Protein AF-0000000079731384 (afdb_homodimer)

Solvent-accessible surface area (backbone atoms only — not comparable to full-atom values): 39052 Å² total; per-residue (Å²): 134,82,79,70,82,72,61,81,73,64,66,50,58,35,31,82,60,64,75,71,65,68,47,84,64,67,43,47,31,36,29,36,62,34,50,20,33,36,19,78,55,26,49,72,49,71,67,49,49,51,52,52,50,49,52,43,37,75,30,40,46,52,28,38,30,50,25,46,24,63,78,35,71,67,42,24,50,48,31,24,50,49,34,75,71,42,88,40,46,23,28,20,35,22,48,55,40,71,68,25,44,48,34,22,56,71,30,55,37,56,27,39,38,32,36,47,59,58,13,64,69,43,21,58,59,14,56,74,43,50,72,68,54,46,45,51,32,45,31,53,42,41,36,54,40,46,75,70,72,35,48,31,30,41,29,43,36,35,39,48,34,9,49,51,70,60,49,51,52,47,46,39,49,34,41,75,46,57,34,50,28,38,35,49,26,25,64,41,19,70,58,46,44,70,58,38,19,54,52,42,33,53,52,53,74,55,40,89,40,48,34,29,33,34,30,23,11,41,44,48,33,8,37,41,32,38,52,27,24,34,58,34,63,26,42,30,32,40,21,8,63,83,13,36,8,52,22,14,7,26,10,27,33,62,29,44,54,46,39,37,40,49,68,50,66,29,84,67,72,48,51,43,48,45,45,38,58,52,41,52,54,46,29,68,59,40,72,41,62,79,28,40,40,33,40,69,64,16,79,22,38,74,24,63,41,39,33,83,38,16,81,56,30,60,76,43,69,66,63,63,38,49,68,55,63,55,47,64,56,32,44,45,76,83,56,68,45,45,24,54,38,40,19,45,56,57,43,41,53,52,39,43,74,73,45,30,54,66,50,74,66,52,26,47,54,38,27,51,49,41,22,54,44,11,59,68,49,36,74,33,36,67,67,52,50,51,50,43,33,56,73,74,62,49,46,50,67,77,73,70,79,79,80,122,132,85,74,75,78,69,63,82,73,65,66,50,58,36,29,83,61,65,77,72,66,69,47,84,64,66,43,47,33,35,28,36,61,33,50,21,34,36,18,77,56,25,47,71,49,72,68,50,49,50,53,52,50,49,51,43,37,75,29,41,46,52,28,37,30,50,26,45,23,63,78,36,70,68,42,24,51,47,30,24,50,48,34,73,71,42,89,39,48,24,27,22,36,22,48,54,40,70,70,27,44,50,36,21,57,70,29,55,39,56,28,40,37,32,38,47,60,59,13,64,68,42,21,59,59,13,55,73,44,51,72,66,53,47,46,52,32,46,30,53,42,41,36,53,39,47,74,70,72,37,48,29,31,41,29,45,36,35,39,48,35,10,48,52,69,58,48,52,52,47,49,38,48,33,40,75,46,58,34,51,28,39,35,49,26,26,65,43,19,72,60,46,46,70,60,38,19,55,52,42,33,53,53,54,73,55,41,88,39,46,34,28,33,35,29,22,10,42,46,49,32,8,38,41,33,40,53,27,23,34,58,34,65,25,41,30,32,41,21,7,63,83,13,35,9,52,22,14,6,26,10,28,35,61,29,44,55,47,38,37,40,50,68,49,67,28,85,66,72,50,51,43,48,47,43,37,57,52,42,51,52,48,28,68,59,41,71,41,62,78,28,41,40,34,39,70,62,16,78,23,38,76,25,64,41,40,32,84,37,16,82,57,28,60,74,43,68,66,64,64,38,49,68,54,63,55,47,65,56,32,43,44,75,82,57,67,47,43,25,54,39,41,18,46,57,57,44,40,53,50,38,43,72,74,44,31,54,64,49,72,67,51,26,46,53,39,28,53,48,41,22,54,44,11,58,69,49,36,76,33,36,68,68,51,48,51,50,43,33,54,73,73,62,50,44,50,66,78,73,70,79,79,82,124

Structure (mmCIF, N/CA/C/O backbone):
data_AF-0000000079731384-model_v1
#
loop_
_entity.id
_entity.type
_entity.pdbx_description
1 polymer 'Probable 2-isopropylmalate synthase'
#
loop_
_atom_site.group_PDB
_atom_site.id
_atom_site.type_symbol
_atom_site.label_atom_id
_atom_site.label_alt_id
_atom_site.label_comp_id
_atom_site.label_asym_id
_atom_site.label_entity_id
_atom_site.label_seq_id
_atom_site.pdbx_PDB_ins_code
_atom_site.Cartn_x
_atom_site.Cartn_y
_atom_site.Cartn_z
_atom_site.occupancy
_atom_site.B_iso_or_equiv
_atom_site.auth_seq_id
_atom_site.auth_comp_id
_atom_site.auth_asym_id
_atom_site.auth_atom_id
_atom_site.pdbx_PDB_model_num
ATOM 1 N N . MET A 1 1 ? 40.625 7.352 0.998 1 19.84 1 MET A N 1
ATOM 2 C CA . MET A 1 1 ? 40.562 6.391 -0.099 1 19.84 1 MET A CA 1
ATOM 3 C C . MET A 1 1 ? 39.219 5.688 -0.15 1 19.84 1 MET A C 1
ATOM 5 O O . MET A 1 1 ? 38.969 4.766 0.625 1 19.84 1 MET A O 1
ATOM 9 N N . ARG A 1 2 ? 38.125 6.438 -0.331 1 21.62 2 ARG A N 1
ATOM 10 C CA . ARG A 1 2 ? 36.688 6.188 -0.237 1 21.62 2 ARG A CA 1
ATOM 11 C C . ARG A 1 2 ? 36.25 5.133 -1.248 1 21.62 2 ARG A C 1
ATOM 13 O O . ARG A 1 2 ? 36.281 5.371 -2.457 1 21.62 2 ARG A O 1
ATOM 20 N N . VAL A 1 3 ? 36.844 3.877 -1.096 1 22.31 3 VAL A N 1
ATOM 21 C CA . VAL A 1 3 ? 36.469 2.709 -1.9 1 22.31 3 VAL A CA 1
ATOM 22 C C . VAL A 1 3 ? 35 2.727 -2.221 1 22.31 3 VAL A C 1
ATOM 24 O O . VAL A 1 3 ?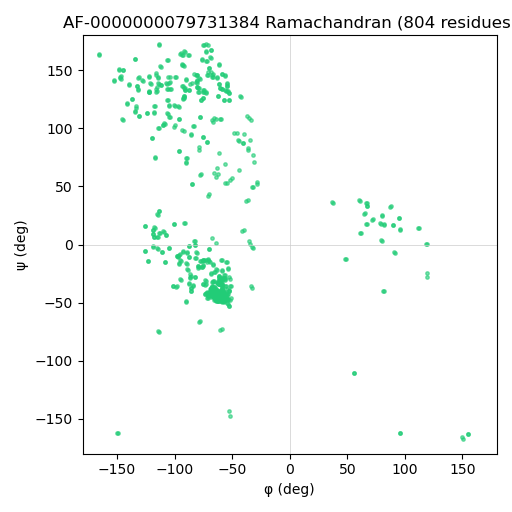 34.156 2.701 -1.314 1 22.31 3 VAL A O 1
ATOM 27 N N . ARG A 1 4 ? 34.625 3.297 -3.27 1 23.48 4 ARG A N 1
ATOM 28 C CA . ARG A 1 4 ? 33.438 3.482 -4.129 1 23.48 4 ARG A CA 1
ATOM 29 C C . ARG A 1 4 ? 32.656 2.186 -4.262 1 23.48 4 ARG A C 1
ATOM 31 O O . ARG A 1 4 ? 33.188 1.158 -4.668 1 23.48 4 ARG A O 1
ATOM 38 N N . ARG A 1 5 ? 31.656 2.084 -3.404 1 28.67 5 ARG A N 1
ATOM 39 C CA . ARG A 1 5 ? 30.562 1.125 -3.348 1 28.67 5 ARG A CA 1
ATOM 40 C C . ARG A 1 5 ? 30.062 0.776 -4.746 1 28.67 5 ARG A C 1
ATOM 42 O O . ARG A 1 5 ? 29.219 1.483 -5.309 1 28.67 5 ARG A O 1
ATOM 49 N N . SER A 1 6 ? 30.938 0.67 -5.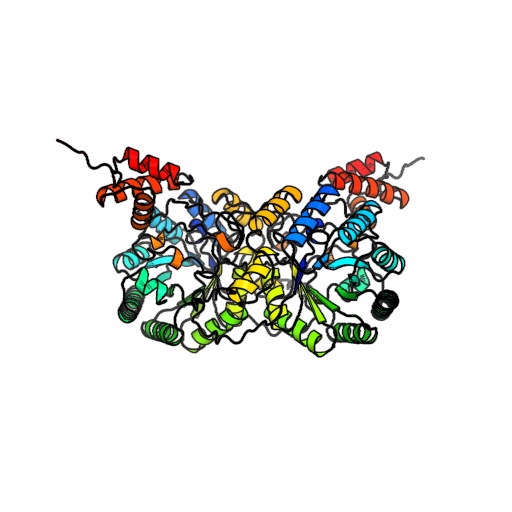707 1 29.02 6 SER A N 1
ATOM 50 C CA . SER A 1 6 ? 30.609 0.16 -7.035 1 29.02 6 SER A CA 1
ATOM 51 C C . SER A 1 6 ? 29.656 -1.021 -6.945 1 29.02 6 SER A C 1
ATOM 53 O O . SER A 1 6 ? 30.078 -2.176 -6.922 1 29.02 6 SER A O 1
ATOM 55 N N . LEU A 1 7 ? 29.109 -1.229 -5.844 1 30.55 7 LEU A N 1
ATOM 56 C CA . LEU A 1 7 ? 28.297 -2.428 -5.676 1 30.55 7 LEU A CA 1
ATOM 57 C C . LEU A 1 7 ? 27.406 -2.656 -6.898 1 30.55 7 LEU A C 1
ATOM 59 O O . LEU A 1 7 ? 27 -1.701 -7.559 1 30.55 7 LEU A O 1
ATOM 63 N N . ARG A 1 8 ? 27.484 -3.896 -7.465 1 31.41 8 ARG A N 1
ATOM 64 C CA . ARG A 1 8 ? 26.766 -4.551 -8.547 1 31.41 8 ARG A CA 1
ATOM 65 C C . ARG A 1 8 ? 25.328 -4.043 -8.625 1 31.41 8 ARG A C 1
ATOM 67 O O . ARG A 1 8 ? 24.516 -4.301 -7.727 1 31.41 8 ARG A O 1
ATOM 74 N N . ARG A 1 9 ? 25.094 -2.846 -9.047 1 34.5 9 ARG A N 1
ATOM 75 C CA . ARG A 1 9 ? 23.797 -2.408 -9.555 1 34.5 9 ARG A CA 1
ATOM 76 C C . ARG A 1 9 ? 23.062 -3.553 -10.25 1 34.5 9 ARG A C 1
ATOM 78 O O . ARG A 1 9 ? 23.422 -3.938 -11.367 1 34.5 9 ARG A O 1
ATOM 85 N N . ILE A 1 10 ? 22.969 -4.625 -9.68 1 34.75 10 ILE A N 1
ATOM 86 C CA . ILE A 1 10 ? 22.188 -5.699 -10.281 1 34.75 10 ILE A CA 1
ATOM 87 C C . ILE A 1 10 ? 20.969 -5.109 -10.984 1 34.75 10 ILE A C 1
ATOM 89 O O . ILE A 1 10 ? 20.156 -4.41 -10.367 1 34.75 10 ILE A O 1
ATOM 93 N N . GLU A 1 11 ? 21.125 -4.656 -12.172 1 42.84 11 GLU A N 1
ATOM 94 C CA . GLU A 1 11 ? 20.047 -4.273 -13.078 1 42.84 11 GLU A CA 1
ATOM 95 C C . GLU A 1 11 ? 18.781 -5.074 -12.797 1 42.84 11 GLU A C 1
ATOM 97 O O . GLU A 1 11 ? 18.625 -6.199 -13.289 1 42.84 11 GLU A O 1
ATOM 102 N N . PHE A 1 12 ? 18.422 -5.016 -11.609 1 43.84 12 PHE A N 1
ATOM 103 C CA . PHE A 1 12 ? 17.359 -5.887 -11.102 1 43.84 12 PHE A CA 1
ATOM 104 C C . PHE A 1 12 ? 16.125 -5.805 -11.977 1 43.84 12 PHE A C 1
ATOM 106 O O . PHE A 1 12 ? 15.422 -6.797 -12.164 1 43.84 12 PHE A O 1
ATOM 113 N N . PHE A 1 13 ? 15.734 -4.43 -12.297 1 42.19 13 PHE A N 1
ATOM 114 C CA . PHE A 1 13 ? 14.633 -4.395 -13.258 1 42.19 13 PHE A CA 1
ATOM 115 C C . PHE A 1 13 ? 15.156 -4.363 -14.688 1 42.19 13 PHE A C 1
ATOM 117 O O . PHE A 1 13 ? 15.75 -3.369 -15.117 1 42.19 13 PHE A O 1
ATOM 124 N N . GLN A 1 14 ? 15.695 -5.371 -15.195 1 43.88 14 GLN A N 1
ATOM 125 C CA . GLN A 1 14 ? 16.203 -5.43 -16.562 1 43.88 14 GLN A CA 1
ATOM 126 C C . GLN A 1 14 ? 15.117 -5.043 -17.562 1 43.88 14 GLN A C 1
ATOM 128 O O . GLN A 1 14 ? 15.391 -4.891 -18.766 1 43.88 14 GLN A O 1
ATOM 133 N N . GLY A 1 15 ? 13.875 -5.02 -17.156 1 38.91 15 GLY A N 1
ATOM 134 C CA . GLY A 1 15 ? 13.094 -4.477 -18.266 1 38.91 15 GLY A CA 1
ATOM 135 C C . GLY A 1 15 ? 13.641 -3.156 -18.781 1 38.91 15 GLY A C 1
ATOM 136 O O . GLY A 1 15 ? 14.836 -2.875 -18.656 1 38.91 15 GLY A O 1
ATOM 137 N N . THR A 1 16 ? 12.609 -2.168 -19.203 1 37.25 16 THR A N 1
ATOM 138 C CA . THR A 1 16 ? 12.852 -0.93 -19.938 1 37.25 16 THR A CA 1
ATOM 139 C C . THR A 1 16 ? 13.625 0.063 -19.062 1 37.25 16 THR A C 1
ATOM 141 O O . THR A 1 16 ? 13.617 1.267 -19.328 1 37.25 16 THR A O 1
ATOM 144 N N . LEU A 1 17 ? 13.992 -0.353 -17.984 1 38.78 17 LEU A N 1
ATOM 145 C CA . LEU A 1 17 ? 14.414 0.866 -17.297 1 38.78 17 LEU A CA 1
ATOM 146 C C . LEU A 1 17 ? 15.602 1.506 -18 1 38.78 17 LEU A C 1
ATOM 148 O O . LEU A 1 17 ? 16.703 0.966 -17.969 1 38.78 17 LEU A O 1
ATOM 152 N N . ASP A 1 18 ? 15.5 1.799 -19.094 1 38.88 18 ASP A N 1
ATOM 153 C CA . ASP A 1 18 ? 16.469 2.859 -19.375 1 38.88 18 ASP A CA 1
ATOM 154 C C . ASP A 1 18 ? 16.625 3.787 -18.172 1 38.88 18 ASP A C 1
ATOM 156 O O . ASP A 1 18 ? 15.641 4.148 -17.531 1 38.88 18 ASP A O 1
ATOM 160 N N . SER A 1 19 ? 17.75 3.736 -17.484 1 41.09 19 SER A N 1
ATOM 161 C CA . SER A 1 19 ? 18.266 4.449 -16.312 1 41.09 19 SER A CA 1
ATOM 162 C C . SER A 1 19 ? 17.734 5.879 -16.266 1 41.09 19 SER A C 1
ATOM 164 O O . SER A 1 19 ? 18.406 6.777 -15.75 1 41.09 19 SER A O 1
ATOM 166 N N . THR A 1 20 ? 17.016 6.383 -17.141 1 42.31 20 THR A N 1
ATOM 167 C CA . THR A 1 20 ? 16.844 7.812 -16.891 1 42.31 20 THR A CA 1
ATOM 168 C C . THR A 1 20 ? 16.172 8.047 -15.539 1 42.31 20 THR A C 1
ATOM 170 O O . THR A 1 20 ? 15.164 7.41 -15.227 1 42.31 20 THR A O 1
ATOM 173 N N . SER A 1 21 ? 17 8.531 -14.609 1 53 21 SER A N 1
ATOM 174 C CA . SER A 1 21 ? 16.688 8.93 -13.234 1 53 21 SER A CA 1
ATOM 175 C C . SER A 1 21 ? 15.367 9.672 -13.164 1 53 21 SER A C 1
ATOM 177 O O . SER A 1 21 ? 15.266 10.82 -13.617 1 53 21 SER A O 1
ATOM 179 N N . GLU A 1 22 ? 14.203 9.039 -13.016 1 64.75 22 GLU A N 1
ATOM 180 C CA . GLU A 1 22 ? 12.883 9.656 -12.945 1 64.75 22 GLU A CA 1
ATOM 181 C C . GLU A 1 22 ? 12.805 10.68 -11.812 1 64.75 22 GLU A C 1
ATOM 183 O O . GLU A 1 22 ? 12.109 11.688 -11.93 1 64.75 22 GLU A O 1
ATOM 188 N N . ILE A 1 23 ? 13.758 10.398 -10.719 1 80.88 23 ILE A N 1
ATOM 189 C CA . ILE A 1 23 ? 13.75 11.25 -9.531 1 80.88 23 ILE A CA 1
ATOM 190 C C . ILE A 1 23 ? 15.18 11.617 -9.148 1 80.88 23 ILE A C 1
ATOM 192 O O . ILE A 1 23 ? 15.992 10.734 -8.867 1 80.88 23 ILE A O 1
ATOM 196 N N . ASP A 1 24 ? 15.625 12.844 -9.203 1 77.38 24 ASP A N 1
ATOM 197 C CA . ASP A 1 24 ? 17 13.258 -8.945 1 77.38 24 ASP A CA 1
ATOM 198 C C . ASP A 1 24 ? 17.203 13.594 -7.465 1 77.38 24 ASP A C 1
ATOM 200 O O . ASP A 1 24 ? 18.219 13.211 -6.871 1 77.38 24 ASP A O 1
ATOM 204 N N . GLU A 1 25 ? 16.344 14.375 -6.938 1 84.81 25 GLU A N 1
ATOM 205 C CA . GLU A 1 25 ? 16.406 14.742 -5.527 1 84.81 25 GLU A CA 1
ATOM 206 C C . GLU A 1 25 ? 15.039 14.578 -4.859 1 84.81 25 GLU A C 1
ATOM 208 O O . GLU A 1 25 ? 14.008 14.859 -5.469 1 84.81 25 GLU A O 1
ATOM 213 N N . ALA A 1 26 ? 15.125 13.914 -3.654 1 95.94 26 ALA A N 1
ATOM 214 C CA . ALA A 1 26 ? 13.883 13.688 -2.914 1 95.94 26 ALA A CA 1
ATOM 215 C C . ALA A 1 26 ? 14.055 14.047 -1.44 1 95.94 26 ALA A C 1
ATOM 217 O O . ALA A 1 26 ? 14.938 13.516 -0.761 1 95.94 26 ALA A O 1
ATOM 218 N N . ARG A 1 27 ? 13.32 14.992 -1.007 1 98.38 27 ARG A N 1
ATOM 219 C CA . ARG A 1 27 ? 13.266 15.344 0.408 1 98.38 27 ARG A CA 1
ATOM 220 C C . ARG A 1 27 ? 12.141 14.609 1.116 1 98.38 27 ARG A C 1
ATOM 222 O O . ARG A 1 27 ? 11.047 14.461 0.567 1 98.38 27 ARG A O 1
ATOM 229 N N . ILE A 1 28 ? 12.461 14.086 2.34 1 98.88 28 ILE A N 1
ATOM 230 C CA . ILE A 1 28 ? 11.5 13.32 3.127 1 98.88 28 ILE A CA 1
ATOM 231 C C . ILE A 1 28 ? 10.984 14.172 4.289 1 98.88 28 ILE A C 1
ATOM 233 O O . ILE A 1 28 ? 11.773 14.602 5.141 1 98.88 28 ILE A O 1
ATOM 237 N N . PHE A 1 29 ? 9.672 14.414 4.32 1 98.94 29 PHE A N 1
ATOM 238 C CA . PHE A 1 29 ? 8.945 15.125 5.367 1 98.94 29 PHE A CA 1
ATOM 239 C C . PHE A 1 29 ? 8.172 14.156 6.25 1 98.94 29 PHE A C 1
ATOM 241 O O . PHE A 1 29 ? 7.176 13.578 5.82 1 98.94 29 PHE A O 1
ATOM 248 N N . ASP A 1 30 ? 8.594 13.969 7.512 1 98.94 30 ASP A N 1
ATOM 249 C CA . ASP A 1 30 ? 7.93 13.023 8.406 1 98.94 30 ASP A CA 1
ATOM 250 C C . ASP A 1 30 ? 6.844 13.711 9.227 1 98.94 30 ASP A C 1
ATOM 252 O O . ASP A 1 30 ? 7.102 14.719 9.883 1 98.94 30 ASP A O 1
ATOM 256 N N . THR A 1 31 ? 5.652 13.18 9.164 1 98.88 31 THR A N 1
ATOM 257 C CA . THR A 1 31 ? 4.543 13.758 9.914 1 98.88 31 THR A CA 1
ATOM 258 C C . THR A 1 31 ? 4.043 12.781 10.977 1 98.88 31 THR A C 1
ATOM 260 O O . THR A 1 31 ? 2.889 12.852 11.398 1 98.88 31 THR A O 1
ATOM 263 N N . THR A 1 32 ? 4.863 11.852 11.492 1 98.81 32 THR A N 1
ATOM 264 C CA . THR A 1 32 ? 4.5 10.844 12.484 1 98.81 32 THR A CA 1
ATOM 265 C C . THR A 1 32 ? 3.979 11.508 13.758 1 98.81 32 THR A C 1
ATOM 267 O O . THR A 1 32 ? 2.957 11.086 14.305 1 98.81 32 THR A O 1
ATOM 270 N N . LEU A 1 33 ? 4.586 12.578 14.18 1 98.5 33 LEU A N 1
ATOM 271 C CA . LEU A 1 33 ? 4.281 13.203 15.469 1 98.5 33 LEU A CA 1
ATOM 272 C C . LEU A 1 33 ? 3.045 14.086 15.359 1 98.5 33 LEU A C 1
ATOM 274 O O . LEU A 1 33 ? 2.498 14.523 16.375 1 98.5 33 LEU A O 1
ATOM 278 N N . ARG A 1 34 ? 2.6 14.344 14.141 1 97.06 34 ARG A N 1
ATOM 279 C CA . ARG A 1 34 ? 1.428 15.195 13.953 1 97.06 34 ARG A CA 1
ATOM 280 C C . ARG A 1 34 ? 0.263 14.406 13.367 1 97.06 34 ARG A C 1
ATOM 282 O O . ARG A 1 34 ? -0.584 13.898 14.109 1 97.06 34 ARG A O 1
ATOM 289 N N . ASP A 1 35 ? 0.311 14.07 12.055 1 96.44 35 ASP A N 1
ATOM 290 C CA . ASP A 1 35 ? -0.755 13.266 11.461 1 96.44 35 ASP A CA 1
ATOM 291 C C . ASP A 1 35 ? -0.729 11.836 11.992 1 96.44 35 ASP A C 1
ATOM 293 O O . ASP A 1 35 ? -1.779 11.25 12.25 1 96.44 35 ASP A O 1
ATOM 297 N N . GLY A 1 36 ? 0.501 11.258 12.117 1 97.31 36 GLY A N 1
ATOM 298 C CA . GLY A 1 36 ? 0.622 9.93 12.68 1 97.31 36 GLY A CA 1
ATOM 299 C C . GLY A 1 36 ? -0.068 9.781 14.023 1 97.31 36 GLY A C 1
ATOM 300 O O . GLY A 1 36 ? -0.749 8.789 14.273 1 97.31 36 GLY A O 1
ATOM 301 N N . GLU A 1 37 ? 0.052 10.781 14.844 1 95.38 37 GLU A N 1
ATOM 302 C CA . GLU A 1 37 ? -0.543 10.766 16.172 1 95.38 37 GLU A CA 1
ATOM 303 C C . GLU A 1 37 ? -2.066 10.844 16.109 1 95.38 37 GLU A C 1
ATOM 305 O O . GLU A 1 37 ? -2.758 10.508 17.062 1 95.38 37 GLU A O 1
ATOM 310 N N . GLN A 1 38 ? -2.594 11.203 14.984 1 90.31 38 GLN A N 1
ATOM 311 C CA . GLN A 1 38 ? -4.043 11.312 14.836 1 90.31 38 GLN A CA 1
ATOM 312 C C . GLN A 1 38 ? -4.664 9.945 14.555 1 90.31 38 GLN A C 1
ATOM 314 O O . GLN A 1 38 ? -5.871 9.844 14.32 1 90.31 38 GLN A O 1
ATOM 319 N N . SER A 1 39 ? -3.832 8.875 14.547 1 91.56 39 SER A N 1
ATOM 320 C CA . SER A 1 39 ? -4.398 7.531 14.523 1 91.56 39 SER A CA 1
ATOM 321 C C . SER A 1 39 ? -5.305 7.293 15.727 1 91.56 39 SER A C 1
ATOM 323 O O . SER A 1 39 ? -4.945 7.621 16.859 1 91.56 39 SER A O 1
ATOM 325 N N . PRO A 1 40 ? -6.469 6.734 15.477 1 83 40 PRO A N 1
ATOM 326 C CA . PRO A 1 40 ? -7.352 6.457 16.609 1 83 40 PRO A CA 1
ATOM 327 C C . PRO A 1 40 ? -6.66 5.648 17.703 1 83 40 PRO A C 1
ATOM 329 O O . PRO A 1 40 ? -6.059 4.609 17.438 1 83 40 PRO A O 1
ATOM 332 N N . GLY A 1 41 ? -6.668 6.18 18.875 1 79.12 41 GLY A N 1
ATOM 333 C CA . GLY A 1 41 ? -6.102 5.488 20.031 1 79.12 41 GLY A CA 1
ATOM 334 C C . GLY A 1 41 ? -4.641 5.82 20.266 1 79.12 41 GLY A C 1
ATOM 335 O O . GLY A 1 41 ? -4.062 5.422 21.281 1 79.12 41 GLY A O 1
ATOM 336 N N . THR A 1 42 ? -4.07 6.527 19.359 1 89.25 42 THR A N 1
ATOM 337 C CA . THR A 1 42 ? -2.668 6.898 19.484 1 89.25 42 THR A CA 1
ATOM 338 C C . THR A 1 42 ? -2.529 8.258 20.172 1 89.25 42 THR A C 1
ATOM 340 O O . THR A 1 42 ? -3.234 9.203 19.828 1 89.25 42 THR A O 1
ATOM 343 N N . SER A 1 43 ? -1.738 8.32 21.234 1 90.06 43 SER A N 1
ATOM 344 C CA . SER A 1 43 ? -1.346 9.539 21.938 1 90.06 43 SER A CA 1
ATOM 345 C C . SER A 1 43 ? 0.084 9.445 22.453 1 90.06 43 SER A C 1
ATOM 347 O O . SER A 1 43 ? 0.359 8.688 23.391 1 90.06 43 SER A O 1
ATOM 349 N N . PHE A 1 44 ? 0.938 10.164 21.812 1 94.25 44 PHE A N 1
ATOM 350 C CA . PHE A 1 44 ? 2.33 10.156 22.25 1 94.25 44 PHE A CA 1
ATOM 351 C C . PHE A 1 44 ? 2.521 11.055 23.469 1 94.25 44 PHE A C 1
ATOM 353 O O . PHE A 1 44 ? 2.023 12.188 23.484 1 94.25 44 PHE A O 1
ATOM 360 N N . SER A 1 45 ? 3.182 10.578 24.516 1 93.62 45 SER A N 1
ATOM 361 C CA . SER A 1 45 ? 3.6 11.43 25.625 1 93.62 45 SER A CA 1
ATOM 362 C C . SER A 1 45 ? 4.699 12.398 25.188 1 93.62 45 SER A C 1
ATOM 364 O O . SER A 1 45 ? 5.246 12.273 24.094 1 93.62 45 SER A O 1
ATOM 366 N N . TYR A 1 46 ? 4.934 13.352 26.047 1 94.38 46 TYR A N 1
ATOM 367 C CA . TYR A 1 46 ? 6.027 14.281 25.797 1 94.38 46 TYR A CA 1
ATOM 368 C C . TYR A 1 46 ? 7.34 13.539 25.594 1 94.38 46 TYR A C 1
ATOM 370 O O . TYR A 1 46 ? 8.094 13.852 24.656 1 94.38 46 TYR A O 1
ATOM 378 N N . GLU A 1 47 ? 7.562 12.539 26.406 1 95.88 47 GLU A N 1
ATOM 379 C CA . GLU A 1 47 ? 8.781 11.742 26.328 1 95.88 47 GLU A CA 1
ATOM 380 C C . GLU A 1 47 ? 8.82 10.93 25.031 1 95.88 47 GLU A C 1
ATOM 382 O O . GLU A 1 47 ? 9.875 10.797 24.406 1 95.88 47 GLU A O 1
ATOM 387 N N . ASP A 1 48 ? 7.695 10.406 24.656 1 96.94 48 ASP A N 1
ATOM 388 C CA . ASP A 1 48 ? 7.598 9.672 23.406 1 96.94 48 ASP A CA 1
ATOM 389 C C . ASP A 1 48 ? 7.965 10.562 22.219 1 96.94 48 ASP A C 1
ATOM 391 O O . ASP A 1 48 ? 8.75 10.164 21.359 1 96.94 48 ASP A O 1
ATOM 395 N N . LYS A 1 49 ? 7.371 11.742 22.203 1 97.88 49 LYS A N 1
ATOM 396 C CA . LYS A 1 49 ? 7.609 12.672 21.109 1 97.88 49 LYS A CA 1
ATOM 397 C C . LYS A 1 49 ? 9.094 13.031 21 1 97.88 49 LYS A C 1
ATOM 399 O O . LYS A 1 49 ? 9.648 13.062 19.906 1 97.88 49 LYS A O 1
ATOM 404 N N . ARG A 1 50 ? 9.711 13.281 22.109 1 97.38 50 ARG A N 1
ATOM 405 C CA . ARG A 1 50 ? 11.125 13.625 22.125 1 97.38 50 ARG A CA 1
ATOM 406 C C . ARG A 1 50 ? 11.977 12.469 21.609 1 97.38 50 ARG A C 1
ATOM 408 O O . ARG A 1 50 ? 12.922 12.68 20.859 1 97.38 50 ARG A O 1
ATOM 415 N N . GLU A 1 51 ? 11.656 11.281 22.078 1 97.62 51 GLU A N 1
ATOM 416 C CA . GLU A 1 51 ? 12.406 10.094 21.672 1 97.62 51 GLU A CA 1
ATOM 417 C C . GLU A 1 51 ? 12.281 9.852 20.172 1 97.62 51 GLU A C 1
ATOM 419 O O . GLU A 1 51 ? 13.273 9.594 19.484 1 97.62 51 GLU A O 1
ATOM 424 N N . ILE A 1 52 ? 11.094 9.938 19.641 1 98.69 52 ILE A N 1
ATOM 425 C CA . ILE A 1 52 ? 10.828 9.711 18.234 1 98.69 52 ILE A CA 1
ATOM 426 C C . ILE A 1 52 ? 11.531 10.781 17.391 1 98.69 52 ILE A C 1
ATOM 428 O O . ILE A 1 52 ? 12.203 10.469 16.406 1 98.69 52 ILE A O 1
ATOM 432 N N . ALA A 1 53 ? 11.445 12.039 17.859 1 98.81 53 ALA A N 1
ATOM 433 C CA . ALA A 1 53 ? 12.094 13.141 17.156 1 98.81 53 ALA A CA 1
ATOM 434 C C . ALA A 1 53 ? 13.609 12.953 17.125 1 98.81 53 ALA A C 1
ATOM 436 O O . ALA A 1 53 ? 14.25 13.203 16.094 1 98.81 53 ALA A O 1
ATOM 437 N N . ALA A 1 54 ? 14.125 12.539 18.25 1 98.44 54 ALA A N 1
ATOM 438 C CA . ALA A 1 54 ? 15.57 12.336 18.328 1 98.44 54 ALA A CA 1
ATOM 439 C C . ALA A 1 54 ? 16.031 11.242 17.375 1 98.44 54 ALA A C 1
ATOM 441 O O . ALA A 1 54 ? 17.062 11.375 16.719 1 98.44 54 ALA A O 1
ATOM 442 N N . LEU A 1 55 ? 15.289 10.18 17.281 1 98.5 55 LEU A N 1
ATOM 443 C CA . LEU A 1 55 ? 15.625 9.07 16.406 1 98.5 55 LEU A CA 1
ATOM 444 C C . LEU A 1 55 ? 15.547 9.5 14.938 1 98.5 55 LEU A C 1
ATOM 446 O O . LEU A 1 55 ? 16.438 9.18 14.148 1 98.5 55 LEU A O 1
ATOM 450 N N . LEU A 1 56 ? 14.469 10.172 14.555 1 98.88 56 LEU A N 1
ATOM 451 C CA . LEU A 1 56 ? 14.32 10.695 13.203 1 98.88 56 LEU A CA 1
ATOM 452 C C . LEU A 1 56 ? 15.469 11.641 12.852 1 98.88 56 LEU A C 1
ATOM 454 O O . LEU A 1 56 ? 15.992 11.594 11.742 1 98.88 56 LEU A O 1
ATOM 458 N N . ASP A 1 57 ? 15.828 12.484 13.812 1 98.69 57 ASP A N 1
ATOM 459 C CA . ASP A 1 57 ? 16.922 13.438 13.648 1 98.69 57 ASP A CA 1
ATOM 460 C C . ASP A 1 57 ? 18.25 12.719 13.422 1 98.69 57 ASP A C 1
ATOM 462 O O . ASP A 1 57 ? 18.984 13.023 12.477 1 98.69 57 ASP A O 1
ATOM 466 N N . GLU A 1 58 ? 18.547 11.75 14.234 1 98.25 58 GLU A N 1
ATOM 467 C CA . GLU A 1 58 ? 19.781 10.984 14.156 1 98.25 58 GLU A CA 1
ATOM 468 C C . GLU A 1 58 ? 19.891 10.234 12.828 1 98.25 58 GLU A C 1
ATOM 470 O O . GLU A 1 58 ? 20.984 10.07 12.289 1 98.25 58 GLU A O 1
ATOM 475 N N . MET A 1 59 ? 18.766 9.82 12.32 1 98.56 59 MET A N 1
ATOM 476 C CA . MET A 1 59 ? 18.734 9.062 11.078 1 98.56 59 MET A CA 1
ATOM 477 C C . MET A 1 59 ? 18.953 9.977 9.875 1 98.56 59 MET A C 1
ATOM 479 O O . MET A 1 59 ? 19.219 9.508 8.773 1 98.56 59 MET A O 1
ATOM 483 N N . GLY A 1 60 ? 18.75 11.25 10.031 1 98.62 60 GLY A N 1
ATOM 484 C CA . GLY A 1 60 ? 18.969 12.195 8.938 1 98.62 60 GLY A CA 1
ATOM 485 C C . GLY A 1 60 ? 17.703 12.508 8.164 1 98.62 60 GLY A C 1
ATOM 486 O O . GLY A 1 60 ? 17.75 12.867 6.988 1 98.62 60 GLY A O 1
ATOM 487 N N . THR A 1 61 ? 16.531 12.305 8.82 1 98.81 61 THR A N 1
ATOM 488 C CA . THR A 1 61 ? 15.297 12.734 8.195 1 98.81 61 THR A CA 1
ATOM 489 C C . THR A 1 61 ? 15.328 14.234 7.906 1 98.81 61 THR A C 1
ATOM 491 O O . THR A 1 61 ? 15.891 15.008 8.68 1 98.81 61 THR A O 1
ATOM 494 N N . HIS A 1 62 ? 14.703 14.664 6.832 1 98.81 62 HIS A N 1
ATOM 495 C CA . HIS A 1 62 ? 14.945 16.016 6.336 1 98.81 62 HIS A CA 1
ATOM 496 C C . HIS A 1 62 ? 14.055 17.031 7.043 1 98.81 62 HIS A C 1
ATOM 498 O O . HIS A 1 62 ? 14.477 18.156 7.297 1 98.81 62 HIS A O 1
ATOM 504 N N . VAL A 1 63 ? 12.836 16.703 7.297 1 98.94 63 VAL A N 1
ATOM 505 C CA . VAL A 1 63 ? 11.883 17.562 7.988 1 98.94 63 VAL A CA 1
ATOM 506 C C . VAL A 1 63 ? 11.047 16.734 8.969 1 98.94 63 VAL A C 1
ATOM 508 O O . VAL A 1 63 ? 10.664 15.602 8.656 1 98.94 63 VAL A O 1
ATOM 511 N N . ILE A 1 64 ? 10.797 17.219 10.148 1 98.94 64 ILE A N 1
ATOM 512 C CA . ILE A 1 64 ? 9.922 16.625 11.141 1 98.94 64 ILE A CA 1
ATOM 513 C C . ILE A 1 64 ? 8.766 17.562 11.453 1 98.94 64 ILE A C 1
ATOM 515 O O . ILE A 1 64 ? 8.984 18.688 11.93 1 98.94 64 ILE A O 1
ATOM 519 N N . GLU A 1 65 ? 7.582 17.203 11.109 1 98.94 65 GLU A N 1
ATOM 520 C CA . GLU A 1 65 ? 6.426 17.938 11.602 1 98.94 65 GLU A CA 1
ATOM 521 C C . GLU A 1 65 ? 6.094 17.562 13.047 1 98.94 65 GLU A C 1
ATOM 523 O O . GLU A 1 65 ? 5.508 16.5 13.289 1 98.94 65 GLU A O 1
ATOM 528 N N . ALA A 1 66 ? 6.332 18.469 13.922 1 98.56 66 ALA A N 1
ATOM 529 C CA . ALA A 1 66 ? 6.402 18.125 15.344 1 98.56 66 ALA A CA 1
ATOM 530 C C . ALA A 1 66 ? 5.027 18.219 16 1 98.56 66 ALA A C 1
ATOM 532 O O . ALA A 1 66 ? 4.816 17.688 17.094 1 98.56 66 ALA A O 1
ATOM 533 N N . GLY A 1 67 ? 4.121 18.891 15.32 1 97.25 67 GLY A N 1
ATOM 534 C CA . GLY A 1 67 ? 2.801 18.969 15.93 1 97.25 67 GLY A CA 1
ATOM 535 C C . GLY A 1 67 ? 2.014 20.188 15.484 1 97.25 67 GLY A C 1
ATOM 536 O O . GLY A 1 67 ? 2.252 20.719 14.398 1 97.25 67 GLY A O 1
ATOM 537 N N . PHE A 1 68 ? 0.959 20.469 16.297 1 95.69 68 PHE A N 1
ATOM 538 C CA . PHE A 1 68 ? 0.029 21.578 16.141 1 95.69 68 PHE A CA 1
ATOM 539 C C . PHE A 1 68 ? 0.071 22.484 17.359 1 95.69 68 PHE A C 1
ATOM 541 O O . PHE A 1 68 ? -0.746 22.344 18.281 1 95.69 68 PHE A O 1
ATOM 548 N N . PRO A 1 69 ? 0.91 23.5 17.328 1 97.06 69 PRO A N 1
ATOM 549 C CA . PRO A 1 69 ? 1.271 24.25 18.547 1 97.06 69 PRO A CA 1
ATOM 550 C C . PRO A 1 69 ? 0.062 24.875 19.234 1 97.06 69 PRO A C 1
ATOM 552 O O . PRO A 1 69 ? 0.034 24.969 20.469 1 97.06 69 PRO A O 1
ATOM 555 N N . VAL A 1 70 ? -0.97 25.266 18.469 1 94.62 70 VAL A N 1
ATOM 556 C CA . VAL A 1 70 ? -2.086 26 19.047 1 94.62 70 VAL A CA 1
ATOM 557 C C . VAL A 1 70 ? -3.006 25.047 19.812 1 94.62 70 VAL A C 1
ATOM 559 O O . VAL A 1 70 ? -3.826 25.484 20.625 1 94.62 70 VAL A O 1
ATOM 562 N N . ASN A 1 71 ? -2.857 23.766 19.625 1 88.81 71 ASN A N 1
ATOM 563 C CA . ASN A 1 71 ? -3.809 22.781 20.125 1 88.81 71 ASN A CA 1
ATOM 564 C C . ASN A 1 71 ? -3.875 22.797 21.656 1 88.81 71 ASN A C 1
ATOM 566 O O . ASN A 1 71 ? -4.949 22.641 22.234 1 88.81 71 ASN A O 1
ATOM 570 N N . SER A 1 72 ? -2.779 22.953 22.344 1 87.12 72 SER A N 1
ATOM 571 C CA . SER A 1 72 ? -2.674 23 23.797 1 87.12 72 SER A CA 1
ATOM 572 C C . SER A 1 72 ? -1.31 23.531 24.234 1 87.12 72 SER A C 1
ATOM 574 O O . SER A 1 72 ? -0.361 23.531 23.438 1 87.12 72 SER A O 1
ATOM 576 N N . ASP A 1 73 ? -1.264 23.922 25.453 1 92.5 73 ASP A N 1
ATOM 577 C CA . ASP A 1 73 ? 0.017 24.359 26 1 92.5 73 ASP A CA 1
ATOM 578 C C . ASP A 1 73 ? 1.046 23.234 25.953 1 92.5 73 ASP A C 1
ATOM 580 O O . ASP A 1 73 ? 2.217 23.469 25.641 1 92.5 73 ASP A O 1
ATOM 584 N N . ALA A 1 74 ? 0.622 22.078 26.25 1 90.44 74 ALA A N 1
ATOM 585 C CA . ALA A 1 74 ? 1.503 20.906 26.219 1 90.44 74 ALA A CA 1
ATOM 586 C C . ALA A 1 74 ? 2.043 20.656 24.812 1 90.44 74 ALA A C 1
ATOM 588 O O . ALA A 1 74 ? 3.221 20.344 24.641 1 90.44 74 ALA A O 1
ATOM 589 N N . GLU A 1 75 ? 1.175 20.797 23.891 1 93.38 75 GLU A N 1
ATOM 590 C CA . GLU A 1 75 ? 1.581 20.625 22.5 1 93.38 75 GLU A CA 1
ATOM 591 C C . GLU A 1 75 ? 2.555 21.719 22.078 1 93.38 75 GLU A C 1
ATOM 593 O O . GLU A 1 75 ? 3.535 21.438 21.375 1 93.38 75 GLU A O 1
ATOM 598 N N . PHE A 1 76 ? 2.227 22.938 22.484 1 97 76 PHE A N 1
ATOM 599 C CA . PHE A 1 76 ? 3.113 24.047 22.203 1 97 76 PHE A CA 1
ATOM 600 C C . PHE A 1 76 ? 4.512 23.797 22.734 1 97 76 PHE A C 1
ATOM 602 O O . PHE A 1 76 ? 5.5 23.938 22.016 1 97 76 PHE A O 1
ATOM 609 N N . GLU A 1 77 ? 4.598 23.375 23.922 1 97.5 77 GLU A N 1
ATOM 610 C CA . GLU A 1 77 ? 5.879 23.125 24.578 1 97.5 77 GLU A CA 1
ATOM 611 C C . GLU A 1 77 ? 6.617 21.953 23.922 1 97.5 77 GLU A C 1
ATOM 613 O O . GLU A 1 77 ? 7.844 21.984 23.812 1 97.5 77 GLU A O 1
ATOM 618 N N . ALA A 1 78 ? 5.906 20.938 23.547 1 97.31 78 ALA A N 1
ATOM 619 C CA . ALA A 1 78 ? 6.516 19.797 22.875 1 97.31 78 ALA A CA 1
ATOM 620 C C . ALA A 1 78 ? 7.156 20.234 21.562 1 97.31 78 ALA A C 1
ATOM 622 O O . ALA A 1 78 ? 8.297 19.859 21.266 1 97.31 78 ALA A O 1
ATOM 623 N N . VAL A 1 79 ? 6.441 20.984 20.797 1 98.5 79 VAL A N 1
ATOM 624 C CA . VAL A 1 79 ? 6.941 21.438 19.5 1 98.5 79 VAL A CA 1
ATOM 625 C C . VAL A 1 79 ? 8.164 22.344 19.703 1 98.5 79 VAL A C 1
ATOM 627 O O . VAL A 1 79 ? 9.172 22.203 19.016 1 98.5 79 VAL A O 1
ATOM 630 N N . ARG A 1 80 ? 8.062 23.266 20.656 1 98.56 80 ARG A N 1
ATOM 631 C CA . ARG A 1 80 ? 9.164 24.172 20.953 1 98.56 80 ARG A CA 1
ATOM 632 C C . ARG A 1 80 ? 10.406 23.406 21.375 1 98.56 80 ARG A C 1
ATOM 634 O O . ARG A 1 80 ? 11.516 23.703 20.922 1 98.56 80 ARG A O 1
ATOM 641 N N . ASP A 1 81 ? 10.234 22.453 22.219 1 98.38 81 ASP A N 1
ATOM 642 C CA . ASP A 1 81 ? 11.344 21.641 22.703 1 98.38 81 ASP A CA 1
ATOM 643 C C . ASP A 1 81 ? 12.008 20.891 21.562 1 98.38 81 ASP A C 1
ATOM 645 O O . ASP A 1 81 ? 13.242 20.844 21.469 1 98.38 81 ASP A O 1
ATOM 649 N N . ILE A 1 82 ? 11.219 20.281 20.672 1 98.62 82 ILE A N 1
ATOM 650 C CA . ILE A 1 82 ? 11.742 19.516 19.547 1 98.62 82 ILE A CA 1
ATOM 651 C C . ILE A 1 82 ? 12.484 20.453 18.594 1 98.62 82 ILE A C 1
ATOM 653 O O . ILE A 1 82 ? 13.555 20.125 18.094 1 98.62 82 ILE A O 1
ATOM 657 N N . ALA A 1 83 ? 11.945 21.625 18.375 1 98.5 83 ALA A N 1
ATOM 658 C CA . ALA A 1 83 ? 12.586 22.609 17.516 1 98.5 83 ALA A CA 1
ATOM 659 C C . ALA A 1 83 ? 13.953 23.016 18.062 1 98.5 83 ALA A C 1
ATOM 661 O O . ALA A 1 83 ? 14.883 23.266 17.297 1 98.5 83 ALA A O 1
ATOM 662 N N . ASN A 1 84 ? 14.078 23.047 19.344 1 97.81 84 ASN A N 1
ATOM 663 C CA . ASN A 1 84 ? 15.305 23.516 19.984 1 97.81 84 ASN A CA 1
ATOM 664 C C . ASN A 1 84 ? 16.312 22.375 20.156 1 97.81 84 ASN A C 1
ATOM 666 O O . ASN A 1 84 ? 17.484 22.625 20.406 1 97.81 84 ASN A O 1
ATOM 670 N N . SER A 1 85 ? 15.883 21.156 19.938 1 97.12 85 SER A N 1
ATOM 671 C CA . SER A 1 85 ? 16.75 20.047 20.297 1 97.12 85 SER A CA 1
ATOM 672 C C . SER A 1 85 ? 17.125 19.203 19.078 1 97.12 85 SER A C 1
ATOM 674 O O . SER A 1 85 ? 17.781 18.172 19.219 1 97.12 85 SER A O 1
ATOM 676 N N . THR A 1 86 ? 16.625 19.531 17.953 1 96.31 86 THR A N 1
ATOM 677 C CA . THR A 1 86 ? 16.844 18.766 16.734 1 96.31 86 THR A CA 1
ATOM 678 C C . THR A 1 86 ? 17.609 19.594 15.711 1 96.31 86 THR A C 1
ATOM 680 O O . THR A 1 86 ? 17.453 20.812 15.641 1 96.31 86 THR A O 1
ATOM 683 N N . SER A 1 87 ? 18.453 18.984 14.922 1 96.69 87 SER A N 1
ATOM 684 C CA . SER A 1 87 ? 19.203 19.641 13.852 1 96.69 87 SER A CA 1
ATOM 685 C C . SER A 1 87 ? 18.375 19.703 12.57 1 96.69 87 SER A C 1
ATOM 687 O O . SER A 1 87 ? 18.562 20.594 11.742 1 96.69 87 SER A O 1
ATOM 689 N N . THR A 1 88 ? 17.5 18.781 12.445 1 96.56 88 THR A N 1
ATOM 690 C CA . THR A 1 88 ? 16.594 18.672 11.305 1 96.56 88 THR A CA 1
ATOM 691 C C . THR A 1 88 ? 15.594 19.828 11.312 1 96.56 88 THR A C 1
ATOM 693 O O . THR A 1 88 ? 15.234 20.328 12.375 1 96.56 88 THR A O 1
ATOM 696 N N . THR A 1 89 ? 15.188 20.234 10.094 1 98.56 89 THR A N 1
ATOM 697 C CA . THR A 1 89 ? 14.133 21.25 9.992 1 98.56 89 THR A CA 1
ATOM 698 C C . THR A 1 89 ? 12.875 20.781 10.719 1 98.56 89 THR A C 1
ATOM 700 O O . THR A 1 89 ? 12.367 19.688 10.453 1 98.56 89 THR A O 1
ATOM 703 N N . VAL A 1 90 ? 12.398 21.562 11.656 1 98.88 90 VAL A N 1
ATOM 704 C CA . VAL A 1 90 ? 11.18 21.25 12.383 1 98.88 90 VAL A CA 1
ATOM 705 C C . VAL A 1 90 ? 10.023 22.109 11.867 1 98.88 90 VAL A C 1
ATOM 707 O O . VAL A 1 90 ? 10.188 23.312 11.664 1 98.88 90 VAL A O 1
ATOM 710 N N . CYS A 1 91 ? 8.883 21.5 11.625 1 98.88 91 CYS A N 1
ATOM 711 C CA . CYS A 1 91 ? 7.695 22.141 11.086 1 98.88 91 CYS A CA 1
ATOM 712 C C . CYS A 1 91 ? 6.566 22.156 12.109 1 98.88 91 CYS A C 1
ATOM 714 O O . CYS A 1 91 ? 6.395 21.203 12.859 1 98.88 91 CYS A O 1
ATOM 716 N N . GLY A 1 92 ? 5.855 23.25 12.211 1 98.81 92 GLY A N 1
ATOM 717 C CA . GLY A 1 92 ? 4.625 23.375 12.977 1 98.81 92 GLY A CA 1
ATOM 718 C C . GLY A 1 92 ? 3.412 23.672 12.117 1 98.81 92 GLY A C 1
ATOM 719 O O . GLY A 1 92 ? 3.482 24.484 11.195 1 98.81 92 GLY A O 1
ATOM 720 N N . LEU A 1 93 ? 2.342 22.953 12.367 1 98.5 93 LEU A N 1
ATOM 721 C CA . LEU A 1 93 ? 1.099 23.125 11.625 1 98.5 93 LEU A CA 1
ATOM 722 C C . LEU A 1 93 ? 0.292 24.297 12.164 1 98.5 93 LEU A C 1
ATOM 724 O O . LEU A 1 93 ? 0.329 24.578 13.359 1 98.5 93 LEU A O 1
ATOM 728 N N . ALA A 1 94 ? -0.434 25.016 11.273 1 98.12 94 ALA A N 1
ATOM 729 C CA . ALA A 1 94 ? -1.307 26.109 11.656 1 98.12 94 ALA A CA 1
ATOM 730 C C . ALA A 1 94 ? -2.453 26.281 10.664 1 98.12 94 ALA A C 1
ATOM 732 O O . ALA A 1 94 ? -2.256 26.156 9.453 1 98.12 94 ALA A O 1
ATOM 733 N N . ARG A 1 95 ? -3.607 26.562 11.117 1 95 95 ARG A N 1
ATOM 734 C CA . ARG A 1 95 ? -4.672 27.047 10.234 1 95 95 ARG A CA 1
ATOM 735 C C . ARG A 1 95 ? -4.391 28.469 9.758 1 95 95 ARG A C 1
ATOM 737 O O . ARG A 1 95 ? -3.484 29.125 10.266 1 95 95 ARG A O 1
ATOM 744 N N . VAL A 1 96 ? -5.238 28.828 8.859 1 96 96 VAL A N 1
ATOM 745 C CA . VAL A 1 96 ? -5.082 30.188 8.336 1 96 96 VAL A CA 1
ATOM 746 C C . VAL A 1 96 ? -5.809 31.172 9.242 1 96 96 VAL A C 1
ATOM 748 O O . VAL A 1 96 ? -6.633 31.969 8.773 1 96 96 VAL A O 1
ATOM 751 N N . VAL A 1 97 ? -5.504 31.078 10.492 1 95.25 97 VAL A N 1
ATOM 752 C CA . VAL A 1 97 ? -5.961 31.953 11.57 1 95.25 97 VAL A CA 1
ATOM 753 C C . VAL A 1 97 ? -4.758 32.594 12.25 1 95.25 97 VAL A C 1
ATOM 755 O O . VAL A 1 97 ? -3.734 31.953 12.477 1 95.25 97 VAL A O 1
ATOM 758 N N . GLU A 1 98 ? -4.914 33.844 12.539 1 96.88 98 GLU A N 1
ATOM 759 C CA . GLU A 1 98 ? -3.801 34.625 13.078 1 96.88 98 GLU A CA 1
ATOM 760 C C . GLU A 1 98 ? -3.219 33.938 14.32 1 96.88 98 GLU A C 1
ATOM 762 O O . GLU A 1 98 ? -2.002 33.781 14.43 1 96.88 98 GLU A O 1
ATOM 767 N N . GLU A 1 99 ? -4.023 33.594 15.242 1 97.31 99 GLU A N 1
ATOM 768 C CA . GLU A 1 99 ? -3.584 33 16.5 1 97.31 99 GLU A CA 1
ATOM 769 C C . GLU A 1 99 ? -2.812 31.703 16.25 1 97.31 99 GLU A C 1
ATOM 771 O O . GLU A 1 99 ? -1.851 31.406 16.969 1 97.31 99 GLU A O 1
ATOM 776 N N . ASP A 1 100 ? -3.242 30.891 15.258 1 97.62 100 ASP A N 1
ATOM 777 C CA . ASP A 1 100 ? -2.58 29.625 14.93 1 97.62 100 ASP A CA 1
ATOM 778 C C . ASP A 1 100 ? -1.19 29.875 14.344 1 97.62 100 ASP A C 1
ATOM 780 O O . ASP A 1 100 ? -0.226 29.203 14.719 1 97.62 100 ASP A O 1
ATOM 784 N N . VAL A 1 101 ? -1.143 30.828 13.469 1 98.69 101 VAL A N 1
ATOM 785 C CA . VAL A 1 101 ? 0.123 31.156 12.82 1 98.69 101 VAL A CA 1
ATOM 786 C C . VAL A 1 101 ? 1.104 31.703 13.859 1 98.69 101 VAL A C 1
ATOM 788 O O . VAL A 1 101 ? 2.275 31.328 13.875 1 98.69 101 VAL A O 1
ATOM 791 N N . GLU A 1 102 ? 0.61 32.562 14.75 1 98.5 102 GLU A N 1
ATOM 792 C CA . GLU A 1 102 ? 1.463 33.156 15.789 1 98.5 102 GLU A CA 1
ATOM 793 C C . GLU A 1 102 ? 1.996 32.062 16.719 1 98.5 102 GLU A C 1
ATOM 795 O O . GLU A 1 102 ? 3.168 32.094 17.109 1 98.5 102 GLU A O 1
ATOM 800 N N . ALA A 1 103 ? 1.17 31.141 17.094 1 98.5 103 ALA A N 1
ATOM 801 C CA . ALA A 1 103 ? 1.599 30.047 17.969 1 98.5 103 ALA A CA 1
ATOM 802 C C . ALA A 1 103 ? 2.703 29.219 17.297 1 98.5 103 ALA A C 1
ATOM 804 O O . ALA A 1 103 ? 3.664 28.828 17.969 1 98.5 103 ALA A O 1
ATOM 805 N N . ALA A 1 104 ? 2.516 28.922 16.031 1 98.75 104 ALA A N 1
ATOM 806 C CA . ALA A 1 104 ? 3.539 28.188 15.289 1 98.75 104 ALA A CA 1
ATOM 807 C C . ALA A 1 104 ? 4.852 28.969 15.242 1 98.75 104 ALA A C 1
ATOM 809 O O . ALA A 1 104 ? 5.918 28.406 15.516 1 98.75 104 ALA A O 1
ATOM 810 N N . LEU A 1 105 ? 4.781 30.266 14.953 1 98.75 105 LEU A N 1
ATOM 811 C CA . LEU A 1 105 ? 5.965 31.109 14.906 1 98.75 105 LEU A CA 1
ATOM 812 C C . LEU A 1 105 ? 6.637 31.188 16.266 1 98.75 105 LEU A C 1
ATOM 814 O O . LEU A 1 105 ? 7.859 31.047 16.375 1 98.75 105 LEU A O 1
ATOM 818 N N . ASP A 1 106 ? 5.844 31.328 17.328 1 98.62 106 ASP A N 1
ATOM 819 C CA . ASP A 1 106 ? 6.352 31.484 18.688 1 98.62 106 ASP A CA 1
ATOM 820 C C . ASP A 1 106 ? 7.02 30.203 19.172 1 98.62 106 ASP A C 1
ATOM 822 O O . ASP A 1 106 ? 7.84 30.234 20.078 1 98.62 106 ASP A O 1
ATOM 826 N N . SER A 1 107 ? 6.637 29.062 18.609 1 98.5 107 SER A N 1
ATOM 827 C CA . SER A 1 107 ? 7.195 27.781 19.031 1 98.5 107 SER A CA 1
ATOM 828 C C . SER A 1 107 ? 8.641 27.625 18.562 1 98.5 107 SER A C 1
ATOM 830 O O . SER A 1 107 ? 9.359 26.734 19.031 1 98.5 107 SER A O 1
ATOM 832 N N . GLY A 1 108 ? 9.078 28.469 17.625 1 98.38 108 GLY A N 1
ATOM 833 C CA . GLY A 1 108 ? 10.477 28.469 17.219 1 98.38 108 GLY A CA 1
ATOM 834 C C . GLY A 1 108 ? 10.766 27.516 16.078 1 98.38 108 GLY A C 1
ATOM 835 O O . GLY A 1 108 ? 11.93 27.188 15.805 1 98.38 108 GLY A O 1
ATOM 836 N N . VAL A 1 109 ? 9.781 27.047 15.352 1 98.69 109 VAL A N 1
ATOM 837 C CA . VAL A 1 109 ? 9.977 26.125 14.227 1 98.69 109 VAL A CA 1
ATOM 838 C C . VAL A 1 109 ? 10.594 26.891 13.047 1 98.69 109 VAL A C 1
ATOM 840 O O . VAL A 1 109 ? 10.461 28.109 12.953 1 98.69 109 VAL A O 1
ATOM 843 N N . GLU A 1 110 ? 11.227 26.156 12.172 1 98.56 110 GLU A N 1
ATOM 844 C CA . GLU A 1 110 ? 11.898 26.734 11.016 1 98.56 110 GLU A CA 1
ATOM 845 C C . GLU A 1 110 ? 10.992 26.719 9.781 1 98.56 110 GLU A C 1
ATOM 847 O O . GLU A 1 110 ? 11.289 27.359 8.781 1 98.56 110 GLU A O 1
ATOM 852 N N . LEU A 1 111 ? 9.938 25.969 9.852 1 98.88 111 LEU A N 1
ATOM 853 C CA . LEU A 1 111 ? 8.945 25.844 8.789 1 98.88 111 LEU A CA 1
ATOM 854 C C . LEU A 1 111 ? 7.531 25.875 9.367 1 98.88 111 LEU A C 1
ATOM 856 O O . LEU A 1 111 ? 7.23 25.141 10.32 1 98.88 111 LEU A O 1
ATOM 860 N N . VAL A 1 112 ? 6.719 26.766 8.875 1 98.94 112 VAL A N 1
ATOM 861 C CA . VAL A 1 112 ? 5.312 26.812 9.266 1 98.94 112 VAL A CA 1
ATOM 862 C C . VAL A 1 112 ? 4.445 26.281 8.117 1 98.94 112 VAL A C 1
ATOM 864 O O . VAL A 1 112 ? 4.562 26.75 6.984 1 98.94 112 VAL A O 1
ATOM 867 N N . HIS A 1 113 ? 3.633 25.281 8.398 1 98.94 113 HIS A N 1
ATOM 868 C CA . HIS A 1 113 ? 2.697 24.656 7.473 1 98.94 113 HIS A CA 1
ATOM 869 C C . HIS A 1 113 ? 1.28 25.172 7.688 1 98.94 113 HIS A C 1
AT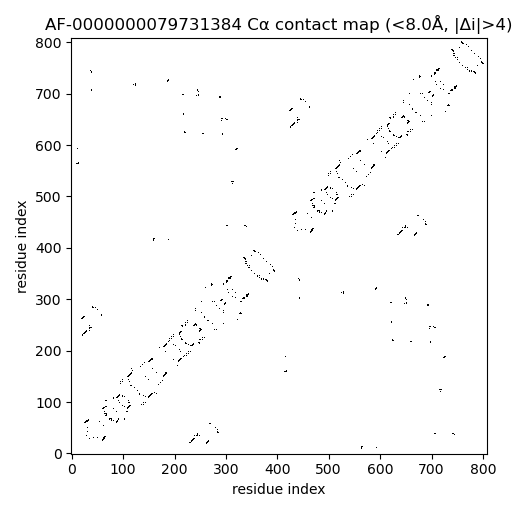OM 871 O O . HIS A 1 113 ? 0.598 24.766 8.625 1 98.94 113 HIS A O 1
ATOM 877 N N . VAL A 1 114 ? 0.839 26.094 6.832 1 98.75 114 VAL A N 1
ATOM 878 C CA . VAL A 1 114 ? -0.505 26.641 6.957 1 98.75 114 VAL A CA 1
ATOM 879 C C . VAL A 1 114 ? -1.45 25.938 5.988 1 98.75 114 VAL A C 1
ATOM 881 O O . VAL A 1 114 ? -1.046 25.547 4.891 1 98.75 114 VAL A O 1
ATOM 884 N N . PHE A 1 115 ? -2.695 25.734 6.418 1 97.69 115 PHE A N 1
ATOM 885 C CA . PHE A 1 115 ? -3.609 25 5.555 1 97.69 115 PHE A CA 1
ATOM 886 C C . PHE A 1 115 ? -5.027 25.547 5.676 1 97.69 115 PHE A C 1
ATOM 888 O O . PHE A 1 115 ? -5.391 26.125 6.707 1 97.69 115 PHE A O 1
ATOM 895 N N . VAL A 1 116 ? -5.773 25.453 4.637 1 95 116 VAL A N 1
ATOM 896 C CA . VAL A 1 116 ? -7.203 25.734 4.582 1 95 116 VAL A CA 1
ATOM 897 C C . VAL A 1 116 ? -7.879 24.812 3.568 1 95 116 VAL A C 1
ATOM 899 O O . VAL A 1 116 ? -7.262 24.422 2.576 1 95 116 VAL A O 1
ATOM 902 N N . SER A 1 117 ? -9.109 24.406 3.875 1 91.94 117 SER A N 1
ATOM 903 C CA . SER A 1 117 ? -9.836 23.578 2.914 1 91.94 117 SER A CA 1
ATOM 904 C C . SER A 1 117 ? -10.164 24.375 1.65 1 91.94 117 SER A C 1
ATOM 906 O O . SER A 1 117 ? -10.523 25.547 1.723 1 91.94 117 SER A O 1
ATOM 908 N N . THR A 1 118 ? -10.117 23.719 0.488 1 92.81 118 THR A N 1
ATOM 909 C CA . THR A 1 118 ? -10.422 24.406 -0.759 1 92.81 118 THR A CA 1
ATOM 910 C C . THR A 1 118 ? -11.508 23.672 -1.539 1 92.81 118 THR A C 1
ATOM 912 O O . THR A 1 118 ? -11.961 24.156 -2.578 1 92.81 118 THR A O 1
ATOM 915 N N . SER A 1 119 ? -11.906 22.516 -1.035 1 88.31 119 SER A N 1
ATOM 916 C CA . SER A 1 119 ? -12.992 21.828 -1.729 1 88.31 119 SER A CA 1
ATOM 917 C C . SER A 1 119 ? -14.344 22.422 -1.352 1 88.31 119 SER A C 1
ATOM 919 O O . SER A 1 119 ? -14.562 22.797 -0.201 1 88.31 119 SER A O 1
ATOM 921 N N . ASP A 1 120 ? -15.297 22.453 -2.303 1 83.38 120 ASP A N 1
ATOM 922 C CA . ASP A 1 120 ? -16.625 23.016 -2.055 1 83.38 120 ASP A CA 1
ATOM 923 C C . ASP A 1 120 ? -17.359 22.25 -0.956 1 83.38 120 ASP A C 1
ATOM 925 O O . ASP A 1 120 ? -18.078 22.844 -0.153 1 83.38 120 ASP A O 1
ATOM 929 N N . ILE A 1 121 ? -17.078 21 -0.953 1 75.56 121 ILE A N 1
ATOM 930 C CA . ILE A 1 121 ? -17.734 20.141 0.041 1 75.56 121 ILE A CA 1
ATOM 931 C C . ILE A 1 121 ? -17.297 20.562 1.442 1 75.56 121 ILE A C 1
ATOM 933 O O . ILE A 1 121 ? -18.125 20.672 2.35 1 75.56 121 ILE A O 1
ATOM 937 N N . GLN A 1 122 ? -16.047 20.891 1.625 1 77.19 122 GLN A N 1
ATOM 938 C CA . GLN A 1 122 ? -15.523 21.25 2.936 1 77.19 122 GLN A CA 1
ATOM 939 C C . GLN A 1 122 ? -15.773 22.719 3.25 1 77.19 122 GLN A C 1
ATOM 941 O O . GLN A 1 122 ? -16 23.078 4.406 1 77.19 122 GLN A O 1
ATOM 946 N N . LEU A 1 123 ? -15.719 23.578 2.246 1 79.81 123 LEU A N 1
ATOM 947 C CA . LEU A 1 123 ? -15.961 25 2.453 1 79.81 123 LEU A CA 1
ATOM 948 C C . LEU A 1 123 ? -17.391 25.234 2.914 1 79.81 123 LEU A C 1
ATOM 950 O O . LEU A 1 123 ? -17.641 26.062 3.799 1 79.81 123 LEU A O 1
ATOM 954 N N . GLN A 1 124 ? -18.312 24.547 2.32 1 71.25 124 GLN A N 1
ATOM 955 C CA . GLN A 1 124 ? -19.719 24.719 2.654 1 71.25 124 GLN A CA 1
ATOM 956 C C . GLN A 1 124 ? -20.047 24.094 4.004 1 71.25 124 GLN A C 1
ATOM 958 O O . GLN A 1 124 ? -20.734 24.703 4.832 1 71.25 124 GLN A O 1
ATOM 963 N N . ASP A 1 125 ? -19.531 23 4.172 1 61.97 125 ASP A N 1
ATOM 964 C CA . ASP A 1 125 ? -19.953 22.203 5.32 1 61.97 125 ASP A CA 1
ATOM 965 C C . ASP A 1 125 ? -19.156 22.578 6.57 1 61.97 125 ASP A C 1
ATOM 967 O O . ASP A 1 125 ? -19.719 22.672 7.664 1 61.97 125 ASP A O 1
ATOM 971 N N . SER A 1 126 ? -17.922 22.844 6.348 1 55.25 126 SER A N 1
ATOM 972 C CA . SER A 1 126 ? -17.062 22.922 7.527 1 55.25 126 SER A CA 1
ATOM 973 C C . SER A 1 126 ? -16.797 24.375 7.918 1 55.25 126 SER A C 1
ATOM 975 O O . SER A 1 126 ? -16.797 24.703 9.102 1 55.25 126 SER A O 1
ATOM 977 N N . MET A 1 127 ? -16.688 25.203 6.918 1 61.59 127 MET A N 1
ATOM 978 C CA . MET A 1 127 ? -16.109 26.5 7.258 1 61.59 127 MET A CA 1
ATOM 979 C C . MET A 1 127 ? -17.125 27.609 7.047 1 61.59 127 MET A C 1
ATOM 981 O O . MET A 1 127 ? -16.938 28.734 7.535 1 61.59 127 MET A O 1
ATOM 985 N N . HIS A 1 128 ? -18.266 27.219 6.562 1 69.38 128 HIS A N 1
ATOM 986 C CA . HIS A 1 128 ? -19.188 28.281 6.172 1 69.38 128 HIS A CA 1
ATOM 987 C C . HIS A 1 128 ? -18.438 29.469 5.574 1 69.38 128 HIS A C 1
ATOM 989 O O . HIS A 1 128 ? -18.656 30.609 5.973 1 69.38 128 HIS A O 1
ATOM 995 N N . ALA A 1 129 ? -17.422 29.109 4.867 1 78 129 ALA A N 1
ATOM 996 C CA . ALA A 1 129 ? -16.594 30.109 4.219 1 78 129 ALA A CA 1
ATOM 997 C C . ALA A 1 129 ? -16.734 30.047 2.701 1 78 129 ALA A C 1
ATOM 999 O O . ALA A 1 129 ? -17.109 29.016 2.148 1 78 129 ALA A O 1
ATOM 1000 N N . THR A 1 130 ? -16.516 31.188 2.014 1 87.69 130 THR A N 1
ATOM 1001 C CA . THR A 1 130 ? -16.5 31.25 0.557 1 87.69 130 THR A CA 1
ATOM 1002 C C . THR A 1 130 ? -15.094 30.953 0.023 1 87.69 130 THR A C 1
ATOM 1004 O O . THR A 1 130 ? -14.125 30.984 0.776 1 87.69 130 THR A O 1
ATOM 1007 N N . ARG A 1 131 ? -15.055 30.641 -1.229 1 93.12 131 ARG A N 1
ATOM 1008 C CA . ARG A 1 131 ? -13.773 30.484 -1.909 1 93.12 131 ARG A CA 1
ATOM 1009 C C . ARG A 1 131 ? -12.906 31.734 -1.729 1 93.12 131 ARG A C 1
ATOM 1011 O O . ARG A 1 131 ? -11.703 31.625 -1.481 1 93.12 131 ARG A O 1
ATOM 1018 N N . GLU A 1 132 ? -13.555 32.844 -1.863 1 93.94 132 GLU A N 1
ATOM 1019 C CA . GLU A 1 132 ? -12.836 34.125 -1.738 1 93.94 132 GLU A CA 1
ATOM 1020 C C . GLU A 1 132 ? -12.266 34.281 -0.334 1 93.94 132 GLU A C 1
ATOM 1022 O O . GLU A 1 132 ? -11.133 34.75 -0.172 1 93.94 132 GLU A O 1
ATOM 1027 N N . ASP A 1 133 ? -13.023 33.938 0.611 1 93.69 133 ASP A N 1
ATOM 1028 C CA . ASP A 1 133 ? -12.57 34.031 1.995 1 93.69 133 ASP A CA 1
ATOM 1029 C C . ASP A 1 133 ? -11.367 33.125 2.232 1 93.69 133 ASP A C 1
ATOM 1031 O O . ASP A 1 133 ? -10.398 33.531 2.871 1 93.69 133 ASP A O 1
ATOM 1035 N N . ALA A 1 134 ? -11.5 31.891 1.783 1 94.31 134 ALA A N 1
ATOM 1036 C CA . ALA A 1 134 ? -10.422 30.922 1.936 1 94.31 134 ALA A CA 1
ATOM 1037 C C . ALA A 1 134 ? -9.141 31.422 1.271 1 94.31 134 ALA A C 1
ATOM 1039 O O . ALA A 1 134 ? -8.055 31.312 1.845 1 94.31 134 ALA A O 1
ATOM 1040 N N . LEU A 1 135 ? -9.312 31.953 0.127 1 97 135 LEU A N 1
ATOM 1041 C CA . LEU A 1 135 ? -8.172 32.469 -0.631 1 97 135 LEU A CA 1
ATOM 1042 C C . LEU A 1 135 ? -7.516 33.625 0.099 1 97 135 LEU A C 1
ATOM 1044 O O . LEU A 1 135 ? -6.289 33.688 0.207 1 97 135 LEU A O 1
ATOM 1048 N N . GLN A 1 136 ? -8.305 34.562 0.558 1 97.12 136 GLN A N 1
ATOM 1049 C CA . GLN A 1 136 ? -7.773 35.719 1.252 1 97.12 136 GLN A CA 1
ATOM 1050 C C . GLN A 1 136 ? -7.043 35.312 2.531 1 97.12 136 GLN A C 1
ATOM 1052 O O . GLN A 1 136 ? -5.969 35.844 2.83 1 97.12 136 GLN A O 1
ATOM 1057 N N . ARG A 1 137 ? -7.586 34.469 3.213 1 96.75 137 ARG A N 1
ATOM 1058 C CA . ARG A 1 137 ? -6.965 33.969 4.449 1 96.75 137 ARG A CA 1
ATOM 1059 C C . ARG A 1 137 ? -5.652 33.25 4.16 1 96.75 137 ARG A C 1
ATOM 1061 O O . ARG A 1 137 ? -4.688 33.406 4.918 1 96.75 137 ARG A O 1
ATOM 1068 N N . ALA A 1 138 ? -5.672 32.469 3.109 1 98.25 138 ALA A N 1
ATOM 1069 C CA . ALA A 1 138 ? -4.457 31.766 2.701 1 98.25 138 ALA A CA 1
ATOM 1070 C C . ALA A 1 138 ? -3.326 32.75 2.414 1 98.25 138 ALA A C 1
ATOM 1072 O O . ALA A 1 138 ? -2.227 32.625 2.957 1 98.25 138 ALA A O 1
ATOM 1073 N N . VAL A 1 139 ? -3.627 33.75 1.628 1 98.75 139 VAL A N 1
ATOM 1074 C CA . VAL A 1 139 ? -2.637 34.75 1.222 1 98.75 139 VAL A CA 1
ATOM 1075 C C . VAL A 1 139 ? -2.133 35.5 2.447 1 98.75 139 VAL A C 1
ATOM 1077 O O . VAL A 1 139 ? -0.924 35.656 2.639 1 98.75 139 VAL A O 1
ATOM 1080 N N . THR A 1 140 ? -3.047 35.938 3.277 1 98.69 140 THR A N 1
ATOM 1081 C CA . THR A 1 140 ? -2.695 36.688 4.469 1 98.69 140 THR A CA 1
ATOM 1082 C C . THR A 1 140 ? -1.799 35.875 5.391 1 98.69 140 THR A C 1
ATOM 1084 O O . THR A 1 140 ? -0.837 36.406 5.957 1 98.69 140 THR A O 1
ATOM 1087 N N . SER A 1 141 ? -2.146 34.625 5.547 1 98.75 141 SER A N 1
ATOM 1088 C CA . SER A 1 141 ? -1.372 33.75 6.426 1 98.75 141 SER A CA 1
ATOM 1089 C C . SER A 1 141 ? 0.025 33.5 5.867 1 98.75 141 SER A C 1
ATOM 1091 O O . SER A 1 141 ? 1.006 33.5 6.613 1 98.75 141 SER A O 1
ATOM 1093 N N . VAL A 1 142 ? 0.13 33.25 4.582 1 98.88 142 VAL A N 1
ATOM 1094 C CA . VAL A 1 142 ? 1.43 33.094 3.941 1 98.88 142 VAL A CA 1
ATOM 1095 C C . VAL A 1 142 ? 2.283 34.344 4.148 1 98.88 142 VAL A C 1
ATOM 1097 O O . VAL A 1 142 ? 3.451 34.25 4.531 1 98.88 142 VAL A O 1
ATOM 1100 N N . GLU A 1 143 ? 1.704 35.531 3.939 1 98.81 143 GLU A N 1
ATOM 1101 C CA . GLU A 1 143 ? 2.422 36.781 4.113 1 98.81 143 GLU A CA 1
ATOM 1102 C C . GLU A 1 143 ? 2.893 36.938 5.555 1 98.81 143 GLU A C 1
ATOM 1104 O O . GLU A 1 143 ? 4.016 37.406 5.797 1 98.81 143 GLU A O 1
ATOM 1109 N N . ARG A 1 144 ? 2.035 36.594 6.453 1 98.75 144 ARG A N 1
ATOM 1110 C CA . ARG A 1 144 ? 2.379 36.719 7.863 1 98.75 144 ARG A CA 1
ATOM 1111 C C . ARG A 1 144 ? 3.598 35.875 8.211 1 98.75 144 ARG A C 1
ATOM 1113 O O . ARG A 1 144 ? 4.504 36.344 8.906 1 98.75 144 ARG A O 1
ATOM 1120 N N . VAL A 1 145 ? 3.629 34.625 7.734 1 98.88 145 VAL A N 1
ATOM 1121 C CA . VAL A 1 145 ? 4.754 33.719 7.996 1 98.88 145 VAL A CA 1
ATOM 1122 C C . VAL A 1 145 ? 6.02 34.281 7.348 1 98.88 145 VAL A C 1
ATOM 1124 O O . VAL A 1 145 ? 7.074 34.344 7.98 1 98.88 145 VAL A O 1
ATOM 1127 N N . LYS A 1 146 ? 5.891 34.719 6.102 1 98.81 146 LYS A N 1
ATOM 1128 C CA . LYS A 1 146 ? 7.035 35.219 5.348 1 98.81 146 LYS A CA 1
ATOM 1129 C C . LYS A 1 146 ? 7.562 36.531 5.945 1 98.81 146 LYS A C 1
ATOM 1131 O O . LYS A 1 146 ? 8.773 36.75 5.973 1 98.81 146 LYS A O 1
ATOM 1136 N N . ASP A 1 147 ? 6.691 37.406 6.41 1 98.44 147 ASP A N 1
ATOM 1137 C CA . ASP A 1 147 ? 7.082 38.656 7.062 1 98.44 147 ASP A CA 1
ATOM 1138 C C . ASP A 1 147 ? 7.895 38.375 8.328 1 98.44 147 ASP A C 1
ATOM 1140 O O . ASP A 1 147 ? 8.727 39.188 8.719 1 98.44 147 ASP A O 1
ATOM 1144 N N . ALA A 1 148 ? 7.625 37.25 8.922 1 98.44 148 ALA A N 1
ATOM 1145 C CA . ALA A 1 148 ? 8.352 36.875 10.133 1 98.44 148 ALA A CA 1
ATOM 1146 C C . ALA A 1 148 ? 9.711 36.281 9.789 1 98.44 148 ALA A C 1
ATOM 1148 O O . ALA A 1 148 ? 10.508 35.969 10.68 1 98.44 148 ALA A O 1
ATOM 1149 N N . GLY A 1 149 ? 10.039 36.031 8.5 1 98.31 149 GLY A N 1
ATOM 1150 C CA . GLY A 1 149 ? 11.32 35.5 8.055 1 98.31 149 GLY A CA 1
ATOM 1151 C C . GLY A 1 149 ? 11.43 34 8.172 1 98.31 149 GLY A C 1
ATOM 1152 O O . GLY A 1 149 ? 12.531 33.438 8.227 1 98.31 149 GLY A O 1
ATOM 1153 N N . VAL A 1 150 ? 10.328 33.344 8.297 1 98.69 150 VAL A N 1
ATOM 1154 C CA . VAL A 1 150 ? 10.289 31.891 8.461 1 98.69 150 VAL A CA 1
ATOM 1155 C C . VAL A 1 150 ? 9.828 31.234 7.16 1 98.69 150 VAL A C 1
ATOM 1157 O O . VAL A 1 150 ? 9.055 31.828 6.402 1 98.69 150 VAL A O 1
ATOM 1160 N N . GLU A 1 151 ? 10.367 30.047 6.816 1 98.81 151 GLU A N 1
ATOM 1161 C CA . GLU A 1 151 ? 9.93 29.281 5.645 1 98.81 151 GLU A CA 1
ATOM 1162 C C . GLU A 1 151 ? 8.461 28.891 5.762 1 98.81 151 GLU A C 1
ATOM 1164 O O . GLU A 1 151 ? 8.008 28.484 6.832 1 98.81 151 GLU A O 1
ATOM 1169 N N . CYS A 1 152 ? 7.715 29.016 4.621 1 98.94 152 CYS A N 1
ATOM 1170 C CA . CYS A 1 152 ? 6.273 28.797 4.641 1 98.94 152 CYS A CA 1
ATOM 1171 C C . CYS A 1 152 ? 5.883 27.688 3.656 1 98.94 152 CYS A C 1
ATOM 1173 O O . CYS A 1 152 ? 6.367 27.672 2.525 1 98.94 152 CYS A O 1
ATOM 1175 N N . MET A 1 153 ? 5.078 26.75 4.125 1 98.94 153 MET A N 1
ATOM 1176 C CA . MET A 1 153 ? 4.391 25.781 3.275 1 98.94 153 MET A CA 1
ATOM 1177 C C . MET A 1 153 ? 2.879 25.953 3.355 1 98.94 153 MET A C 1
ATOM 1179 O O . MET A 1 153 ? 2.316 26.047 4.449 1 98.94 153 MET A O 1
ATOM 1183 N N . PHE A 1 154 ? 2.225 26 2.207 1 98.88 154 PHE A N 1
ATOM 1184 C CA . PHE A 1 154 ? 0.772 26.125 2.156 1 98.88 154 PHE A CA 1
ATOM 1185 C C . PHE A 1 154 ? 0.146 24.844 1.617 1 98.88 154 PHE A C 1
ATOM 1187 O O . PHE A 1 154 ? 0.662 24.234 0.67 1 98.88 154 PHE A O 1
ATOM 1194 N N . SER A 1 155 ? -0.947 24.453 2.275 1 98.62 155 SER A N 1
ATOM 1195 C CA . SER A 1 155 ? -1.678 23.266 1.824 1 98.62 155 SER A CA 1
ATOM 1196 C C . SER A 1 155 ? -3.139 23.594 1.541 1 98.62 155 SER A C 1
ATOM 1198 O O . SER A 1 155 ? -3.879 24 2.445 1 98.62 155 SER A O 1
ATOM 1200 N N . PRO A 1 156 ? -3.559 23.516 0.235 1 97.81 156 PRO A N 1
ATOM 1201 C CA . PRO A 1 156 ? -4.996 23.453 -0.04 1 97.81 156 PRO A CA 1
ATOM 1202 C C . PRO A 1 156 ? -5.609 22.109 0.356 1 97.81 156 PRO A C 1
ATOM 1204 O O . PRO A 1 156 ? -5.699 21.203 -0.472 1 97.81 156 PRO A O 1
ATOM 1207 N N . MET A 1 157 ? -6.035 21.984 1.593 1 94.5 157 MET A N 1
ATOM 1208 C CA . MET A 1 157 ? -6.594 20.734 2.096 1 94.5 157 MET A CA 1
ATOM 1209 C C . MET A 1 157 ? -7.738 20.25 1.211 1 94.5 157 MET A C 1
ATOM 1211 O O . MET A 1 157 ? -8.555 21.062 0.756 1 94.5 157 MET A O 1
ATOM 1215 N N . ASP A 1 158 ? -7.793 18.953 0.945 1 92.75 158 ASP A N 1
ATOM 1216 C CA . ASP A 1 158 ? -8.75 18.281 0.071 1 92.75 158 ASP A CA 1
ATOM 1217 C C . ASP A 1 158 ? -8.539 18.688 -1.387 1 92.75 158 ASP A C 1
ATOM 1219 O O . ASP A 1 158 ? -9.5 18.797 -2.152 1 92.75 158 ASP A O 1
ATOM 1223 N N . ALA A 1 159 ? -7.336 18.938 -1.747 1 95.5 159 ALA A N 1
ATOM 1224 C CA . ALA A 1 159 ? -6.957 19.375 -3.084 1 95.5 159 ALA A CA 1
ATOM 1225 C C . ALA A 1 159 ? -7.496 18.438 -4.156 1 95.5 159 ALA A C 1
ATOM 1227 O O . ALA A 1 159 ? -7.938 18.875 -5.219 1 95.5 159 ALA A O 1
ATOM 1228 N N . THR A 1 160 ? -7.492 17.125 -3.914 1 93.94 160 THR A N 1
ATOM 1229 C CA . THR A 1 160 ? -7.891 16.141 -4.91 1 93.94 160 THR A CA 1
ATOM 1230 C C . THR A 1 160 ? -9.375 16.266 -5.23 1 93.94 160 THR A C 1
ATOM 1232 O O . THR A 1 160 ? -9.836 15.781 -6.266 1 93.94 160 THR A O 1
ATOM 1235 N N . ARG A 1 161 ? -10.102 16.938 -4.379 1 90.19 161 ARG A N 1
ATOM 1236 C CA . ARG A 1 161 ? -11.523 17.125 -4.625 1 90.19 161 ARG A CA 1
ATOM 1237 C C . ARG A 1 161 ? -11.852 18.594 -4.84 1 90.19 161 ARG A C 1
ATOM 1239 O O . ARG A 1 161 ? -13.016 18.984 -4.844 1 90.19 161 ARG A O 1
ATOM 1246 N N . THR A 1 162 ? -10.859 19.438 -4.914 1 93.69 162 THR A N 1
ATOM 1247 C CA . THR A 1 162 ? -11.016 20.844 -5.25 1 93.69 162 THR A CA 1
ATOM 1248 C C . THR A 1 162 ? -11.156 21.031 -6.758 1 93.69 162 THR A C 1
ATOM 1250 O O . THR A 1 162 ? -10.438 20.406 -7.535 1 93.69 162 THR A O 1
ATOM 1253 N N . GLU A 1 163 ? -12.133 21.891 -7.184 1 92.81 163 GLU A N 1
ATOM 1254 C CA . GLU A 1 163 ? -12.234 22.219 -8.602 1 92.81 163 GLU A CA 1
ATOM 1255 C C . GLU A 1 163 ? -10.906 22.75 -9.141 1 92.81 163 GLU A C 1
ATOM 1257 O O . GLU A 1 163 ? -10.281 23.625 -8.539 1 92.81 163 GLU A O 1
ATOM 1262 N N . GLU A 1 164 ? -10.508 22.219 -10.25 1 94.69 164 GLU A N 1
ATOM 1263 C CA . GLU A 1 164 ? -9.148 22.406 -10.758 1 94.69 164 GLU A CA 1
ATOM 1264 C C . GLU A 1 164 ? -8.836 23.891 -10.945 1 94.69 164 GLU A C 1
ATOM 1266 O O . GLU A 1 164 ? -7.766 24.359 -10.555 1 94.69 164 GLU A O 1
ATOM 1271 N N . ALA A 1 165 ? -9.727 24.656 -11.594 1 95.31 165 ALA A N 1
ATOM 1272 C CA . ALA A 1 165 ? -9.477 26.078 -11.852 1 95.31 165 ALA A CA 1
ATOM 1273 C C . ALA A 1 165 ? -9.273 26.844 -10.547 1 95.31 165 ALA A C 1
ATOM 1275 O O . ALA A 1 165 ? -8.406 27.719 -10.469 1 95.31 165 ALA A O 1
ATOM 1276 N N . PHE A 1 166 ? -10.125 26.484 -9.594 1 96.06 166 PHE A N 1
ATOM 1277 C CA . PHE A 1 166 ? -9.992 27.156 -8.305 1 96.06 166 PHE A CA 1
ATOM 1278 C C . PHE A 1 166 ? -8.695 26.75 -7.617 1 96.06 166 PHE A C 1
ATOM 1280 O O . PHE A 1 166 ? -8.031 27.578 -6.996 1 96.06 166 PHE A O 1
ATOM 1287 N N . LEU A 1 167 ? -8.289 25.484 -7.68 1 97.62 167 LEU A N 1
ATOM 1288 C CA . LEU A 1 167 ? -7.023 25.016 -7.125 1 97.62 167 LEU A CA 1
ATOM 1289 C C . LEU A 1 167 ? -5.855 25.812 -7.695 1 97.62 167 LEU A C 1
ATOM 1291 O O . LEU A 1 167 ? -4.977 26.266 -6.949 1 97.62 167 LEU A O 1
ATOM 1295 N N . ILE A 1 168 ? -5.852 26 -9.008 1 98.12 168 ILE A N 1
ATOM 1296 C CA . ILE A 1 168 ? -4.77 26.719 -9.672 1 98.12 168 ILE A CA 1
ATOM 1297 C C . ILE A 1 168 ? -4.789 28.188 -9.234 1 98.12 168 ILE A C 1
ATOM 1299 O O . ILE A 1 168 ? -3.736 28.797 -9.023 1 98.12 168 ILE A O 1
ATOM 1303 N N . ASP A 1 169 ? -5.992 28.781 -9.078 1 98.06 169 ASP A N 1
ATOM 1304 C CA . ASP A 1 169 ? -6.109 30.141 -8.578 1 98.06 169 ASP A CA 1
ATOM 1305 C C . ASP A 1 169 ? -5.441 30.281 -7.211 1 98.06 169 ASP A C 1
ATOM 1307 O O . ASP A 1 169 ? -4.715 31.25 -6.965 1 98.06 169 ASP A O 1
ATOM 1311 N N . VAL A 1 170 ? -5.715 29.359 -6.375 1 98.31 170 VAL A N 1
ATOM 1312 C CA . VAL A 1 170 ? -5.16 29.375 -5.023 1 98.31 170 VAL A CA 1
ATOM 1313 C C . VAL A 1 170 ? -3.643 29.234 -5.086 1 98.31 170 VAL A C 1
ATOM 1315 O O . VAL A 1 170 ? -2.914 29.969 -4.418 1 98.31 170 VAL A O 1
ATOM 1318 N N . VAL A 1 171 ? -3.166 28.266 -5.867 1 98.69 171 VAL A N 1
ATOM 1319 C CA . VAL A 1 171 ? -1.741 28 -6.031 1 98.69 171 VAL A CA 1
ATOM 1320 C C . VAL A 1 171 ? -1.024 29.266 -6.508 1 98.69 171 VAL A C 1
ATOM 1322 O O . VAL A 1 171 ? 0.005 29.641 -5.945 1 98.69 171 VAL A O 1
ATOM 1325 N N . GLU A 1 172 ? -1.545 29.922 -7.48 1 98.75 172 GLU A N 1
ATOM 1326 C CA . GLU A 1 172 ? -0.924 31.109 -8.031 1 98.75 172 GLU A CA 1
ATOM 1327 C C . GLU A 1 172 ? -0.944 32.25 -7.027 1 98.75 172 GLU A C 1
ATOM 1329 O O . GLU A 1 172 ? 0.037 33 -6.895 1 98.75 172 GLU A O 1
ATOM 1334 N N . ALA A 1 173 ? -2.018 32.438 -6.316 1 98.75 173 ALA A N 1
ATOM 1335 C CA . ALA A 1 173 ? -2.16 33.531 -5.348 1 98.75 173 ALA A CA 1
ATOM 1336 C C . ALA A 1 173 ? -1.145 33.406 -4.219 1 98.75 173 ALA A C 1
ATOM 1338 O O . ALA A 1 173 ? -0.504 34.375 -3.828 1 98.75 173 ALA A O 1
ATOM 1339 N N . VAL A 1 174 ? -1.027 32.156 -3.66 1 98.88 174 VAL A N 1
ATOM 1340 C CA . VAL A 1 174 ? -0.116 31.984 -2.535 1 98.88 174 VAL A CA 1
ATOM 1341 C C . VAL A 1 174 ? 1.328 32.031 -3.029 1 98.88 174 VAL A C 1
ATOM 1343 O O . VAL A 1 174 ? 2.234 32.406 -2.281 1 98.88 174 VAL A O 1
ATOM 1346 N N . THR A 1 175 ? 1.567 31.594 -4.25 1 98.81 175 THR A N 1
ATOM 1347 C CA . THR A 1 175 ? 2.883 31.75 -4.859 1 98.81 175 THR A CA 1
ATOM 1348 C C . THR A 1 175 ? 3.271 33.219 -4.922 1 98.81 175 THR A C 1
ATOM 1350 O O . THR A 1 175 ? 4.387 33.594 -4.547 1 98.81 175 THR A O 1
ATOM 1353 N N . ASP A 1 176 ? 2.367 34.062 -5.391 1 98.69 176 ASP A N 1
ATOM 1354 C CA . ASP A 1 176 ? 2.602 35.5 -5.473 1 98.69 176 ASP A CA 1
ATOM 1355 C C . ASP A 1 176 ? 2.844 36.094 -4.09 1 98.69 176 ASP A C 1
ATOM 1357 O O . ASP A 1 176 ? 3.596 37.062 -3.945 1 98.69 176 ASP A O 1
ATOM 1361 N N . ALA A 1 177 ? 2.211 35.469 -3.115 1 98.75 177 ALA A N 1
ATOM 1362 C CA . ALA A 1 177 ? 2.355 35.938 -1.738 1 98.75 177 ALA A CA 1
ATOM 1363 C C . ALA A 1 177 ? 3.715 35.531 -1.166 1 98.75 177 ALA A C 1
ATOM 1365 O O . ALA A 1 177 ? 4.133 36.062 -0.128 1 98.75 177 ALA A O 1
ATOM 1366 N N . GLY A 1 178 ? 4.426 34.531 -1.807 1 98.69 178 GLY A N 1
ATOM 1367 C CA . GLY A 1 178 ? 5.816 34.281 -1.458 1 98.69 178 GLY A CA 1
ATOM 1368 C C . GLY A 1 178 ? 6.023 32.969 -0.763 1 98.69 178 GLY A C 1
ATOM 1369 O O . GLY A 1 178 ? 7.074 32.719 -0.167 1 98.69 178 GLY A O 1
ATOM 1370 N N . THR A 1 179 ? 5.062 32.062 -0.772 1 98.88 179 THR A N 1
ATOM 1371 C CA . THR A 1 179 ? 5.238 30.766 -0.13 1 98.88 179 THR A CA 1
ATOM 1372 C C . THR A 1 179 ? 6.465 30.047 -0.689 1 98.88 179 THR A C 1
ATOM 1374 O O . THR A 1 179 ? 6.812 30.219 -1.859 1 98.88 179 THR A O 1
ATOM 1377 N N . ASP A 1 180 ? 7.176 29.297 0.132 1 98.88 180 ASP A N 1
ATOM 1378 C CA . ASP A 1 180 ? 8.352 28.547 -0.289 1 98.88 180 ASP A CA 1
ATOM 1379 C C . ASP A 1 180 ? 7.957 27.172 -0.822 1 98.88 180 ASP A C 1
ATOM 1381 O O . ASP A 1 180 ? 8.625 26.625 -1.7 1 98.88 180 ASP A O 1
ATOM 1385 N N . TRP A 1 181 ? 6.895 26.578 -0.25 1 98.88 181 TRP A N 1
ATOM 1386 C CA . TRP A 1 181 ? 6.398 25.25 -0.594 1 98.88 181 TRP A CA 1
ATOM 1387 C C . TRP A 1 181 ? 4.891 25.281 -0.818 1 98.88 181 TRP A C 1
ATOM 1389 O O . TRP A 1 181 ? 4.16 25.984 -0.114 1 98.88 181 TRP A O 1
ATOM 1399 N N . ILE A 1 182 ? 4.43 24.516 -1.747 1 98.88 182 ILE A N 1
ATOM 1400 C CA . ILE A 1 182 ? 3.016 24.172 -1.887 1 98.88 182 ILE A CA 1
ATOM 1401 C C . ILE A 1 182 ? 2.824 22.672 -1.711 1 98.88 182 ILE A C 1
ATOM 1403 O O . ILE A 1 182 ? 3.42 21.875 -2.438 1 98.88 182 ILE A O 1
ATOM 1407 N N . ASN A 1 183 ? 2.062 22.312 -0.731 1 98.88 183 ASN A N 1
ATOM 1408 C CA . ASN A 1 183 ? 1.707 20.922 -0.485 1 98.88 183 ASN A CA 1
ATOM 1409 C C . ASN A 1 183 ? 0.416 20.547 -1.203 1 98.88 183 ASN A C 1
ATOM 1411 O O . ASN A 1 183 ? -0.548 21.312 -1.206 1 98.88 183 ASN A O 1
ATOM 1415 N N . ILE A 1 184 ? 0.375 19.406 -1.855 1 98.69 184 ILE A N 1
ATOM 1416 C CA . ILE A 1 184 ? -0.828 18.859 -2.475 1 98.69 184 ILE A CA 1
ATOM 1417 C C . ILE A 1 184 ? -1.291 17.625 -1.706 1 98.69 184 ILE A C 1
ATOM 1419 O O . ILE A 1 184 ? -0.771 16.531 -1.914 1 98.69 184 ILE A O 1
ATOM 1423 N N . PRO A 1 185 ? -2.289 17.781 -0.918 1 98.12 185 PRO A N 1
ATOM 1424 C CA . PRO A 1 185 ? -2.762 16.641 -0.128 1 98.12 185 PRO A CA 1
ATOM 1425 C C . PRO A 1 185 ? -3.844 15.836 -0.843 1 98.12 185 PRO A C 1
ATOM 1427 O O . PRO A 1 185 ? -4.738 16.406 -1.467 1 98.12 185 PRO A O 1
ATOM 1430 N N . ASP A 1 186 ? -3.701 14.562 -0.842 1 96.38 186 ASP A N 1
ATOM 1431 C CA . ASP A 1 186 ? -4.805 13.641 -1.098 1 96.38 186 ASP A CA 1
ATOM 1432 C C . ASP A 1 186 ? -5.52 13.266 0.199 1 96.38 186 ASP A C 1
ATOM 1434 O O . ASP A 1 186 ? -5.445 12.117 0.646 1 96.38 186 ASP A O 1
ATOM 1438 N N . THR A 1 187 ? -6.266 14.195 0.675 1 93.12 187 THR A N 1
ATOM 1439 C CA . THR A 1 187 ? -6.793 14.219 2.035 1 93.12 187 THR A CA 1
ATOM 1440 C C . THR A 1 187 ? -7.641 12.977 2.311 1 93.12 187 THR A C 1
ATOM 1442 O O . THR A 1 187 ? -7.574 12.406 3.4 1 93.12 187 THR A O 1
ATOM 1445 N N . THR A 1 188 ? -8.391 12.539 1.317 1 89.81 188 THR A N 1
ATOM 1446 C CA . THR A 1 188 ? -9.312 11.438 1.554 1 89.81 188 THR A CA 1
ATOM 1447 C C . THR A 1 188 ? -8.805 10.164 0.885 1 89.81 188 THR A C 1
ATOM 1449 O O . THR A 1 188 ? -9.539 9.172 0.797 1 89.81 188 THR A O 1
ATOM 1452 N N . GLY A 1 189 ? -7.586 10.188 0.356 1 94.25 189 GLY A N 1
ATOM 1453 C CA . GLY A 1 189 ? -6.949 9 -0.195 1 94.25 189 GLY A CA 1
ATOM 1454 C C . GLY A 1 189 ? -7.637 8.477 -1.443 1 94.25 189 GLY A C 1
ATOM 1455 O O . GLY A 1 189 ? -7.695 7.27 -1.667 1 94.25 189 GLY A O 1
ATOM 1456 N N . VAL A 1 190 ? -8.172 9.391 -2.316 1 92.94 190 VAL A N 1
ATOM 1457 C CA . VAL A 1 190 ? -9.008 8.945 -3.422 1 92.94 190 VAL A CA 1
ATOM 1458 C C . VAL A 1 190 ? -8.227 9.023 -4.73 1 92.94 190 VAL A C 1
ATOM 1460 O O . VAL A 1 190 ? -8.734 8.633 -5.789 1 92.94 190 VAL A O 1
ATOM 1463 N N . ALA A 1 191 ? -7.02 9.516 -4.68 1 95.25 191 ALA A N 1
ATOM 1464 C CA . ALA A 1 191 ? -6.238 9.641 -5.91 1 95.25 191 ALA A CA 1
ATOM 1465 C C . ALA A 1 191 ? -5.602 8.305 -6.289 1 95.25 191 ALA A C 1
ATOM 1467 O O . ALA A 1 191 ? -5.215 7.523 -5.418 1 95.25 191 ALA A O 1
ATOM 1468 N N . THR A 1 192 ? -5.59 8.023 -7.559 1 95.5 192 THR A N 1
ATOM 1469 C CA . THR A 1 192 ? -4.754 6.953 -8.094 1 95.5 192 THR A CA 1
ATOM 1470 C C . THR A 1 192 ? -3.402 7.496 -8.547 1 95.5 192 THR A C 1
ATOM 1472 O O . THR A 1 192 ? -3.246 8.703 -8.742 1 95.5 192 THR A O 1
ATOM 1475 N N . PRO A 1 193 ? -2.426 6.602 -8.734 1 96.69 193 PRO A N 1
ATOM 1476 C CA . PRO A 1 193 ? -1.1 7.113 -9.086 1 96.69 193 PRO A CA 1
ATOM 1477 C C . PRO A 1 193 ? -1.112 7.953 -10.359 1 96.69 193 PRO A C 1
ATOM 1479 O O . PRO A 1 193 ? -0.518 9.031 -10.398 1 96.69 193 PRO A O 1
ATOM 1482 N N . GLY A 1 194 ? -1.834 7.551 -11.375 1 93.88 194 GLY A N 1
ATOM 1483 C CA . GLY A 1 194 ? -1.908 8.297 -12.625 1 93.88 194 GLY A CA 1
ATOM 1484 C C . GLY A 1 194 ? -2.584 9.648 -12.469 1 93.88 194 GLY A C 1
ATOM 1485 O O . GLY A 1 194 ? -2.074 10.664 -12.953 1 93.88 194 GLY A O 1
ATOM 1486 N N . ARG A 1 195 ? -3.676 9.656 -11.758 1 94.31 195 ARG A N 1
ATOM 1487 C CA . ARG A 1 195 ? -4.422 10.898 -11.539 1 94.31 195 ARG A CA 1
ATOM 1488 C C . ARG A 1 195 ? -3.627 11.867 -10.672 1 94.31 195 ARG A C 1
ATOM 1490 O O . ARG A 1 195 ? -3.596 13.07 -10.953 1 94.31 195 ARG A O 1
ATOM 1497 N N . PHE A 1 196 ? -3.016 11.328 -9.711 1 97 196 PHE A N 1
ATOM 1498 C CA . PHE A 1 196 ? -2.252 12.172 -8.805 1 97 196 PHE A CA 1
ATOM 1499 C C . PHE A 1 196 ? -1.037 12.766 -9.508 1 97 196 PHE A C 1
ATOM 1501 O O . PHE A 1 196 ? -0.704 13.93 -9.297 1 97 196 PHE A O 1
ATOM 1508 N N . GLU A 1 197 ? -0.371 11.922 -10.266 1 96.56 197 GLU A N 1
ATOM 1509 C CA . GLU A 1 197 ? 0.766 12.398 -11.047 1 96.56 197 GLU A CA 1
ATOM 1510 C C . GLU A 1 197 ? 0.371 13.578 -11.938 1 96.56 197 GLU A C 1
ATOM 1512 O O . GLU A 1 197 ? 1.076 14.586 -11.984 1 96.56 197 GLU A O 1
ATOM 1517 N N . LYS A 1 198 ? -0.735 13.5 -12.641 1 95.81 198 LYS A N 1
ATOM 1518 C CA . LYS A 1 198 ? -1.216 14.562 -13.516 1 95.81 198 LYS A CA 1
ATOM 1519 C C . LYS A 1 198 ? -1.521 15.836 -12.727 1 95.81 198 LYS A C 1
ATOM 1521 O O . LYS A 1 198 ? -1.182 16.938 -13.156 1 95.81 198 LYS A O 1
ATOM 1526 N N . MET A 1 199 ? -2.152 15.641 -11.578 1 96.75 199 MET A N 1
ATOM 1527 C CA . MET A 1 199 ? -2.502 16.781 -10.742 1 96.75 199 MET A CA 1
ATOM 1528 C C . MET A 1 199 ? -1.249 17.484 -10.234 1 96.75 199 MET A C 1
ATOM 1530 O O . MET A 1 199 ? -1.152 18.719 -10.312 1 96.75 199 MET A O 1
ATOM 1534 N N . VAL A 1 200 ? -0.307 16.719 -9.742 1 98.06 200 VAL A N 1
ATOM 1535 C CA . VAL A 1 200 ? 0.932 17.281 -9.219 1 98.06 200 VAL A CA 1
ATOM 1536 C C . VAL A 1 200 ? 1.692 17.984 -10.344 1 98.06 200 VAL A C 1
ATOM 1538 O O . VAL A 1 200 ? 2.217 19.094 -10.148 1 98.06 200 VAL A O 1
ATOM 1541 N N . GLY A 1 201 ? 1.729 17.359 -11.547 1 97.69 201 GLY A N 1
ATOM 1542 C CA . GLY A 1 201 ? 2.369 17.984 -12.688 1 97.69 201 GLY A CA 1
ATOM 1543 C C . GLY A 1 201 ? 1.775 19.328 -13.047 1 97.69 201 GLY A C 1
ATOM 1544 O O . GLY A 1 201 ? 2.506 20.266 -13.367 1 97.69 201 GLY A O 1
ATOM 1545 N N . LYS A 1 202 ? 0.502 19.422 -12.977 1 97.75 202 LYS A N 1
ATOM 1546 C CA . LYS A 1 202 ? -0.184 20.688 -13.266 1 97.75 202 LYS A CA 1
ATOM 1547 C C . LYS A 1 202 ? 0.193 21.766 -12.25 1 97.75 202 LYS A C 1
ATOM 1549 O O . LYS A 1 202 ? 0.434 22.906 -12.617 1 97.75 202 LYS A O 1
ATOM 1554 N N . VAL A 1 203 ? 0.175 21.391 -10.969 1 98.56 203 VAL A N 1
ATOM 1555 C CA . VAL A 1 203 ? 0.527 22.344 -9.922 1 98.56 203 VAL A CA 1
ATOM 1556 C C . VAL A 1 203 ? 1.97 22.797 -10.109 1 98.56 203 VAL A C 1
ATOM 1558 O O . VAL A 1 203 ? 2.262 24 -10.016 1 98.56 203 VAL A O 1
ATOM 1561 N N . VAL A 1 204 ? 2.875 21.891 -10.414 1 98.44 204 VAL A N 1
ATOM 1562 C CA . VAL A 1 204 ? 4.285 22.188 -10.617 1 98.44 204 VAL A CA 1
ATOM 1563 C C . VAL A 1 204 ? 4.43 23.203 -11.75 1 98.44 204 VAL A C 1
ATOM 1565 O O . VAL A 1 204 ? 5.277 24.109 -11.68 1 98.44 204 VAL A O 1
ATOM 1568 N N . ALA A 1 205 ? 3.627 23.156 -12.734 1 98.38 205 ALA A N 1
ATOM 1569 C CA . ALA A 1 205 ? 3.697 24.016 -13.906 1 98.38 205 ALA A CA 1
ATOM 1570 C C . ALA A 1 205 ? 3.191 25.422 -13.586 1 98.38 205 ALA A C 1
ATOM 1572 O O . ALA A 1 205 ? 3.439 26.359 -14.344 1 98.38 205 ALA A O 1
ATOM 1573 N N . HIS A 1 206 ? 2.52 25.625 -12.445 1 98.56 206 HIS A N 1
ATOM 1574 C CA . HIS A 1 206 ? 1.866 26.906 -12.18 1 98.56 206 HIS A CA 1
ATOM 1575 C C . HIS A 1 206 ? 2.475 27.594 -10.961 1 98.56 206 HIS A C 1
ATOM 1577 O O . HIS A 1 206 ? 1.885 28.516 -10.406 1 98.56 206 HIS A O 1
ATOM 1583 N N . THR A 1 207 ? 3.609 27.156 -10.516 1 98.75 207 THR A N 1
ATOM 1584 C CA . THR A 1 207 ? 4.223 27.781 -9.352 1 98.75 207 THR A CA 1
ATOM 1585 C C . THR A 1 207 ? 5.746 27.719 -9.438 1 98.75 207 THR A C 1
ATOM 1587 O O . THR A 1 207 ? 6.297 26.781 -10.031 1 98.75 207 THR A O 1
ATOM 1590 N N . ASP A 1 208 ? 6.402 28.656 -8.883 1 98.19 208 ASP A N 1
ATOM 1591 C CA . ASP A 1 208 ? 7.852 28.625 -8.727 1 98.19 208 ASP A CA 1
ATOM 1592 C C . ASP A 1 208 ? 8.25 28.094 -7.355 1 98.19 208 ASP A C 1
ATOM 1594 O O . ASP A 1 208 ? 9.43 27.859 -7.094 1 98.19 208 ASP A O 1
ATOM 1598 N N . ALA A 1 209 ? 7.262 27.922 -6.484 1 98.75 209 ALA A N 1
ATOM 1599 C CA . ALA A 1 209 ? 7.523 27.297 -5.195 1 98.75 209 ALA A CA 1
ATOM 1600 C C . ALA A 1 209 ? 7.828 25.812 -5.363 1 98.75 209 ALA A C 1
ATOM 1602 O O . ALA A 1 209 ? 7.445 25.203 -6.363 1 98.75 209 ALA A O 1
ATOM 1603 N N . ARG A 1 210 ? 8.609 25.281 -4.445 1 98.5 210 ARG A N 1
ATOM 1604 C CA . ARG A 1 210 ? 8.805 23.828 -4.445 1 98.5 210 ARG A CA 1
ATOM 1605 C C . ARG A 1 210 ? 7.512 23.109 -4.074 1 98.5 210 ARG A C 1
ATOM 1607 O O . ARG A 1 210 ? 6.727 23.609 -3.262 1 98.5 210 ARG A O 1
ATOM 1614 N N . VAL A 1 211 ? 7.266 21.938 -4.645 1 98.69 211 VAL A N 1
ATOM 1615 C CA . VAL A 1 211 ? 6.008 21.234 -4.426 1 98.69 211 VAL A CA 1
ATOM 1616 C C . VAL A 1 211 ? 6.234 20.047 -3.488 1 98.69 211 VAL A C 1
ATOM 1618 O O . VAL A 1 211 ? 7.238 19.344 -3.607 1 98.69 211 VAL A O 1
ATOM 1621 N N . ASP A 1 212 ? 5.363 19.922 -2.523 1 98.69 212 ASP A N 1
ATOM 1622 C CA . ASP A 1 212 ? 5.262 18.875 -1.524 1 98.69 212 ASP A CA 1
ATOM 1623 C C . ASP A 1 212 ? 3.971 18.078 -1.698 1 98.69 212 ASP A C 1
ATOM 1625 O O . ASP A 1 212 ? 2.945 18.625 -2.1 1 98.69 212 ASP A O 1
ATOM 1629 N N . VAL A 1 213 ? 4.02 16.719 -1.462 1 98.88 213 VAL A N 1
ATOM 1630 C CA . VAL A 1 213 ? 2.791 15.938 -1.57 1 98.88 213 VAL A CA 1
ATOM 1631 C C . VAL A 1 213 ? 2.51 15.227 -0.247 1 98.88 213 VAL A C 1
ATOM 1633 O O . VAL A 1 213 ? 3.439 14.867 0.482 1 98.88 213 VAL A O 1
ATOM 1636 N N . HIS A 1 214 ? 1.245 15.102 0.124 1 98.88 214 HIS A N 1
ATOM 1637 C CA . HIS A 1 214 ? 0.72 14.43 1.31 1 98.88 214 HIS A CA 1
ATOM 1638 C C . HIS A 1 214 ? -0.415 13.477 0.948 1 98.88 214 HIS A C 1
ATOM 1640 O O . HIS A 1 214 ? -1.525 13.914 0.642 1 98.88 214 HIS A O 1
ATOM 1646 N N . THR A 1 215 ? -0.149 12.172 1.079 1 98.69 215 THR A N 1
ATOM 1647 C CA . THR A 1 215 ? -1.109 11.219 0.542 1 98.69 215 THR A CA 1
ATOM 1648 C C . THR A 1 215 ? -1.605 10.273 1.635 1 98.69 215 THR A C 1
ATOM 1650 O O . THR A 1 215 ? -0.813 9.773 2.436 1 98.69 215 THR A O 1
ATOM 1653 N N . HIS A 1 216 ? -2.941 10.094 1.708 1 97.56 216 HIS A N 1
ATOM 1654 C CA . HIS A 1 216 ? -3.533 9.156 2.662 1 97.56 216 HIS A CA 1
ATOM 1655 C C . HIS A 1 216 ? -3.795 7.801 2.018 1 97.56 216 HIS A C 1
ATOM 1657 O O . HIS A 1 216 ? -3.834 7.691 0.79 1 97.56 216 HIS A O 1
ATOM 1663 N N . ASP A 1 217 ? -4.027 6.762 2.828 1 98.06 217 ASP A N 1
ATOM 1664 C CA . ASP A 1 217 ? -3.889 5.379 2.381 1 98.06 217 ASP A CA 1
ATOM 1665 C C . ASP A 1 217 ? -5.242 4.672 2.363 1 98.06 217 ASP A C 1
ATOM 1667 O O . ASP A 1 217 ? -5.305 3.441 2.439 1 98.06 217 ASP A O 1
ATOM 1671 N N . ASP A 1 218 ? -6.336 5.359 2.152 1 95.94 218 ASP A N 1
ATOM 1672 C CA . ASP A 1 218 ? -7.688 4.824 2.295 1 95.94 218 ASP A CA 1
ATOM 1673 C C . ASP A 1 218 ? -7.906 3.633 1.366 1 95.94 218 ASP A C 1
ATOM 1675 O O . ASP A 1 218 ? -8.672 2.723 1.689 1 95.94 218 ASP A O 1
ATOM 1679 N N . PHE A 1 219 ? -7.191 3.617 0.214 1 97.31 219 PHE A N 1
ATOM 1680 C CA . PHE A 1 219 ? -7.34 2.521 -0.734 1 97.31 219 PHE A CA 1
ATOM 1681 C C . PHE A 1 219 ? -6.023 1.779 -0.918 1 97.31 219 PHE A C 1
ATOM 1683 O O . PHE A 1 219 ? -5.863 1.014 -1.871 1 97.31 219 PHE A O 1
ATOM 1690 N N . GLY A 1 220 ? -5.043 2.037 -0.039 1 98.38 220 GLY A N 1
ATOM 1691 C CA . GLY A 1 220 ? -3.764 1.35 -0.125 1 98.38 220 GLY A CA 1
ATOM 1692 C C . GLY A 1 220 ? -2.838 1.938 -1.173 1 98.38 220 GLY A C 1
ATOM 1693 O O . GLY A 1 220 ? -1.954 1.249 -1.686 1 98.38 220 GLY A O 1
ATOM 1694 N N . LEU A 1 221 ? -3.002 3.227 -1.53 1 98.69 221 LEU A N 1
ATOM 1695 C CA . LEU A 1 221 ? -2.289 3.777 -2.678 1 98.69 221 LEU A CA 1
ATOM 1696 C C . LEU A 1 221 ? -1.354 4.902 -2.246 1 98.69 221 LEU A C 1
ATOM 1698 O O . LEU A 1 221 ? -0.685 5.512 -3.082 1 98.69 221 LEU A O 1
ATOM 1702 N N . ALA A 1 222 ? -1.2 5.152 -0.907 1 98.88 222 ALA A N 1
ATOM 1703 C CA . ALA A 1 222 ? -0.535 6.352 -0.407 1 98.88 222 ALA A CA 1
ATOM 1704 C C . ALA A 1 222 ? 0.933 6.379 -0.823 1 98.88 222 ALA A C 1
ATOM 1706 O O . ALA A 1 222 ? 1.43 7.398 -1.305 1 98.88 222 ALA A O 1
ATOM 1707 N N . ALA A 1 223 ? 1.667 5.254 -0.615 1 98.88 223 ALA A N 1
ATOM 1708 C CA . ALA A 1 223 ? 3.084 5.215 -0.968 1 98.88 223 ALA A CA 1
ATOM 1709 C C . ALA A 1 223 ? 3.279 5.398 -2.471 1 98.88 223 ALA A C 1
ATOM 1711 O O . ALA A 1 223 ? 4.156 6.148 -2.902 1 98.88 223 ALA A O 1
ATOM 1712 N N . ALA A 1 224 ? 2.461 4.695 -3.262 1 98.81 224 ALA A N 1
ATOM 1713 C CA . ALA A 1 224 ? 2.537 4.809 -4.715 1 98.81 224 ALA A CA 1
ATOM 1714 C C . ALA A 1 224 ? 2.256 6.238 -5.172 1 98.81 224 ALA A C 1
ATOM 1716 O O . ALA A 1 224 ? 2.918 6.754 -6.074 1 98.81 224 ALA A O 1
ATOM 1717 N N . ASN A 1 225 ? 1.282 6.875 -4.547 1 98.69 225 ASN A N 1
ATOM 1718 C CA . ASN A 1 225 ? 0.948 8.25 -4.887 1 98.69 225 ASN A CA 1
ATOM 1719 C C . ASN A 1 225 ? 2.074 9.211 -4.508 1 98.69 225 ASN A C 1
ATOM 1721 O O . ASN A 1 225 ? 2.359 10.156 -5.246 1 98.69 225 ASN A O 1
ATOM 1725 N N . ALA A 1 226 ? 2.676 9.008 -3.359 1 98.81 226 ALA A N 1
ATOM 1726 C CA . ALA A 1 226 ? 3.832 9.812 -2.98 1 98.81 226 ALA A CA 1
ATOM 1727 C C . ALA A 1 226 ? 4.941 9.711 -4.023 1 98.81 226 ALA A C 1
ATOM 1729 O O . ALA A 1 226 ? 5.492 10.727 -4.457 1 98.81 226 ALA A O 1
ATOM 1730 N N . LEU A 1 227 ? 5.223 8.484 -4.484 1 98.38 227 LEU A N 1
ATOM 1731 C CA . LEU A 1 227 ? 6.27 8.258 -5.477 1 98.38 227 LEU A CA 1
ATOM 1732 C C . LEU A 1 227 ? 5.887 8.875 -6.82 1 98.38 227 LEU A C 1
ATOM 1734 O O . LEU A 1 227 ? 6.734 9.469 -7.496 1 98.38 227 LEU A O 1
ATOM 1738 N N . SER A 1 228 ? 4.59 8.75 -7.184 1 97.31 228 SER A N 1
ATOM 1739 C CA . SER A 1 228 ? 4.125 9.383 -8.414 1 97.31 228 SER A CA 1
ATOM 1740 C C . SER A 1 228 ? 4.246 10.906 -8.336 1 97.31 228 SER A C 1
ATOM 1742 O O . SER A 1 228 ? 4.492 11.562 -9.344 1 97.31 228 SER A O 1
ATOM 1744 N N . GLY A 1 229 ? 4.07 11.43 -7.105 1 98.12 229 GLY A N 1
ATOM 1745 C CA . GLY A 1 229 ? 4.316 12.852 -6.891 1 98.12 229 GLY A CA 1
ATOM 1746 C C . GLY A 1 229 ? 5.742 13.266 -7.211 1 98.12 229 GLY A C 1
ATOM 1747 O O . GLY A 1 229 ? 5.961 14.25 -7.91 1 98.12 229 GLY A O 1
ATOM 1748 N N . TYR A 1 230 ? 6.727 12.492 -6.754 1 98.12 230 TYR A N 1
ATOM 1749 C CA . TYR A 1 230 ? 8.117 12.758 -7.086 1 98.12 230 TYR A CA 1
ATOM 1750 C C . TYR A 1 230 ? 8.344 12.688 -8.594 1 98.12 230 TYR A C 1
ATOM 1752 O O . TYR A 1 230 ? 9.023 13.539 -9.164 1 98.12 230 TYR A O 1
ATOM 1760 N N . GLU A 1 231 ? 7.738 11.672 -9.242 1 96.06 231 GLU A N 1
ATOM 1761 C CA . GLU A 1 231 ? 7.887 11.5 -10.68 1 96.06 231 GLU A CA 1
ATOM 1762 C C . GLU A 1 231 ? 7.34 12.711 -11.438 1 96.06 231 GLU A C 1
ATOM 1764 O O . GLU A 1 231 ? 7.828 13.047 -12.523 1 96.06 231 GLU A O 1
ATOM 1769 N N . ALA A 1 232 ? 6.387 13.398 -10.852 1 96.62 232 ALA A N 1
ATOM 1770 C CA . ALA A 1 232 ? 5.707 14.516 -11.5 1 96.62 232 ALA A CA 1
ATOM 1771 C C . ALA A 1 232 ? 6.43 15.828 -11.227 1 96.62 232 ALA A C 1
ATOM 1773 O O . ALA A 1 232 ? 6.043 16.875 -11.75 1 96.62 232 ALA A O 1
ATOM 1774 N N . GLY A 1 233 ? 7.434 15.805 -10.367 1 97.12 233 GLY A N 1
ATOM 1775 C CA . GLY A 1 233 ? 8.234 17 -10.156 1 97.12 233 GLY A CA 1
ATOM 1776 C C . GLY A 1 233 ? 8.188 17.5 -8.734 1 97.12 233 GLY A C 1
ATOM 1777 O O . GLY A 1 233 ? 8.82 18.516 -8.406 1 97.12 233 GLY A O 1
ATOM 1778 N N . ALA A 1 234 ? 7.465 16.828 -7.848 1 98.38 234 ALA A N 1
ATOM 1779 C CA . ALA A 1 234 ? 7.512 17.203 -6.438 1 98.38 234 ALA A CA 1
ATOM 1780 C C . ALA A 1 234 ? 8.914 17.016 -5.867 1 98.38 234 ALA A C 1
ATOM 1782 O O . ALA A 1 234 ? 9.609 16.062 -6.215 1 98.38 234 ALA A O 1
ATOM 1783 N N . ALA A 1 235 ? 9.273 17.922 -4.996 1 98.25 235 ALA A N 1
ATOM 1784 C CA . ALA A 1 235 ? 10.602 17.875 -4.383 1 98.25 235 ALA A CA 1
ATOM 1785 C C . ALA A 1 235 ? 10.555 17.172 -3.025 1 98.25 235 ALA A C 1
ATOM 1787 O O . ALA A 1 235 ? 11.594 16.781 -2.486 1 98.25 235 ALA A O 1
ATOM 1788 N N . GLN A 1 236 ? 9.352 17.016 -2.443 1 98.75 236 GLN A N 1
ATOM 1789 C CA . GLN A 1 236 ? 9.164 16.5 -1.09 1 98.75 236 GLN A CA 1
ATOM 1790 C C . GLN A 1 236 ? 7.875 15.695 -0.982 1 98.75 236 GLN A C 1
ATOM 1792 O O . GLN A 1 236 ? 6.879 16.016 -1.64 1 98.75 236 GLN A O 1
ATOM 1797 N N . ALA A 1 237 ? 7.914 14.617 -0.209 1 98.88 237 ALA A N 1
ATOM 1798 C CA . ALA A 1 237 ? 6.703 13.883 0.149 1 98.88 237 ALA A CA 1
ATOM 1799 C C . ALA A 1 237 ? 6.602 13.695 1.659 1 98.88 237 ALA A C 1
ATOM 1801 O O . ALA A 1 237 ? 7.609 13.461 2.33 1 98.88 237 ALA A O 1
ATOM 1802 N N . GLN A 1 238 ? 5.391 13.82 2.152 1 98.94 238 GLN A N 1
ATOM 1803 C CA . GLN A 1 238 ? 5.141 13.586 3.57 1 98.94 238 GLN A CA 1
ATOM 1804 C C . GLN A 1 238 ? 4.863 12.117 3.848 1 98.94 238 GLN A C 1
ATOM 1806 O O . GLN A 1 238 ? 4.137 11.461 3.096 1 98.94 238 GLN A O 1
ATOM 1811 N N . VAL A 1 239 ? 5.5 11.594 4.852 1 98.94 239 VAL A N 1
ATOM 1812 C CA . VAL A 1 239 ? 5.41 10.18 5.215 1 98.94 239 VAL A CA 1
ATOM 1813 C C . VAL A 1 239 ? 5.219 10.047 6.723 1 98.94 239 VAL A C 1
ATOM 1815 O O . VAL A 1 239 ? 5.453 11 7.473 1 98.94 239 VAL A O 1
ATOM 1818 N N . SER A 1 240 ? 4.742 8.977 7.168 1 98.94 240 SER A N 1
ATOM 1819 C CA . SER A 1 240 ? 4.605 8.594 8.57 1 98.94 240 SER A CA 1
ATOM 1820 C C . SER A 1 240 ? 5.117 7.176 8.812 1 98.94 240 SER A C 1
ATOM 1822 O O . SER A 1 240 ? 4.848 6.27 8.023 1 98.94 240 SER A O 1
ATOM 1824 N N . VAL A 1 241 ? 5.863 6.992 9.891 1 98.94 241 VAL A N 1
ATOM 1825 C CA . VAL A 1 241 ? 6.441 5.691 10.203 1 98.94 241 VAL A CA 1
ATOM 1826 C C . VAL A 1 241 ? 5.328 4.66 10.391 1 98.94 241 VAL A C 1
ATOM 1828 O O . VAL A 1 241 ? 4.312 4.945 11.031 1 98.94 241 VAL A O 1
ATOM 1831 N N . ASN A 1 242 ? 5.484 3.469 9.797 1 98.69 242 ASN A N 1
ATOM 1832 C CA . ASN A 1 242 ? 4.516 2.377 9.797 1 98.69 242 ASN A CA 1
ATOM 1833 C C . ASN A 1 242 ? 3.203 2.789 9.133 1 98.69 242 ASN A C 1
ATOM 1835 O O . ASN A 1 242 ? 2.203 2.076 9.234 1 98.69 242 ASN A O 1
ATOM 1839 N N . GLY A 1 243 ? 3.143 3.951 8.477 1 98.75 243 GLY A N 1
ATOM 1840 C CA . GLY A 1 243 ? 1.973 4.426 7.75 1 98.75 243 GLY A CA 1
ATOM 1841 C C . GLY A 1 243 ? 0.844 4.863 8.664 1 98.75 243 GLY A C 1
ATOM 1842 O O . GLY A 1 243 ? -0.32 4.879 8.258 1 98.75 243 GLY A O 1
ATOM 1843 N N . ILE A 1 244 ? 1.081 5.203 9.914 1 98.19 244 ILE A N 1
ATOM 1844 C CA . ILE A 1 244 ? 0.001 5.527 10.844 1 98.19 244 ILE A CA 1
ATOM 1845 C C . ILE A 1 244 ? -0.532 6.93 10.547 1 98.19 244 ILE A C 1
ATOM 1847 O O . ILE A 1 244 ? 0.15 7.734 9.906 1 98.19 244 ILE A O 1
ATOM 1851 N N . GLY A 1 245 ? -1.72 7.254 10.953 1 96.38 245 GLY A N 1
ATOM 1852 C CA . GLY A 1 245 ? -2.381 8.531 10.742 1 96.38 245 GLY A CA 1
ATOM 1853 C C . GLY A 1 245 ? -3.891 8.414 10.664 1 96.38 245 GLY A C 1
ATOM 1854 O O . GLY A 1 245 ? -4.465 7.402 11.062 1 96.38 245 GLY A O 1
ATOM 1855 N N . GLU A 1 246 ? -4.512 9.461 10.219 1 91.75 246 GLU A N 1
ATOM 1856 C CA . GLU A 1 246 ? -5.965 9.484 10.102 1 91.75 246 GLU A CA 1
ATOM 1857 C C . GLU A 1 246 ? -6.477 8.328 9.258 1 91.75 246 GLU A C 1
ATOM 1859 O O . GLU A 1 246 ? -5.949 8.062 8.172 1 91.75 246 GLU A O 1
ATOM 1864 N N . ARG A 1 247 ? -7.57 7.598 9.82 1 91.5 247 ARG A N 1
ATOM 1865 C CA . ARG A 1 247 ? -8.211 6.473 9.141 1 91.5 247 ARG A CA 1
ATOM 1866 C C . ARG A 1 247 ? -7.188 5.398 8.789 1 91.5 247 ARG A C 1
ATOM 1868 O O . ARG A 1 247 ? -6.691 4.695 9.672 1 91.5 247 ARG A O 1
ATOM 1875 N N . ALA A 1 248 ? -6.875 5.195 7.457 1 95.31 248 ALA A N 1
ATOM 1876 C CA . ALA A 1 248 ? -5.953 4.145 7.027 1 95.31 248 ALA A CA 1
ATOM 1877 C C . ALA A 1 248 ? -4.512 4.648 7.035 1 95.31 248 ALA A C 1
ATOM 1879 O O . ALA A 1 248 ? -3.58 3.885 6.762 1 95.31 248 ALA A O 1
ATOM 1880 N N . GLY A 1 249 ? -4.328 5.922 7.395 1 96.69 249 GLY A N 1
ATOM 1881 C CA . GLY A 1 249 ? -2.977 6.414 7.613 1 96.69 249 GLY A CA 1
ATOM 1882 C C . GLY A 1 249 ? -2.387 7.105 6.398 1 96.69 249 GLY A C 1
ATOM 1883 O O . GLY A 1 249 ? -3.117 7.688 5.594 1 96.69 249 GLY A O 1
ATOM 1884 N N . ASN A 1 250 ? -1.059 7.254 6.398 1 98.56 250 ASN A N 1
ATOM 1885 C CA . ASN A 1 250 ? -0.271 8 5.422 1 98.56 250 ASN A CA 1
ATOM 1886 C C . ASN A 1 250 ? 0.634 7.078 4.609 1 98.56 250 ASN A C 1
ATOM 1888 O O . ASN A 1 250 ? 0.679 5.871 4.855 1 98.56 250 ASN A O 1
ATOM 1892 N N . ALA A 1 251 ? 1.275 7.664 3.564 1 98.94 251 ALA A N 1
ATOM 1893 C CA . ALA A 1 251 ? 2.4 6.961 2.953 1 98.94 251 ALA A CA 1
ATOM 1894 C C . ALA A 1 251 ? 3.426 6.551 4.004 1 98.94 251 ALA A C 1
ATOM 1896 O O . ALA A 1 251 ? 3.834 7.367 4.836 1 98.94 251 ALA A O 1
ATOM 1897 N N . ALA A 1 252 ? 3.803 5.289 3.953 1 98.94 252 ALA A N 1
ATOM 1898 C CA . ALA A 1 252 ? 4.699 4.766 4.98 1 98.94 252 ALA A CA 1
ATOM 1899 C C . ALA A 1 252 ? 6.129 5.258 4.762 1 98.94 252 ALA A C 1
ATOM 1901 O O . ALA A 1 252 ? 6.656 5.176 3.652 1 98.94 252 ALA A O 1
ATOM 1902 N N . TYR A 1 253 ? 6.758 5.738 5.863 1 98.94 253 TYR A N 1
ATOM 1903 C CA . TYR A 1 253 ? 8.125 6.242 5.875 1 98.94 253 TYR A CA 1
ATOM 1904 C C . TYR A 1 253 ? 9.086 5.219 5.281 1 98.94 253 TYR A C 1
ATOM 1906 O O . TYR A 1 253 ? 9.828 5.523 4.34 1 98.94 253 TYR A O 1
ATOM 1914 N N . GLU A 1 254 ? 9.078 3.973 5.766 1 98.88 254 GLU A N 1
ATOM 1915 C CA . GLU A 1 254 ? 10.016 2.92 5.383 1 98.88 254 GLU A CA 1
ATOM 1916 C C . GLU A 1 254 ? 9.82 2.514 3.924 1 98.88 254 GLU A C 1
ATOM 1918 O O . GLU A 1 254 ? 10.789 2.217 3.223 1 98.88 254 GLU A O 1
ATOM 1923 N N . GLU A 1 255 ? 8.578 2.496 3.453 1 98.75 255 GLU A N 1
ATOM 1924 C CA . GLU A 1 255 ? 8.289 2.094 2.08 1 98.75 255 GLU A CA 1
ATOM 1925 C C . GLU A 1 255 ? 8.773 3.143 1.083 1 98.75 255 GLU A C 1
ATOM 1927 O O . GLU A 1 255 ? 9.461 2.816 0.116 1 98.75 255 GLU A O 1
ATOM 1932 N N . VAL A 1 256 ? 8.516 4.398 1.362 1 98.88 256 VAL A N 1
ATOM 1933 C CA . VAL A 1 256 ? 8.875 5.473 0.438 1 98.88 256 VAL A CA 1
ATOM 1934 C C . VAL A 1 256 ? 10.391 5.652 0.417 1 98.88 256 VAL A C 1
ATOM 1936 O O . VAL A 1 256 ? 10.992 5.738 -0.653 1 98.88 256 VAL A O 1
ATOM 1939 N N . VAL A 1 257 ? 11.016 5.684 1.581 1 98.62 257 VAL A N 1
ATOM 1940 C CA . VAL A 1 257 ? 12.453 5.875 1.663 1 98.62 257 VAL A CA 1
ATOM 1941 C C . VAL A 1 257 ? 13.172 4.746 0.926 1 98.62 257 VAL A C 1
ATOM 1943 O O . VAL A 1 257 ? 14.055 4.992 0.104 1 98.62 257 VAL A O 1
ATOM 1946 N N . MET A 1 258 ? 12.719 3.506 1.137 1 97.5 258 MET A N 1
ATOM 1947 C CA . MET A 1 258 ? 13.422 2.383 0.533 1 97.5 258 MET A CA 1
ATOM 1948 C C . MET A 1 258 ? 13.117 2.285 -0.958 1 97.5 258 MET A C 1
ATOM 1950 O O . MET A 1 258 ? 13.977 1.889 -1.747 1 97.5 258 MET A O 1
ATOM 1954 N N . ALA A 1 259 ? 11.898 2.639 -1.361 1 97.12 259 ALA A N 1
ATOM 1955 C CA . ALA A 1 259 ? 11.625 2.693 -2.795 1 97.12 259 ALA A CA 1
ATOM 1956 C C . ALA A 1 259 ? 12.539 3.697 -3.49 1 97.12 259 ALA A C 1
ATOM 1958 O O . ALA A 1 259 ? 13.086 3.412 -4.555 1 97.12 259 ALA A O 1
ATOM 1959 N N . LEU A 1 260 ? 12.742 4.871 -2.857 1 96.69 260 LEU A N 1
ATOM 1960 C CA . LEU A 1 260 ? 13.617 5.887 -3.426 1 96.69 260 LEU A CA 1
ATOM 1961 C C . LEU A 1 260 ? 15.047 5.367 -3.541 1 96.69 260 LEU A C 1
ATOM 1963 O O . LEU A 1 260 ? 15.68 5.504 -4.59 1 96.69 260 LEU A O 1
ATOM 1967 N N . GLU A 1 261 ? 15.508 4.738 -2.496 1 93.56 261 GLU A N 1
ATOM 1968 C CA . GLU A 1 261 ? 16.891 4.266 -2.447 1 93.56 261 GLU A CA 1
ATOM 1969 C C . GLU A 1 261 ? 17.094 3.066 -3.367 1 93.56 261 GLU A C 1
ATOM 1971 O O . GLU A 1 261 ? 18.062 3.018 -4.125 1 93.56 261 GLU A O 1
ATOM 1976 N N . SER A 1 262 ? 16.125 2.145 -3.383 1 92.38 262 SER A N 1
ATOM 1977 C CA . SER A 1 262 ? 16.359 0.844 -4.004 1 92.38 262 SER A CA 1
ATOM 1978 C C . SER A 1 262 ? 15.797 0.795 -5.418 1 92.38 262 SER A C 1
ATOM 1980 O O . SER A 1 262 ? 16.359 0.136 -6.293 1 92.38 262 SER A O 1
ATOM 1982 N N . LEU A 1 263 ? 14.672 1.44 -5.637 1 92.5 263 LEU A N 1
ATOM 1983 C CA . LEU A 1 263 ? 14.023 1.334 -6.941 1 92.5 263 LEU A CA 1
ATOM 1984 C C . LEU A 1 263 ? 14.43 2.494 -7.844 1 92.5 263 LEU A C 1
ATOM 1986 O O . LEU A 1 263 ? 14.492 2.342 -9.07 1 92.5 263 LEU A O 1
ATOM 1990 N N . TYR A 1 264 ? 14.727 3.682 -7.211 1 92.31 264 TYR A N 1
ATOM 1991 C CA . TYR A 1 264 ? 15.016 4.867 -8.008 1 92.31 264 TYR A CA 1
ATOM 1992 C C . TYR A 1 264 ? 16.484 5.262 -7.895 1 92.31 264 TYR A C 1
ATOM 1994 O O . TYR A 1 264 ? 16.938 6.191 -8.57 1 92.31 264 TYR A O 1
ATOM 2002 N N . ASP A 1 265 ? 17.219 4.598 -7.035 1 89.69 265 ASP A N 1
ATOM 2003 C CA . ASP A 1 265 ? 18.641 4.848 -6.84 1 89.69 265 ASP A CA 1
ATOM 2004 C C . ASP A 1 265 ? 18.891 6.281 -6.383 1 89.69 265 ASP A C 1
ATOM 2006 O O . ASP A 1 265 ? 19.797 6.949 -6.883 1 89.69 265 ASP A O 1
ATOM 2010 N N . VAL A 1 266 ? 18.016 6.75 -5.559 1 93.19 266 VAL A N 1
ATOM 2011 C CA . VAL A 1 266 ? 18.172 8.07 -4.953 1 93.19 266 VAL A CA 1
ATOM 2012 C C . VAL A 1 266 ? 18.906 7.949 -3.619 1 93.19 266 VAL A C 1
ATOM 2014 O O . VAL A 1 266 ? 18.547 7.113 -2.783 1 93.19 266 VAL A O 1
ATOM 2017 N N . ASP A 1 267 ? 19.938 8.711 -3.467 1 92.88 267 ASP A N 1
ATOM 2018 C CA . ASP A 1 267 ? 20.578 8.828 -2.162 1 92.88 267 ASP A CA 1
ATOM 2019 C C . ASP A 1 267 ? 19.875 9.852 -1.289 1 92.88 267 ASP A C 1
ATOM 2021 O O . ASP A 1 267 ? 20.109 11.055 -1.413 1 92.88 267 ASP A O 1
ATOM 2025 N N . THR A 1 268 ? 19.078 9.383 -0.356 1 96.19 268 THR A N 1
ATOM 2026 C CA . THR A 1 268 ? 18.312 10.289 0.486 1 96.19 268 THR A CA 1
ATOM 2027 C C . THR A 1 268 ? 19.172 10.875 1.592 1 96.19 268 THR A C 1
ATOM 2029 O O . THR A 1 268 ? 18.828 11.891 2.195 1 96.19 268 THR A O 1
ATOM 2032 N N . GLY A 1 269 ? 20.281 10.234 1.863 1 97.12 269 GLY A N 1
ATOM 2033 C CA . GLY A 1 269 ? 21.109 10.641 2.992 1 97.12 269 GLY A CA 1
ATOM 2034 C C . GLY A 1 269 ? 20.578 10.133 4.324 1 97.12 269 GLY A C 1
ATOM 2035 O O . GLY A 1 269 ? 21.188 10.383 5.367 1 97.12 269 GLY A O 1
ATOM 2036 N N . ILE A 1 270 ? 19.562 9.383 4.352 1 98.5 270 ILE A N 1
ATOM 2037 C CA . ILE A 1 270 ? 18.953 8.844 5.566 1 98.5 270 ILE A CA 1
ATOM 2038 C C . ILE A 1 270 ? 19.656 7.539 5.949 1 98.5 270 ILE A C 1
ATOM 2040 O O . ILE A 1 270 ? 19.969 6.719 5.086 1 98.5 270 ILE A O 1
ATOM 2044 N N . ASP A 1 271 ? 19.922 7.324 7.215 1 98.5 271 ASP A N 1
ATOM 2045 C CA . ASP A 1 271 ? 20.469 6.062 7.719 1 98.5 271 ASP A CA 1
ATOM 2046 C C . ASP A 1 271 ? 19.391 4.98 7.758 1 98.5 271 ASP A C 1
ATOM 2048 O O . ASP A 1 271 ? 18.781 4.742 8.797 1 98.5 271 ASP A O 1
ATOM 2052 N N . THR A 1 272 ? 19.312 4.234 6.695 1 98.12 272 THR A N 1
ATOM 2053 C CA . THR A 1 272 ? 18.234 3.275 6.535 1 98.12 272 THR A CA 1
ATOM 2054 C C . THR A 1 272 ? 18.469 2.049 7.414 1 98.12 272 THR A C 1
ATOM 2056 O O . THR A 1 272 ? 17.547 1.254 7.633 1 98.12 272 THR A O 1
ATOM 2059 N N . THR A 1 273 ? 19.641 1.829 7.965 1 95.81 273 THR A N 1
ATOM 2060 C CA . THR A 1 273 ? 19.953 0.668 8.789 1 95.81 273 THR A CA 1
ATOM 2061 C C . THR A 1 273 ? 19.219 0.744 10.133 1 95.81 273 THR A C 1
ATOM 2063 O O . THR A 1 273 ? 19.234 -0.215 10.906 1 95.81 273 THR A O 1
ATOM 2066 N N . ARG A 1 274 ? 18.5 1.865 10.359 1 97.56 274 ARG A N 1
ATOM 2067 C CA . ARG A 1 274 ? 17.797 2.023 11.625 1 97.56 274 ARG A CA 1
ATOM 2068 C C . ARG A 1 274 ? 16.281 2.008 11.422 1 97.56 274 ARG A C 1
ATOM 2070 O O . ARG A 1 274 ? 15.523 2.264 12.352 1 97.56 274 ARG A O 1
ATOM 2077 N N . ILE A 1 275 ? 15.828 1.677 10.25 1 98.62 275 ILE A N 1
ATOM 2078 C CA . ILE A 1 275 ? 14.414 1.702 9.891 1 98.62 275 ILE A CA 1
ATOM 2079 C C . ILE A 1 275 ? 13.641 0.701 10.742 1 98.62 275 ILE A C 1
ATOM 2081 O O . ILE A 1 275 ? 12.562 1.011 11.258 1 98.62 275 ILE A O 1
ATOM 2085 N N . THR A 1 276 ? 14.172 -0.468 10.922 1 96.81 276 THR A N 1
ATOM 2086 C CA . THR A 1 276 ? 13.484 -1.487 11.703 1 96.81 276 THR A CA 1
ATOM 2087 C C . THR A 1 276 ? 13.367 -1.056 13.164 1 96.81 276 THR A C 1
ATOM 2089 O O . THR A 1 276 ? 12.336 -1.285 13.797 1 96.81 276 THR A O 1
ATOM 2092 N N . GLU A 1 277 ? 14.438 -0.471 13.703 1 96.06 277 GLU A N 1
ATOM 2093 C CA . GLU A 1 277 ? 14.391 0.084 15.055 1 96.06 277 GLU A CA 1
ATOM 2094 C C . GLU A 1 277 ? 13.297 1.139 15.18 1 96.06 277 GLU A C 1
ATOM 2096 O O . GLU A 1 277 ? 12.508 1.106 16.125 1 96.06 277 GLU A O 1
ATOM 2101 N N . LEU A 1 278 ? 13.25 2.072 14.242 1 98.62 278 LEU A N 1
ATOM 2102 C CA . LEU A 1 278 ? 12.258 3.141 14.234 1 98.62 278 LEU A CA 1
ATOM 2103 C C . LEU A 1 278 ? 10.844 2.568 14.18 1 98.62 278 LEU A C 1
ATOM 2105 O O . LEU A 1 278 ? 9.961 3.018 14.914 1 98.62 278 LEU A O 1
ATOM 2109 N N . SER A 1 279 ? 10.641 1.6 13.32 1 98.56 279 SER A N 1
ATOM 2110 C CA . SER A 1 279 ? 9.352 0.931 13.188 1 98.56 279 SER A CA 1
ATOM 2111 C C . SER A 1 279 ? 8.898 0.319 14.508 1 98.56 279 SER A C 1
ATOM 2113 O O . SER A 1 279 ? 7.742 0.458 14.898 1 98.56 279 SER A O 1
ATOM 2115 N N . ARG A 1 280 ? 9.758 -0.32 15.203 1 96.19 280 ARG A N 1
ATOM 2116 C CA . ARG A 1 280 ? 9.445 -0.974 16.469 1 96.19 280 ARG A CA 1
ATOM 2117 C C . ARG A 1 280 ? 9.062 0.05 17.531 1 96.19 280 ARG A C 1
ATOM 2119 O O . ARG A 1 280 ? 8.125 -0.167 18.297 1 96.19 280 ARG A O 1
ATOM 2126 N N . VAL A 1 281 ? 9.82 1.126 17.562 1 97.44 281 VAL A N 1
ATOM 2127 C CA . VAL A 1 281 ? 9.531 2.189 18.531 1 97.44 281 VAL A CA 1
ATOM 2128 C C . VAL A 1 281 ? 8.125 2.727 18.297 1 97.44 281 VAL A C 1
ATOM 2130 O O . VAL A 1 281 ? 7.355 2.898 19.25 1 97.44 281 VAL A O 1
ATOM 2133 N N . ILE A 1 282 ? 7.738 2.938 17.062 1 98.69 282 ILE A N 1
ATOM 2134 C CA . ILE A 1 282 ? 6.434 3.502 16.75 1 98.69 282 ILE A CA 1
ATOM 2135 C C . ILE A 1 282 ? 5.34 2.473 17.031 1 98.69 282 ILE A C 1
ATOM 2137 O O . ILE A 1 282 ? 4.262 2.82 17.516 1 98.69 282 ILE A O 1
ATOM 2141 N N . GLU A 1 283 ? 5.617 1.22 16.641 1 97.19 283 GLU A N 1
ATOM 2142 C CA . GLU A 1 283 ? 4.656 0.167 16.953 1 97.19 283 GLU A CA 1
ATOM 2143 C C . GLU A 1 283 ? 4.324 0.146 18.453 1 97.19 283 GLU A C 1
ATOM 2145 O O . GLU A 1 283 ? 3.154 0.089 18.828 1 97.19 283 GLU A O 1
ATOM 2150 N N . GLU A 1 284 ? 5.293 0.205 19.281 1 94.88 284 GLU A N 1
ATOM 2151 C CA . GLU A 1 284 ? 5.133 0.158 20.734 1 94.88 284 GLU A CA 1
ATOM 2152 C C . GLU A 1 284 ? 4.363 1.372 21.25 1 94.88 284 GLU A C 1
ATOM 2154 O O . GLU A 1 284 ? 3.449 1.235 22.062 1 94.88 284 GLU A O 1
ATOM 2159 N N . LYS A 1 285 ? 4.684 2.51 20.719 1 95.88 285 LYS A N 1
ATOM 2160 C CA . LYS A 1 285 ? 4.168 3.75 21.281 1 95.88 285 LYS A CA 1
ATOM 2161 C C . LYS A 1 285 ? 2.803 4.098 20.703 1 95.88 285 LYS A C 1
ATOM 2163 O O . LYS A 1 285 ? 2.008 4.789 21.344 1 95.88 285 LYS A O 1
ATOM 2168 N N . SER A 1 286 ? 2.48 3.691 19.453 1 95.31 286 SER A N 1
ATOM 2169 C CA . SER A 1 286 ? 1.213 4.016 18.812 1 95.31 286 SER A CA 1
ATOM 2170 C C . SER A 1 286 ? 0.148 2.971 19.125 1 95.31 286 SER A C 1
ATOM 2172 O O . SER A 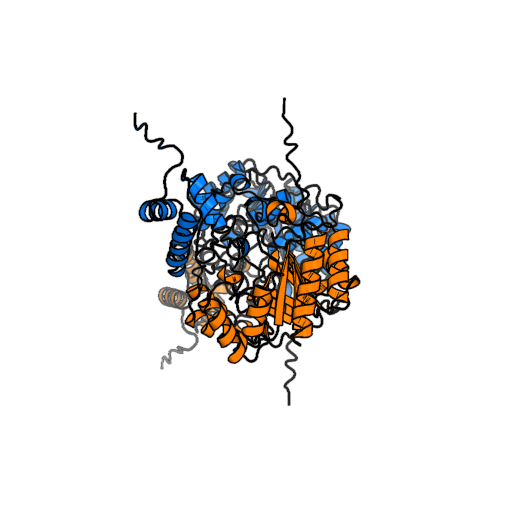1 286 ? -1.042 3.203 18.906 1 95.31 286 SER A O 1
ATOM 2174 N N . SER A 1 287 ? 0.514 1.787 19.5 1 87.31 287 SER A N 1
ATOM 2175 C CA . SER A 1 287 ? -0.34 0.629 19.75 1 87.31 287 SER A CA 1
ATOM 2176 C C . SER A 1 287 ? -0.985 0.136 18.453 1 87.31 287 SER A C 1
ATOM 2178 O O . SER A 1 287 ? -2.082 -0.424 18.469 1 87.31 287 SER A O 1
ATOM 2180 N N . ILE A 1 288 ? -0.431 0.535 17.375 1 94.5 288 ILE A N 1
ATOM 2181 C CA . ILE A 1 288 ? -0.789 -0.031 16.078 1 94.5 288 ILE A CA 1
ATOM 2182 C C . ILE A 1 288 ? 0.213 -1.118 15.703 1 94.5 288 ILE A C 1
ATOM 2184 O O . ILE A 1 288 ? 1.398 -0.838 15.508 1 94.5 288 ILE A O 1
ATOM 2188 N N . ASP A 1 289 ? -0.278 -2.305 15.539 1 94.38 289 ASP A N 1
ATOM 2189 C CA . ASP A 1 289 ? 0.585 -3.455 15.289 1 94.38 289 ASP A CA 1
ATOM 2190 C C . ASP A 1 289 ? 1.179 -3.398 13.883 1 94.38 289 ASP A C 1
ATOM 2192 O O . ASP A 1 289 ? 0.541 -2.9 12.953 1 94.38 289 ASP A O 1
ATOM 2196 N N . VAL A 1 290 ? 2.383 -3.871 13.773 1 97 290 VAL A N 1
ATOM 2197 C CA . VAL A 1 290 ? 3.021 -4.113 12.484 1 97 290 VAL A CA 1
ATOM 2198 C C . VAL A 1 290 ? 2.852 -5.578 12.094 1 97 290 VAL A C 1
ATOM 2200 O O . VAL A 1 290 ? 3.459 -6.465 12.695 1 97 290 VAL A O 1
ATOM 2203 N N . PRO A 1 291 ? 1.997 -5.84 11.102 1 96.88 291 PRO A N 1
ATOM 2204 C CA . PRO A 1 291 ? 1.771 -7.238 10.727 1 96.88 291 PRO A CA 1
ATOM 2205 C C . PRO A 1 291 ? 2.994 -7.879 10.07 1 96.88 291 PRO A C 1
ATOM 2207 O O . PRO A 1 291 ? 3.883 -7.172 9.586 1 96.88 291 PRO A O 1
ATOM 2210 N N . GLY A 1 292 ? 2.994 -9.219 10.078 1 93.81 292 GLY A N 1
ATOM 2211 C CA . GLY A 1 292 ? 4.125 -9.953 9.539 1 93.81 292 GLY A CA 1
ATOM 2212 C C . GLY A 1 292 ? 4.402 -9.641 8.078 1 93.81 292 GLY A C 1
ATOM 2213 O O . GLY A 1 292 ? 5.551 -9.688 7.633 1 93.81 292 GLY A O 1
ATOM 2214 N N . ASN A 1 293 ? 3.422 -9.297 7.301 1 96.44 293 ASN A N 1
ATOM 2215 C CA . ASN A 1 293 ? 3.588 -9.078 5.867 1 96.44 293 ASN A CA 1
ATOM 2216 C C . ASN A 1 293 ? 3.68 -7.59 5.535 1 96.44 293 ASN A C 1
ATOM 2218 O O . ASN A 1 293 ? 3.457 -7.191 4.391 1 96.44 293 ASN A O 1
ATOM 2222 N N . LYS A 1 294 ? 3.963 -6.734 6.57 1 97.81 294 LYS A N 1
ATOM 2223 C CA . LYS A 1 294 ? 4.215 -5.324 6.281 1 97.81 294 LYS A CA 1
ATOM 2224 C C . LYS A 1 294 ? 5.441 -5.16 5.391 1 97.81 294 LYS A C 1
ATOM 2226 O O . LYS A 1 294 ? 6.508 -5.699 5.684 1 97.81 294 LYS A O 1
ATOM 2231 N N . PRO A 1 295 ? 5.332 -4.422 4.254 1 97.94 295 PRO A N 1
ATOM 2232 C CA . PRO A 1 295 ? 6.492 -4.195 3.393 1 97.94 295 PRO A CA 1
ATOM 2233 C C . PRO A 1 295 ? 7.676 -3.586 4.145 1 97.94 295 PRO A C 1
ATOM 2235 O O . PRO A 1 295 ? 7.488 -2.719 5 1 97.94 295 PRO A O 1
ATOM 2238 N N . VAL A 1 296 ? 8.875 -4.059 3.926 1 96.81 296 VAL A N 1
ATOM 2239 C CA . VAL A 1 296 ? 10.164 -3.521 4.355 1 96.81 296 VAL A CA 1
ATOM 2240 C C . VAL A 1 296 ? 10.438 -3.93 5.801 1 96.81 296 VAL A C 1
ATOM 2242 O O . VAL A 1 296 ? 11.547 -4.359 6.129 1 96.81 296 VAL A O 1
ATOM 2245 N N . VAL A 1 297 ? 9.375 -3.904 6.703 1 97 297 VAL A N 1
ATOM 2246 C CA . VAL A 1 297 ? 9.727 -3.99 8.117 1 97 297 VAL A CA 1
ATOM 2247 C C . VAL A 1 297 ? 9.016 -5.184 8.75 1 97 297 VAL A C 1
ATOM 2249 O O . VAL A 1 297 ? 9.312 -5.551 9.891 1 97 297 VAL A O 1
ATOM 2252 N N . GLY A 1 298 ? 8.031 -5.742 8.07 1 95.06 298 GLY A N 1
ATOM 2253 C CA . GLY A 1 298 ? 7.375 -6.91 8.641 1 95.06 298 GLY A CA 1
ATOM 2254 C C . GLY A 1 298 ? 8.312 -8.086 8.836 1 95.06 298 GLY A C 1
ATOM 2255 O O . GLY A 1 298 ? 9.281 -8.242 8.094 1 95.06 298 GLY A O 1
ATOM 2256 N N . GLY A 1 299 ? 7.918 -8.906 9.773 1 89.69 299 GLY A N 1
ATOM 2257 C CA . GLY A 1 299 ? 8.75 -10.062 10.07 1 89.69 299 GLY A CA 1
ATOM 2258 C C . GLY A 1 299 ? 8.961 -10.977 8.883 1 89.69 299 GLY A C 1
ATOM 2259 O O . GLY A 1 299 ? 9.953 -11.695 8.812 1 89.69 299 GLY A O 1
ATOM 2260 N N . ASN A 1 300 ? 8.062 -10.93 7.883 1 88.94 300 ASN A N 1
ATOM 2261 C CA . ASN A 1 300 ? 8.109 -11.812 6.723 1 88.94 300 ASN A CA 1
ATOM 2262 C C . ASN A 1 300 ? 8.875 -11.18 5.566 1 88.94 300 ASN A C 1
ATOM 2264 O O . ASN A 1 300 ? 9.125 -11.828 4.551 1 88.94 300 ASN A O 1
ATOM 2268 N N . ALA A 1 301 ? 9.266 -9.914 5.711 1 88.56 301 ALA A N 1
ATOM 2269 C CA . ALA A 1 301 ? 9.758 -9.125 4.586 1 88.56 301 ALA A CA 1
ATOM 2270 C C . ALA A 1 301 ? 10.938 -9.812 3.908 1 88.56 301 ALA A C 1
ATOM 2272 O O . ALA A 1 301 ? 11.102 -9.719 2.689 1 88.56 301 ALA A O 1
ATOM 2273 N N . PHE A 1 302 ? 11.664 -10.562 4.691 1 80.12 302 PHE A N 1
ATOM 2274 C CA . PHE A 1 302 ? 12.867 -11.164 4.145 1 80.12 302 PHE A CA 1
ATOM 2275 C C . PHE A 1 302 ? 12.859 -12.68 4.352 1 80.12 302 PHE A C 1
ATOM 2277 O O . PHE A 1 302 ? 13.906 -13.32 4.32 1 80.12 302 PHE A O 1
ATOM 2284 N N . SER A 1 303 ? 11.609 -13.102 4.656 1 72.12 303 SER A N 1
ATOM 2285 C CA . SER A 1 303 ? 11.453 -14.531 4.852 1 72.12 303 SER A CA 1
ATOM 2286 C C . SER A 1 303 ? 10.867 -15.195 3.611 1 72.12 303 SER A C 1
ATOM 2288 O O . SER A 1 303 ? 9.992 -14.633 2.949 1 72.12 303 SER A O 1
ATOM 2290 N N . HIS A 1 304 ? 11.586 -16.109 3.051 1 58.53 304 HIS A N 1
ATOM 2291 C CA . HIS A 1 304 ? 11.031 -16.828 1.908 1 58.53 304 HIS A CA 1
ATOM 2292 C C . HIS A 1 304 ? 10.695 -18.266 2.277 1 58.53 304 HIS A C 1
ATOM 2294 O O . HIS A 1 304 ? 11.5 -18.953 2.91 1 58.53 304 HIS A O 1
ATOM 2300 N N . GLU A 1 305 ? 9.391 -18.531 2.449 1 49.75 305 GLU A N 1
ATOM 2301 C CA . GLU A 1 305 ? 9.047 -19.953 2.586 1 49.75 305 GLU A CA 1
ATOM 2302 C C . GLU A 1 305 ? 9.023 -20.641 1.229 1 49.75 305 GLU A C 1
ATOM 2304 O O . GLU A 1 305 ? 8.375 -20.172 0.293 1 49.75 305 GLU A O 1
ATOM 2309 N N . SER A 1 306 ? 10.078 -21.094 0.653 1 41.25 306 SER A N 1
ATOM 2310 C CA . SER A 1 306 ? 10.367 -21.641 -0.669 1 41.25 306 SER A CA 1
ATOM 2311 C C . SER A 1 306 ? 9.461 -22.844 -0.98 1 41.25 306 SER A C 1
ATOM 2313 O O . SER A 1 306 ? 9.672 -23.938 -0.456 1 41.25 306 SER A O 1
ATOM 2315 N N . GLY A 1 307 ? 8.156 -22.828 -0.895 1 38.72 307 GLY A N 1
ATOM 2316 C CA . GLY A 1 307 ? 7.574 -24.078 -1.344 1 38.72 307 GLY A CA 1
ATOM 2317 C C . GLY A 1 307 ? 7.895 -24.406 -2.791 1 38.72 307 GLY A C 1
ATOM 2318 O O . GLY A 1 307 ? 8.328 -25.516 -3.105 1 38.72 307 GLY A O 1
ATOM 2319 N N . ILE A 1 308 ? 7.266 -23.703 -3.762 1 38.31 308 ILE A N 1
ATOM 2320 C CA . ILE A 1 308 ? 7.434 -24 -5.176 1 38.31 308 ILE A CA 1
ATOM 2321 C C . ILE A 1 308 ? 8.914 -23.938 -5.551 1 38.31 308 ILE A C 1
ATOM 2323 O O . ILE A 1 308 ? 9.328 -24.484 -6.566 1 38.31 308 ILE A O 1
ATOM 2327 N N . HIS A 1 309 ? 9.539 -23.062 -4.801 1 38.06 309 HIS A N 1
ATOM 2328 C CA . HIS A 1 309 ? 10.969 -22.953 -5.062 1 38.06 309 HIS A CA 1
ATOM 2329 C C . HIS A 1 309 ? 11.719 -24.188 -4.586 1 38.06 309 HIS A C 1
ATOM 2331 O O . HIS A 1 309 ? 12.875 -24.406 -4.957 1 38.06 309 HIS A O 1
ATOM 2337 N N . ALA A 1 310 ? 11.156 -24.922 -3.902 1 34.41 310 ALA A N 1
ATOM 2338 C CA . ALA A 1 310 ? 11.75 -26.156 -3.385 1 34.41 310 ALA A CA 1
ATOM 2339 C C . ALA A 1 310 ? 12.055 -27.141 -4.516 1 34.41 310 ALA A C 1
ATOM 2341 O O . ALA A 1 310 ? 12.922 -28 -4.379 1 34.41 310 ALA A O 1
ATOM 2342 N N . ALA A 1 311 ? 11.047 -27.281 -5.391 1 35.69 311 ALA A N 1
ATOM 2343 C CA . ALA A 1 311 ? 11.289 -28.359 -6.352 1 35.69 311 ALA A CA 1
ATOM 2344 C C . ALA A 1 311 ? 12.391 -27.984 -7.336 1 35.69 311 ALA A C 1
ATOM 2346 O O . ALA A 1 311 ? 12.305 -28.297 -8.523 1 35.69 311 ALA A O 1
ATOM 2347 N N . GLY A 1 312 ? 13.477 -27.359 -6.906 1 33.16 312 GLY A N 1
ATOM 2348 C CA . GLY A 1 312 ? 14.703 -27.359 -7.688 1 33.16 312 GLY A CA 1
ATOM 2349 C C . GLY A 1 312 ? 15.141 -25.953 -8.086 1 33.16 312 GLY A C 1
ATOM 2350 O O . GLY A 1 312 ? 16.172 -25.781 -8.734 1 33.16 312 GLY A O 1
ATOM 2351 N N . VAL A 1 313 ? 14.188 -25.078 -8.133 1 34 313 VAL A N 1
ATOM 2352 C CA . VAL A 1 313 ? 14.75 -23.938 -8.852 1 34 313 VAL A CA 1
ATOM 2353 C C . VAL A 1 313 ? 15.633 -23.125 -7.914 1 34 313 VAL A C 1
ATOM 2355 O O . VAL A 1 313 ? 16.719 -22.672 -8.305 1 34 313 VAL A O 1
ATOM 2358 N N . ILE A 1 314 ? 15.102 -22.391 -6.789 1 38.22 314 ILE A N 1
ATOM 2359 C CA . ILE A 1 314 ? 15.805 -21.172 -6.43 1 38.22 314 ILE A CA 1
ATOM 2360 C C . ILE A 1 314 ? 16.797 -21.453 -5.297 1 38.22 314 ILE A C 1
ATOM 2362 O O . ILE A 1 314 ? 16.391 -21.766 -4.176 1 38.22 314 ILE A O 1
ATOM 2366 N N . GLU A 1 315 ? 17.938 -21.969 -5.535 1 38.97 315 GLU A N 1
ATOM 2367 C CA . GLU A 1 315 ? 19.125 -22.219 -4.715 1 38.97 315 GLU A CA 1
ATOM 2368 C C . GLU A 1 315 ? 19.547 -20.938 -3.986 1 38.97 315 GLU A C 1
ATOM 2370 O O . GLU A 1 315 ? 20.203 -21.016 -2.943 1 38.97 315 GLU A O 1
ATOM 2375 N N . ASN A 1 316 ? 19.406 -19.875 -4.586 1 41.31 316 ASN A N 1
ATOM 2376 C CA . ASN A 1 316 ? 20.031 -18.672 -4.078 1 41.31 316 ASN A CA 1
ATOM 2377 C C . ASN A 1 316 ? 19 -17.641 -3.621 1 41.31 316 ASN A C 1
ATOM 2379 O O . ASN A 1 316 ? 18.188 -17.172 -4.426 1 41.31 316 ASN A O 1
ATOM 2383 N N . ALA A 1 317 ? 18.906 -17.703 -2.301 1 46.72 317 ALA A N 1
ATOM 2384 C CA . ALA A 1 317 ? 18.031 -16.703 -1.684 1 46.72 317 ALA A CA 1
ATOM 2385 C C . ALA A 1 317 ? 18.047 -15.398 -2.461 1 46.72 317 ALA A C 1
ATOM 2387 O O . ALA A 1 317 ? 17.047 -14.695 -2.535 1 46.72 317 ALA A O 1
ATOM 2388 N N . ASP A 1 318 ? 19.234 -15.078 -2.951 1 48.84 318 ASP A N 1
ATOM 2389 C CA . ASP A 1 318 ? 19.422 -13.836 -3.688 1 48.84 318 ASP A CA 1
ATOM 2390 C C . ASP A 1 318 ? 18.5 -13.773 -4.906 1 48.84 318 ASP A C 1
ATOM 2392 O O . ASP A 1 318 ? 18.25 -12.695 -5.445 1 48.84 318 ASP A O 1
ATOM 2396 N N . THR A 1 319 ? 18 -15 -5.117 1 42.44 319 THR A N 1
ATOM 2397 C CA . THR A 1 319 ? 17.281 -15.055 -6.383 1 42.44 319 THR A CA 1
ATOM 2398 C C . THR A 1 319 ? 15.859 -14.523 -6.215 1 42.44 319 THR A C 1
ATOM 2400 O O . THR A 1 319 ? 15.266 -14 -7.16 1 42.44 319 THR A O 1
ATOM 2403 N N . PHE A 1 320 ? 15.336 -14.672 -4.965 1 47.31 320 PHE A N 1
ATOM 2404 C CA . PHE A 1 320 ? 13.945 -14.258 -4.781 1 47.31 320 PHE A CA 1
ATOM 2405 C C . PHE A 1 320 ? 13.867 -12.977 -3.957 1 47.31 320 PHE A C 1
ATOM 2407 O O . PHE A 1 320 ? 12.805 -12.359 -3.867 1 47.31 320 PHE A O 1
ATOM 2414 N N . GLU A 1 321 ? 14.945 -12.695 -3.34 1 54.06 321 GLU A N 1
ATOM 2415 C CA . GLU A 1 321 ? 14.984 -11.383 -2.709 1 54.06 321 GLU A CA 1
ATOM 2416 C C . GLU A 1 321 ? 15.195 -10.281 -3.744 1 54.06 321 GLU A C 1
ATOM 2418 O O . GLU A 1 321 ? 15.828 -10.5 -4.777 1 54.06 321 GLU A O 1
ATOM 2423 N N . PRO A 1 322 ? 14.211 -9.305 -3.666 1 52.56 322 PRO A N 1
ATOM 2424 C CA . PRO A 1 322 ? 14.32 -8.25 -4.68 1 52.56 322 PRO A CA 1
ATOM 2425 C C . PRO A 1 322 ? 15.766 -7.906 -5.023 1 52.56 322 PRO A C 1
ATOM 2427 O O . PRO A 1 322 ? 16.031 -7.352 -6.09 1 52.56 322 PRO A O 1
ATOM 2430 N N . GLY A 1 323 ? 16.656 -8.609 -4.438 1 61.22 323 GLY A N 1
ATOM 2431 C CA . GLY A 1 323 ? 18.062 -8.266 -4.637 1 61.22 323 GLY A CA 1
ATOM 2432 C C . GLY A 1 323 ? 18.344 -6.785 -4.465 1 61.22 323 GLY A C 1
ATOM 2433 O O . GLY A 1 323 ? 19.5 -6.379 -4.328 1 61.22 323 GLY A O 1
ATOM 2434 N N . VAL A 1 324 ? 17.25 -6.012 -4.426 1 78.06 324 VAL A N 1
ATOM 2435 C CA . VAL A 1 324 ? 17.438 -4.57 -4.352 1 78.06 324 VAL A CA 1
ATOM 2436 C C . VAL A 1 324 ? 17.297 -4.102 -2.904 1 78.06 324 VAL A C 1
ATOM 2438 O O . VAL A 1 324 ? 17.672 -2.969 -2.574 1 78.06 324 VAL A O 1
ATOM 2441 N N . MET A 1 325 ? 16.859 -4.941 -2.049 1 84.62 325 MET A N 1
ATOM 2442 C CA . MET A 1 325 ? 16.766 -4.633 -0.625 1 84.62 325 MET A CA 1
ATOM 2443 C C . MET A 1 325 ? 17.141 -5.844 0.22 1 84.62 325 MET A C 1
ATOM 2445 O O . MET A 1 325 ? 16.578 -6.93 0.04 1 84.62 325 MET A O 1
ATOM 2449 N N . THR A 1 326 ? 18.141 -5.672 1.04 1 83.69 326 THR A N 1
ATOM 2450 C CA . THR A 1 326 ? 18.562 -6.723 1.959 1 83.69 326 THR A CA 1
ATOM 2451 C C . THR A 1 326 ? 18.141 -6.398 3.387 1 83.69 326 THR A C 1
ATOM 2453 O O . THR A 1 326 ? 17.828 -5.246 3.703 1 83.69 326 THR A O 1
ATOM 2456 N N . PRO A 1 327 ? 18.062 -7.41 4.23 1 86.25 327 PRO A N 1
ATOM 2457 C CA . PRO A 1 327 ? 17.703 -7.148 5.629 1 86.25 327 PRO A CA 1
ATOM 2458 C C . PRO A 1 327 ? 18.641 -6.145 6.301 1 86.25 327 PRO A C 1
ATOM 2460 O O . PRO A 1 327 ? 18.188 -5.301 7.074 1 86.25 327 PRO A O 1
ATOM 2463 N N . GLU A 1 328 ? 19.938 -6.148 5.98 1 85.38 328 GLU A N 1
ATOM 2464 C CA . GLU A 1 328 ? 20.938 -5.262 6.582 1 85.38 328 GLU A CA 1
ATOM 2465 C C . GLU A 1 328 ? 20.672 -3.805 6.203 1 85.38 328 GLU A C 1
ATOM 2467 O O . GLU A 1 328 ? 20.922 -2.896 6.996 1 85.38 328 GLU A O 1
ATOM 2472 N N . MET A 1 329 ? 20.141 -3.6 5.059 1 90.5 329 MET A N 1
ATOM 2473 C CA . MET A 1 329 ? 19.891 -2.25 4.566 1 90.5 329 MET A CA 1
ATOM 2474 C C . MET A 1 329 ? 18.844 -1.542 5.43 1 90.5 329 MET A C 1
ATOM 2476 O O . MET A 1 329 ? 18.828 -0.312 5.504 1 90.5 329 MET A O 1
ATOM 2480 N N . VAL A 1 330 ? 17.984 -2.342 6.129 1 95.25 330 VAL A N 1
ATOM 2481 C CA . VAL A 1 330 ? 16.906 -1.718 6.891 1 95.25 330 VAL A CA 1
ATOM 2482 C C . VAL A 1 330 ? 17.062 -2.055 8.375 1 95.25 330 VAL A C 1
ATOM 2484 O O . VAL A 1 330 ? 16.141 -1.845 9.164 1 95.25 330 VAL A O 1
ATOM 2487 N N . GLY A 1 331 ? 18.172 -2.646 8.75 1 90.5 331 GLY A N 1
ATOM 2488 C CA . GLY A 1 331 ? 18.469 -2.971 10.141 1 90.5 331 GLY A CA 1
ATOM 2489 C C . GLY A 1 331 ? 17.75 -4.215 10.625 1 90.5 331 GLY A C 1
ATOM 2490 O O . GLY A 1 331 ? 17.531 -4.375 11.828 1 90.5 331 GLY A O 1
ATOM 2491 N N . ALA A 1 332 ? 17.281 -5.035 9.672 1 87.69 332 ALA A N 1
ATOM 2492 C CA . ALA A 1 332 ? 16.609 -6.285 10.031 1 87.69 332 ALA A CA 1
ATOM 2493 C C . ALA A 1 332 ? 17.609 -7.441 10.07 1 87.69 332 ALA A C 1
ATOM 2495 O O . ALA A 1 332 ? 18.75 -7.297 9.641 1 87.69 332 ALA A O 1
ATOM 2496 N N . THR A 1 333 ? 17.25 -8.438 10.859 1 74.38 333 THR A N 1
ATOM 2497 C CA . THR A 1 333 ? 18.031 -9.672 10.875 1 74.38 333 THR A CA 1
ATOM 2498 C C . THR A 1 333 ? 17.266 -10.797 10.172 1 74.38 333 THR A C 1
ATOM 2500 O O . THR A 1 333 ? 16.047 -10.836 10.195 1 74.38 333 THR A O 1
ATOM 2503 N N . ARG A 1 334 ? 18 -11.562 9.406 1 61.69 334 ARG A N 1
ATOM 2504 C CA . ARG A 1 334 ? 17.422 -12.664 8.641 1 61.69 334 ARG A CA 1
ATOM 2505 C C . ARG A 1 334 ? 16.922 -13.766 9.57 1 61.69 334 ARG A C 1
ATOM 2507 O O . ARG A 1 334 ? 17.625 -14.156 10.516 1 61.69 334 ARG A O 1
ATOM 2514 N N . GLU A 1 335 ? 15.609 -13.836 9.672 1 56.44 335 GLU A N 1
ATOM 2515 C CA . GLU A 1 335 ? 15.109 -15.031 10.336 1 56.44 335 GLU A CA 1
ATOM 2516 C C . GLU A 1 335 ? 14.773 -16.125 9.328 1 56.44 335 GLU A C 1
ATOM 2518 O O . GLU A 1 335 ? 14.164 -15.859 8.289 1 56.44 335 GLU A O 1
ATOM 2523 N N . LEU A 1 336 ? 15.602 -17.047 9.117 1 54.47 336 LEU A N 1
ATOM 2524 C CA . LEU A 1 336 ? 15.305 -18.125 8.195 1 54.47 336 LEU A CA 1
ATOM 2525 C C . LEU A 1 336 ? 14.148 -18.984 8.711 1 54.47 336 LEU A C 1
ATOM 2527 O O . LEU A 1 336 ? 14.195 -19.469 9.836 1 54.47 336 LEU A O 1
ATOM 2531 N N . VAL A 1 337 ? 12.977 -18.875 8.062 1 57.69 337 VAL A N 1
ATOM 2532 C CA . VAL A 1 337 ? 11.812 -19.656 8.492 1 57.69 337 VAL A CA 1
ATOM 2533 C C . VAL A 1 337 ? 11.547 -20.781 7.5 1 57.69 337 VAL A C 1
ATOM 2535 O O . VAL A 1 337 ? 11.508 -20.562 6.289 1 57.69 337 VAL A O 1
ATOM 2538 N N . LEU A 1 338 ? 11.734 -22.078 7.938 1 65.31 338 LEU A N 1
ATOM 2539 C CA . LEU A 1 338 ? 11.305 -23.25 7.184 1 65.31 338 LEU A CA 1
ATOM 2540 C C . LEU A 1 338 ? 9.875 -23.641 7.562 1 65.31 338 LEU A C 1
ATOM 2542 O O . LEU A 1 338 ? 9.398 -23.297 8.648 1 65.31 338 LEU A O 1
ATOM 2546 N N . GLY A 1 339 ? 9.016 -24.109 6.523 1 61.47 339 GLY A N 1
ATOM 2547 C CA . GLY A 1 339 ? 7.645 -24.5 6.812 1 61.47 339 GLY A CA 1
ATOM 2548 C C . GLY A 1 339 ? 7.121 -25.578 5.887 1 61.47 339 GLY A C 1
ATOM 2549 O O . GLY A 1 339 ? 7.898 -26.344 5.32 1 61.47 339 GLY A O 1
ATOM 2550 N N . LYS A 1 340 ? 5.793 -25.688 5.867 1 62.66 340 LYS A N 1
ATOM 2551 C CA . LYS A 1 340 ? 5.047 -26.703 5.125 1 62.66 340 LYS A CA 1
ATOM 2552 C C . LYS A 1 340 ? 5.453 -26.719 3.652 1 62.66 340 LYS A C 1
ATOM 2554 O O . LYS A 1 340 ? 5.438 -27.766 3.006 1 62.66 340 LYS A O 1
ATOM 2559 N N . HIS A 1 341 ? 5.996 -25.641 3.258 1 59.84 341 HIS A N 1
ATOM 2560 C CA . HIS A 1 341 ? 6.227 -25.5 1.824 1 59.84 341 HIS A CA 1
ATOM 2561 C C . HIS A 1 341 ? 7.711 -25.578 1.495 1 59.84 341 HIS A C 1
ATOM 2563 O O . HIS A 1 341 ? 8.109 -25.359 0.352 1 59.84 341 HIS A O 1
ATOM 2569 N N . THR A 1 342 ? 8.398 -25.953 2.477 1 68.69 342 THR A N 1
ATOM 2570 C CA . THR A 1 342 ? 9.852 -26.031 2.316 1 68.69 342 THR A CA 1
ATOM 2571 C C . THR A 1 342 ? 10.242 -27.25 1.481 1 68.69 342 THR A C 1
ATOM 2573 O O . THR A 1 342 ? 9.688 -28.328 1.66 1 68.69 342 THR A O 1
ATOM 2576 N N . GLY A 1 343 ? 11.094 -27.078 0.471 1 66.56 343 GLY A N 1
ATOM 2577 C CA . GLY A 1 343 ? 11.602 -28.156 -0.348 1 66.56 343 GLY A CA 1
ATOM 2578 C C . GLY A 1 343 ? 12.898 -28.75 0.177 1 66.56 343 GLY A C 1
ATOM 2579 O O . GLY A 1 343 ? 13.484 -28.219 1.127 1 66.56 343 GLY A O 1
ATOM 2580 N N . THR A 1 344 ? 13.258 -29.922 -0.359 1 77.44 344 THR A N 1
ATOM 2581 C CA . THR A 1 344 ? 14.438 -30.672 0.064 1 77.44 344 THR A CA 1
ATOM 2582 C C . THR A 1 344 ? 15.703 -29.828 -0.129 1 77.44 344 THR A C 1
ATOM 2584 O O . THR A 1 344 ? 16.625 -29.875 0.694 1 77.44 344 THR A O 1
ATOM 2587 N N . HIS A 1 345 ? 15.695 -29.078 -1.084 1 72 345 HIS A N 1
ATOM 2588 C CA . HIS A 1 345 ? 16.891 -28.281 -1.369 1 72 345 HIS A CA 1
ATOM 2589 C C . HIS A 1 345 ? 17.125 -27.234 -0.281 1 72 345 HIS A C 1
ATOM 2591 O O . HIS A 1 345 ? 18.25 -27.094 0.209 1 72 345 HIS A O 1
ATOM 2597 N N . SER A 1 346 ? 16.047 -26.609 0.065 1 73.69 346 SER A N 1
ATOM 2598 C CA . SER A 1 346 ? 16.156 -25.609 1.124 1 73.69 346 SER A CA 1
ATOM 2599 C C . SER A 1 346 ? 16.609 -26.234 2.438 1 73.69 346 SER A C 1
ATOM 2601 O O . SER A 1 346 ? 17.438 -25.672 3.154 1 73.69 346 SER A O 1
ATOM 2603 N N . VAL A 1 347 ? 16.094 -27.328 2.686 1 80.88 347 VAL A N 1
ATOM 2604 C CA . VAL A 1 347 ? 16.453 -28.031 3.916 1 80.88 347 VAL A CA 1
ATOM 2605 C C . VAL A 1 347 ? 17.922 -28.422 3.877 1 80.88 347 VAL A C 1
ATOM 2607 O O . VAL A 1 347 ? 18.641 -28.25 4.859 1 80.88 347 VAL A O 1
ATOM 2610 N N . ARG A 1 348 ? 18.344 -28.875 2.754 1 81.38 348 ARG A N 1
ATOM 2611 C CA . ARG A 1 348 ? 19.75 -29.266 2.613 1 81.38 348 ARG A CA 1
ATOM 2612 C C . ARG A 1 348 ? 20.672 -28.078 2.867 1 81.38 348 ARG A C 1
ATOM 2614 O O . ARG A 1 348 ? 21.625 -28.188 3.627 1 81.38 348 ARG A O 1
ATOM 2621 N N . GLU A 1 349 ? 20.359 -27 2.293 1 74.94 349 GLU A N 1
ATOM 2622 C CA . GLU A 1 349 ? 21.188 -25.797 2.426 1 74.94 349 GLU A CA 1
ATOM 2623 C C . GLU A 1 349 ? 21.281 -25.344 3.881 1 74.94 349 GLU A C 1
ATOM 2625 O O . GLU A 1 349 ? 22.359 -24.969 4.352 1 74.94 349 GLU A O 1
ATOM 2630 N N . ARG A 1 350 ? 20.25 -25.438 4.477 1 78.81 350 ARG A N 1
ATOM 2631 C CA . ARG A 1 350 ? 20.203 -24.984 5.867 1 78.81 350 ARG A CA 1
ATOM 2632 C C . ARG A 1 350 ? 20.938 -25.969 6.777 1 78.81 350 ARG A C 1
ATOM 2634 O O . ARG A 1 350 ? 21.547 -25.562 7.773 1 78.81 350 ARG A O 1
ATOM 2641 N N . LEU A 1 351 ? 20.828 -27.141 6.438 1 84.94 351 LEU A N 1
ATOM 2642 C CA . LEU A 1 351 ? 21.562 -28.156 7.191 1 84.94 351 LEU A CA 1
ATOM 2643 C C . LEU A 1 351 ? 23.078 -27.969 7.023 1 84.94 351 LEU A C 1
ATOM 2645 O O . LEU A 1 351 ? 23.828 -28.016 8 1 84.94 351 LEU A O 1
ATOM 2649 N N . ILE A 1 352 ? 23.5 -27.625 5.848 1 80.44 352 ILE A N 1
ATOM 2650 C CA . ILE A 1 352 ? 24.906 -27.391 5.574 1 80.44 352 ILE A CA 1
ATOM 2651 C C . ILE A 1 352 ? 25.375 -26.125 6.281 1 80.44 352 ILE A C 1
ATOM 2653 O O . ILE A 1 352 ? 26.453 -26.109 6.891 1 80.44 352 ILE A O 1
ATOM 2657 N N . GLU A 1 353 ? 24.516 -25.156 6.219 1 73.81 353 GLU A N 1
ATOM 2658 C CA . GLU A 1 353 ? 24.812 -23.906 6.914 1 73.81 353 GLU A CA 1
ATOM 2659 C C . GLU A 1 353 ? 24.969 -24.141 8.414 1 73.81 353 GLU A C 1
ATOM 2661 O O . GLU A 1 353 ? 25.766 -23.469 9.07 1 73.81 353 GLU A O 1
ATOM 2666 N N . ALA A 1 354 ? 24.25 -25.031 8.914 1 76.81 354 ALA A N 1
ATOM 2667 C CA . ALA A 1 354 ? 24.281 -25.344 10.336 1 76.81 354 ALA A CA 1
ATOM 2668 C C . ALA A 1 354 ? 25.438 -26.281 10.672 1 76.81 354 ALA A C 1
ATOM 2670 O O . ALA A 1 354 ? 25.578 -26.703 11.82 1 76.81 354 ALA A O 1
ATOM 2671 N N . GLY A 1 355 ? 26.188 -26.641 9.625 1 78.56 355 GLY A N 1
ATOM 2672 C CA . GLY A 1 355 ? 27.375 -27.438 9.852 1 78.56 355 GLY A CA 1
ATOM 2673 C C . GLY A 1 355 ? 27.156 -28.922 9.672 1 78.56 355 GLY A C 1
ATOM 2674 O O . GLY A 1 355 ? 27.953 -29.75 10.125 1 78.56 355 GLY A O 1
ATOM 2675 N N . TYR A 1 356 ? 25.984 -29.234 9.078 1 87 356 TYR A N 1
ATOM 2676 C CA . TYR A 1 356 ? 25.703 -30.656 8.852 1 87 356 TYR A CA 1
ATOM 2677 C C . TYR A 1 356 ? 26.156 -31.078 7.461 1 87 356 TYR A C 1
ATOM 2679 O O . TYR A 1 356 ? 26.391 -30.25 6.59 1 87 356 TYR A O 1
ATOM 2687 N N . ASN A 1 357 ? 26.453 -32.344 7.238 1 88.56 357 ASN A N 1
ATOM 2688 C CA . ASN A 1 357 ? 26.734 -33 5.953 1 88.56 357 ASN A CA 1
ATOM 2689 C C . ASN A 1 357 ? 25.703 -34.062 5.641 1 88.56 357 ASN A C 1
ATOM 2691 O O . ASN A 1 357 ? 26.016 -35.25 5.723 1 88.56 357 ASN A O 1
ATOM 2695 N N . PRO A 1 358 ? 24.469 -33.656 5.227 1 90.5 358 PRO A N 1
ATOM 2696 C CA . PRO A 1 358 ? 23.375 -34.594 5.098 1 90.5 358 PRO A CA 1
ATOM 2697 C C . PRO A 1 358 ? 23.422 -35.375 3.783 1 90.5 358 PRO A C 1
ATOM 2699 O O . PRO A 1 358 ? 23.844 -34.844 2.756 1 90.5 358 PRO A O 1
ATOM 2702 N N . THR A 1 359 ? 23.094 -36.688 3.875 1 89.56 359 THR A N 1
ATOM 2703 C CA . THR A 1 359 ? 22.828 -37.469 2.672 1 89.56 359 THR A CA 1
ATOM 2704 C C . THR A 1 359 ? 21.484 -37.062 2.072 1 89.56 359 THR A C 1
ATOM 2706 O O . THR A 1 359 ? 20.688 -36.375 2.715 1 89.56 359 THR A O 1
ATOM 2709 N N . ASP A 1 360 ? 21.297 -37.5 0.85 1 89.06 360 ASP A N 1
ATOM 2710 C CA . ASP A 1 360 ? 20.031 -37.219 0.178 1 89.06 360 ASP A CA 1
ATOM 2711 C C . ASP A 1 360 ? 18.859 -37.781 0.977 1 89.06 360 ASP A C 1
ATOM 2713 O O . ASP A 1 360 ? 17.812 -37.156 1.078 1 89.06 360 ASP A O 1
ATOM 2717 N N . GLU A 1 361 ? 19.094 -38.938 1.435 1 89.81 361 GLU A N 1
ATOM 2718 C CA . GLU A 1 361 ? 18.047 -39.562 2.209 1 89.81 361 GLU A CA 1
ATOM 2719 C C . GLU A 1 361 ? 17.766 -38.812 3.502 1 89.81 361 GLU A C 1
ATOM 2721 O O . GLU A 1 361 ? 16.609 -38.688 3.904 1 89.81 361 GLU A O 1
ATOM 2726 N N . GLU A 1 362 ? 18.812 -38.406 4.125 1 91.31 362 GLU A N 1
ATOM 2727 C CA . GLU A 1 362 ? 18.656 -37.656 5.367 1 91.31 362 GLU A CA 1
ATOM 2728 C C . GLU A 1 362 ? 17.938 -36.312 5.125 1 91.31 362 GLU A C 1
ATOM 2730 O O . GLU A 1 362 ? 17.094 -35.906 5.918 1 91.31 362 GLU A O 1
ATOM 2735 N N . VAL A 1 363 ? 18.234 -35.656 4.059 1 91 363 VAL A N 1
ATOM 2736 C CA . VAL A 1 363 ? 17.578 -34.406 3.697 1 91 363 VAL A CA 1
ATOM 2737 C C . VAL A 1 363 ? 16.078 -34.656 3.51 1 91 363 VAL A C 1
ATOM 2739 O O . VAL A 1 363 ? 15.266 -33.844 3.967 1 91 363 VAL A O 1
ATOM 2742 N N . ARG A 1 364 ? 15.781 -35.75 2.914 1 88.38 364 ARG A N 1
ATOM 2743 C CA . ARG A 1 364 ? 14.383 -36.062 2.686 1 88.38 364 ARG A CA 1
ATOM 2744 C C . ARG A 1 364 ? 13.648 -36.312 4.004 1 88.38 364 ARG A C 1
ATOM 2746 O O . ARG A 1 364 ? 12.508 -35.844 4.176 1 88.38 364 ARG A O 1
ATOM 2753 N N . GLN A 1 365 ? 14.289 -36.969 4.828 1 90.44 365 GLN A N 1
ATOM 2754 C CA . GLN A 1 365 ? 13.68 -37.25 6.125 1 90.44 365 GLN A CA 1
ATOM 2755 C C . GLN A 1 365 ? 13.484 -35.969 6.93 1 90.44 365 GLN A C 1
ATOM 2757 O O . GLN A 1 365 ? 12.43 -35.781 7.535 1 90.44 365 GLN A O 1
ATOM 2762 N N . VAL A 1 366 ? 14.461 -35.188 6.891 1 90.81 366 VAL A N 1
ATOM 2763 C CA . VAL A 1 366 ? 14.367 -33.938 7.621 1 90.81 366 VAL A CA 1
ATOM 2764 C C . VAL A 1 366 ? 13.305 -33.031 6.984 1 90.81 366 VAL A C 1
ATOM 2766 O O . VAL A 1 366 ? 12.547 -32.375 7.688 1 90.81 366 VAL A O 1
ATOM 2769 N N . THR A 1 367 ? 13.289 -33.062 5.719 1 86.69 367 THR A N 1
ATOM 2770 C CA . THR A 1 367 ? 12.297 -32.281 4.996 1 86.69 367 THR A CA 1
ATOM 2771 C C . THR A 1 367 ? 10.883 -32.688 5.383 1 86.69 367 THR A C 1
ATOM 2773 O O . THR A 1 367 ? 10.008 -31.828 5.566 1 86.69 367 THR A O 1
ATOM 2776 N N . ARG A 1 368 ? 10.695 -33.969 5.453 1 85.06 368 ARG A N 1
ATOM 2777 C CA . ARG A 1 368 ? 9.398 -34.469 5.875 1 85.06 368 ARG A CA 1
ATOM 2778 C C . ARG A 1 368 ? 9.023 -33.938 7.258 1 85.06 368 ARG A C 1
ATOM 2780 O O . ARG A 1 368 ? 7.871 -33.562 7.496 1 85.06 368 ARG A O 1
ATOM 2787 N N . ARG A 1 369 ? 9.953 -33.906 8.102 1 85.19 369 ARG A N 1
ATOM 2788 C CA . ARG A 1 369 ? 9.711 -33.406 9.453 1 85.19 369 ARG A CA 1
ATOM 2789 C C . ARG A 1 369 ? 9.414 -31.922 9.453 1 85.19 369 ARG A C 1
ATOM 2791 O O . ARG A 1 369 ? 8.555 -31.453 10.195 1 85.19 369 ARG A O 1
ATOM 2798 N N . VAL A 1 370 ? 10.156 -31.25 8.641 1 83.44 370 VAL A N 1
ATOM 2799 C CA . VAL A 1 370 ? 9.969 -29.797 8.5 1 83.44 370 VAL A CA 1
ATOM 2800 C C . VAL A 1 370 ? 8.562 -29.5 7.992 1 83.44 370 VAL A C 1
ATOM 2802 O O . VAL A 1 370 ? 7.871 -28.641 8.531 1 83.44 370 VAL A O 1
ATOM 2805 N N . LYS A 1 371 ? 8.172 -30.234 7.016 1 77.31 371 LYS A N 1
ATOM 2806 C CA . LYS A 1 371 ? 6.848 -30.031 6.441 1 77.31 371 LYS A CA 1
ATOM 2807 C C . LYS A 1 371 ? 5.754 -30.391 7.445 1 77.31 371 LYS A C 1
ATOM 2809 O O . LYS A 1 371 ? 4.754 -29.672 7.562 1 77.31 371 LYS A O 1
ATOM 2814 N N . ASP A 1 372 ? 6.004 -31.516 8.18 1 79.06 372 ASP A N 1
ATOM 2815 C CA . ASP A 1 372 ? 5.051 -31.953 9.195 1 79.06 372 ASP A CA 1
ATOM 2816 C C . ASP A 1 372 ? 4.938 -30.922 10.32 1 79.06 372 ASP A C 1
ATOM 2818 O O . ASP A 1 372 ? 3.834 -30.609 10.773 1 79.06 372 ASP A O 1
ATOM 2822 N N . TYR A 1 373 ? 6.086 -30.484 10.688 1 77.5 373 TYR A N 1
ATOM 2823 C CA . TYR A 1 373 ? 6.133 -29.469 11.742 1 77.5 373 TYR A CA 1
ATOM 2824 C C . TYR A 1 373 ? 5.473 -28.188 11.281 1 77.5 373 TYR A C 1
ATOM 2826 O O . TYR A 1 373 ? 4.727 -27.562 12.047 1 77.5 373 TYR A O 1
ATOM 2834 N N . GLY A 1 374 ? 5.715 -27.812 10.117 1 71.88 374 GLY A N 1
ATOM 2835 C CA . GLY A 1 374 ? 5.125 -26.625 9.547 1 71.88 374 GLY A CA 1
ATOM 2836 C C . GLY A 1 374 ? 3.625 -26.734 9.344 1 71.88 374 GLY A C 1
ATOM 2837 O O . GLY A 1 374 ? 2.906 -25.734 9.414 1 71.88 374 GLY A O 1
ATOM 2838 N N . ALA A 1 375 ? 3.188 -27.984 9.047 1 67.31 375 ALA A N 1
ATOM 2839 C CA . ALA A 1 375 ? 1.763 -28.234 8.852 1 67.31 375 ALA A CA 1
ATOM 2840 C C . ALA A 1 375 ? 0.971 -27.953 10.125 1 67.31 375 ALA A C 1
ATOM 2842 O O . ALA A 1 375 ? -0.234 -27.703 10.07 1 67.31 375 ALA A O 1
ATOM 2843 N N . GLU A 1 376 ? 1.711 -28 11.211 1 63.22 376 GLU A N 1
ATOM 2844 C CA . GLU A 1 376 ? 1.076 -27.703 12.492 1 63.22 376 GLU A CA 1
ATOM 2845 C C . GLU A 1 376 ? 1.178 -26.219 12.836 1 63.22 376 GLU A C 1
ATOM 2847 O O . GLU A 1 376 ? 1.021 -25.828 13.992 1 63.22 376 GLU A O 1
ATOM 2852 N N . LYS A 1 377 ? 1.422 -25.484 11.867 1 60.28 377 LYS A N 1
ATOM 2853 C CA . LYS A 1 377 ? 1.457 -24.031 11.961 1 60.28 377 LYS A CA 1
ATOM 2854 C C . LYS A 1 377 ? 2.596 -23.562 12.867 1 60.28 377 LYS A C 1
ATOM 2856 O O . LYS A 1 377 ? 2.461 -22.578 13.594 1 60.28 377 LYS A O 1
ATOM 2861 N N . ARG A 1 378 ? 3.707 -24.406 12.984 1 61.91 378 ARG A N 1
ATOM 2862 C CA . ARG A 1 378 ? 4.863 -24.016 13.781 1 61.91 378 ARG A CA 1
ATOM 2863 C C . ARG A 1 378 ? 6.027 -23.578 12.891 1 61.91 378 ARG A C 1
ATOM 2865 O O . ARG A 1 378 ? 6.195 -24.094 11.789 1 61.91 378 ARG A O 1
ATOM 2872 N N . GLN A 1 379 ? 6.68 -22.516 13.367 1 64.25 379 GLN A N 1
ATOM 2873 C CA . GLN A 1 379 ? 7.836 -22.031 12.633 1 64.25 379 GLN A CA 1
ATOM 2874 C C . GLN A 1 379 ? 9.062 -22.906 12.883 1 64.25 379 GLN A C 1
ATOM 2876 O O . GLN A 1 379 ? 9.352 -23.266 14.023 1 64.25 379 GLN A O 1
ATOM 2881 N N . VAL A 1 380 ? 9.617 -23.391 11.75 1 71.5 380 VAL A N 1
ATOM 2882 C CA . VAL A 1 380 ? 10.859 -24.156 11.883 1 71.5 380 VAL A CA 1
ATOM 2883 C C . VAL A 1 380 ? 12.055 -23.203 11.883 1 71.5 380 VAL A C 1
ATOM 2885 O O . VAL A 1 380 ? 12.477 -22.734 10.82 1 71.5 380 VAL A O 1
ATOM 2888 N N . THR A 1 381 ? 12.484 -22.844 13.078 1 68.88 381 THR A N 1
ATOM 2889 C CA . THR A 1 381 ? 13.703 -22.062 13.258 1 68.88 381 THR A CA 1
ATOM 2890 C C . THR A 1 381 ? 14.938 -22.922 13.047 1 68.88 381 THR A C 1
ATOM 2892 O O . THR A 1 381 ? 14.828 -24.141 12.867 1 68.88 381 THR A O 1
ATOM 2895 N N . MET A 1 382 ? 16.016 -22.188 13.031 1 72.5 382 MET A N 1
ATOM 2896 C CA . MET A 1 382 ? 17.266 -22.953 12.875 1 72.5 382 MET A CA 1
ATOM 2897 C C . MET A 1 382 ? 17.453 -23.922 14.031 1 72.5 382 MET A C 1
ATOM 2899 O O . MET A 1 382 ? 17.938 -25.047 13.828 1 72.5 382 MET A O 1
ATOM 2903 N N . ASP A 1 383 ? 16.953 -23.547 15.148 1 70.31 383 ASP A N 1
ATOM 2904 C CA . ASP A 1 383 ? 17.078 -24.453 16.297 1 70.31 383 ASP A CA 1
ATOM 2905 C C . ASP A 1 383 ? 16.219 -25.703 16.094 1 70.31 383 ASP A C 1
ATOM 2907 O O . ASP A 1 383 ? 16.641 -26.812 16.438 1 70.31 383 ASP A O 1
ATOM 2911 N N . VAL A 1 384 ? 15.125 -25.484 15.57 1 79.88 384 VAL A N 1
ATOM 2912 C CA . VAL A 1 384 ? 14.211 -26.594 15.32 1 79.88 384 VAL A CA 1
ATOM 2913 C C . VAL A 1 384 ? 14.781 -27.5 14.219 1 79.88 384 VAL A C 1
ATOM 2915 O O . VAL A 1 384 ? 14.727 -28.719 14.328 1 79.88 384 VAL A O 1
ATOM 2918 N N . LEU A 1 385 ? 15.383 -26.906 13.273 1 84.88 385 LEU A N 1
ATOM 2919 C CA . LEU A 1 385 ? 15.984 -27.656 12.172 1 84.88 385 LEU A CA 1
ATOM 2920 C C . LEU A 1 385 ? 17.125 -28.531 12.68 1 84.88 385 LEU A C 1
ATOM 2922 O O . LEU A 1 385 ? 17.234 -29.703 12.281 1 84.88 385 LEU A O 1
ATOM 2926 N N . GLU A 1 386 ? 17.891 -27.969 13.539 1 83.5 386 GLU A N 1
ATOM 2927 C CA . GLU A 1 386 ? 19 -28.719 14.109 1 83.5 386 GLU A CA 1
ATOM 2928 C C . GLU A 1 386 ? 18.5 -29.875 14.953 1 83.5 386 GLU A C 1
ATOM 2930 O O . GLU A 1 386 ? 19.094 -30.969 14.93 1 83.5 386 GLU A O 1
ATOM 2935 N N . ARG A 1 387 ? 17.453 -29.625 15.594 1 85.81 387 ARG A N 1
ATOM 2936 C CA . ARG A 1 387 ? 16.844 -30.703 16.375 1 85.81 387 ARG A CA 1
ATOM 2937 C C . ARG A 1 387 ? 16.406 -31.844 15.461 1 85.81 387 ARG A C 1
ATOM 2939 O O . ARG A 1 387 ? 16.609 -33.031 15.781 1 85.81 387 ARG A O 1
ATOM 2946 N N . PHE A 1 388 ? 15.766 -31.5 14.375 1 90.38 388 PHE A N 1
ATOM 2947 C CA . PHE A 1 388 ? 15.32 -32.5 13.422 1 90.38 388 PHE A CA 1
ATOM 2948 C C . PHE A 1 388 ? 16.516 -33.25 12.844 1 90.38 388 PHE A C 1
ATOM 2950 O O . PHE A 1 388 ? 16.453 -34.5 12.672 1 90.38 388 PHE A O 1
ATOM 2957 N N . ALA A 1 389 ? 17.562 -32.562 12.562 1 91.38 389 ALA A N 1
ATOM 2958 C CA . ALA A 1 389 ? 18.766 -33.156 12.023 1 91.38 389 ALA A CA 1
ATOM 2959 C C . ALA A 1 389 ? 19.359 -34.188 13.008 1 91.38 389 ALA A C 1
ATOM 2961 O O . ALA A 1 389 ? 19.75 -35.281 12.609 1 91.38 389 ALA A O 1
ATOM 2962 N N . ASP A 1 390 ? 19.344 -33.812 14.219 1 88.69 390 ASP A N 1
ATOM 2963 C CA . ASP A 1 390 ? 19.891 -34.688 15.258 1 88.69 390 ASP A CA 1
ATOM 2964 C C . ASP A 1 390 ? 19.016 -35.938 15.438 1 88.69 390 ASP A C 1
ATOM 2966 O O . ASP A 1 390 ? 19.547 -37.031 15.617 1 88.69 390 ASP A O 1
ATOM 2970 N N . GLU A 1 391 ? 17.781 -35.719 15.336 1 91.12 391 GLU A N 1
ATOM 2971 C CA . GLU A 1 391 ? 16.859 -36.844 15.492 1 91.12 391 GLU A CA 1
ATOM 2972 C C . GLU A 1 391 ? 16.984 -37.844 14.344 1 91.12 391 GLU A C 1
ATOM 2974 O O . GLU A 1 391 ? 16.812 -39.031 14.539 1 91.12 391 GLU A O 1
ATOM 2979 N N . VAL A 1 392 ? 17.234 -37.312 13.164 1 91.75 392 VAL A N 1
ATOM 2980 C CA . VAL A 1 392 ? 17.375 -38.125 11.969 1 91.75 392 VAL A CA 1
ATOM 2981 C C . VAL A 1 392 ? 18.766 -38.75 11.93 1 91.75 392 VAL A C 1
ATOM 2983 O O . VAL A 1 392 ? 19 -39.75 11.258 1 91.75 392 VAL A O 1
ATOM 2986 N N . GLY A 1 393 ? 19.75 -38.219 12.672 1 87.75 393 GLY A N 1
ATOM 2987 C CA . GLY A 1 393 ? 21.109 -38.719 12.742 1 87.75 393 GLY A CA 1
ATOM 2988 C C . GLY A 1 393 ? 22.016 -38.156 11.672 1 87.75 393 GLY A C 1
ATOM 2989 O O . GLY A 1 393 ? 22.906 -38.844 11.156 1 87.75 393 GLY A O 1
ATOM 2990 N N . VAL A 1 394 ? 21.703 -36.906 11.336 1 90.88 394 VAL A N 1
ATOM 2991 C CA . VAL A 1 394 ? 22.531 -36.281 10.32 1 90.88 394 VAL A CA 1
ATOM 2992 C C . VAL A 1 394 ? 23.906 -35.938 10.914 1 90.88 394 VAL A C 1
ATOM 2994 O O . VAL A 1 394 ? 23.984 -35.312 11.992 1 90.88 394 VAL A O 1
ATOM 2997 N N . GLU A 1 395 ? 24.969 -36.312 10.219 1 84.19 395 GLU A N 1
ATOM 2998 C CA . GLU A 1 395 ? 26.328 -36.094 10.711 1 84.19 395 GLU A CA 1
ATOM 2999 C C . GLU A 1 395 ? 26.781 -34.656 10.492 1 84.19 395 GLU A C 1
ATOM 3001 O O . GLU A 1 395 ? 26.422 -34.031 9.484 1 84.19 395 GLU A O 1
ATOM 3006 N N . ARG A 1 396 ? 27.5 -34.125 11.391 1 81.19 396 ARG A N 1
ATOM 3007 C CA . ARG A 1 396 ? 28.094 -32.812 11.227 1 81.19 396 ARG A CA 1
ATOM 3008 C C . ARG A 1 396 ? 29.359 -32.875 10.375 1 81.19 396 ARG A C 1
ATOM 3010 O O . ARG A 1 396 ? 30.078 -33.875 10.422 1 81.19 396 ARG A O 1
ATOM 3017 N N . ALA A 1 397 ? 29.766 -32.125 9.383 1 71.69 397 ALA A N 1
ATOM 3018 C CA . ALA A 1 397 ? 30.859 -32.156 8.422 1 71.69 397 ALA A CA 1
ATOM 3019 C C . ALA A 1 397 ? 32.188 -32.312 9.125 1 71.69 397 ALA A C 1
ATOM 3021 O O . ALA A 1 397 ? 33.094 -33 8.617 1 71.69 397 ALA A O 1
ATOM 3022 N N . GLY A 1 398 ? 32.562 -31.953 10.305 1 58.84 398 GLY A N 1
ATOM 3023 C CA . GLY A 1 398 ? 33.875 -31.984 10.961 1 58.84 398 GLY A CA 1
ATOM 3024 C C . GLY A 1 398 ? 34.062 -33.219 11.852 1 58.84 398 GLY A C 1
ATOM 3025 O O . GLY A 1 398 ? 35.094 -33.375 12.469 1 58.84 398 GLY A O 1
ATOM 3026 N N . THR A 1 399 ? 33.219 -34.031 12.203 1 46 399 THR A N 1
ATOM 3027 C CA . THR A 1 399 ? 33.562 -35.125 13.078 1 46 399 THR A CA 1
ATOM 3028 C C . THR A 1 399 ? 34.281 -36.25 12.297 1 46 399 THR A C 1
ATOM 3030 O O . THR A 1 399 ? 33.656 -36.938 11.516 1 46 399 THR A O 1
ATOM 3033 N N . GLU A 1 400 ? 35.406 -35.969 11.688 1 40.5 400 GLU A N 1
ATOM 3034 C CA . GLU A 1 400 ? 36.344 -37.031 11.375 1 40.5 400 GLU A CA 1
ATOM 3035 C C . GLU A 1 400 ? 36.531 -37.969 12.562 1 40.5 400 GLU A C 1
ATOM 3037 O O . GLU A 1 400 ? 36.906 -37.531 13.656 1 40.5 400 GLU A O 1
ATOM 3042 N N . GLU A 1 401 ? 35.844 -39 12.789 1 36.06 401 GLU A N 1
ATOM 3043 C CA . GLU A 1 401 ? 36.344 -40.094 13.617 1 36.06 401 GLU A CA 1
ATOM 3044 C C . GLU A 1 401 ? 37.781 -40.469 13.242 1 36.06 401 GLU A C 1
ATOM 3046 O O . GLU A 1 401 ? 38.031 -40.812 12.086 1 36.06 401 GLU A O 1
ATOM 3051 N N . VAL A 1 402 ? 38.875 -39.969 13.906 1 35.62 402 VAL A N 1
ATOM 3052 C CA . VAL A 1 402 ? 40.188 -40.594 14.062 1 35.62 402 VAL A CA 1
ATOM 3053 C C . VAL A 1 402 ? 40.031 -42.031 14.609 1 35.62 402 VAL A C 1
ATOM 3055 O O . VAL A 1 402 ? 39.719 -42.219 15.781 1 35.62 402 VAL A O 1
ATOM 3058 N N . HIS A 1 403 ? 39.312 -42.844 14.008 1 27.64 403 HIS A N 1
ATOM 3059 C CA . HIS A 1 403 ? 39.656 -44.25 14.312 1 27.64 403 HIS A CA 1
ATOM 3060 C C . HIS A 1 403 ? 41.062 -44.594 13.852 1 27.64 403 HIS A C 1
ATOM 3062 O O . HIS A 1 403 ? 41.312 -44.625 12.648 1 27.64 403 HIS A O 1
ATOM 3068 N N . ALA A 1 404 ? 42.156 -43.969 14.477 1 23.61 404 ALA A N 1
ATOM 3069 C CA . ALA A 1 404 ? 43.375 -44.781 14.578 1 23.61 404 ALA A CA 1
ATOM 3070 C C . ALA A 1 404 ? 43.25 -45.781 15.719 1 23.61 404 ALA A C 1
ATOM 3072 O O . ALA A 1 404 ? 42.656 -45.5 16.766 1 23.61 404 ALA A O 1
ATOM 3073 N N . MET B 1 1 ? -38.344 -3.49 -11.977 1 18.7 1 MET B N 1
ATOM 3074 C CA . MET B 1 1 ? -38.156 -2.047 -11.875 1 18.7 1 MET B CA 1
ATOM 3075 C C . MET B 1 1 ? -36.844 -1.713 -11.156 1 18.7 1 MET B C 1
ATOM 3077 O O . MET B 1 1 ? -36.75 -1.893 -9.945 1 18.7 1 MET B O 1
ATOM 3081 N N . ARG B 1 2 ? -35.719 -2.07 -11.812 1 22.67 2 ARG B N 1
ATOM 3082 C CA . ARG B 1 2 ? -34.344 -2.029 -11.391 1 22.67 2 ARG B CA 1
ATOM 3083 C C . ARG B 1 2 ? -33.938 -0.624 -10.953 1 22.67 2 ARG B C 1
ATOM 3085 O O . ARG B 1 2 ? -33.969 0.311 -11.758 1 22.67 2 ARG B O 1
ATOM 3092 N N . VAL B 1 3 ? -34.5 -0.185 -9.797 1 23.17 3 VAL B N 1
ATOM 3093 C CA . VAL B 1 3 ? -34.344 1.118 -9.156 1 23.17 3 VAL B CA 1
ATOM 3094 C C . VAL B 1 3 ? -32.906 1.611 -9.336 1 23.17 3 VAL B C 1
ATOM 3096 O O . VAL B 1 3 ? -31.938 0.86 -9.125 1 23.17 3 VAL B O 1
ATOM 3099 N N . ARG B 1 4 ? -32.781 2.656 -10.164 1 25.14 4 ARG B N 1
ATOM 3100 C CA . ARG B 1 4 ? -31.703 3.568 -10.57 1 25.14 4 ARG B CA 1
ATOM 3101 C C . ARG B 1 4 ? -30.891 4.035 -9.367 1 25.14 4 ARG B C 1
ATOM 3103 O O . ARG B 1 4 ? -31.422 4.711 -8.484 1 25.14 4 ARG B O 1
ATOM 3110 N N . ARG B 1 5 ? -30.266 3.15 -8.75 1 29.83 5 ARG B N 1
ATOM 3111 C CA . ARG B 1 5 ? -29.234 3.588 -7.816 1 29.83 5 ARG B CA 1
ATOM 3112 C C . ARG B 1 5 ? -28.5 4.812 -8.344 1 29.83 5 ARG B C 1
ATOM 3114 O O . ARG B 1 5 ? -27.531 4.684 -9.094 1 29.83 5 ARG B O 1
ATOM 3121 N N . SER B 1 6 ? -29.203 5.715 -8.977 1 28.61 6 SER B N 1
ATOM 3122 C CA . SER B 1 6 ? -28.672 7.016 -9.367 1 28.61 6 SER B CA 1
ATOM 3123 C C . SER B 1 6 ? -27.812 7.617 -8.258 1 28.61 6 SER B C 1
ATOM 3125 O O . SER B 1 6 ? -28.328 8.352 -7.406 1 28.61 6 SER B O 1
ATOM 3127 N N . LEU B 1 7 ? -27.484 6.867 -7.285 1 30.81 7 LEU B N 1
ATOM 3128 C CA . LEU B 1 7 ? -26.797 7.539 -6.195 1 30.81 7 LEU B CA 1
ATOM 3129 C C . LEU B 1 7 ? -25.766 8.523 -6.734 1 30.81 7 LEU B C 1
ATOM 3131 O O . LEU B 1 7 ? -25.188 8.305 -7.797 1 30.81 7 LEU B O 1
ATOM 3135 N N . ARG B 1 8 ? -25.859 9.812 -6.25 1 31.2 8 ARG B N 1
ATOM 3136 C CA . ARG B 1 8 ? -25.031 11 -6.422 1 31.2 8 ARG B CA 1
ATOM 3137 C C . ARG B 1 8 ? -23.562 10.617 -6.602 1 31.2 8 ARG B C 1
ATOM 3139 O O . ARG B 1 8 ? -22.953 10.031 -5.703 1 31.2 8 ARG B O 1
ATOM 3146 N N . ARG B 1 9 ? -23.172 10.172 -7.707 1 34.28 9 ARG B N 1
ATOM 3147 C CA . ARG B 1 9 ? -21.781 10.164 -8.148 1 34.28 9 ARG B CA 1
ATOM 3148 C C . ARG B 1 9 ? -21.016 11.367 -7.594 1 34.28 9 ARG B C 1
ATOM 3150 O O . ARG B 1 9 ? -21.203 12.492 -8.062 1 34.28 9 ARG B O 1
ATOM 3157 N N . ILE B 1 10 ? -21.094 11.609 -6.387 1 34.44 10 ILE B N 1
ATOM 3158 C CA . ILE B 1 10 ? -20.297 12.688 -5.824 1 34.44 10 ILE B CA 1
ATOM 3159 C C . ILE B 1 10 ? -18.938 12.75 -6.527 1 34.44 10 ILE B C 1
ATOM 3161 O O . ILE B 1 10 ? -18.203 11.758 -6.559 1 34.44 10 ILE B O 1
ATOM 3165 N N . GLU B 1 11 ? -18.875 13.359 -7.66 1 42.56 11 GLU B N 1
ATOM 3166 C CA . GLU B 1 11 ? -17.641 13.719 -8.344 1 42.56 11 GLU B CA 1
ATOM 3167 C C . GLU B 1 11 ? -16.516 13.953 -7.348 1 42.56 11 GLU B C 1
ATOM 3169 O O . GLU B 1 11 ? -16.375 15.047 -6.805 1 42.56 11 GLU B O 1
ATOM 3174 N N . PHE B 1 12 ? -16.359 13.008 -6.551 1 43.38 12 PHE B N 1
ATOM 3175 C CA . PHE B 1 12 ? -15.484 13.117 -5.391 1 43.38 12 PHE B CA 1
ATOM 3176 C C . PHE B 1 12 ? -14.109 13.625 -5.801 1 43.38 12 PHE B C 1
ATOM 3178 O O . PHE B 1 12 ? -13.453 14.344 -5.039 1 43.38 12 PHE B O 1
ATOM 3185 N N . PHE B 1 13 ? -13.586 12.953 -6.98 1 42.03 13 PHE B N 1
ATOM 3186 C CA . PHE B 1 13 ? -12.352 13.57 -7.438 1 42.03 13 PHE B CA 1
ATOM 3187 C C . PHE B 1 13 ? -12.641 14.68 -8.445 1 42.03 13 PHE B C 1
ATOM 3189 O O . PHE B 1 13 ? -13.07 14.414 -9.562 1 42.03 13 PHE B O 1
ATOM 3196 N N . GLN B 1 14 ? -13.172 15.75 -8.07 1 43.47 14 GLN B N 1
ATOM 3197 C CA . GLN B 1 14 ? -13.461 16.859 -8.969 1 43.47 14 GLN B CA 1
ATOM 3198 C C . GLN B 1 14 ? -12.203 17.312 -9.711 1 43.47 14 GLN B C 1
ATOM 3200 O O . GLN B 1 14 ? -12.273 18.141 -10.617 1 43.47 14 GLN B O 1
ATOM 3205 N N . GLY B 1 15 ? -11.047 16.906 -9.273 1 38.78 15 GLY B N 1
ATOM 3206 C CA . GLY B 1 15 ? -10.062 17.344 -10.242 1 38.78 15 GLY B CA 1
ATOM 3207 C C . GLY B 1 15 ? -10.398 16.938 -11.672 1 38.78 15 GLY B C 1
ATOM 3208 O O . GLY B 1 15 ? -11.562 16.688 -11.984 1 38.78 15 GLY B O 1
ATOM 3209 N N . THR B 1 16 ? -9.227 16.656 -12.531 1 37.53 16 THR B N 1
ATOM 3210 C CA . THR B 1 16 ? -9.25 16.469 -13.984 1 37.53 16 THR B CA 1
ATOM 3211 C C . THR B 1 16 ? -10.055 15.234 -14.359 1 37.53 16 THR B C 1
ATOM 3213 O O . THR B 1 16 ? -9.906 14.703 -15.461 1 37.53 16 THR B O 1
ATOM 3216 N N . LEU B 1 17 ? -10.562 14.625 -13.422 1 38.53 17 LEU B N 1
ATOM 3217 C CA . LEU B 1 17 ? -10.938 13.352 -14.016 1 38.53 17 LEU B CA 1
ATOM 3218 C C . LEU B 1 17 ? -12.031 13.531 -15.07 1 38.53 17 LEU B C 1
ATOM 3220 O O . LEU B 1 17 ? -13.156 13.898 -14.742 1 38.53 17 LEU B O 1
ATOM 3224 N N . ASP B 1 18 ? -11.789 14.188 -15.992 1 39.03 18 ASP B N 1
ATOM 3225 C CA . ASP B 1 18 ? -12.633 13.758 -17.094 1 39.03 18 ASP B CA 1
ATOM 3226 C C . ASP B 1 18 ? -12.883 12.25 -17.031 1 39.03 18 ASP B C 1
ATOM 3228 O O . ASP B 1 18 ? -11.969 11.469 -16.766 1 39.03 18 ASP B O 1
ATOM 3232 N N . SER B 1 19 ? -14.078 11.828 -16.672 1 41.53 19 SER B N 1
ATOM 3233 C CA . SER B 1 19 ? -14.68 10.516 -16.5 1 41.53 19 SER B CA 1
ATOM 3234 C C . SER B 1 19 ? -14.102 9.508 -17.484 1 41.53 19 SER B C 1
ATOM 3236 O O . SER B 1 19 ? -14.812 8.625 -17.969 1 41.53 19 SER B O 1
ATOM 3238 N N . THR B 1 20 ? -13.242 9.797 -18.359 1 42.84 20 THR B N 1
ATOM 3239 C CA . THR B 1 20 ? -13.047 8.664 -19.266 1 42.84 20 THR B CA 1
ATOM 3240 C C . THR B 1 20 ? -12.562 7.438 -18.5 1 42.84 20 THR B C 1
ATOM 3242 O O . THR B 1 20 ? -11.656 7.531 -17.672 1 42.84 20 THR B O 1
ATOM 3245 N N . SER B 1 21 ? -13.508 6.488 -18.391 1 53.12 21 SER B N 1
ATOM 3246 C CA . SER B 1 21 ? -13.391 5.168 -17.781 1 53.12 21 SER B CA 1
ATOM 3247 C C . SER B 1 21 ? -12.055 4.516 -18.125 1 53.12 21 SER B C 1
ATOM 3249 O O . SER B 1 21 ? -11.836 4.129 -19.281 1 53.12 21 SER B O 1
ATOM 3251 N N . GLU B 1 22 ? -10.953 4.699 -17.422 1 64.56 22 GLU B N 1
ATOM 3252 C CA . GLU B 1 22 ? -9.625 4.141 -17.672 1 64.56 22 GLU B CA 1
ATOM 3253 C C . GLU B 1 22 ? -9.672 2.617 -17.734 1 64.56 22 GLU B C 1
ATOM 3255 O O . GLU B 1 22 ? -8.906 1.997 -18.469 1 64.56 22 GLU B O 1
ATOM 3260 N N . ILE B 1 23 ? -10.789 2.043 -16.969 1 80.62 23 ILE B N 1
ATOM 3261 C CA . ILE B 1 23 ? -10.914 0.593 -16.859 1 80.62 23 ILE B CA 1
ATOM 3262 C C . ILE B 1 23 ? -12.359 0.175 -17.109 1 80.62 23 ILE B C 1
ATOM 3264 O O . ILE B 1 23 ? -13.266 0.591 -16.391 1 8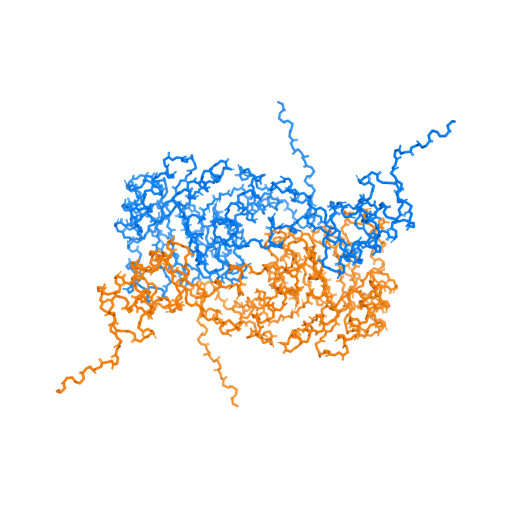0.62 23 ILE B O 1
ATOM 3268 N N . ASP B 1 24 ? -12.711 -0.545 -18.156 1 77.19 24 ASP B N 1
ATOM 3269 C CA . ASP B 1 24 ? -14.078 -0.904 -18.5 1 77.19 24 ASP B CA 1
ATOM 3270 C C . ASP B 1 24 ? -14.484 -2.227 -17.859 1 77.19 24 ASP B C 1
ATOM 3272 O O . ASP B 1 24 ? -15.602 -2.357 -17.344 1 77.19 24 ASP B O 1
ATOM 3276 N N . GLU B 1 25 ? -13.672 -3.201 -18 1 84.62 25 GLU B N 1
ATOM 3277 C CA . GLU B 1 25 ? -13.922 -4.504 -17.391 1 84.62 25 GLU B CA 1
ATOM 3278 C C . GLU B 1 25 ? -12.688 -5.012 -16.656 1 84.62 25 GLU B C 1
ATOM 3280 O O . GLU B 1 25 ? -11.562 -4.812 -17.109 1 84.62 25 GLU B O 1
ATOM 3285 N N . ALA B 1 26 ? -13 -5.5 -15.398 1 95.88 26 ALA B N 1
ATOM 3286 C CA . ALA B 1 26 ? -11.906 -6.012 -14.578 1 95.88 26 ALA B CA 1
ATOM 3287 C C . ALA B 1 26 ? -12.273 -7.352 -13.945 1 95.88 26 ALA B C 1
ATOM 3289 O O . ALA B 1 26 ? -13.289 -7.465 -13.258 1 95.88 26 ALA B O 1
ATOM 3290 N N . ARG B 1 27 ? -11.539 -8.336 -14.266 1 98.38 27 ARG B N 1
ATOM 3291 C CA . ARG B 1 27 ? -11.688 -9.648 -13.633 1 98.38 27 ARG B CA 1
ATOM 3292 C C . ARG B 1 27 ? -10.734 -9.789 -12.453 1 98.38 27 ARG B C 1
ATOM 3294 O O . ARG B 1 27 ? -9.578 -9.359 -12.523 1 98.38 27 ARG B O 1
ATOM 3301 N N . ILE B 1 28 ? -11.289 -10.359 -11.336 1 98.88 28 ILE B N 1
ATOM 3302 C CA . ILE B 1 28 ? -10.516 -10.539 -10.109 1 98.88 28 ILE B CA 1
ATOM 3303 C C . ILE B 1 28 ? -10.141 -12.008 -9.945 1 98.88 28 ILE B C 1
ATOM 3305 O O . ILE B 1 28 ? -11.008 -12.875 -9.859 1 98.88 28 ILE B O 1
ATOM 3309 N N . PHE B 1 29 ? -8.82 -12.281 -9.898 1 98.94 29 PHE B N 1
ATOM 3310 C CA . PHE B 1 29 ? -8.219 -13.586 -9.672 1 98.94 29 PHE B CA 1
ATOM 3311 C C . PHE B 1 29 ? -7.668 -13.688 -8.25 1 98.94 29 PHE B C 1
ATOM 3313 O O . PHE B 1 29 ? -6.656 -13.062 -7.93 1 98.94 29 PHE B O 1
ATOM 3320 N N . ASP B 1 30 ? -8.297 -14.492 -7.379 1 98.94 30 ASP B N 1
ATOM 3321 C CA . ASP B 1 30 ? -7.848 -14.609 -5.996 1 98.94 30 ASP B CA 1
ATOM 3322 C C . ASP B 1 30 ? -6.859 -15.766 -5.832 1 98.94 30 ASP B C 1
ATOM 3324 O O . ASP B 1 30 ? -7.145 -16.891 -6.227 1 98.94 30 ASP B O 1
ATOM 3328 N N . THR B 1 31 ? -5.711 -15.461 -5.289 1 98.88 31 THR B N 1
ATOM 3329 C CA . THR B 1 31 ? -4.695 -16.484 -5.082 1 98.88 31 THR B CA 1
ATOM 3330 C C . THR B 1 31 ? -4.441 -16.703 -3.596 1 98.88 31 THR B C 1
ATOM 3332 O O . THR B 1 31 ? -3.361 -17.156 -3.203 1 98.88 31 THR B O 1
ATOM 3335 N N . THR B 1 32 ? -5.395 -16.422 -2.686 1 98.81 32 THR B N 1
ATOM 3336 C CA . THR B 1 32 ? -5.266 -16.562 -1.238 1 98.81 32 THR B CA 1
ATOM 3337 C C . THR B 1 32 ? -4.902 -17.984 -0.858 1 98.81 32 THR B C 1
ATOM 3339 O O . THR B 1 32 ? -4.012 -18.219 -0.037 1 98.81 32 THR B O 1
ATOM 3342 N N . LEU B 1 33 ? -5.484 -18.969 -1.502 1 98.5 33 LEU B N 1
ATOM 3343 C CA . LEU B 1 33 ? -5.336 -20.359 -1.119 1 98.5 33 LEU B CA 1
ATOM 3344 C C . LEU B 1 33 ? -4.043 -20.938 -1.673 1 98.5 33 LEU B C 1
ATOM 3346 O O . LEU B 1 33 ? -3.633 -22.047 -1.285 1 98.5 33 LEU B O 1
ATOM 3350 N N . ARG B 1 34 ? -3.389 -20.219 -2.57 1 97.19 34 ARG B N 1
ATOM 3351 C CA . ARG B 1 34 ? -2.143 -20.703 -3.152 1 97.19 34 ARG B CA 1
ATOM 3352 C C . ARG B 1 34 ? -0.963 -19.844 -2.73 1 97.19 34 ARG B C 1
ATOM 3354 O O . ARG B 1 34 ? -0.28 -20.141 -1.751 1 97.19 34 ARG B O 1
ATOM 3361 N N . ASP B 1 35 ? -0.829 -18.609 -3.316 1 96.5 35 ASP B N 1
ATOM 3362 C CA . ASP B 1 35 ? 0.256 -17.719 -2.916 1 96.5 35 ASP B CA 1
ATOM 3363 C C . ASP B 1 35 ? 0.044 -17.203 -1.495 1 96.5 35 ASP B C 1
ATOM 3365 O O . ASP B 1 35 ? 0.997 -17.094 -0.72 1 96.5 35 ASP B O 1
ATOM 3369 N N . GLY B 1 36 ? -1.232 -16.844 -1.173 1 97.38 36 GLY B N 1
ATOM 3370 C CA . GLY B 1 36 ? -1.537 -16.406 0.18 1 97.38 36 GLY B CA 1
ATOM 3371 C C . GLY B 1 36 ? -1.075 -17.375 1.242 1 97.38 36 GLY B C 1
ATOM 3372 O O . GLY B 1 36 ? -0.514 -16.984 2.264 1 97.38 36 GLY B O 1
ATOM 3373 N N . GLU B 1 37 ? -1.243 -18.641 0.983 1 95.44 37 GLU B N 1
ATOM 3374 C CA . GLU B 1 37 ? -0.866 -19.688 1.93 1 95.44 37 GLU B CA 1
ATOM 3375 C C . GLU B 1 37 ? 0.65 -19.797 2.064 1 95.44 37 GLU B C 1
ATOM 3377 O O . GLU B 1 37 ? 1.155 -20.359 3.033 1 95.44 37 GLU B O 1
ATOM 3382 N N . GLN B 1 38 ? 1.367 -19.203 1.173 1 90.38 38 GLN B N 1
ATOM 3383 C CA . GLN B 1 38 ? 2.824 -19.266 1.223 1 90.38 38 GLN B CA 1
ATOM 3384 C C . GLN B 1 38 ? 3.385 -18.219 2.18 1 90.38 38 GLN B C 1
ATOM 3386 O O . GLN B 1 38 ? 4.602 -18.062 2.301 1 90.38 38 GLN B O 1
ATOM 3391 N N . SER B 1 39 ? 2.482 -17.469 2.854 1 91.62 39 SER B N 1
ATOM 3392 C CA . SER B 1 39 ? 2.945 -16.625 3.953 1 91.62 39 SER B CA 1
ATOM 3393 C C . SER B 1 39 ? 3.637 -17.453 5.031 1 91.62 39 SER B C 1
ATOM 3395 O O . SER B 1 39 ? 3.133 -18.5 5.434 1 91.62 39 SER B O 1
ATOM 3397 N N . PRO B 1 40 ? 4.793 -16.969 5.48 1 83.12 40 PRO B N 1
ATOM 3398 C CA . PRO B 1 40 ? 5.465 -17.719 6.547 1 83.12 40 PRO B CA 1
ATOM 3399 C C . PRO B 1 40 ? 4.551 -18 7.742 1 83.12 40 PRO B C 1
ATOM 3401 O O . PRO B 1 40 ? 3.928 -17.078 8.273 1 83.12 40 PRO B O 1
ATOM 3404 N N . GLY B 1 41 ? 4.426 -19.234 8.086 1 79.25 41 GLY B N 1
ATOM 3405 C CA . GLY B 1 41 ? 3.641 -19.641 9.242 1 79.25 41 GLY B CA 1
ATOM 3406 C C . GLY B 1 41 ? 2.188 -19.922 8.914 1 79.25 41 GLY B C 1
ATOM 3407 O O . GLY B 1 41 ? 1.435 -20.406 9.758 1 79.25 41 GLY B O 1
ATOM 3408 N N . THR B 1 42 ? 1.806 -19.641 7.715 1 89.44 42 THR B N 1
ATOM 3409 C CA . THR B 1 42 ? 0.429 -19.875 7.293 1 89.44 42 THR B CA 1
ATOM 3410 C C . THR B 1 42 ? 0.283 -21.266 6.676 1 89.44 42 THR B C 1
ATOM 3412 O O . THR B 1 42 ? 1.103 -21.672 5.848 1 89.44 42 THR B O 1
ATOM 3415 N N . SER B 1 43 ? -0.656 -22.047 7.164 1 90.25 43 SER B N 1
ATOM 3416 C CA . SER B 1 43 ? -1.065 -23.328 6.609 1 90.25 43 SER B CA 1
ATOM 3417 C C . SER B 1 43 ? -2.562 -23.562 6.793 1 90.25 43 SER B C 1
ATOM 3419 O O . SER B 1 43 ? -3.033 -23.766 7.914 1 90.25 43 SER B O 1
ATOM 3421 N N . PHE B 1 44 ? -3.252 -23.484 5.711 1 94.31 44 PHE B N 1
ATOM 3422 C CA . PHE B 1 44 ? -4.691 -23.703 5.77 1 94.31 44 PHE B CA 1
ATOM 3423 C C . PHE B 1 44 ? -5.004 -25.203 5.824 1 94.31 44 PHE B C 1
ATOM 3425 O O . PHE B 1 44 ? -4.438 -25.984 5.059 1 94.31 44 PHE B O 1
ATOM 3432 N N . SER B 1 45 ? -5.855 -25.641 6.754 1 93.69 45 SER B N 1
ATOM 3433 C CA . SER B 1 45 ? -6.379 -27 6.734 1 93.69 45 SER B CA 1
ATOM 3434 C C . SER B 1 45 ? -7.324 -27.203 5.559 1 93.69 45 SER B C 1
ATOM 3436 O O . SER B 1 45 ? -7.707 -26.25 4.879 1 93.69 45 SER B O 1
ATOM 3438 N N . TYR B 1 46 ? -7.625 -28.453 5.332 1 94.38 46 TYR B N 1
ATOM 3439 C CA . TYR B 1 46 ? -8.602 -28.797 4.301 1 94.38 46 TYR B CA 1
ATOM 3440 C C . TYR B 1 46 ? -9.914 -28.062 4.527 1 94.38 46 TYR B C 1
ATOM 3442 O O . TYR B 1 46 ? -10.484 -27.5 3.59 1 94.38 46 TYR B O 1
ATOM 3450 N N . GLU B 1 47 ? -10.328 -28.031 5.777 1 95.81 47 GLU B N 1
ATOM 3451 C CA . GLU B 1 47 ? -11.578 -27.359 6.137 1 95.81 47 GLU B CA 1
ATOM 3452 C C . GLU B 1 47 ? -11.469 -25.844 5.941 1 95.81 47 GLU B C 1
ATOM 3454 O O . GLU B 1 47 ? -12.422 -25.203 5.484 1 95.81 47 GLU B O 1
ATOM 3459 N N . ASP B 1 48 ? -10.344 -25.312 6.281 1 97 48 ASP B N 1
ATOM 3460 C CA . ASP B 1 48 ? -10.102 -23.875 6.062 1 97 48 ASP B CA 1
ATOM 3461 C C . ASP B 1 48 ? -10.219 -23.531 4.582 1 97 48 ASP B C 1
ATOM 3463 O O . ASP B 1 48 ? -10.883 -22.562 4.223 1 97 48 ASP B O 1
ATOM 3467 N N . LYS B 1 49 ? -9.547 -24.328 3.764 1 97.88 49 LYS B N 1
ATOM 3468 C CA . LYS B 1 49 ? -9.547 -24.062 2.326 1 97.88 49 LYS B CA 1
ATOM 3469 C C . LYS B 1 49 ? -10.961 -24.109 1.759 1 97.88 49 LYS B C 1
ATOM 3471 O O . LYS B 1 49 ? -11.344 -23.25 0.952 1 97.88 49 LYS B O 1
ATOM 3476 N N . ARG B 1 50 ? -11.727 -25.062 2.164 1 97.38 50 ARG B N 1
ATOM 3477 C CA . ARG B 1 50 ? -13.102 -25.203 1.696 1 97.38 50 ARG B CA 1
ATOM 3478 C C . ARG B 1 50 ? -13.945 -24 2.121 1 97.38 50 ARG B C 1
ATOM 3480 O O . ARG B 1 50 ? -14.742 -23.5 1.336 1 97.38 50 ARG B O 1
ATOM 3487 N N . GLU B 1 51 ? -13.781 -23.609 3.371 1 97.62 51 GLU B N 1
ATOM 3488 C CA . GLU B 1 51 ? -14.539 -22.484 3.895 1 97.62 51 GLU B CA 1
ATOM 3489 C C . GLU B 1 51 ? -14.195 -21.188 3.15 1 97.62 51 GLU B C 1
ATOM 3491 O O . GLU B 1 51 ? -15.094 -20.438 2.762 1 97.62 51 GLU B O 1
ATOM 3496 N N . ILE B 1 52 ? -12.945 -20.938 2.945 1 98.69 52 ILE B N 1
ATOM 3497 C CA . ILE B 1 52 ? -12.484 -19.734 2.264 1 98.69 52 ILE B CA 1
ATOM 3498 C C . ILE B 1 52 ? -12.969 -19.734 0.816 1 98.69 52 ILE B C 1
ATOM 3500 O O . ILE B 1 52 ? -13.492 -18.734 0.325 1 98.69 52 ILE B O 1
ATOM 3504 N N . ALA B 1 53 ? -12.859 -20.906 0.158 1 98.81 53 ALA B N 1
ATOM 3505 C CA . ALA B 1 53 ? -13.312 -21.031 -1.226 1 98.81 53 ALA B CA 1
ATOM 3506 C C . ALA B 1 53 ? -14.812 -20.781 -1.339 1 98.81 53 ALA B C 1
ATOM 3508 O O . ALA B 1 53 ? -15.266 -20.125 -2.275 1 98.81 53 ALA B O 1
ATOM 3509 N N . ALA B 1 54 ? -15.523 -21.344 -0.397 1 98.44 54 ALA B N 1
ATOM 3510 C CA . ALA B 1 54 ? -16.969 -21.156 -0.406 1 98.44 54 ALA B CA 1
ATOM 3511 C C . ALA B 1 54 ? -17.344 -19.688 -0.253 1 98.44 54 ALA B C 1
ATOM 3513 O O . ALA B 1 54 ? -18.25 -19.203 -0.931 1 98.44 54 ALA B O 1
ATOM 3514 N N . LEU B 1 55 ? -16.688 -19 0.612 1 98.5 55 LEU B N 1
ATOM 3515 C CA . LEU B 1 55 ? -16.969 -17.594 0.848 1 98.5 55 LEU B CA 1
ATOM 3516 C C . LEU B 1 55 ? -16.625 -16.75 -0.386 1 98.5 55 LEU B C 1
ATOM 3518 O O . LEU B 1 55 ? -17.406 -15.891 -0.784 1 98.5 55 LEU B O 1
ATOM 3522 N N . LEU B 1 56 ? -15.453 -16.984 -0.972 1 98.88 56 LEU B N 1
ATOM 3523 C CA . LEU B 1 56 ? -15.055 -16.297 -2.199 1 98.88 56 LEU B CA 1
ATOM 3524 C C . LEU B 1 56 ? -16.062 -16.562 -3.314 1 98.88 56 LEU B C 1
ATOM 3526 O O . LEU B 1 56 ? -16.406 -15.641 -4.066 1 98.88 56 LEU B O 1
ATOM 3530 N N . ASP B 1 57 ? -16.516 -17.797 -3.41 1 98.69 57 ASP B N 1
ATOM 3531 C CA . ASP B 1 57 ? -17.5 -18.203 -4.414 1 98.69 57 ASP B CA 1
ATOM 3532 C C . ASP B 1 57 ? -18.828 -17.469 -4.207 1 98.69 57 ASP B C 1
ATOM 3534 O O . ASP B 1 57 ? -19.375 -16.906 -5.152 1 98.69 57 ASP B O 1
ATOM 3538 N N . GLU B 1 58 ? -19.297 -17.453 -3.006 1 98.25 58 GLU B N 1
ATOM 3539 C CA . GLU B 1 58 ? -20.562 -16.812 -2.664 1 98.25 58 GLU B CA 1
ATOM 3540 C C . GLU B 1 58 ? -20.516 -15.312 -2.949 1 98.25 58 GLU B C 1
ATOM 3542 O O . GLU B 1 58 ? -21.531 -14.719 -3.336 1 98.25 58 GLU B O 1
ATOM 3547 N N . MET B 1 59 ? -19.359 -14.742 -2.779 1 98.56 59 MET B N 1
ATOM 3548 C CA . MET B 1 59 ? -19.188 -13.305 -2.98 1 98.56 59 MET B CA 1
ATOM 3549 C C . MET B 1 59 ? -19.156 -12.969 -4.465 1 98.56 59 MET B C 1
ATOM 3551 O O . MET B 1 59 ? -19.281 -11.805 -4.844 1 98.56 59 MET B O 1
ATOM 3555 N N . GLY B 1 60 ? -18.891 -13.93 -5.309 1 98.62 60 GLY B N 1
ATOM 3556 C CA . GLY B 1 60 ? -18.859 -13.688 -6.746 1 98.62 60 GLY B CA 1
ATOM 3557 C C . GLY B 1 60 ? -17.469 -13.398 -7.273 1 98.62 60 GLY B C 1
ATOM 3558 O O . GLY B 1 60 ? -17.312 -12.727 -8.297 1 98.62 60 GLY B O 1
ATOM 3559 N N . THR B 1 61 ? -16.453 -13.852 -6.523 1 98.81 61 THR B N 1
ATOM 3560 C CA . THR B 1 61 ? -15.102 -13.742 -7.055 1 98.81 61 THR B CA 1
ATOM 3561 C C . THR B 1 61 ? -14.984 -14.484 -8.383 1 98.81 61 THR B C 1
ATOM 3563 O O . THR B 1 61 ? -15.602 -15.531 -8.578 1 98.81 61 THR B O 1
ATOM 3566 N N . HIS B 1 62 ? -14.164 -13.984 -9.297 1 98.81 62 HIS B N 1
ATOM 3567 C CA . HIS B 1 62 ? -14.227 -14.461 -10.672 1 98.81 62 HIS B CA 1
ATOM 3568 C C . HIS B 1 62 ? -13.383 -15.719 -10.859 1 98.81 62 HIS B C 1
ATOM 3570 O O . HIS B 1 62 ? -13.758 -16.609 -11.625 1 98.81 62 HIS B O 1
ATOM 3576 N N . VAL B 1 63 ? -12.242 -15.789 -10.258 1 98.94 63 VAL B N 1
ATOM 3577 C CA . VAL B 1 63 ? -11.344 -16.938 -10.336 1 98.94 63 VAL B CA 1
ATOM 3578 C C . VAL B 1 63 ? -10.734 -17.203 -8.961 1 98.94 63 VAL B C 1
ATOM 3580 O O . VAL B 1 63 ? -10.383 -16.281 -8.234 1 98.94 63 VAL B O 1
ATOM 3583 N N . ILE B 1 64 ? -10.648 -18.438 -8.547 1 98.94 64 ILE B N 1
ATOM 3584 C CA . ILE B 1 64 ? -9.977 -18.859 -7.324 1 98.94 64 ILE B CA 1
ATOM 3585 C C . ILE B 1 64 ? -8.82 -19.797 -7.668 1 98.94 64 ILE B C 1
ATOM 3587 O O . ILE B 1 64 ? -9.031 -20.859 -8.258 1 98.94 64 ILE B O 1
ATOM 3591 N N . GLU B 1 65 ? -7.625 -19.391 -7.426 1 98.94 65 GLU B N 1
ATOM 3592 C CA . GLU B 1 65 ? -6.504 -20.328 -7.496 1 98.94 65 GLU B CA 1
ATOM 3593 C C . GLU B 1 65 ? -6.43 -21.203 -6.246 1 98.94 65 GLU B C 1
ATOM 3595 O O . GLU B 1 65 ? -5.969 -20.75 -5.195 1 98.94 65 GLU B O 1
ATOM 3600 N N . ALA B 1 66 ? -6.734 -22.438 -6.406 1 98.56 66 ALA B N 1
ATOM 3601 C CA . ALA B 1 66 ? -7.051 -23.281 -5.262 1 98.56 66 ALA B CA 1
ATOM 3602 C C . ALA B 1 66 ? -5.793 -23.953 -4.711 1 98.56 66 ALA B C 1
ATOM 3604 O O . ALA B 1 66 ? -5.789 -24.453 -3.586 1 98.56 66 ALA B O 1
ATOM 3605 N N . GLY B 1 67 ? -4.75 -23.938 -5.508 1 97.25 67 GLY B N 1
ATOM 3606 C CA . GLY B 1 67 ? -3.535 -24.547 -4.984 1 97.25 67 GLY B CA 1
ATOM 3607 C C . GLY B 1 67 ? -2.602 -25.047 -6.07 1 97.25 67 GLY B C 1
ATOM 3608 O O . GLY B 1 67 ? -2.633 -24.562 -7.199 1 97.25 67 GLY B O 1
ATOM 3609 N N . PHE B 1 68 ? -1.665 -25.922 -5.613 1 95.69 68 PHE B N 1
ATOM 3610 C CA . PHE B 1 68 ? -0.644 -26.594 -6.41 1 95.69 68 PHE B CA 1
ATOM 3611 C C . PHE B 1 68 ? -0.808 -28.109 -6.34 1 95.69 68 PHE B C 1
ATOM 3613 O O . PHE B 1 68 ? -0.155 -28.766 -5.531 1 95.69 68 PHE B O 1
ATOM 3620 N N . PRO B 1 69 ? -1.551 -28.672 -7.266 1 97 69 PRO B N 1
ATOM 3621 C CA . PRO B 1 69 ? -2.039 -30.047 -7.117 1 97 69 PRO B CA 1
ATOM 3622 C C . PRO B 1 69 ? -0.909 -31.062 -6.969 1 97 69 PRO B C 1
ATOM 3624 O O . PRO B 1 69 ? -1.065 -32.062 -6.27 1 97 69 PRO B O 1
ATOM 3627 N N . VAL B 1 70 ? 0.246 -30.812 -7.574 1 94.56 70 VAL B N 1
ATOM 3628 C CA . VAL B 1 70 ? 1.312 -31.812 -7.602 1 94.56 70 VAL B CA 1
ATOM 3629 C C . VAL B 1 70 ? 2.027 -31.844 -6.254 1 94.56 70 VAL B C 1
ATOM 3631 O O . VAL B 1 70 ? 2.742 -32.781 -5.945 1 94.56 70 VAL B O 1
ATOM 3634 N N . ASN B 1 71 ? 1.812 -30.859 -5.422 1 88.94 71 ASN B N 1
ATOM 3635 C CA . ASN B 1 71 ? 2.598 -30.672 -4.207 1 88.94 71 ASN B CA 1
ATOM 3636 C C . ASN B 1 71 ? 2.426 -31.844 -3.244 1 88.94 71 ASN B C 1
ATOM 3638 O O . ASN B 1 71 ? 3.383 -32.25 -2.59 1 88.94 71 ASN B O 1
ATOM 3642 N N . SER B 1 72 ? 1.259 -32.375 -3.104 1 87.25 72 SER B N 1
ATOM 3643 C CA . SER B 1 72 ? 0.932 -33.531 -2.248 1 87.25 72 SER B CA 1
ATOM 3644 C C . SER B 1 72 ? -0.443 -34.094 -2.584 1 87.25 72 SER B C 1
ATOM 3646 O O . SER B 1 72 ? -1.254 -33.438 -3.232 1 87.25 72 SER B O 1
ATOM 3648 N N . ASP B 1 73 ? -0.658 -35.281 -2.123 1 92.56 73 ASP B N 1
ATOM 3649 C CA . ASP B 1 73 ? -1.975 -35.875 -2.309 1 92.56 73 ASP B CA 1
ATOM 3650 C C . ASP B 1 73 ? -3.062 -35.031 -1.641 1 92.56 73 ASP B C 1
ATOM 3652 O O . ASP B 1 73 ? -4.152 -34.875 -2.193 1 92.56 73 ASP B O 1
ATOM 3656 N N . ALA B 1 74 ? -2.77 -34.562 -0.506 1 90.56 74 ALA B N 1
ATOM 3657 C CA . ALA B 1 74 ? -3.717 -33.719 0.226 1 90.56 74 ALA B CA 1
ATOM 3658 C C . ALA B 1 74 ? -4.047 -32.438 -0.556 1 90.56 74 ALA B C 1
ATOM 3660 O O . ALA B 1 74 ? -5.203 -32.031 -0.606 1 90.56 74 ALA B O 1
ATOM 3661 N N . GLU B 1 75 ? -3.037 -31.906 -1.11 1 93.44 75 GLU B N 1
ATOM 3662 C CA . GLU B 1 75 ? -3.234 -30.703 -1.917 1 93.44 75 GLU B CA 1
ATOM 3663 C C . GLU B 1 75 ? -4.047 -31.016 -3.172 1 93.44 75 GLU B C 1
ATOM 3665 O O . GLU B 1 75 ? -4.922 -30.234 -3.555 1 93.44 75 GLU B O 1
ATOM 3670 N N . PHE B 1 76 ? -3.699 -32.125 -3.787 1 96.94 76 PHE B N 1
ATOM 3671 C CA . PHE B 1 76 ? -4.445 -32.562 -4.957 1 96.94 76 PHE B CA 1
ATOM 3672 C C . PHE B 1 76 ? -5.93 -32.719 -4.637 1 96.94 76 PHE B C 1
ATOM 3674 O O . PHE B 1 76 ? -6.781 -32.188 -5.359 1 96.94 76 PHE B O 1
ATOM 3681 N N . GLU B 1 77 ? -6.227 -33.312 -3.58 1 97.56 77 GLU B N 1
ATOM 3682 C CA . GLU B 1 77 ? -7.605 -33.562 -3.18 1 97.56 77 GLU B CA 1
ATOM 3683 C C . GLU B 1 77 ? -8.32 -32.281 -2.822 1 97.56 77 GLU B C 1
ATOM 3685 O O . GLU B 1 77 ? -9.508 -32.094 -3.105 1 97.56 77 GLU B O 1
ATOM 3690 N N . ALA B 1 78 ? -7.633 -31.391 -2.172 1 97.31 78 ALA B N 1
ATOM 3691 C CA . ALA B 1 78 ? -8.211 -30.094 -1.825 1 97.31 78 ALA B CA 1
ATOM 3692 C C . ALA B 1 78 ? -8.609 -29.312 -3.078 1 97.31 78 ALA B C 1
ATOM 3694 O O . ALA B 1 78 ? -9.711 -28.766 -3.152 1 97.31 78 ALA B O 1
ATOM 3695 N N . VAL B 1 79 ? -7.734 -29.266 -4.02 1 98.56 79 VAL B N 1
ATOM 3696 C CA . VAL B 1 79 ? -7.992 -28.547 -5.262 1 98.56 79 VAL B CA 1
ATOM 3697 C C . VAL B 1 79 ? -9.164 -29.203 -6.004 1 98.56 79 VAL B C 1
ATOM 3699 O O . VAL B 1 79 ? -10.055 -28.516 -6.492 1 98.56 79 VAL B O 1
ATOM 3702 N N . ARG B 1 80 ? -9.141 -30.531 -6.105 1 98.56 80 ARG B N 1
ATOM 3703 C CA . ARG B 1 80 ? -10.203 -31.266 -6.773 1 98.56 80 ARG B CA 1
ATOM 3704 C C . ARG B 1 80 ? -11.555 -31 -6.113 1 98.56 80 ARG B C 1
ATOM 3706 O O . ARG B 1 80 ? -12.555 -30.75 -6.801 1 98.56 80 ARG B O 1
ATOM 3713 N N . ASP B 1 81 ? -11.57 -31.031 -4.84 1 98.38 81 ASP B N 1
ATOM 3714 C CA . ASP B 1 81 ? -12.805 -30.797 -4.09 1 98.38 81 ASP B CA 1
ATOM 3715 C C . ASP B 1 81 ? -13.336 -29.391 -4.336 1 98.38 81 ASP B C 1
ATOM 3717 O O . ASP B 1 81 ? -14.539 -29.203 -4.551 1 98.38 81 ASP B O 1
ATOM 3721 N N . ILE B 1 82 ? -12.477 -28.391 -4.297 1 98.62 82 ILE B N 1
ATOM 3722 C CA . ILE B 1 82 ? -12.875 -27 -4.516 1 98.62 82 ILE B CA 1
ATOM 3723 C C . ILE B 1 82 ? -13.383 -26.828 -5.945 1 98.62 82 ILE B C 1
ATOM 3725 O O . ILE B 1 82 ? -14.391 -26.156 -6.176 1 98.62 82 ILE B O 1
ATOM 3729 N N . ALA B 1 83 ? -12.734 -27.453 -6.883 1 98.5 83 ALA B N 1
ATOM 3730 C CA . ALA B 1 83 ? -13.156 -27.391 -8.281 1 98.5 83 ALA B CA 1
ATOM 3731 C C . ALA B 1 83 ? -14.555 -27.969 -8.461 1 98.5 83 ALA B C 1
ATOM 3733 O O . ALA B 1 83 ? -15.336 -27.484 -9.281 1 98.5 83 ALA B O 1
ATOM 3734 N N . ASN B 1 84 ? -14.875 -28.953 -7.688 1 97.81 84 ASN B N 1
ATOM 3735 C CA . ASN B 1 84 ? -16.156 -29.641 -7.832 1 97.81 84 ASN B CA 1
ATOM 3736 C C . ASN B 1 84 ? -17.25 -28.969 -7.016 1 97.81 84 ASN B C 1
ATOM 3738 O O . ASN B 1 84 ? -18.438 -29.234 -7.227 1 97.81 84 ASN B O 1
ATOM 3742 N N . SER B 1 85 ? -16.875 -28.047 -6.16 1 97.12 85 SER B N 1
ATOM 3743 C CA . SER B 1 85 ? -17.875 -27.562 -5.219 1 97.12 85 SER B CA 1
ATOM 3744 C C . SER B 1 85 ? -18.109 -26.062 -5.402 1 97.12 85 SER B C 1
ATOM 3746 O O . SER B 1 85 ? -18.875 -25.453 -4.645 1 97.12 85 SER B O 1
ATOM 3748 N N . THR B 1 86 ? -17.422 -25.453 -6.281 1 96.38 86 THR B N 1
ATOM 3749 C CA . THR B 1 86 ? -17.531 -24.016 -6.496 1 96.38 86 THR B CA 1
ATOM 3750 C C . THR B 1 86 ? -18.062 -23.703 -7.895 1 96.38 86 THR B C 1
ATOM 3752 O O . THR B 1 86 ? -17.812 -24.469 -8.836 1 96.38 86 THR B O 1
ATOM 3755 N N . SER B 1 87 ? -18.797 -22.641 -8.055 1 96.75 87 SER B N 1
ATOM 3756 C CA . SER B 1 87 ? -19.312 -22.203 -9.352 1 96.75 87 SER B CA 1
ATOM 3757 C C . SER B 1 87 ? -18.312 -21.328 -10.078 1 96.75 87 SER B C 1
ATOM 3759 O O . SER B 1 87 ? -18.312 -21.25 -11.305 1 96.75 87 SER B O 1
ATOM 3761 N N . THR B 1 88 ? -17.484 -20.719 -9.32 1 96.62 88 THR B N 1
ATOM 3762 C CA . THR B 1 88 ? -16.438 -19.844 -9.828 1 96.62 88 THR B CA 1
ATOM 3763 C C . THR B 1 88 ? -15.352 -20.656 -10.531 1 96.62 88 THR B C 1
ATOM 3765 O O . THR B 1 88 ? -15.125 -21.828 -10.195 1 96.62 88 THR B O 1
ATOM 3768 N N . THR B 1 89 ? -14.734 -20.016 -11.555 1 98.56 89 THR B N 1
ATOM 3769 C CA . THR B 1 89 ? -13.609 -20.672 -12.219 1 98.56 89 THR B CA 1
ATOM 3770 C C . THR B 1 89 ? -12.516 -21.016 -11.211 1 98.56 89 THR B C 1
ATOM 3772 O O . THR B 1 89 ? -12.055 -20.141 -10.469 1 98.56 89 THR B O 1
ATOM 3775 N N . VAL B 1 90 ? -12.133 -22.266 -11.148 1 98.88 90 VAL B N 1
ATOM 3776 C CA . VAL B 1 90 ? -11.07 -22.703 -10.258 1 98.88 90 VAL B CA 1
ATOM 3777 C C . VAL B 1 90 ? -9.789 -22.953 -11.055 1 98.88 90 VAL B C 1
ATOM 3779 O O . VAL B 1 90 ? -9.828 -23.562 -12.125 1 98.88 90 VAL B O 1
ATOM 3782 N N . CYS B 1 91 ? -8.672 -22.453 -10.562 1 98.88 91 CYS B N 1
ATOM 3783 C CA . CYS B 1 91 ? -7.371 -22.562 -11.219 1 98.88 91 CYS B CA 1
ATOM 3784 C C . CYS B 1 91 ? -6.418 -23.422 -10.406 1 98.88 91 CYS B C 1
ATOM 3786 O O . CYS B 1 91 ? -6.434 -23.391 -9.172 1 98.88 91 CYS B O 1
ATOM 3788 N N . GLY B 1 92 ? -5.652 -24.266 -11.055 1 98.81 92 GLY B N 1
ATOM 3789 C CA . GLY B 1 92 ? -4.551 -25 -10.469 1 98.81 92 GLY B CA 1
ATOM 3790 C C . GLY B 1 92 ? -3.199 -24.625 -11.047 1 98.81 92 GLY B C 1
ATOM 3791 O O . GLY B 1 92 ? -3.066 -24.453 -12.266 1 98.81 92 GLY B O 1
ATOM 3792 N N . LEU B 1 93 ? -2.232 -24.453 -10.188 1 98.5 93 LEU B N 1
ATOM 3793 C CA . LEU B 1 93 ? -0.882 -24.078 -10.594 1 98.5 93 LEU B CA 1
ATOM 3794 C C . LEU B 1 93 ? -0.087 -25.312 -11.023 1 98.5 93 LEU B C 1
ATOM 3796 O O . LEU B 1 93 ? -0.289 -26.406 -10.492 1 98.5 93 LEU B O 1
ATOM 3800 N N . ALA B 1 94 ? 0.82 -25.141 -12.016 1 98.06 94 ALA B N 1
ATOM 3801 C CA . ALA B 1 94 ? 1.7 -26.203 -12.477 1 98.06 94 ALA B CA 1
ATOM 3802 C C . ALA B 1 94 ? 2.996 -25.641 -13.047 1 98.06 94 ALA B C 1
ATOM 3804 O O . ALA B 1 94 ? 2.982 -24.625 -13.742 1 98.06 94 ALA B O 1
ATOM 3805 N N . ARG B 1 95 ? 4.086 -26.266 -12.812 1 94.94 95 ARG B N 1
ATOM 3806 C CA . ARG B 1 95 ? 5.305 -25.969 -13.562 1 94.94 95 ARG B CA 1
ATOM 3807 C C . ARG B 1 95 ? 5.207 -26.5 -14.992 1 94.94 95 ARG B C 1
ATOM 3809 O O . ARG B 1 95 ? 4.281 -27.25 -15.32 1 94.94 95 ARG B O 1
ATOM 3816 N N . VAL B 1 96 ? 6.207 -26.109 -15.703 1 95.94 96 VAL B N 1
ATOM 3817 C CA . VAL B 1 96 ? 6.238 -26.578 -17.094 1 95.94 96 VAL B CA 1
ATOM 3818 C C . VAL B 1 96 ? 6.887 -27.953 -17.156 1 95.94 96 VAL B C 1
ATOM 3820 O O . VAL B 1 96 ? 7.824 -28.172 -17.922 1 95.94 96 VAL B O 1
ATOM 3823 N N . VAL B 1 97 ? 6.379 -28.828 -16.344 1 95.19 97 VAL B N 1
ATOM 3824 C CA . VAL B 1 97 ? 6.723 -30.25 -16.25 1 95.19 97 VAL B CA 1
ATOM 3825 C C . VAL B 1 97 ? 5.48 -31.094 -16.516 1 95.19 97 VAL B C 1
ATOM 3827 O O . VAL B 1 97 ? 4.391 -30.781 -16.031 1 95.19 97 VAL B O 1
ATOM 3830 N N . GLU B 1 98 ? 5.676 -32.125 -17.25 1 96.88 98 GLU B N 1
ATOM 3831 C CA . GLU B 1 98 ? 4.551 -32.969 -17.672 1 96.88 98 GLU B CA 1
ATOM 3832 C C . GLU B 1 98 ? 3.736 -33.438 -16.469 1 96.88 98 GLU B C 1
ATOM 3834 O O . GLU B 1 98 ? 2.508 -33.312 -16.469 1 96.88 98 GLU B O 1
ATOM 3839 N N . GLU B 1 99 ? 4.363 -33.969 -15.5 1 97.25 99 GLU B N 1
ATOM 3840 C CA . GLU B 1 99 ? 3.691 -34.5 -14.32 1 97.25 99 GLU B CA 1
ATOM 3841 C C . GLU B 1 99 ? 2.877 -33.406 -13.609 1 97.25 99 GLU B C 1
ATOM 3843 O O . GLU B 1 99 ? 1.796 -33.688 -13.086 1 97.25 99 GLU B O 1
ATOM 3848 N N . ASP B 1 100 ? 3.393 -32.188 -13.547 1 97.62 100 ASP B N 1
ATOM 3849 C CA . ASP B 1 100 ? 2.701 -31.062 -12.898 1 97.62 100 ASP B CA 1
ATOM 3850 C C . ASP B 1 100 ? 1.443 -30.672 -13.672 1 97.62 100 ASP B C 1
ATOM 3852 O O . ASP B 1 100 ? 0.386 -30.453 -13.078 1 97.62 100 ASP B O 1
ATOM 3856 N N . VAL B 1 101 ? 1.595 -30.609 -14.961 1 98.69 101 VAL B N 1
ATOM 3857 C CA . VAL B 1 101 ? 0.472 -30.25 -15.812 1 98.69 101 VAL B CA 1
ATOM 3858 C C . VAL B 1 101 ? -0.615 -31.312 -15.727 1 98.69 101 VAL B C 1
ATOM 3860 O O . VAL B 1 101 ? -1.8 -31 -15.609 1 98.69 101 VAL B O 1
ATOM 3863 N N . GLU B 1 102 ? -0.197 -32.594 -15.758 1 98.5 102 GLU B N 1
ATOM 3864 C CA . GLU B 1 102 ? -1.157 -33.688 -15.672 1 98.5 102 GLU B CA 1
ATOM 3865 C C . GLU B 1 102 ? -1.908 -33.656 -14.344 1 98.5 102 GLU B C 1
ATOM 3867 O O . GLU B 1 102 ? -3.121 -33.875 -14.305 1 98.5 102 GLU B O 1
ATOM 3872 N N . ALA B 1 103 ? -1.229 -33.406 -13.273 1 98.5 103 ALA B N 1
ATOM 3873 C CA . ALA B 1 103 ? -1.864 -33.344 -11.961 1 98.5 103 ALA B CA 1
ATOM 3874 C C . ALA B 1 103 ? -2.906 -32.219 -11.922 1 98.5 103 ALA B C 1
ATOM 3876 O O . ALA B 1 103 ? -3.986 -32.375 -11.352 1 98.5 103 ALA B O 1
ATOM 3877 N N . ALA B 1 104 ? -2.541 -31.062 -12.469 1 98.75 104 ALA B N 1
ATOM 3878 C CA . ALA B 1 104 ? -3.486 -29.953 -12.523 1 98.75 104 ALA B CA 1
ATOM 3879 C C . ALA B 1 104 ? -4.719 -30.328 -13.352 1 98.75 104 ALA B C 1
ATOM 3881 O O . ALA B 1 104 ? -5.852 -30.094 -12.922 1 98.75 104 ALA B O 1
ATOM 3882 N N . LEU B 1 105 ? -4.504 -30.953 -14.516 1 98.75 105 LEU B N 1
ATOM 3883 C CA . LEU B 1 105 ? -5.605 -31.375 -15.375 1 98.75 105 LEU B CA 1
ATOM 3884 C C . LEU B 1 105 ? -6.477 -32.406 -14.664 1 98.75 105 LEU B C 1
ATOM 3886 O O . LEU B 1 105 ? -7.707 -32.312 -14.695 1 98.75 105 LEU B O 1
ATOM 3890 N N . ASP B 1 106 ? -5.848 -33.344 -13.992 1 98.62 106 ASP B N 1
ATOM 3891 C CA . ASP B 1 106 ? -6.547 -34.438 -13.336 1 98.62 106 ASP B CA 1
ATOM 3892 C C . ASP B 1 106 ? -7.375 -33.938 -12.156 1 98.62 106 ASP B C 1
ATOM 3894 O O . ASP B 1 106 ? -8.328 -34.594 -11.734 1 98.62 106 ASP B O 1
ATOM 3898 N N . SER B 1 107 ? -7 -32.812 -11.57 1 98.5 107 SER B N 1
ATOM 3899 C CA . SER B 1 107 ? -7.707 -32.281 -10.414 1 98.5 107 SER B CA 1
ATOM 3900 C C . SER B 1 107 ? -9.062 -31.703 -10.82 1 98.5 107 SER B C 1
ATOM 3902 O O . SER B 1 107 ? -9.906 -31.438 -9.961 1 98.5 107 SER B O 1
ATOM 3904 N N . GLY B 1 108 ? -9.289 -31.5 -12.117 1 98.38 108 GLY B N 1
ATOM 3905 C CA . GLY B 1 108 ? -10.602 -31.094 -12.594 1 98.38 108 GLY B CA 1
ATOM 3906 C C . GLY B 1 108 ? -10.781 -29.594 -12.625 1 98.38 108 GLY B C 1
ATOM 3907 O O . GLY B 1 108 ? -11.906 -29.094 -12.734 1 98.38 108 GLY B O 1
ATOM 3908 N N . VAL B 1 109 ? -9.742 -28.812 -12.57 1 98.75 109 VAL B N 1
ATOM 3909 C CA . VAL B 1 109 ? -9.828 -27.344 -12.617 1 98.75 109 VAL B CA 1
ATOM 3910 C C . VAL B 1 109 ? -10.195 -26.906 -14.031 1 98.75 109 VAL B C 1
ATOM 3912 O O . VAL B 1 109 ? -9.961 -27.625 -15 1 98.75 109 VAL B O 1
ATOM 3915 N N . GLU B 1 110 ? -10.734 -25.703 -14.125 1 98.56 110 GLU B N 1
ATOM 3916 C CA . GLU B 1 110 ? -11.164 -25.156 -15.406 1 98.56 110 GLU B CA 1
ATOM 3917 C C . GLU B 1 110 ? -10.086 -24.266 -16.031 1 98.56 110 GLU B C 1
ATOM 3919 O O . GLU B 1 110 ? -10.18 -23.906 -17.203 1 98.56 110 GLU B O 1
ATOM 3924 N N . LEU B 1 111 ? -9.109 -23.922 -15.258 1 98.88 111 LEU B N 1
ATOM 3925 C CA . LEU B 1 111 ? -7.977 -23.109 -15.672 1 98.88 111 LEU B CA 1
ATOM 3926 C C . LEU B 1 111 ? -6.672 -23.672 -15.109 1 98.88 111 LEU B C 1
ATOM 3928 O O . LEU B 1 111 ? -6.574 -23.938 -13.906 1 98.88 111 LEU B O 1
ATOM 3932 N N . VAL B 1 112 ? -5.73 -23.938 -15.977 1 98.94 112 VAL B N 1
ATOM 3933 C CA . VAL B 1 112 ? -4.402 -24.359 -15.547 1 98.94 112 VAL B CA 1
ATOM 3934 C C . VAL B 1 112 ? -3.408 -23.219 -15.734 1 98.94 112 VAL B C 1
ATOM 3936 O O . VAL B 1 112 ? -3.314 -22.641 -16.828 1 98.94 112 VAL B O 1
ATOM 3939 N N . HIS B 1 113 ? -2.729 -22.844 -14.672 1 98.94 113 HIS B N 1
ATOM 3940 C CA . HIS B 1 113 ? -1.708 -21.797 -14.641 1 98.94 113 HIS B CA 1
ATOM 3941 C C . HIS B 1 113 ? -0.306 -22.406 -14.68 1 98.94 113 HIS B C 1
ATOM 3943 O O . HIS B 1 113 ? 0.185 -22.906 -13.664 1 98.94 113 HIS B O 1
ATOM 3949 N N . VAL B 1 114 ? 0.329 -22.359 -15.828 1 98.75 114 VAL B N 1
ATOM 3950 C CA . VAL B 1 114 ? 1.674 -22.906 -15.961 1 98.75 114 VAL B CA 1
ATOM 3951 C C . VAL B 1 114 ? 2.703 -21.781 -15.883 1 98.75 114 VAL B C 1
ATOM 3953 O O . VAL B 1 114 ? 2.447 -20.672 -16.344 1 98.75 114 VAL B O 1
ATOM 3956 N N . PHE B 1 115 ? 3.85 -22.078 -15.273 1 97.69 115 PHE B N 1
ATOM 3957 C CA . PHE B 1 115 ? 4.832 -21.016 -15.117 1 97.69 115 PHE B CA 1
ATOM 3958 C C . PHE B 1 115 ? 6.25 -21.562 -15.234 1 97.69 115 PHE B C 1
ATOM 3960 O O . PHE B 1 115 ? 6.488 -22.734 -14.969 1 97.69 115 PHE B O 1
ATOM 3967 N N . VAL B 1 116 ? 7.145 -20.75 -15.695 1 95 116 VAL B N 1
ATOM 3968 C CA . VAL B 1 116 ? 8.578 -21 -15.734 1 95 116 VAL B CA 1
ATOM 3969 C C . VAL B 1 116 ? 9.336 -19.688 -15.562 1 95 116 VAL B C 1
ATOM 3971 O O . VAL B 1 116 ? 8.859 -18.625 -15.977 1 95 116 VAL B O 1
ATOM 3974 N N . SER B 1 117 ? 10.477 -19.766 -14.867 1 91.94 117 SER B N 1
ATOM 3975 C CA . SER B 1 117 ? 11.289 -18.547 -14.734 1 91.94 117 SER B CA 1
ATOM 3976 C C . SER B 1 117 ? 11.867 -18.125 -16.078 1 91.94 117 SER B C 1
ATOM 3978 O O . SER B 1 117 ? 12.297 -18.969 -16.875 1 91.94 117 SER B O 1
ATOM 3980 N N . THR B 1 118 ? 11.953 -16.812 -16.312 1 92.75 118 THR B N 1
ATOM 3981 C CA . THR B 1 118 ? 12.492 -16.328 -17.578 1 92.75 118 THR B CA 1
ATOM 3982 C C . THR B 1 118 ? 13.633 -15.344 -17.344 1 92.75 118 THR B C 1
ATOM 3984 O O . THR B 1 118 ? 14.281 -14.906 -18.297 1 92.75 118 THR B O 1
ATOM 3987 N N . SER B 1 119 ? 13.867 -15.008 -16.078 1 88.31 119 SER B N 1
ATOM 3988 C CA . SER B 1 119 ? 14.992 -14.117 -15.828 1 88.31 119 SER B CA 1
ATOM 3989 C C . SER B 1 119 ? 16.312 -14.883 -15.828 1 88.31 119 SER B C 1
ATOM 3991 O O . SER B 1 119 ? 16.375 -16.031 -15.367 1 88.31 119 SER B O 1
ATOM 3993 N N . ASP B 1 120 ? 17.406 -14.258 -16.312 1 83.31 120 ASP B N 1
ATOM 3994 C CA . ASP B 1 120 ? 18.703 -14.906 -16.375 1 83.31 120 ASP B CA 1
ATOM 3995 C C . ASP B 1 120 ? 19.203 -15.305 -14.984 1 83.31 120 ASP B C 1
ATOM 3997 O O . ASP B 1 120 ? 19.828 -16.359 -14.82 1 83.31 120 ASP B O 1
ATOM 4001 N N . ILE B 1 121 ? 18.844 -14.477 -14.07 1 75.44 121 ILE B N 1
ATOM 4002 C CA . ILE B 1 121 ? 19.266 -14.734 -12.695 1 75.44 121 ILE B CA 1
ATOM 4003 C C . ILE B 1 121 ? 18.641 -16.031 -12.203 1 75.44 121 ILE B C 1
ATOM 4005 O O . ILE B 1 121 ? 19.328 -16.859 -11.586 1 75.44 121 ILE B O 1
ATOM 4009 N N . GLN B 1 122 ? 17.406 -16.297 -12.531 1 77.19 122 GLN B N 1
ATOM 4010 C CA . GLN B 1 122 ? 16.703 -17.484 -12.055 1 77.19 122 GLN B CA 1
ATOM 4011 C C . GLN B 1 122 ? 17.016 -18.688 -12.938 1 77.19 122 GLN B C 1
ATOM 4013 O O . GLN B 1 122 ? 17.078 -19.828 -12.453 1 77.19 122 GLN B O 1
ATOM 4018 N N . LEU B 1 123 ? 17.172 -18.469 -14.234 1 79.69 123 LEU B N 1
ATOM 4019 C CA . LEU B 1 123 ? 17.484 -19.562 -15.141 1 79.69 123 LEU B CA 1
ATOM 4020 C C . LEU B 1 123 ? 18.844 -20.172 -14.812 1 79.69 123 LEU B C 1
ATOM 4022 O O . LEU B 1 123 ? 19 -21.406 -14.844 1 79.69 123 LEU B O 1
ATOM 4026 N N . GLN B 1 124 ? 19.797 -19.359 -14.523 1 70.88 124 GLN B N 1
ATOM 4027 C CA . GLN B 1 124 ? 21.141 -19.828 -14.227 1 70.88 124 GLN B CA 1
ATOM 4028 C C . GLN B 1 124 ? 21.203 -20.469 -12.844 1 70.88 124 GLN B C 1
ATOM 4030 O O . GLN B 1 124 ? 21.797 -21.547 -12.68 1 70.88 124 GLN B O 1
ATOM 4035 N N . ASP B 1 125 ? 20.594 -19.859 -11.984 1 62.25 125 ASP B N 1
ATOM 4036 C CA . ASP B 1 125 ? 20.766 -20.25 -10.594 1 62.25 125 ASP B CA 1
ATOM 4037 C C . ASP B 1 125 ? 19.812 -21.375 -10.211 1 62.25 125 ASP B C 1
ATOM 4039 O O . ASP B 1 125 ? 20.203 -22.312 -9.508 1 62.25 125 ASP B O 1
ATOM 4043 N N . SER B 1 126 ? 18.641 -21.281 -10.758 1 55.41 126 SER B N 1
ATOM 4044 C CA . SER B 1 126 ? 17.625 -22.172 -10.203 1 55.41 126 SER B CA 1
ATOM 4045 C C . SER B 1 126 ? 17.406 -23.391 -11.109 1 55.41 126 SER B C 1
ATOM 4047 O O . SER B 1 126 ? 17.234 -24.5 -10.617 1 55.41 126 SER B O 1
ATOM 4049 N N . MET B 1 127 ? 17.5 -23.156 -12.375 1 61.75 127 MET B N 1
ATOM 4050 C CA . MET B 1 127 ? 16.969 -24.203 -13.242 1 61.75 127 MET B CA 1
ATOM 4051 C C . MET B 1 127 ? 18.094 -24.844 -14.062 1 61.75 127 MET B C 1
ATOM 4053 O O . MET B 1 127 ? 17.906 -25.922 -14.633 1 61.75 127 MET B O 1
ATOM 4057 N N . HIS B 1 128 ? 19.25 -24.297 -13.891 1 69.44 128 HIS B N 1
ATOM 4058 C CA . HIS B 1 128 ? 20.297 -24.766 -14.797 1 69.44 128 HIS B CA 1
ATOM 4059 C C . HIS B 1 128 ? 19.75 -25.016 -16.203 1 69.44 128 HIS B C 1
ATOM 4061 O O . HIS B 1 128 ? 19.984 -26.062 -16.781 1 69.44 128 HIS B O 1
ATOM 4067 N N . ALA B 1 129 ? 18.844 -24.172 -16.531 1 78 129 ALA B N 1
ATOM 4068 C CA . ALA B 1 129 ? 18.203 -24.266 -17.844 1 78 129 ALA B CA 1
ATOM 4069 C C . ALA B 1 129 ? 18.578 -23.078 -18.719 1 78 129 ALA B C 1
ATOM 4071 O O . ALA B 1 129 ? 18.969 -22.016 -18.219 1 78 129 ALA B O 1
ATOM 4072 N N . THR B 1 130 ? 18.547 -23.266 -20.047 1 87.69 130 THR B N 1
ATOM 4073 C CA . THR B 1 130 ? 18.766 -22.188 -21.016 1 87.69 130 THR B CA 1
ATOM 4074 C C . THR B 1 130 ? 17.453 -21.484 -21.344 1 87.69 130 THR B C 1
ATOM 4076 O O . THR B 1 130 ? 16.375 -22 -21.047 1 87.69 130 THR B O 1
ATOM 4079 N N . ARG B 1 131 ? 17.578 -20.328 -21.906 1 93.12 131 ARG B N 1
ATOM 4080 C CA . ARG B 1 131 ? 16.422 -19.625 -22.422 1 93.12 131 ARG B CA 1
ATOM 4081 C C . ARG B 1 131 ? 15.625 -20.5 -23.391 1 93.12 131 ARG B C 1
ATOM 4083 O O . ARG B 1 131 ? 14.398 -20.531 -23.328 1 93.12 131 ARG B O 1
ATOM 4090 N N . GLU B 1 132 ? 16.359 -21.172 -24.219 1 93.88 132 GLU B N 1
ATOM 4091 C CA . GLU B 1 132 ? 15.727 -22.031 -25.219 1 93.88 132 GLU B CA 1
ATOM 4092 C C . GLU B 1 132 ? 14.953 -23.156 -24.547 1 93.88 132 GLU B C 1
ATOM 4094 O O . GLU B 1 132 ? 13.859 -23.516 -24.984 1 93.88 132 GLU B O 1
ATOM 4099 N N . ASP B 1 133 ? 15.531 -23.719 -23.578 1 93.62 133 ASP B N 1
ATOM 4100 C CA . ASP B 1 133 ? 14.875 -24.781 -22.844 1 93.62 133 ASP B CA 1
ATOM 4101 C C . ASP B 1 133 ? 13.586 -24.297 -22.188 1 93.62 133 ASP B C 1
ATOM 4103 O O . ASP B 1 133 ? 12.555 -24.953 -22.25 1 93.62 133 ASP B O 1
ATOM 4107 N N . ALA B 1 134 ? 13.703 -23.172 -21.516 1 94.31 134 ALA B N 1
ATOM 4108 C CA . ALA B 1 134 ? 12.539 -22.578 -20.859 1 94.31 134 ALA B CA 1
ATOM 4109 C C . ALA B 1 134 ? 11.422 -22.297 -21.859 1 94.31 134 ALA B C 1
ATOM 4111 O O . ALA B 1 134 ? 10.258 -22.594 -21.578 1 94.31 134 ALA B O 1
ATOM 4112 N N . LEU B 1 135 ? 11.805 -21.781 -22.938 1 97 135 LEU B N 1
ATOM 4113 C CA . LEU B 1 135 ? 10.844 -21.453 -23.984 1 97 135 LEU B CA 1
ATOM 4114 C C . LEU B 1 135 ? 10.164 -22.703 -24.516 1 97 135 LEU B C 1
ATOM 4116 O O . LEU B 1 135 ? 8.945 -22.734 -24.672 1 97 135 LEU B O 1
ATOM 4120 N N . GLN B 1 136 ? 10.93 -23.703 -24.812 1 97.06 136 GLN B N 1
ATOM 4121 C CA . GLN B 1 136 ? 10.383 -24.953 -25.344 1 97.06 136 GLN B CA 1
ATOM 4122 C C . GLN B 1 136 ? 9.438 -25.609 -24.344 1 97.06 136 GLN B C 1
ATOM 4124 O O . GLN B 1 136 ? 8.367 -26.094 -24.719 1 97.06 136 GLN B O 1
ATOM 4129 N N . ARG B 1 137 ? 9.797 -25.609 -23.172 1 96.69 137 ARG B N 1
ATOM 4130 C CA . ARG B 1 137 ? 8.961 -26.203 -22.141 1 96.69 137 ARG B CA 1
ATOM 4131 C C . ARG B 1 137 ? 7.66 -25.422 -21.969 1 96.69 137 ARG B C 1
ATOM 4133 O O . ARG B 1 137 ? 6.602 -26.016 -21.75 1 96.69 137 ARG B O 1
ATOM 4140 N N . ALA B 1 138 ? 7.793 -24.125 -22.016 1 98.25 138 ALA B N 1
ATOM 4141 C CA . ALA B 1 138 ? 6.609 -23.266 -21.938 1 98.25 138 ALA B CA 1
ATOM 4142 C C . ALA B 1 138 ? 5.609 -23.594 -23.031 1 98.25 138 ALA B C 1
ATOM 4144 O O . ALA B 1 138 ? 4.434 -23.844 -22.766 1 98.25 138 ALA B O 1
ATOM 4145 N N . VAL B 1 139 ? 6.109 -23.672 -24.25 1 98.75 139 VAL B N 1
ATOM 4146 C CA . VAL B 1 139 ? 5.27 -23.922 -25.406 1 98.75 139 VAL B CA 1
ATOM 4147 C C . VAL B 1 139 ? 4.633 -25.312 -25.297 1 98.75 139 VAL B C 1
ATOM 4149 O O . VAL B 1 139 ? 3.424 -25.469 -25.484 1 98.75 139 VAL B O 1
ATOM 4152 N N . THR B 1 140 ? 5.43 -26.281 -24.953 1 98.69 140 THR B N 1
ATOM 4153 C CA . THR B 1 140 ? 4.953 -27.656 -24.844 1 98.69 140 THR B CA 1
ATOM 4154 C C . THR B 1 140 ? 3.865 -27.766 -23.781 1 98.69 140 THR B C 1
ATOM 4156 O O . THR B 1 140 ? 2.869 -28.469 -23.969 1 98.69 140 THR B O 1
ATOM 4159 N N . SER B 1 141 ? 4.09 -27.109 -22.672 1 98.75 141 SER B N 1
ATOM 4160 C CA . SER B 1 141 ? 3.127 -27.156 -21.578 1 98.75 141 SER B CA 1
ATOM 4161 C C . SER B 1 141 ? 1.819 -26.469 -21.969 1 98.75 141 SER B C 1
ATOM 4163 O O . SER B 1 141 ? 0.736 -26.969 -21.641 1 98.75 141 SER B O 1
ATOM 4165 N N . VAL B 1 142 ? 1.902 -25.328 -22.594 1 98.88 142 VAL B N 1
ATOM 4166 C CA . VAL B 1 142 ? 0.708 -24.641 -23.062 1 98.88 142 VAL B CA 1
ATOM 4167 C C . VAL B 1 142 ? -0.072 -25.531 -24.016 1 98.88 142 VAL B C 1
ATOM 4169 O O . VAL B 1 142 ? -1.29 -25.688 -23.891 1 98.88 142 VAL B O 1
ATOM 4172 N N . GLU B 1 143 ? 0.616 -26.188 -24.953 1 98.81 143 GLU B N 1
ATOM 4173 C CA . GLU B 1 143 ? -0.025 -27.078 -25.922 1 98.81 143 GLU B CA 1
ATOM 4174 C C . GLU B 1 143 ? -0.703 -28.25 -25.219 1 98.81 143 GLU B C 1
ATOM 4176 O O . GLU B 1 143 ? -1.813 -28.641 -25.578 1 98.81 143 GLU B O 1
ATOM 4181 N N . ARG B 1 144 ? -0.023 -28.766 -24.25 1 98.75 144 ARG B N 1
ATOM 4182 C CA . ARG B 1 144 ? -0.574 -29.906 -23.516 1 98.75 144 ARG B CA 1
ATOM 4183 C C . ARG B 1 144 ? -1.89 -29.516 -22.844 1 98.75 144 ARG B C 1
ATOM 4185 O O . ARG B 1 144 ? -2.857 -30.281 -22.891 1 98.75 144 ARG B O 1
ATOM 4192 N N . VAL B 1 145 ? -1.935 -28.344 -22.188 1 98.88 145 VAL B N 1
ATOM 4193 C CA . VAL B 1 145 ? -3.148 -27.891 -21.516 1 98.88 145 VAL B CA 1
ATOM 4194 C C . VAL B 1 145 ? -4.254 -27.672 -22.547 1 98.88 145 VAL B C 1
ATOM 4196 O O . VAL B 1 145 ? -5.387 -28.109 -22.359 1 98.88 145 VAL B O 1
ATOM 4199 N N . LYS B 1 146 ? -3.904 -27.016 -23.641 1 98.81 146 LYS B N 1
ATOM 4200 C CA . LYS B 1 146 ? -4.883 -26.672 -24.672 1 98.81 146 LYS B CA 1
ATOM 4201 C C . LYS B 1 146 ? -5.398 -27.938 -25.375 1 98.81 146 LYS B C 1
ATOM 4203 O O . LYS B 1 146 ? -6.578 -28.016 -25.719 1 98.81 146 LYS B O 1
ATOM 4208 N N . ASP B 1 147 ? -4.539 -28.906 -25.609 1 98.44 147 ASP B N 1
ATOM 4209 C CA . ASP B 1 147 ? -4.934 -30.172 -26.219 1 98.44 147 ASP B CA 1
ATOM 4210 C C . ASP B 1 147 ? -5.953 -30.906 -25.344 1 98.44 147 ASP B C 1
ATOM 4212 O O . ASP B 1 147 ? -6.781 -31.672 -25.844 1 98.44 147 ASP B O 1
ATOM 4216 N N . ALA B 1 148 ? -5.875 -30.656 -24.062 1 98.44 148 ALA B N 1
ATOM 4217 C CA . ALA B 1 148 ? -6.805 -31.281 -23.125 1 98.44 148 ALA B CA 1
ATOM 4218 C C . ALA B 1 148 ? -8.133 -30.531 -23.094 1 98.44 148 ALA B C 1
ATOM 4220 O O . ALA B 1 148 ? -9.078 -30.953 -22.422 1 98.44 148 ALA B O 1
ATOM 4221 N N . GLY B 1 149 ? -8.266 -29.359 -23.781 1 98.31 149 GLY B N 1
ATOM 4222 C CA . GLY B 1 149 ? -9.5 -28.594 -23.859 1 98.31 149 GLY B CA 1
ATOM 4223 C C . GLY B 1 149 ? -9.734 -27.703 -22.656 1 98.31 149 GLY B C 1
ATOM 4224 O O . GLY B 1 149 ? -10.867 -27.312 -22.375 1 98.31 149 GLY B O 1
ATOM 4225 N N . VAL B 1 150 ? -8.719 -27.469 -21.906 1 98.69 150 VAL B N 1
ATOM 4226 C CA . VAL B 1 150 ? -8.805 -26.656 -20.688 1 98.69 150 VAL B CA 1
ATOM 4227 C C . VAL B 1 150 ? -8.203 -25.281 -20.938 1 98.69 150 VAL B C 1
ATOM 4229 O O . VAL B 1 150 ? -7.273 -25.141 -21.734 1 98.69 150 VAL B O 1
ATOM 4232 N N . GLU B 1 151 ? -8.766 -24.203 -20.328 1 98.81 151 GLU B N 1
ATOM 4233 C CA . GLU B 1 151 ? -8.211 -22.859 -20.422 1 98.81 151 GLU B CA 1
ATOM 4234 C C . GLU B 1 151 ? -6.812 -22.797 -19.828 1 98.81 151 GLU B C 1
ATOM 4236 O O . GLU B 1 151 ? -6.559 -23.391 -18.766 1 98.81 151 GLU B O 1
ATOM 4241 N N . CYS B 1 152 ? -5.883 -22.078 -20.516 1 98.94 152 CYS B N 1
ATOM 4242 C CA . CYS B 1 152 ? -4.484 -22.047 -20.109 1 98.94 152 CYS B CA 1
ATOM 4243 C C . CYS B 1 15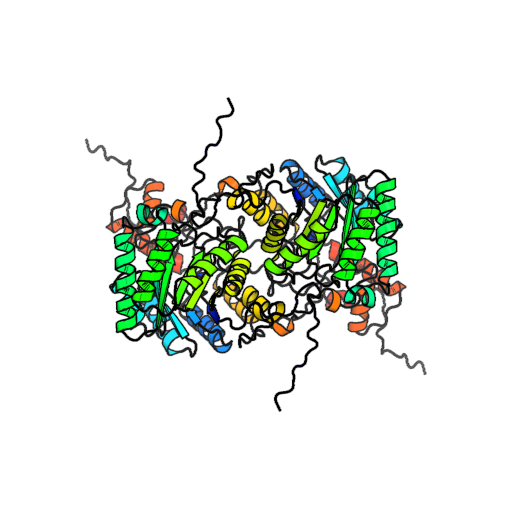2 ? -4.023 -20.625 -19.844 1 98.94 152 CYS B C 1
ATOM 4245 O O . CYS B 1 152 ? -4.324 -19.703 -20.609 1 98.94 152 CYS B O 1
ATOM 4247 N N . MET B 1 153 ? -3.377 -20.422 -18.703 1 98.94 153 MET B N 1
ATOM 4248 C CA . MET B 1 153 ? -2.637 -19.203 -18.391 1 98.94 153 MET B CA 1
ATOM 4249 C C . MET B 1 153 ? -1.146 -19.484 -18.25 1 98.94 153 MET B C 1
ATOM 4251 O O . MET B 1 153 ? -0.759 -20.422 -17.547 1 98.94 153 MET B O 1
ATOM 4255 N N . PHE B 1 154 ? -0.322 -18.688 -18.891 1 98.88 154 PHE B N 1
ATOM 4256 C CA . PHE B 1 154 ? 1.125 -18.828 -18.797 1 98.88 154 PHE B CA 1
ATOM 4257 C C . PHE B 1 154 ? 1.733 -17.641 -18.062 1 98.88 154 PHE B C 1
ATOM 4259 O O . PHE B 1 154 ? 1.33 -16.5 -18.281 1 98.88 154 PHE B O 1
ATOM 4266 N N . SER B 1 155 ? 2.682 -17.969 -17.188 1 98.62 155 SER B N 1
ATOM 4267 C CA . SER B 1 155 ? 3.385 -16.922 -16.453 1 98.62 155 SER B CA 1
ATOM 4268 C C . SER B 1 155 ? 4.895 -17.016 -16.656 1 98.62 155 SER B C 1
ATOM 4270 O O . SER B 1 155 ? 5.508 -18.016 -16.266 1 98.62 155 SER B O 1
ATOM 4272 N N . PRO B 1 156 ? 5.504 -16.016 -17.344 1 97.81 156 PRO B N 1
ATOM 4273 C CA . PRO B 1 156 ? 6.957 -15.867 -17.25 1 97.81 156 PRO B CA 1
ATOM 4274 C C . PRO B 1 156 ? 7.402 -15.344 -15.883 1 97.81 156 PRO B C 1
ATOM 4276 O O . PRO B 1 156 ? 7.543 -14.133 -15.695 1 97.81 156 PRO B O 1
ATOM 4279 N N . MET B 1 157 ? 7.629 -16.234 -14.938 1 94.44 157 MET B N 1
ATOM 4280 C CA . MET B 1 157 ? 8.016 -15.844 -13.586 1 94.44 157 MET B CA 1
ATOM 4281 C C . MET B 1 157 ? 9.242 -14.945 -13.602 1 94.44 157 MET B C 1
ATOM 4283 O O . MET B 1 157 ? 10.172 -15.172 -14.375 1 94.44 157 MET B O 1
ATOM 4287 N N . ASP B 1 158 ? 9.25 -13.906 -12.766 1 92.75 158 ASP B N 1
ATOM 4288 C CA . ASP B 1 158 ? 10.281 -12.883 -12.664 1 92.75 158 ASP B CA 1
ATOM 4289 C C . ASP B 1 158 ? 10.336 -12.016 -13.922 1 92.75 158 ASP B C 1
ATOM 4291 O O . ASP B 1 158 ? 11.406 -11.57 -14.328 1 92.75 158 ASP B O 1
ATOM 4295 N N . ALA B 1 159 ? 9.219 -11.812 -14.508 1 95.56 159 ALA B N 1
ATOM 4296 C CA . ALA B 1 159 ? 9.086 -11.062 -15.75 1 95.56 159 ALA B CA 1
ATOM 4297 C C . ALA B 1 159 ? 9.711 -9.68 -15.633 1 95.56 159 ALA B C 1
ATOM 4299 O O . ALA B 1 159 ? 10.344 -9.188 -16.562 1 95.56 159 ALA B O 1
ATOM 4300 N N . THR B 1 160 ? 9.578 -9.023 -14.492 1 93.94 160 THR B N 1
ATOM 4301 C CA . THR B 1 160 ? 10.055 -7.652 -14.312 1 93.94 160 THR B CA 1
ATOM 4302 C C . THR B 1 160 ? 11.578 -7.594 -14.375 1 93.94 160 THR B C 1
ATOM 4304 O O . THR B 1 160 ? 12.156 -6.527 -14.594 1 93.94 160 THR B O 1
ATOM 4307 N N . ARG B 1 161 ? 12.203 -8.727 -14.219 1 90.25 161 ARG B N 1
ATOM 4308 C CA . ARG B 1 161 ? 13.664 -8.773 -14.305 1 90.25 161 ARG B CA 1
ATOM 4309 C C . ARG B 1 161 ? 14.117 -9.578 -15.508 1 90.25 161 ARG B C 1
ATOM 4311 O O . ARG B 1 161 ? 15.305 -9.914 -15.633 1 90.25 161 ARG B O 1
ATOM 4318 N N . THR B 1 162 ? 13.219 -9.984 -16.344 1 93.62 162 THR B N 1
ATOM 4319 C CA . THR B 1 162 ? 13.523 -10.656 -17.609 1 93.62 162 THR B CA 1
ATOM 4320 C C . THR B 1 162 ? 13.906 -9.633 -18.688 1 93.62 162 THR B C 1
ATOM 4322 O O . THR B 1 162 ? 13.273 -8.578 -18.797 1 93.62 162 THR B O 1
ATOM 4325 N N . GLU B 1 163 ? 14.992 -9.938 -19.453 1 92.94 163 GLU B N 1
ATOM 4326 C CA . GLU B 1 163 ? 15.336 -9.078 -20.594 1 92.94 163 GLU B CA 1
ATOM 4327 C C . GLU B 1 163 ? 14.148 -8.906 -21.531 1 92.94 163 GLU B C 1
ATOM 4329 O O . GLU B 1 163 ? 13.5 -9.883 -21.906 1 92.94 163 GLU B O 1
ATOM 4334 N N . GLU B 1 164 ? 13.891 -7.707 -21.891 1 94.62 164 GLU B N 1
ATOM 4335 C CA . GLU B 1 164 ? 12.648 -7.344 -22.562 1 94.62 164 GLU B CA 1
ATOM 4336 C C . GLU B 1 164 ? 12.477 -8.133 -23.859 1 94.62 164 GLU B C 1
ATOM 4338 O O . GLU B 1 164 ? 11.398 -8.656 -24.141 1 94.62 164 GLU B O 1
ATOM 4343 N N . ALA B 1 165 ? 13.516 -8.203 -24.703 1 95.31 165 ALA B N 1
ATOM 4344 C CA . ALA B 1 165 ? 13.414 -8.906 -25.984 1 95.31 165 ALA B CA 1
ATOM 4345 C C . ALA B 1 165 ? 13.07 -10.375 -25.781 1 95.31 165 ALA B C 1
ATOM 4347 O O . ALA B 1 165 ? 12.266 -10.938 -26.531 1 95.31 165 ALA B O 1
ATOM 4348 N N . PHE B 1 166 ? 13.727 -10.922 -24.781 1 96 166 PHE B N 1
ATOM 4349 C CA . PHE B 1 166 ? 13.445 -12.32 -24.5 1 96 166 PHE B CA 1
ATOM 4350 C C . PHE B 1 166 ? 12.031 -12.492 -23.953 1 96 166 PHE B C 1
ATOM 4352 O O . PHE B 1 166 ? 11.336 -13.453 -24.297 1 96 166 PHE B O 1
ATOM 4359 N N . LEU B 1 167 ? 11.555 -11.602 -23.109 1 97.62 167 LEU B N 1
ATOM 4360 C CA . LEU B 1 167 ? 10.18 -11.633 -22.594 1 97.62 167 LEU B CA 1
ATOM 4361 C C . LEU B 1 167 ? 9.18 -11.633 -23.75 1 97.62 167 LEU B C 1
ATOM 4363 O O . LEU B 1 167 ? 8.234 -12.422 -23.75 1 97.62 167 LEU B O 1
ATOM 4367 N N . ILE B 1 168 ? 9.398 -10.75 -24.703 1 98.12 168 ILE B N 1
ATOM 4368 C CA . ILE B 1 168 ? 8.484 -10.633 -25.844 1 98.12 168 ILE B CA 1
ATOM 4369 C C . ILE B 1 168 ? 8.547 -11.906 -26.688 1 98.12 168 ILE B C 1
ATOM 4371 O O . ILE B 1 168 ? 7.516 -12.383 -27.172 1 98.12 168 ILE B O 1
ATOM 4375 N N . ASP B 1 169 ? 9.742 -12.492 -26.844 1 98 169 ASP B N 1
ATOM 4376 C CA . ASP B 1 169 ? 9.875 -13.766 -27.547 1 98 169 ASP B CA 1
ATOM 4377 C C . ASP B 1 169 ? 9.016 -14.844 -26.891 1 98 169 ASP B C 1
ATOM 4379 O O . ASP B 1 169 ? 8.336 -15.602 -27.594 1 98 169 ASP B O 1
ATOM 4383 N N . VAL B 1 170 ? 9.086 -14.898 -25.625 1 98.31 170 VAL B N 1
ATOM 4384 C CA . VAL B 1 170 ? 8.328 -15.898 -24.875 1 98.31 170 VAL B CA 1
ATOM 4385 C C . VAL B 1 170 ? 6.832 -15.648 -25.031 1 98.31 170 VAL B C 1
ATOM 4387 O O . VAL B 1 170 ? 6.062 -16.578 -25.297 1 98.31 170 VAL B O 1
ATOM 4390 N N . VAL B 1 171 ? 6.414 -14.406 -24.875 1 98.69 171 VAL B N 1
ATOM 4391 C CA . VAL B 1 171 ? 5.016 -14 -24.984 1 98.69 171 VAL B CA 1
ATOM 4392 C C . VAL B 1 171 ? 4.477 -14.398 -26.359 1 98.69 171 VAL B C 1
ATOM 4394 O O . VAL B 1 171 ? 3.402 -15 -26.453 1 98.69 171 VAL B O 1
ATOM 4397 N N . GLU B 1 172 ? 5.188 -14.125 -27.391 1 98.75 172 GLU B N 1
ATOM 4398 C CA . GLU B 1 172 ? 4.75 -14.43 -28.75 1 98.75 172 GLU B CA 1
ATOM 4399 C C . GLU B 1 172 ? 4.695 -15.938 -28.984 1 98.75 172 GLU B C 1
ATOM 4401 O O . GLU B 1 172 ? 3.76 -16.438 -29.609 1 98.75 172 GLU B O 1
ATOM 4406 N N . ALA B 1 173 ? 5.656 -16.672 -28.516 1 98.75 173 ALA B N 1
ATOM 4407 C CA . ALA B 1 173 ? 5.727 -18.125 -28.703 1 98.75 173 ALA B CA 1
ATOM 4408 C C . ALA B 1 173 ? 4.539 -18.812 -28.047 1 98.75 173 ALA B C 1
ATOM 4410 O O . ALA B 1 173 ? 3.918 -19.703 -28.656 1 98.75 173 ALA B O 1
ATOM 4411 N N . VAL B 1 174 ? 4.246 -18.438 -26.781 1 98.88 174 VAL B N 1
ATOM 4412 C CA . VAL B 1 174 ? 3.16 -19.109 -26.078 1 98.88 174 VAL B CA 1
ATOM 4413 C C . VAL B 1 174 ? 1.818 -18.656 -26.641 1 98.88 174 VAL B C 1
ATOM 4415 O O . VAL B 1 174 ? 0.837 -19.406 -26.609 1 98.88 174 VAL B O 1
ATOM 4418 N N . THR B 1 175 ? 1.741 -17.438 -27.109 1 98.81 175 THR B N 1
ATOM 4419 C CA . THR B 1 175 ? 0.553 -16.984 -27.828 1 98.81 175 THR B CA 1
ATOM 4420 C C . THR B 1 175 ? 0.287 -17.859 -29.047 1 98.81 175 THR B C 1
ATOM 4422 O O . THR B 1 175 ? -0.843 -18.297 -29.266 1 98.81 175 THR B O 1
ATOM 4425 N N . ASP B 1 176 ? 1.313 -18.094 -29.844 1 98.62 176 ASP B N 1
ATOM 4426 C CA . ASP B 1 176 ? 1.199 -18.953 -31.031 1 98.62 176 ASP B CA 1
ATOM 4427 C C . ASP B 1 176 ? 0.788 -20.359 -30.641 1 98.62 176 ASP B C 1
ATOM 4429 O O . ASP B 1 176 ? 0.093 -21.047 -31.406 1 98.62 176 ASP B O 1
ATOM 4433 N N . ALA B 1 177 ? 1.21 -20.734 -29.453 1 98.75 177 ALA B N 1
ATOM 4434 C CA . ALA B 1 177 ? 0.885 -22.078 -28.953 1 98.75 177 ALA B CA 1
ATOM 4435 C C . ALA B 1 177 ? -0.571 -22.156 -28.516 1 98.75 177 ALA B C 1
ATOM 4437 O O . ALA B 1 177 ? -1.107 -23.25 -28.312 1 98.75 177 ALA B O 1
ATOM 4438 N N . GLY B 1 178 ? -1.245 -20.984 -28.266 1 98.69 178 GLY B N 1
ATOM 4439 C CA . GLY B 1 178 ? -2.686 -20.984 -28.078 1 98.69 178 GLY B CA 1
ATOM 4440 C C . GLY B 1 178 ? -3.098 -20.641 -26.656 1 98.69 178 GLY B C 1
ATOM 4441 O O . GLY B 1 178 ? -4.246 -20.859 -26.266 1 98.69 178 GLY B O 1
ATOM 4442 N N . THR B 1 179 ? -2.213 -20.125 -25.844 1 98.88 179 THR B N 1
ATOM 4443 C CA . THR B 1 179 ? -2.582 -19.766 -24.469 1 98.88 179 THR B CA 1
ATOM 4444 C C . THR B 1 179 ? -3.756 -18.797 -24.469 1 98.88 179 THR B C 1
ATOM 4446 O O . THR B 1 179 ? -3.904 -17.984 -25.391 1 98.88 179 THR B O 1
ATOM 4449 N N . ASP B 1 180 ? -4.633 -18.875 -23.484 1 98.88 180 ASP B N 1
ATOM 4450 C CA . ASP B 1 180 ? -5.777 -17.984 -23.344 1 98.88 180 ASP B CA 1
ATOM 4451 C C . ASP B 1 180 ? -5.41 -16.719 -22.578 1 98.88 180 ASP B C 1
ATOM 4453 O O . ASP B 1 180 ? -5.973 -15.648 -22.812 1 98.88 180 ASP B O 1
ATOM 4457 N N . TRP B 1 181 ? -4.492 -16.859 -21.609 1 98.88 181 TRP B N 1
ATOM 4458 C CA . TRP B 1 181 ? -4.047 -15.781 -20.734 1 98.88 181 TRP B CA 1
ATOM 4459 C C . TRP B 1 181 ? -2.523 -15.734 -20.672 1 98.88 181 TRP B C 1
ATOM 4461 O O . TRP B 1 181 ? -1.864 -16.766 -20.641 1 98.88 181 TRP B O 1
ATOM 4471 N N . ILE B 1 182 ? -1.984 -14.562 -20.594 1 98.88 182 ILE B N 1
ATOM 4472 C CA . ILE B 1 182 ? -0.595 -14.344 -20.219 1 98.88 182 ILE B CA 1
ATOM 4473 C C . ILE B 1 182 ? -0.54 -13.523 -18.922 1 98.88 182 ILE B C 1
ATOM 4475 O O . ILE B 1 182 ? -1.072 -12.406 -18.875 1 98.88 182 ILE B O 1
ATOM 4479 N N . ASN B 1 183 ? 0.031 -14.086 -17.922 1 98.88 183 ASN B N 1
ATOM 4480 C CA . ASN B 1 183 ? 0.239 -13.406 -16.656 1 98.88 183 ASN B CA 1
ATOM 4481 C C . ASN B 1 183 ? 1.597 -12.711 -16.609 1 98.88 183 ASN B C 1
ATOM 4483 O O . ASN B 1 183 ? 2.604 -13.273 -17.031 1 98.88 183 ASN B O 1
ATOM 4487 N N . ILE B 1 184 ? 1.66 -11.484 -16.156 1 98.69 184 ILE B N 1
ATOM 4488 C CA . ILE B 1 184 ? 2.904 -10.75 -15.945 1 98.69 184 ILE B CA 1
ATOM 4489 C C . ILE B 1 184 ? 3.146 -10.57 -14.445 1 98.69 184 ILE B C 1
ATOM 4491 O O . ILE B 1 184 ? 2.582 -9.672 -13.82 1 98.69 184 ILE B O 1
ATOM 4495 N N . PRO B 1 185 ? 4.02 -11.336 -13.906 1 98.12 185 PRO B N 1
ATOM 4496 C CA . PRO B 1 185 ? 4.281 -11.234 -12.469 1 98.12 185 PRO B CA 1
ATOM 4497 C C . PRO B 1 185 ? 5.398 -10.25 -12.141 1 98.12 185 PRO B C 1
ATOM 4499 O O . PRO B 1 185 ? 6.418 -10.211 -12.836 1 98.12 185 PRO B O 1
ATOM 4502 N N . ASP B 1 186 ? 5.164 -9.414 -11.188 1 96.44 186 ASP B N 1
ATOM 4503 C CA . ASP B 1 186 ? 6.223 -8.711 -10.477 1 96.44 186 ASP B CA 1
ATOM 4504 C C . ASP B 1 186 ? 6.703 -9.508 -9.266 1 96.44 186 ASP B C 1
ATOM 4506 O O . ASP B 1 186 ? 6.473 -9.102 -8.117 1 96.44 186 ASP B O 1
ATOM 4510 N N . THR B 1 187 ? 7.434 -10.523 -9.555 1 93.19 187 THR B N 1
ATOM 4511 C CA . THR B 1 187 ? 7.742 -11.617 -8.641 1 93.19 187 THR B CA 1
ATOM 4512 C C . THR B 1 187 ? 8.445 -11.086 -7.387 1 93.19 187 THR B C 1
ATOM 4514 O O . THR B 1 187 ? 8.164 -11.547 -6.277 1 93.19 187 THR B O 1
ATOM 4517 N N . THR B 1 188 ? 9.312 -10.102 -7.562 1 89.75 188 THR B N 1
ATOM 4518 C CA . THR B 1 188 ? 10.102 -9.633 -6.426 1 89.75 188 THR B CA 1
ATOM 4519 C C . THR B 1 188 ? 9.617 -8.266 -5.953 1 89.75 188 THR B C 1
ATOM 4521 O O . THR B 1 188 ? 10.273 -7.617 -5.141 1 89.75 188 THR B O 1
ATOM 4524 N N . GLY B 1 189 ? 8.492 -7.797 -6.5 1 94.31 189 GLY B N 1
ATOM 4525 C CA . GLY B 1 189 ? 7.867 -6.566 -6.043 1 94.31 189 GLY B CA 1
ATOM 4526 C C . GLY B 1 189 ? 8.703 -5.332 -6.328 1 94.31 189 GLY B C 1
ATOM 4527 O O . GLY B 1 189 ? 8.703 -4.379 -5.543 1 94.31 189 GLY B O 1
ATOM 4528 N N . VAL B 1 190 ? 9.43 -5.297 -7.488 1 93.06 190 VAL B N 1
ATOM 4529 C CA . VAL B 1 190 ? 10.398 -4.227 -7.715 1 93.06 190 VAL B CA 1
ATOM 4530 C C . VAL B 1 190 ? 9.836 -3.229 -8.727 1 93.06 190 VAL B C 1
ATOM 4532 O O . VAL B 1 190 ? 10.469 -2.209 -9.016 1 93.06 190 VAL B O 1
ATOM 4535 N N . ALA B 1 191 ? 8.664 -3.49 -9.258 1 95.31 191 ALA B N 1
ATOM 4536 C CA . ALA B 1 191 ? 8.094 -2.576 -10.242 1 95.31 191 ALA B CA 1
ATOM 4537 C C . ALA B 1 191 ? 7.438 -1.38 -9.562 1 95.31 191 ALA B C 1
ATOM 4539 O O . ALA B 1 191 ? 6.883 -1.507 -8.469 1 95.31 191 ALA B O 1
ATOM 4540 N N . THR B 1 192 ? 7.59 -0.247 -10.156 1 95.56 192 THR B N 1
ATOM 4541 C CA . THR B 1 192 ? 6.773 0.913 -9.805 1 95.56 192 THR B CA 1
ATOM 4542 C C . THR B 1 192 ? 5.551 1.005 -10.711 1 95.56 192 THR B C 1
ATOM 4544 O O . THR B 1 192 ? 5.512 0.384 -11.781 1 95.56 192 THR B O 1
ATOM 4547 N N . PRO B 1 193 ? 4.551 1.794 -10.305 1 96.69 193 PRO B N 1
ATOM 4548 C CA . PRO B 1 193 ? 3.338 1.838 -11.125 1 96.69 193 PRO B CA 1
ATOM 4549 C C . PRO B 1 193 ? 3.613 2.264 -12.562 1 96.69 193 PRO B C 1
ATOM 4551 O O . PRO B 1 193 ? 3.111 1.639 -13.508 1 96.69 193 PRO B O 1
ATOM 4554 N N . GLY B 1 194 ? 4.461 3.244 -12.781 1 93.94 194 GLY B N 1
ATOM 4555 C CA . GLY B 1 194 ? 4.785 3.705 -14.125 1 93.94 194 GLY B CA 1
ATOM 4556 C C . GLY B 1 194 ? 5.523 2.668 -14.945 1 93.94 194 GLY B C 1
ATOM 4557 O O . GLY B 1 194 ? 5.172 2.418 -16.109 1 93.94 194 GLY B O 1
ATOM 4558 N N . ARG B 1 195 ? 6.492 2.039 -14.336 1 94.38 195 ARG B N 1
ATOM 4559 C CA . ARG B 1 195 ? 7.281 1.023 -15.031 1 94.38 195 ARG B CA 1
ATOM 4560 C C . ARG B 1 195 ? 6.434 -0.203 -15.352 1 94.38 195 ARG B C 1
ATOM 4562 O O . ARG B 1 195 ? 6.535 -0.765 -16.438 1 94.38 195 ARG B O 1
ATOM 4569 N N . PHE B 1 196 ? 5.637 -0.544 -14.422 1 97 196 PHE B N 1
ATOM 4570 C CA . PHE B 1 196 ? 4.805 -1.727 -14.617 1 97 196 PHE B CA 1
ATOM 4571 C C . PHE B 1 196 ? 3.76 -1.484 -15.695 1 97 196 PHE B C 1
ATOM 4573 O O . PHE B 1 196 ? 3.484 -2.369 -16.516 1 97 196 PHE B O 1
ATOM 4580 N N . GLU B 1 197 ? 3.156 -0.319 -15.648 1 96.5 197 GLU B N 1
ATOM 4581 C CA . GLU B 1 197 ? 2.195 0.053 -16.688 1 96.5 197 GLU B CA 1
ATOM 4582 C C . GLU B 1 197 ? 2.809 -0.064 -18.078 1 96.5 197 GLU B C 1
ATOM 4584 O O . GLU B 1 197 ? 2.195 -0.629 -18.984 1 96.5 197 GLU B O 1
ATOM 4589 N N . LYS B 1 198 ? 4.008 0.449 -18.281 1 95.81 198 LYS B N 1
ATOM 4590 C CA . LYS B 1 198 ? 4.695 0.396 -19.562 1 95.81 198 LYS B CA 1
ATOM 4591 C C . LYS B 1 198 ? 4.969 -1.047 -19.984 1 95.81 198 LYS B C 1
ATOM 4593 O O . LYS B 1 198 ? 4.781 -1.407 -21.156 1 95.81 198 LYS B O 1
ATOM 4598 N N . MET B 1 199 ? 5.395 -1.839 -19.016 1 96.81 199 MET B N 1
ATOM 4599 C CA . MET B 1 199 ? 5.691 -3.24 -19.297 1 96.81 199 MET B CA 1
ATOM 4600 C C . MET B 1 199 ? 4.43 -3.988 -19.719 1 96.81 199 MET B C 1
ATOM 4602 O O . MET B 1 199 ? 4.438 -4.719 -20.719 1 96.81 199 MET B O 1
ATOM 4606 N N . VAL B 1 200 ? 3.367 -3.801 -18.969 1 98.06 200 VAL B N 1
ATOM 4607 C CA . VAL B 1 200 ? 2.107 -4.473 -19.266 1 98.06 200 VAL B CA 1
ATOM 4608 C C . VAL B 1 200 ? 1.585 -4.02 -20.625 1 98.06 200 VAL B C 1
ATOM 4610 O O . VAL B 1 200 ? 1.12 -4.836 -21.438 1 98.06 200 VAL B O 1
ATOM 4613 N N . GLY B 1 201 ? 1.693 -2.691 -20.906 1 97.62 201 GLY B N 1
ATOM 4614 C CA . GLY B 1 201 ? 1.289 -2.176 -22.219 1 97.62 201 GLY B CA 1
ATOM 4615 C C . GLY B 1 201 ? 2.025 -2.826 -23.375 1 97.62 201 GLY B C 1
ATOM 4616 O O . GLY B 1 201 ? 1.426 -3.135 -24.406 1 97.62 201 GLY B O 1
ATOM 4617 N N . LYS B 1 202 ? 3.275 -3.029 -23.203 1 97.75 202 LYS B N 1
ATOM 4618 C CA . LYS B 1 202 ? 4.086 -3.678 -24.234 1 97.75 202 LYS B CA 1
ATOM 4619 C C . LYS B 1 202 ? 3.633 -5.113 -24.469 1 97.75 202 LYS B C 1
ATOM 4621 O O . LYS B 1 202 ? 3.539 -5.562 -25.609 1 97.75 202 LYS B O 1
ATOM 4626 N N . VAL B 1 203 ? 3.42 -5.84 -23.375 1 98.56 203 VAL B N 1
ATOM 4627 C CA . VAL B 1 203 ? 2.98 -7.227 -23.484 1 98.56 203 VAL B CA 1
ATOM 4628 C C . VAL B 1 203 ? 1.622 -7.281 -24.188 1 98.56 203 VAL B C 1
ATOM 4630 O O . VAL B 1 203 ? 1.406 -8.102 -25.078 1 98.56 203 VAL B O 1
ATOM 4633 N N . VAL B 1 204 ? 0.71 -6.395 -23.828 1 98.38 204 VAL B N 1
ATOM 4634 C CA . VAL B 1 204 ? -0.624 -6.336 -24.406 1 98.38 204 VAL B CA 1
ATOM 4635 C C . VAL B 1 204 ? -0.517 -6.121 -25.922 1 98.38 204 VAL B C 1
ATOM 4637 O O . VAL B 1 204 ? -1.292 -6.691 -26.688 1 98.38 204 VAL B O 1
ATOM 4640 N N . ALA B 1 205 ? 0.427 -5.387 -26.359 1 98.31 205 ALA B N 1
ATOM 4641 C CA . ALA B 1 205 ? 0.603 -5.047 -27.781 1 98.31 205 ALA B CA 1
ATOM 4642 C C . ALA B 1 205 ? 1.155 -6.234 -28.562 1 98.31 205 ALA B C 1
ATOM 4644 O O . ALA B 1 205 ? 1.1 -6.25 -29.797 1 98.31 205 ALA B O 1
ATOM 4645 N N . HIS B 1 206 ? 1.652 -7.289 -27.891 1 98.56 206 HIS B N 1
ATOM 4646 C CA . HIS B 1 206 ? 2.346 -8.359 -28.594 1 98.56 206 HIS B CA 1
ATOM 4647 C C . HIS B 1 206 ? 1.609 -9.688 -28.438 1 98.56 206 HIS B C 1
ATOM 4649 O O . HIS B 1 206 ? 2.18 -10.75 -28.688 1 98.56 206 HIS B O 1
ATOM 4655 N N . THR B 1 207 ? 0.388 -9.664 -28 1 98.75 207 THR B N 1
ATOM 4656 C CA . THR B 1 207 ? -0.354 -10.914 -27.844 1 98.75 207 THR B CA 1
ATOM 4657 C C . THR B 1 207 ? -1.844 -10.688 -28.094 1 98.75 207 THR B C 1
ATOM 4659 O O . THR B 1 207 ? -2.361 -9.594 -27.844 1 98.75 207 THR B O 1
ATOM 4662 N N . ASP B 1 208 ? -2.508 -11.672 -28.547 1 98.19 208 ASP B N 1
ATOM 4663 C CA . ASP B 1 208 ? -3.963 -11.664 -28.656 1 98.19 208 ASP B CA 1
ATOM 4664 C C . ASP B 1 208 ? -4.609 -12.328 -27.453 1 98.19 208 ASP B C 1
ATOM 4666 O O . ASP B 1 208 ? -5.832 -12.289 -27.297 1 98.19 208 ASP B O 1
ATOM 4670 N N . ALA B 1 209 ? -3.791 -12.961 -26.625 1 98.75 209 ALA B N 1
ATOM 4671 C CA . ALA B 1 209 ? -4.297 -13.516 -25.375 1 98.75 209 ALA B CA 1
ATOM 4672 C C . ALA B 1 209 ? -4.676 -12.406 -24.391 1 98.75 209 ALA B C 1
ATOM 4674 O O . ALA B 1 209 ? -4.188 -11.273 -24.5 1 98.75 209 ALA B O 1
ATOM 4675 N N . ARG B 1 210 ? -5.625 -12.703 -23.531 1 98.5 210 ARG B N 1
ATOM 4676 C CA . ARG B 1 210 ? -5.91 -11.75 -22.453 1 98.5 210 ARG B CA 1
ATOM 4677 C C . ARG B 1 210 ? -4.746 -11.656 -21.484 1 98.5 210 ARG B C 1
ATOM 4679 O O . ARG B 1 210 ? -4.066 -12.656 -21.219 1 98.5 210 ARG B O 1
ATOM 4686 N N . VAL B 1 211 ? -4.508 -10.492 -20.906 1 98.69 211 VAL B N 1
ATOM 4687 C CA . VAL B 1 211 ? -3.355 -10.297 -20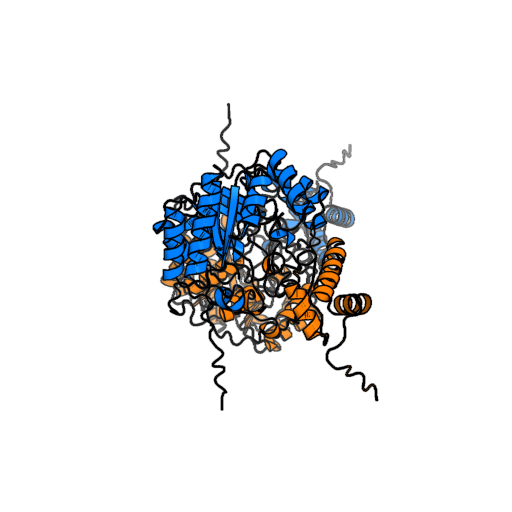.031 1 98.69 211 VAL B CA 1
ATOM 4688 C C . VAL B 1 211 ? -3.811 -10.227 -18.578 1 98.69 211 VAL B C 1
ATOM 4690 O O . VAL B 1 211 ? -4.828 -9.602 -18.266 1 98.69 211 VAL B O 1
ATOM 4693 N N . ASP B 1 212 ? -3.109 -10.945 -17.75 1 98.69 212 ASP B N 1
ATOM 4694 C CA . ASP B 1 212 ? -3.242 -11.023 -16.297 1 98.69 212 ASP B CA 1
ATOM 4695 C C . ASP B 1 212 ? -2.004 -10.469 -15.594 1 98.69 212 ASP B C 1
ATOM 4697 O O . ASP B 1 212 ? -0.889 -10.594 -16.109 1 98.69 212 ASP B O 1
ATOM 4701 N N . VAL B 1 213 ? -2.188 -9.781 -14.414 1 98.88 213 VAL B N 1
ATOM 4702 C CA . VAL B 1 213 ? -1.017 -9.289 -13.703 1 98.88 213 VAL B CA 1
ATOM 4703 C C . VAL B 1 213 ? -0.998 -9.859 -12.281 1 98.88 213 VAL B C 1
ATOM 4705 O O . VAL B 1 213 ? -2.053 -10.109 -11.695 1 98.88 213 VAL B O 1
ATOM 4708 N N . HIS B 1 214 ? 0.18 -10.148 -11.75 1 98.88 214 HIS B N 1
ATOM 4709 C CA . HIS B 1 214 ? 0.465 -10.648 -10.414 1 98.88 214 HIS B CA 1
ATOM 4710 C C . HIS B 1 214 ? 1.57 -9.844 -9.742 1 98.88 214 HIS B C 1
ATOM 4712 O O . HIS B 1 214 ? 2.744 -9.977 -10.102 1 98.88 214 HIS B O 1
ATOM 4718 N N . THR B 1 215 ? 1.196 -9.078 -8.711 1 98.69 215 THR B N 1
ATOM 4719 C CA . THR B 1 215 ? 2.156 -8.125 -8.172 1 98.69 215 THR B CA 1
ATOM 4720 C C . THR B 1 215 ? 2.406 -8.375 -6.691 1 98.69 215 THR B C 1
ATOM 4722 O O . THR B 1 215 ? 1.466 -8.594 -5.926 1 98.69 215 THR B O 1
ATOM 4725 N N . HIS B 1 216 ? 3.693 -8.422 -6.293 1 97.56 216 HIS B N 1
ATOM 4726 C CA . HIS B 1 216 ? 4.062 -8.586 -4.895 1 97.56 216 HIS B CA 1
ATOM 4727 C C . HIS B 1 216 ? 4.32 -7.242 -4.227 1 97.56 216 HIS B C 1
ATOM 4729 O O . HIS B 1 216 ? 4.531 -6.238 -4.91 1 97.56 216 HIS B O 1
ATOM 4735 N N . ASP B 1 217 ? 4.355 -7.207 -2.883 1 98.06 217 ASP B N 1
ATOM 4736 C CA . ASP B 1 217 ? 4.188 -5.961 -2.135 1 98.06 217 ASP B CA 1
ATOM 4737 C C . ASP B 1 217 ? 5.469 -5.586 -1.396 1 98.06 217 ASP B C 1
ATOM 4739 O O . ASP B 1 217 ? 5.43 -4.859 -0.402 1 98.06 217 ASP B O 1
ATOM 4743 N N . ASP B 1 218 ? 6.633 -5.949 -1.875 1 96 218 ASP B N 1
ATOM 4744 C CA . ASP B 1 218 ? 7.902 -5.809 -1.173 1 96 218 ASP B CA 1
ATOM 4745 C C . ASP B 1 218 ? 8.18 -4.352 -0.817 1 96 218 ASP B C 1
ATOM 4747 O O . ASP B 1 218 ? 8.812 -4.062 0.2 1 96 218 ASP B O 1
ATOM 4751 N N . PHE B 1 219 ? 7.645 -3.414 -1.645 1 97.31 219 PHE B N 1
ATOM 4752 C CA . PHE B 1 219 ? 7.863 -1.995 -1.388 1 97.31 219 PHE B CA 1
ATOM 4753 C C . PHE B 1 219 ? 6.539 -1.279 -1.146 1 97.31 219 PHE B C 1
ATOM 4755 O O . PHE B 1 219 ? 6.477 -0.049 -1.191 1 97.31 219 PHE B O 1
ATOM 4762 N N . GLY B 1 220 ? 5.453 -2.045 -0.942 1 98.44 220 GLY B N 1
ATOM 4763 C CA . GLY B 1 220 ? 4.156 -1.442 -0.672 1 98.44 220 GLY B CA 1
ATOM 4764 C C . GLY B 1 220 ? 3.453 -0.956 -1.925 1 98.44 220 GLY B C 1
ATOM 4765 O O . GLY B 1 220 ? 2.623 -0.048 -1.862 1 98.44 220 GLY B O 1
ATOM 4766 N N . LEU B 1 221 ? 3.76 -1.533 -3.102 1 98.69 221 LEU B N 1
ATOM 4767 C CA . LEU B 1 221 ? 3.275 -0.965 -4.355 1 98.69 221 LEU B CA 1
ATOM 4768 C C . LEU B 1 221 ? 2.369 -1.95 -5.086 1 98.69 221 LEU B C 1
ATOM 4770 O O . LEU B 1 221 ? 1.885 -1.661 -6.18 1 98.69 221 LEU B O 1
ATOM 4774 N N . ALA B 1 222 ? 2.033 -3.117 -4.457 1 98.88 222 ALA B N 1
ATOM 4775 C CA . ALA B 1 222 ? 1.387 -4.223 -5.16 1 98.88 222 ALA B CA 1
ATOM 4776 C C . ALA B 1 222 ? 0.008 -3.818 -5.672 1 98.88 222 ALA B C 1
ATOM 4778 O O . ALA B 1 222 ? -0.332 -4.074 -6.828 1 98.88 222 ALA B O 1
ATOM 4779 N N . ALA B 1 223 ? -0.832 -3.195 -4.797 1 98.88 223 ALA B N 1
ATOM 4780 C CA . ALA B 1 223 ? -2.174 -2.799 -5.211 1 98.88 223 ALA B CA 1
ATOM 4781 C C . ALA B 1 223 ? -2.121 -1.759 -6.328 1 98.88 223 ALA B C 1
ATOM 4783 O O . ALA B 1 223 ? -2.861 -1.853 -7.309 1 98.88 223 ALA B O 1
ATOM 4784 N N . ALA B 1 224 ? -1.24 -0.764 -6.164 1 98.81 224 ALA B N 1
ATOM 4785 C CA . ALA B 1 224 ? -1.083 0.275 -7.18 1 98.81 224 ALA B CA 1
ATOM 4786 C C . ALA B 1 224 ? -0.629 -0.321 -8.508 1 98.81 224 ALA B C 1
ATOM 4788 O O . ALA B 1 224 ? -1.105 0.084 -9.57 1 98.81 224 ALA B O 1
ATOM 4789 N N . ASN B 1 225 ? 0.278 -1.277 -8.445 1 98.69 225 ASN B N 1
ATOM 4790 C CA . ASN B 1 225 ? 0.761 -1.931 -9.656 1 98.69 225 ASN B CA 1
ATOM 4791 C C . ASN B 1 225 ? -0.338 -2.752 -10.328 1 98.69 225 ASN B C 1
ATOM 4793 O O . ASN B 1 225 ? -0.436 -2.781 -11.555 1 98.69 225 ASN B O 1
ATOM 4797 N N . ALA B 1 226 ? -1.124 -3.451 -9.539 1 98.81 226 ALA B N 1
ATOM 4798 C CA . ALA B 1 226 ? -2.26 -4.18 -10.094 1 98.81 226 ALA B CA 1
ATOM 4799 C C . ALA B 1 226 ? -3.199 -3.238 -10.844 1 98.81 226 ALA B C 1
ATOM 4801 O O . ALA B 1 226 ? -3.6 -3.523 -11.977 1 98.81 226 ALA B O 1
ATOM 4802 N N . LEU B 1 227 ? -3.502 -2.078 -10.25 1 98.38 227 LEU B N 1
ATOM 4803 C CA . LEU B 1 227 ? -4.395 -1.103 -10.867 1 98.38 227 LEU B CA 1
ATOM 4804 C C . LEU B 1 227 ? -3.766 -0.507 -12.125 1 98.38 227 LEU B C 1
ATOM 4806 O O . LEU B 1 227 ? -4.445 -0.312 -13.133 1 98.38 227 LEU B O 1
ATOM 4810 N N . SER B 1 228 ? -2.439 -0.242 -12.055 1 97.31 228 SER B N 1
ATOM 4811 C CA . SER B 1 228 ? -1.739 0.25 -13.234 1 97.31 228 SER B CA 1
ATOM 4812 C C . SER B 1 228 ? -1.76 -0.781 -14.359 1 97.31 228 SER B C 1
ATOM 4814 O O . SER B 1 228 ? -1.796 -0.421 -15.539 1 97.31 228 SER B O 1
ATOM 4816 N N . GLY B 1 229 ? -1.74 -2.068 -13.961 1 98.06 229 GLY B N 1
ATOM 4817 C CA . GLY B 1 229 ? -1.91 -3.127 -14.945 1 98.06 229 GLY B CA 1
ATOM 4818 C C . GLY B 1 229 ? -3.232 -3.049 -15.68 1 98.06 229 GLY B C 1
ATOM 4819 O O . GLY B 1 229 ? -3.27 -3.139 -16.906 1 98.06 229 GLY B O 1
ATOM 4820 N N . TYR B 1 230 ? -4.336 -2.83 -14.961 1 98.12 230 TYR B N 1
ATOM 4821 C CA . TYR B 1 230 ? -5.637 -2.645 -15.594 1 98.12 230 TYR B CA 1
ATOM 4822 C C . TYR B 1 230 ? -5.629 -1.438 -16.531 1 98.12 230 TYR B C 1
ATOM 4824 O O . TYR B 1 230 ? -6.148 -1.505 -17.641 1 98.12 230 TYR B O 1
ATOM 4832 N N . GLU B 1 231 ? -5.004 -0.338 -16.078 1 96 231 GLU B N 1
ATOM 4833 C CA . GLU B 1 231 ? -4.938 0.88 -16.875 1 96 231 GLU B CA 1
ATOM 4834 C C . GLU B 1 231 ? -4.191 0.639 -18.188 1 96 231 GLU B C 1
ATOM 4836 O O . GLU B 1 231 ? -4.48 1.28 -19.188 1 96 231 GLU B O 1
ATOM 4841 N N . ALA B 1 232 ? -3.291 -0.32 -18.188 1 96.62 232 ALA B N 1
ATOM 4842 C CA . ALA B 1 232 ? -2.439 -0.595 -19.344 1 96.62 232 ALA B CA 1
ATOM 4843 C C . ALA B 1 232 ? -3.098 -1.602 -20.281 1 96.62 232 ALA B C 1
ATOM 4845 O O . ALA B 1 232 ? -2.564 -1.903 -21.344 1 96.62 232 ALA B O 1
ATOM 4846 N N . GLY B 1 233 ? -4.227 -2.164 -19.875 1 97.12 233 GLY B N 1
ATOM 4847 C CA . GLY B 1 233 ? -4.961 -3.035 -20.766 1 97.12 233 GLY B CA 1
ATOM 4848 C C . GLY B 1 233 ? -5.102 -4.453 -20.25 1 97.12 233 GLY B C 1
ATOM 4849 O O . GLY B 1 233 ? -5.703 -5.305 -20.906 1 97.12 233 GLY B O 1
ATOM 4850 N N . ALA B 1 234 ? -4.57 -4.742 -19.062 1 98.38 234 ALA B N 1
ATOM 4851 C CA . ALA B 1 234 ? -4.812 -6.055 -18.469 1 98.38 234 ALA B CA 1
ATOM 4852 C C . ALA B 1 234 ? -6.297 -6.266 -18.188 1 98.38 234 ALA B C 1
ATOM 4854 O O . ALA B 1 234 ? -6.996 -5.332 -17.797 1 98.38 234 ALA B O 1
ATOM 4855 N N . ALA B 1 235 ? -6.719 -7.484 -18.375 1 98.25 235 ALA B N 1
ATOM 4856 C CA . ALA B 1 235 ? -8.125 -7.828 -18.156 1 98.25 235 ALA B CA 1
ATOM 4857 C C . ALA B 1 235 ? -8.344 -8.414 -16.766 1 98.25 235 ALA B C 1
ATOM 4859 O O . ALA B 1 235 ? -9.477 -8.492 -16.297 1 98.25 235 ALA B O 1
ATOM 4860 N N . GLN B 1 236 ? -7.262 -8.828 -16.094 1 98.75 236 GLN B N 1
ATOM 4861 C CA . GLN B 1 236 ? -7.328 -9.539 -14.82 1 98.75 236 GLN B CA 1
ATOM 4862 C C . GLN B 1 236 ? -6.133 -9.195 -13.938 1 98.75 236 GLN B C 1
ATOM 4864 O O . GLN B 1 236 ? -5.027 -8.977 -14.438 1 98.75 236 GLN B O 1
ATOM 4869 N N . ALA B 1 237 ? -6.375 -9.094 -12.641 1 98.94 237 ALA B N 1
ATOM 4870 C CA . ALA B 1 237 ? -5.289 -8.977 -11.672 1 98.94 237 ALA B CA 1
ATOM 4871 C C . ALA B 1 237 ? -5.441 -10.008 -10.555 1 98.94 237 ALA B C 1
ATOM 4873 O O . ALA B 1 237 ? -6.555 -10.297 -10.109 1 98.94 237 ALA B O 1
ATOM 4874 N N . GLN B 1 238 ? -4.316 -10.547 -10.141 1 98.94 238 GLN B N 1
ATOM 4875 C CA . GLN B 1 238 ? -4.305 -11.5 -9.039 1 98.94 238 GLN B CA 1
ATOM 4876 C C . GLN B 1 238 ? -4.184 -10.781 -7.695 1 98.94 238 GLN B C 1
ATOM 4878 O O . GLN B 1 238 ? -3.395 -9.844 -7.559 1 98.94 238 GLN B O 1
ATOM 4883 N N . VAL B 1 239 ? -5.008 -11.156 -6.77 1 98.94 239 VAL B N 1
ATOM 4884 C CA . VAL B 1 239 ? -5.074 -10.531 -5.453 1 98.94 239 VAL B CA 1
ATOM 4885 C C . VAL B 1 239 ? -5.129 -11.609 -4.371 1 98.94 239 VAL B C 1
ATOM 4887 O O . VAL B 1 239 ? -5.41 -12.773 -4.66 1 98.94 239 VAL B O 1
ATOM 4890 N N . SER B 1 240 ? -4.801 -11.289 -3.195 1 98.94 240 SER B N 1
ATOM 4891 C CA . SER B 1 240 ? -4.914 -12.125 -2.002 1 98.94 240 SER B CA 1
ATOM 4892 C C . SER B 1 240 ? -5.555 -11.359 -0.851 1 98.94 240 SER B C 1
ATOM 4894 O O . SER B 1 240 ? -5.223 -10.195 -0.609 1 98.94 240 SER B O 1
ATOM 4896 N N . VAL B 1 241 ? -6.473 -12.008 -0.151 1 98.94 241 VAL B N 1
ATOM 4897 C CA . VAL B 1 241 ? -7.188 -11.359 0.946 1 98.94 241 VAL B CA 1
ATOM 4898 C C . VAL B 1 241 ? -6.195 -10.914 2.02 1 98.94 241 VAL B C 1
ATOM 4900 O O . VAL B 1 241 ? -5.277 -11.664 2.371 1 98.94 241 VAL B O 1
ATOM 4903 N N . ASN B 1 242 ? -6.336 -9.68 2.521 1 98.75 242 ASN B N 1
ATOM 4904 C CA . ASN B 1 242 ? -5.465 -9.047 3.506 1 98.75 242 ASN B CA 1
ATOM 4905 C C . ASN B 1 242 ? -4.039 -8.906 2.98 1 98.75 242 ASN B C 1
ATOM 4907 O O . ASN B 1 242 ? -3.119 -8.594 3.74 1 98.75 242 ASN B O 1
ATOM 4911 N N . GLY B 1 243 ? -3.791 -9.156 1.684 1 98.75 243 GLY B N 1
ATOM 4912 C CA . GLY B 1 243 ? -2.492 -9 1.049 1 98.75 243 GLY B CA 1
ATOM 4913 C C . GLY B 1 243 ? -1.491 -10.062 1.467 1 98.75 243 GLY B C 1
ATOM 4914 O O . GLY B 1 243 ? -0.281 -9.844 1.382 1 98.75 243 GLY B O 1
ATOM 4915 N N . ILE B 1 244 ? -1.901 -11.211 1.962 1 98.19 244 ILE B N 1
ATOM 4916 C CA . ILE B 1 244 ? -0.958 -12.203 2.467 1 98.19 244 ILE B CA 1
ATOM 4917 C C . ILE B 1 244 ? -0.286 -12.914 1.297 1 98.19 244 ILE B C 1
ATOM 4919 O O . ILE B 1 244 ? -0.8 -12.906 0.176 1 98.19 244 ILE B O 1
ATOM 4923 N N . GLY B 1 245 ? 0.846 -13.531 1.495 1 96.38 245 GLY B N 1
ATOM 4924 C CA . GLY B 1 245 ? 1.624 -14.242 0.494 1 96.38 245 GLY B CA 1
ATOM 4925 C C . GLY B 1 245 ? 3.115 -14.219 0.769 1 96.38 245 GLY B C 1
ATOM 4926 O O . GLY B 1 245 ? 3.541 -13.914 1.885 1 96.38 245 GLY B O 1
ATOM 4927 N N . GLU B 1 246 ? 3.873 -14.578 -0.215 1 91.81 246 GLU B N 1
ATOM 4928 C CA . GLU B 1 246 ? 5.324 -14.625 -0.079 1 91.81 246 GLU B CA 1
ATOM 4929 C C . GLU B 1 246 ? 5.879 -13.266 0.358 1 91.81 246 GLU B C 1
ATOM 4931 O O . GLU B 1 246 ? 5.508 -12.234 -0.197 1 91.81 246 GLU B O 1
ATOM 4936 N N . ARG B 1 247 ? 6.812 -13.305 1.429 1 91.56 247 ARG B N 1
ATOM 4937 C CA . ARG B 1 247 ? 7.465 -12.117 1.956 1 91.56 247 ARG B CA 1
ATOM 4938 C C . ARG B 1 247 ? 6.434 -11.078 2.398 1 91.56 247 ARG B C 1
ATOM 4940 O O . ARG B 1 247 ? 5.758 -11.258 3.41 1 91.56 247 ARG B O 1
ATOM 4947 N N . ALA B 1 248 ? 6.324 -9.914 1.665 1 95.44 248 ALA B N 1
ATOM 4948 C CA . ALA B 1 248 ? 5.398 -8.852 2.049 1 95.44 248 ALA B CA 1
ATOM 4949 C C . ALA B 1 248 ? 4.016 -9.078 1.446 1 95.44 248 ALA B C 1
ATOM 4951 O O . ALA B 1 248 ? 3.084 -8.32 1.711 1 95.44 248 ALA B O 1
ATOM 4952 N N . GLY B 1 249 ? 3.875 -10.156 0.669 1 96.75 249 GLY B N 1
ATOM 4953 C CA . GLY B 1 249 ? 2.547 -10.547 0.224 1 96.75 249 GLY B CA 1
ATOM 4954 C C . GLY B 1 249 ? 2.203 -10.023 -1.159 1 96.75 249 GLY B C 1
ATOM 4955 O O . GLY B 1 249 ? 3.09 -9.836 -1.994 1 96.75 249 GLY B O 1
ATOM 4956 N N . ASN B 1 250 ? 0.905 -10.023 -1.476 1 98.56 250 ASN B N 1
ATOM 4957 C CA . ASN B 1 250 ? 0.334 -9.703 -2.779 1 98.56 250 ASN B CA 1
ATOM 4958 C C . ASN B 1 250 ? -0.494 -8.422 -2.732 1 98.56 250 ASN B C 1
ATOM 4960 O O . ASN B 1 250 ? -0.655 -7.82 -1.668 1 98.56 250 ASN B O 1
ATOM 4964 N N . ALA B 1 251 ? -0.923 -7.965 -3.941 1 98.94 251 ALA B N 1
ATOM 4965 C CA . ALA B 1 251 ? -1.985 -6.965 -3.965 1 98.94 251 ALA B CA 1
ATOM 4966 C C . ALA B 1 251 ? -3.189 -7.422 -3.146 1 98.94 251 ALA B C 1
ATOM 4968 O O . ALA B 1 251 ? -3.66 -8.555 -3.303 1 98.94 251 ALA B O 1
ATOM 4969 N N . ALA B 1 252 ? -3.65 -6.539 -2.281 1 98.94 252 ALA B N 1
ATOM 4970 C CA . ALA B 1 252 ? -4.734 -6.914 -1.374 1 98.94 252 ALA B CA 1
ATOM 4971 C C . ALA B 1 252 ? -6.07 -6.969 -2.107 1 98.94 252 ALA B C 1
ATOM 4973 O O . ALA B 1 252 ? -6.426 -6.035 -2.83 1 98.94 252 ALA B O 1
ATOM 4974 N N . TYR B 1 253 ? -6.828 -8.07 -1.878 1 98.94 253 TYR B N 1
ATOM 4975 C CA . TYR B 1 253 ? -8.141 -8.305 -2.463 1 98.94 253 TYR B CA 1
ATOM 4976 C C . TYR B 1 253 ? -9.07 -7.121 -2.213 1 98.94 253 TYR B C 1
ATOM 4978 O O . TYR B 1 253 ? -9.633 -6.555 -3.152 1 98.94 253 TYR B O 1
ATOM 4986 N N . GLU B 1 254 ? -9.219 -6.688 -0.956 1 98.88 254 GLU B N 1
ATOM 4987 C CA . GLU B 1 254 ? -10.164 -5.652 -0.544 1 98.88 254 GLU B CA 1
ATOM 4988 C C . GLU B 1 254 ? -9.773 -4.293 -1.122 1 98.88 254 GLU B C 1
ATOM 4990 O O . GLU B 1 254 ? -10.641 -3.5 -1.493 1 98.88 254 GLU B O 1
ATOM 4995 N N . GLU B 1 255 ? -8.477 -4.016 -1.213 1 98.75 255 GLU B N 1
ATOM 4996 C CA . GLU B 1 255 ? -8.008 -2.732 -1.726 1 98.75 255 GLU B CA 1
ATOM 4997 C C . GLU B 1 255 ? -8.25 -2.617 -3.227 1 98.75 255 GLU B C 1
ATOM 4999 O O . GLU B 1 255 ? -8.805 -1.619 -3.697 1 98.75 255 GLU B O 1
ATOM 5004 N N . VAL B 1 256 ? -7.953 -3.656 -3.967 1 98.81 256 VAL B N 1
ATOM 5005 C CA . VAL B 1 256 ? -8.078 -3.617 -5.418 1 98.81 256 VAL B CA 1
ATOM 5006 C C . VAL B 1 256 ? -9.555 -3.611 -5.809 1 98.81 256 VAL B C 1
ATOM 5008 O O . VAL B 1 256 ? -9.984 -2.809 -6.645 1 98.81 256 VAL B O 1
ATOM 5011 N N . VAL B 1 257 ? -10.352 -4.465 -5.199 1 98.62 257 VAL B N 1
ATOM 5012 C CA . VAL B 1 257 ? -11.773 -4.551 -5.52 1 98.62 257 VAL B CA 1
ATOM 5013 C C . VAL B 1 257 ? -12.445 -3.207 -5.234 1 98.62 257 VAL B C 1
ATOM 5015 O O . VAL B 1 257 ? -13.172 -2.68 -6.082 1 98.62 257 VAL B O 1
ATOM 5018 N N . MET B 1 258 ? -12.125 -2.609 -4.086 1 97.44 258 MET B N 1
ATOM 5019 C CA . MET B 1 258 ? -12.812 -1.374 -3.723 1 97.44 258 MET B CA 1
ATOM 5020 C C . MET B 1 258 ? -12.289 -0.199 -4.539 1 97.44 258 MET B C 1
ATOM 5022 O O . MET B 1 258 ? -13.039 0.717 -4.875 1 97.44 258 MET B O 1
ATOM 5026 N N . ALA B 1 259 ? -10.984 -0.204 -4.875 1 97.06 259 ALA B N 1
ATOM 5027 C CA . ALA B 1 259 ? -10.484 0.831 -5.777 1 97.06 259 ALA B CA 1
ATOM 5028 C C . ALA B 1 259 ? -11.203 0.776 -7.121 1 97.06 259 ALA B C 1
ATOM 5030 O O . ALA B 1 259 ? -11.602 1.812 -7.664 1 97.06 259 ALA B O 1
ATOM 5031 N N . LEU B 1 260 ? -11.422 -0.444 -7.652 1 96.62 260 LEU B N 1
ATOM 5032 C CA . LEU B 1 260 ? -12.125 -0.604 -8.922 1 96.62 260 LEU B CA 1
ATOM 5033 C C . LEU B 1 260 ? -13.555 -0.077 -8.82 1 96.62 260 LEU B C 1
ATOM 5035 O O . LEU B 1 260 ? -14 0.679 -9.688 1 96.62 260 LEU B O 1
ATOM 5039 N N . GLU B 1 261 ? -14.211 -0.43 -7.754 1 93.5 261 GLU B N 1
ATOM 5040 C CA . GLU B 1 261 ? -15.617 -0.06 -7.578 1 93.5 261 GLU B CA 1
ATOM 5041 C C . GLU B 1 261 ? -15.758 1.429 -7.277 1 93.5 261 GLU B C 1
ATOM 5043 O O . GLU B 1 261 ? -16.594 2.109 -7.871 1 93.5 261 GLU B O 1
ATOM 5048 N N . SER B 1 262 ? -14.875 1.958 -6.426 1 92.31 262 SER B N 1
ATOM 5049 C CA . SER B 1 262 ? -15.109 3.285 -5.863 1 92.31 262 SER B CA 1
ATOM 5050 C C . SER B 1 262 ? -14.336 4.352 -6.633 1 92.31 262 SER B C 1
ATOM 5052 O O . SER B 1 262 ? -14.797 5.488 -6.762 1 92.31 262 SER B O 1
ATOM 5054 N N . LEU B 1 263 ? -13.141 4.023 -7.094 1 92.38 263 LEU B N 1
ATOM 5055 C CA . LEU B 1 263 ? -12.312 5.035 -7.734 1 92.38 263 LEU B CA 1
ATOM 5056 C C . LEU B 1 263 ? -12.484 5 -9.25 1 92.38 263 LEU B C 1
ATOM 5058 O O . LEU B 1 263 ? -12.367 6.035 -9.914 1 92.38 263 LEU B O 1
ATOM 5062 N N . TYR B 1 264 ? -12.789 3.779 -9.805 1 92.06 264 TYR B N 1
ATOM 5063 C CA . TYR B 1 264 ? -12.859 3.643 -11.25 1 92.06 264 TYR B CA 1
ATOM 5064 C C . TYR B 1 264 ? -14.297 3.41 -11.711 1 92.06 264 TYR B C 1
ATOM 5066 O O . TYR B 1 264 ? -14.578 3.357 -12.906 1 92.06 264 TYR B O 1
ATOM 5074 N N . ASP B 1 265 ? -15.203 3.234 -10.773 1 89.56 265 ASP B N 1
ATOM 5075 C CA . ASP B 1 265 ? -16.625 3.029 -11.055 1 89.56 265 ASP B CA 1
ATOM 5076 C C . ASP B 1 265 ? -16.828 1.771 -11.891 1 89.56 265 ASP B C 1
ATOM 5078 O O . ASP B 1 265 ? -17.609 1.78 -12.852 1 89.56 265 ASP B O 1
ATOM 5082 N N . VAL B 1 266 ? -16.062 0.782 -11.602 1 93.06 266 VAL B N 1
ATOM 5083 C CA . VAL B 1 266 ? -16.219 -0.518 -12.25 1 93.06 266 VAL B CA 1
ATOM 5084 C C . VAL B 1 266 ? -17.156 -1.399 -11.422 1 93.06 266 VAL B C 1
ATOM 5086 O O . VAL B 1 266 ? -17 -1.518 -10.203 1 93.06 266 VAL B O 1
ATOM 5089 N N . ASP B 1 267 ? -18.141 -1.926 -12.07 1 92.81 267 ASP B N 1
ATOM 5090 C CA . ASP B 1 267 ? -18.984 -2.943 -11.438 1 92.81 267 ASP B CA 1
ATOM 5091 C C . ASP B 1 267 ? -18.344 -4.328 -11.555 1 92.81 267 ASP B C 1
ATOM 5093 O O . ASP B 1 267 ? -18.484 -4.992 -12.586 1 92.81 267 ASP B O 1
ATOM 5097 N N . THR B 1 268 ? -17.75 -4.793 -10.492 1 96.12 268 THR B N 1
ATOM 5098 C CA . THR B 1 268 ? -17.047 -6.074 -10.531 1 96.12 268 THR B CA 1
ATOM 5099 C C . THR B 1 268 ? -18.047 -7.23 -10.414 1 96.12 268 THR B C 1
ATOM 5101 O O . THR B 1 268 ? -17.703 -8.367 -10.75 1 96.12 268 THR B O 1
ATOM 5104 N N . GLY B 1 269 ? -19.203 -6.945 -9.914 1 97.06 269 GLY B N 1
ATOM 5105 C CA . GLY B 1 269 ? -20.172 -8 -9.641 1 97.06 269 GLY B CA 1
ATOM 5106 C C . GLY B 1 269 ? -19.891 -8.727 -8.336 1 97.06 269 GLY B C 1
ATOM 5107 O O . GLY B 1 269 ? -20.641 -9.633 -7.957 1 97.06 269 GLY B O 1
ATOM 5108 N N . ILE B 1 270 ? -18.938 -8.344 -7.594 1 98.5 270 ILE B N 1
ATOM 5109 C CA . ILE B 1 270 ? -18.578 -8.953 -6.324 1 98.5 270 ILE B CA 1
ATOM 5110 C C . ILE B 1 270 ? -19.422 -8.359 -5.199 1 98.5 270 ILE B C 1
ATOM 5112 O O . ILE B 1 270 ? -19.656 -7.148 -5.168 1 98.5 270 ILE B O 1
ATOM 5116 N N . ASP B 1 271 ? -19.891 -9.156 -4.273 1 98.5 271 ASP B N 1
ATOM 5117 C CA . ASP B 1 271 ? -20.594 -8.688 -3.08 1 98.5 271 ASP B CA 1
ATOM 5118 C C . ASP B 1 271 ? -19.625 -8.102 -2.066 1 98.5 271 ASP B C 1
ATOM 5120 O O . ASP B 1 271 ? -19.188 -8.789 -1.134 1 98.5 271 ASP B O 1
ATOM 5124 N N . THR B 1 272 ? -19.438 -6.82 -2.168 1 98.12 272 THR B N 1
ATOM 5125 C CA . THR B 1 272 ? -18.406 -6.16 -1.367 1 98.12 272 THR B CA 1
ATOM 5126 C C . THR B 1 272 ? -18.859 -6.016 0.083 1 98.12 272 THR B C 1
ATOM 5128 O O . THR B 1 272 ? -18.047 -5.734 0.968 1 98.12 272 THR B O 1
ATOM 5131 N N . THR B 1 273 ? -20.125 -6.211 0.422 1 95.75 273 THR B N 1
ATOM 5132 C CA . THR B 1 273 ? -20.641 -6.066 1.776 1 95.75 273 THR B CA 1
ATOM 5133 C C . THR B 1 273 ? -20.125 -7.188 2.678 1 95.75 273 THR B C 1
ATOM 5135 O O . THR B 1 273 ? -20.328 -7.156 3.893 1 95.75 273 THR B O 1
ATOM 5138 N N . ARG B 1 274 ? -19.375 -8.133 2.078 1 97.56 274 ARG B N 1
ATOM 5139 C CA . ARG B 1 274 ? -18.859 -9.25 2.865 1 97.56 274 ARG B CA 1
ATOM 5140 C C . ARG B 1 274 ? -17.344 -9.195 2.982 1 97.56 274 ARG B C 1
ATOM 5142 O O . ARG B 1 274 ? -16.719 -10.125 3.492 1 97.56 274 ARG B O 1
ATOM 5149 N N . ILE B 1 275 ? -16.75 -8.125 2.57 1 98.62 275 ILE B N 1
ATOM 5150 C CA . ILE B 1 275 ? -15.289 -7.973 2.543 1 98.62 275 ILE B CA 1
ATOM 5151 C C . ILE B 1 275 ? -14.742 -8.031 3.967 1 98.62 275 ILE B C 1
ATOM 5153 O O . ILE B 1 275 ? -13.734 -8.695 4.219 1 98.62 275 ILE B O 1
ATOM 5157 N N . THR B 1 276 ? -15.367 -7.371 4.879 1 96.69 276 THR B N 1
ATOM 5158 C CA . THR B 1 276 ? -14.883 -7.363 6.258 1 96.69 276 THR B CA 1
ATOM 5159 C C . THR B 1 276 ? -14.961 -8.758 6.867 1 96.69 276 THR B C 1
ATOM 5161 O O . THR B 1 276 ? -14.062 -9.172 7.602 1 96.69 276 THR B O 1
ATOM 5164 N N . GLU B 1 277 ? -16.062 -9.461 6.594 1 96 277 GLU B N 1
ATOM 5165 C CA . GLU B 1 277 ? -16.188 -10.852 7.031 1 96 277 GLU B CA 1
ATOM 5166 C C . GLU B 1 277 ? -15.047 -11.711 6.48 1 96 277 GLU B C 1
ATOM 5168 O O . GLU B 1 277 ? -14.422 -12.461 7.223 1 96 277 GLU B O 1
ATOM 5173 N N . LEU B 1 278 ? -14.789 -11.609 5.191 1 98.62 278 LEU B N 1
ATOM 5174 C CA . LEU B 1 278 ? -13.727 -12.359 4.523 1 98.62 278 LEU B CA 1
ATOM 5175 C C . LEU B 1 278 ? -12.375 -12.055 5.145 1 98.62 278 LEU B C 1
ATOM 5177 O O . LEU B 1 278 ? -11.586 -12.961 5.402 1 98.62 278 LEU B O 1
ATOM 5181 N N . SER B 1 279 ? -12.102 -10.789 5.367 1 98.56 279 SER B N 1
ATOM 5182 C CA . SER B 1 279 ? -10.859 -10.352 5.992 1 98.56 279 SER B CA 1
ATOM 5183 C C . SER B 1 279 ? -10.672 -10.992 7.359 1 98.56 279 SER B C 1
ATOM 5185 O O . SER B 1 279 ? -9.578 -11.461 7.684 1 98.56 279 SER B O 1
ATOM 5187 N N . ARG B 1 280 ? -11.664 -11.047 8.148 1 96.12 280 ARG B N 1
ATOM 5188 C CA . ARG B 1 280 ? -11.602 -11.609 9.492 1 96.12 280 ARG B CA 1
ATOM 5189 C C . ARG B 1 280 ? -11.312 -13.109 9.445 1 96.12 280 ARG B C 1
ATOM 5191 O O . ARG B 1 280 ? -10.523 -13.625 10.242 1 96.12 280 ARG B O 1
ATOM 5198 N N . VAL B 1 281 ? -11.992 -13.773 8.531 1 97.38 281 VAL B N 1
ATOM 5199 C CA . VAL B 1 281 ? -11.781 -15.211 8.367 1 97.38 281 VAL B CA 1
ATOM 5200 C C . VAL B 1 281 ? -10.32 -15.484 8.039 1 97.38 281 VAL B C 1
ATOM 5202 O O . VAL B 1 281 ? -9.695 -16.375 8.625 1 97.38 281 VAL B O 1
ATOM 5205 N N . ILE B 1 282 ? -9.734 -14.719 7.156 1 98.69 282 ILE B N 1
ATOM 5206 C CA . ILE B 1 282 ? -8.359 -14.938 6.73 1 98.69 282 ILE B CA 1
ATOM 5207 C C . ILE B 1 282 ? -7.402 -14.57 7.863 1 98.69 282 ILE B C 1
ATOM 5209 O O . ILE B 1 282 ? -6.391 -15.242 8.07 1 98.69 282 ILE B O 1
ATOM 5213 N N . GLU B 1 283 ? -7.703 -13.445 8.531 1 97.19 283 GLU B N 1
ATOM 5214 C CA . GLU B 1 283 ? -6.883 -13.07 9.68 1 97.19 283 GLU B CA 1
ATOM 5215 C C . GLU B 1 283 ? -6.789 -14.219 10.68 1 97.19 283 GLU B C 1
ATOM 5217 O O . GLU B 1 283 ? -5.695 -14.555 11.141 1 97.19 283 GLU B O 1
ATOM 5222 N N . GLU B 1 284 ? -7.867 -14.82 11.016 1 94.88 284 GLU B N 1
ATOM 5223 C CA . GLU B 1 284 ? -7.938 -15.898 11.992 1 94.88 284 GLU B CA 1
ATOM 5224 C C . GLU B 1 284 ? -7.168 -17.125 11.508 1 94.88 284 GLU B C 1
ATOM 5226 O O . GLU B 1 284 ? -6.406 -17.734 12.266 1 94.88 284 GLU B O 1
ATOM 5231 N N . LYS B 1 285 ? -7.32 -17.438 10.258 1 95.88 285 LYS B N 1
ATOM 5232 C CA . LYS B 1 285 ? -6.812 -18.703 9.758 1 95.88 285 LYS B CA 1
ATOM 5233 C C . LYS B 1 285 ? -5.352 -18.594 9.336 1 95.88 285 LYS B C 1
ATOM 5235 O O . LYS B 1 285 ? -4.621 -19.578 9.336 1 95.88 285 LYS B O 1
ATOM 5240 N N . SER B 1 286 ? -4.863 -17.391 8.914 1 95.44 286 SER B N 1
ATOM 5241 C CA . SER B 1 286 ? -3.49 -17.203 8.453 1 95.44 286 SER B CA 1
ATOM 5242 C C . SER B 1 286 ? -2.564 -16.844 9.609 1 95.44 286 SER B C 1
ATOM 5244 O O . SER B 1 286 ? -1.341 -16.922 9.477 1 95.44 286 SER B O 1
ATOM 5246 N N . SER B 1 287 ? -3.068 -16.344 10.688 1 87.31 287 SER B N 1
ATOM 5247 C CA . SER B 1 287 ? -2.346 -15.836 11.852 1 87.31 287 SER B CA 1
ATOM 5248 C C . SER B 1 287 ? -1.547 -14.586 11.508 1 87.31 287 SER B C 1
ATOM 5250 O O . SER B 1 287 ? -0.507 -14.32 12.117 1 87.31 287 SER B O 1
ATOM 5252 N N . ILE B 1 288 ? -1.897 -13.992 10.438 1 94.62 288 ILE B N 1
ATOM 5253 C CA . ILE B 1 288 ? -1.39 -12.664 10.102 1 94.62 288 ILE B CA 1
ATOM 5254 C C . ILE B 1 288 ? -2.396 -11.602 10.539 1 94.62 288 ILE B C 1
ATOM 5256 O O . ILE B 1 288 ? -3.516 -11.555 10.023 1 94.62 288 ILE B O 1
ATOM 5260 N N . ASP B 1 289 ? -1.968 -10.75 11.422 1 94.44 289 ASP B N 1
ATOM 5261 C CA . ASP B 1 289 ? -2.863 -9.758 12.008 1 94.44 289 ASP B CA 1
ATOM 5262 C C . ASP B 1 289 ? -3.232 -8.68 10.992 1 94.44 289 ASP B C 1
ATOM 5264 O O . ASP B 1 289 ? -2.426 -8.336 10.125 1 94.44 289 ASP B O 1
ATOM 5268 N N . VAL B 1 290 ? -4.441 -8.211 11.102 1 97 290 VAL B N 1
ATOM 5269 C CA . VAL B 1 290 ? -4.891 -7.031 10.375 1 97 290 VAL B CA 1
ATOM 5270 C C . VAL B 1 290 ? -4.77 -5.801 11.266 1 97 290 VAL B C 1
ATOM 5272 O O . VAL B 1 290 ? -5.531 -5.645 12.227 1 97 290 VAL B O 1
ATOM 5275 N N . PRO B 1 291 ? -3.797 -4.926 10.977 1 96.88 291 PRO B N 1
ATOM 5276 C CA . PRO B 1 291 ? -3.617 -3.76 11.844 1 96.88 291 PRO B CA 1
ATOM 5277 C C . PRO B 1 291 ? -4.762 -2.758 11.727 1 96.88 291 PRO B C 1
ATOM 5279 O O . PRO B 1 291 ? -5.516 -2.781 10.75 1 96.88 291 PRO B O 1
ATOM 5282 N N . GLY B 1 292 ? -4.859 -1.901 12.75 1 93.69 292 GLY B N 1
ATOM 5283 C CA . GLY B 1 292 ? -5.941 -0.933 12.797 1 93.69 292 GLY B CA 1
ATOM 5284 C C . GLY B 1 292 ? -5.965 -0.006 11.594 1 93.69 292 GLY B C 1
ATOM 5285 O O . GLY B 1 292 ? -7.031 0.447 11.172 1 93.69 292 GLY B O 1
ATOM 5286 N N . ASN B 1 293 ? -4.852 0.289 10.992 1 96.31 293 ASN B N 1
ATOM 5287 C CA . ASN B 1 293 ? -4.773 1.25 9.898 1 96.31 293 ASN B CA 1
ATOM 5288 C C . ASN B 1 293 ? -4.703 0.552 8.539 1 96.31 293 ASN B C 1
ATOM 5290 O O . ASN B 1 293 ? -4.27 1.147 7.551 1 96.31 293 ASN B O 1
ATOM 5294 N N . LYS B 1 294 ? -5.086 -0.766 8.492 1 97.81 294 LYS B N 1
ATOM 5295 C CA . LYS B 1 294 ? -5.188 -1.436 7.203 1 97.81 294 LYS B CA 1
ATOM 5296 C C . LYS B 1 294 ? -6.242 -0.775 6.32 1 97.81 294 LYS B C 1
ATOM 5298 O O . LYS B 1 294 ? -7.383 -0.58 6.75 1 97.81 294 LYS B O 1
ATOM 5303 N N . PRO B 1 295 ? -5.91 -0.393 5.07 1 97.88 295 PRO B N 1
ATOM 5304 C CA . PRO B 1 295 ? -6.902 0.204 4.172 1 97.88 295 PRO B CA 1
ATOM 5305 C C . PRO B 1 295 ? -8.141 -0.673 3.996 1 97.88 295 PRO B C 1
ATOM 5307 O O . PRO B 1 295 ? -8.023 -1.898 3.914 1 97.88 295 PRO B O 1
ATOM 5310 N N . VAL B 1 296 ? -9.32 -0.119 4.027 1 96.75 296 VAL B N 1
ATOM 5311 C CA . VAL B 1 296 ? -10.617 -0.699 3.691 1 96.75 296 VAL B CA 1
ATOM 5312 C C . VAL B 1 296 ? -11.141 -1.514 4.871 1 96.75 296 VAL B C 1
ATOM 5314 O O . VAL B 1 296 ? -12.312 -1.408 5.234 1 96.75 296 VAL B O 1
ATOM 5317 N N . VAL B 1 297 ? -10.227 -2.291 5.586 1 96.94 297 VAL B N 1
ATOM 5318 C CA . VAL B 1 297 ? -10.797 -3.285 6.484 1 96.94 297 VAL 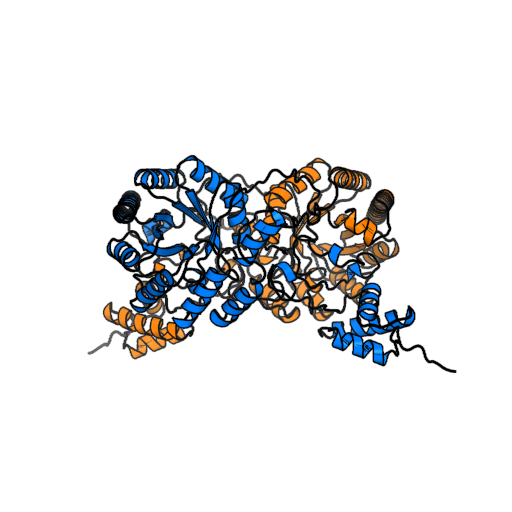B CA 1
ATOM 5319 C C . VAL B 1 297 ? -10.289 -3.051 7.906 1 96.94 297 VAL B C 1
ATOM 5321 O O . VAL B 1 297 ? -10.781 -3.662 8.859 1 96.94 297 VAL B O 1
ATOM 5324 N N . GLY B 1 298 ? -9.25 -2.248 8.062 1 95 298 GLY B N 1
ATOM 5325 C CA . GLY B 1 298 ? -8.773 -1.976 9.406 1 95 298 GLY B CA 1
ATOM 5326 C C . GLY B 1 298 ? -9.812 -1.293 10.281 1 95 298 GLY B C 1
ATOM 5327 O O . GLY B 1 298 ? -10.672 -0.561 9.773 1 95 298 GLY B O 1
ATOM 5328 N N . GLY B 1 299 ? -9.648 -1.506 11.547 1 89.44 299 GLY B N 1
ATOM 5329 C CA . GLY B 1 299 ? -10.602 -0.928 12.484 1 89.44 299 GLY B CA 1
ATOM 5330 C C . GLY B 1 299 ? -10.688 0.583 12.391 1 89.44 299 GLY B C 1
ATOM 5331 O O . GLY B 1 299 ? -11.711 1.175 12.742 1 89.44 299 GLY B O 1
ATOM 5332 N N . ASN B 1 300 ? -9.648 1.246 11.883 1 88.88 300 ASN B N 1
ATOM 5333 C CA . ASN B 1 300 ? -9.578 2.701 11.812 1 88.88 300 ASN B CA 1
ATOM 5334 C C . ASN B 1 300 ? -10.094 3.225 10.477 1 88.88 300 ASN B C 1
ATOM 5336 O O . ASN B 1 300 ? -10.227 4.438 10.289 1 88.88 300 ASN B O 1
ATOM 5340 N N . ALA B 1 301 ? -10.406 2.324 9.547 1 88.56 301 ALA B N 1
ATOM 5341 C CA . ALA B 1 301 ? -10.656 2.709 8.164 1 88.56 301 ALA B CA 1
ATOM 5342 C C . ALA B 1 301 ? -11.766 3.752 8.078 1 88.56 301 ALA B C 1
ATOM 5344 O O . ALA B 1 301 ? -11.742 4.629 7.211 1 88.56 301 ALA B O 1
ATOM 5345 N N . PHE B 1 302 ? -12.656 3.688 9.023 1 80 302 PHE B N 1
ATOM 5346 C CA . PHE B 1 302 ? -13.812 4.578 8.953 1 80 302 PHE B CA 1
ATOM 5347 C C . PHE B 1 302 ? -13.945 5.391 10.234 1 80 302 PHE B C 1
ATOM 5349 O O . PHE B 1 302 ? -15.023 5.902 10.539 1 80 302 PHE B O 1
ATOM 5356 N N . SER B 1 303 ? -12.797 5.332 10.938 1 71.94 303 SER B N 1
ATOM 5357 C CA . SER B 1 303 ? -12.773 6.102 12.18 1 71.94 303 SER B CA 1
ATOM 5358 C C . SER B 1 303 ? -12.055 7.434 11.984 1 71.94 303 SER B C 1
ATOM 5360 O O . SER B 1 303 ? -11.055 7.512 11.266 1 71.94 303 SER B O 1
ATOM 5362 N N . HIS B 1 304 ? -12.734 8.5 12.195 1 58 304 HIS B N 1
ATOM 5363 C CA . HIS B 1 304 ? -12.062 9.789 12.109 1 58 304 HIS B CA 1
ATOM 5364 C C . HIS B 1 304 ? -11.898 10.422 13.484 1 58 304 HIS B C 1
ATOM 5366 O O . HIS B 1 304 ? -12.844 10.453 14.281 1 58 304 HIS B O 1
ATOM 5372 N N . GLU B 1 305 ? -10.672 10.352 14.008 1 49.28 305 GLU B N 1
ATOM 5373 C CA . GLU B 1 305 ? -10.461 11.133 15.227 1 49.28 305 GLU B CA 1
ATOM 5374 C C . GLU B 1 305 ? -10.25 12.609 14.898 1 49.28 305 GLU B C 1
ATOM 5376 O O . GLU B 1 305 ? -9.414 12.953 14.07 1 49.28 305 GLU B O 1
ATOM 5381 N N . SER B 1 306 ? -11.227 13.43 14.656 1 41.16 306 SER B N 1
ATOM 5382 C CA . SER B 1 306 ? -11.297 14.805 14.195 1 41.16 306 SER B CA 1
ATOM 5383 C C . SER B 1 306 ? -10.461 15.734 15.07 1 41.16 306 SER B C 1
ATOM 5385 O O . SER B 1 306 ? -10.859 16.062 16.188 1 41.16 306 SER B O 1
ATOM 5387 N N . GLY B 1 307 ? -9.219 15.562 15.352 1 38.69 307 GLY B N 1
ATOM 5388 C CA . GLY B 1 307 ? -8.664 16.656 16.141 1 38.69 307 GLY B CA 1
ATOM 5389 C C . GLY B 1 307 ? -8.773 18 15.438 1 38.69 307 GLY B C 1
ATOM 5390 O O . GLY B 1 307 ? -9.227 18.984 16.031 1 38.69 307 GLY B O 1
ATOM 5391 N N . ILE B 1 308 ? -7.949 18.234 14.391 1 38.47 308 ILE B N 1
ATOM 5392 C CA . ILE B 1 308 ? -7.898 19.531 13.719 1 38.47 308 ILE B CA 1
ATOM 5393 C C . ILE B 1 308 ? -9.289 19.906 13.203 1 38.47 308 ILE B C 1
ATOM 5395 O O . ILE B 1 308 ? -9.562 21.062 12.922 1 38.47 308 ILE B O 1
ATOM 5399 N N . HIS B 1 309 ? -9.984 18.828 12.922 1 38.06 309 HIS B N 1
ATOM 5400 C CA . HIS B 1 309 ? -11.344 19.078 12.445 1 38.06 309 HIS B CA 1
ATOM 5401 C C . HIS B 1 309 ? -12.234 19.594 13.578 1 38.06 309 HIS B C 1
ATOM 5403 O O . HIS B 1 309 ? -13.328 20.109 13.328 1 38.06 309 HIS B O 1
ATOM 5409 N N . ALA B 1 310 ? -11.844 19.5 14.648 1 34.25 310 ALA B N 1
ATOM 5410 C CA . ALA B 1 310 ? -12.594 19.938 15.82 1 34.25 310 ALA B CA 1
ATOM 5411 C C . ALA B 1 310 ? -12.797 21.453 15.797 1 34.25 310 ALA B C 1
ATOM 5413 O O . ALA B 1 310 ? -13.727 21.969 16.422 1 34.25 310 ALA B O 1
ATOM 5414 N N . ALA B 1 311 ? -11.695 22.156 15.516 1 35.22 311 ALA B N 1
ATOM 5415 C CA . ALA B 1 311 ? -11.883 23.594 15.688 1 35.22 311 ALA B CA 1
ATOM 5416 C C . ALA B 1 311 ? -12.797 24.156 14.609 1 35.22 311 ALA B C 1
ATOM 5418 O O . ALA B 1 311 ? -12.555 25.25 14.094 1 35.22 311 ALA B O 1
ATOM 5419 N N . GLY B 1 312 ? -13.891 23.516 14.273 1 33.12 312 GLY B N 1
ATOM 5420 C CA . GLY B 1 312 ? -14.992 24.172 13.586 1 33.12 312 GLY B CA 1
ATOM 5421 C C . GLY B 1 312 ? -15.289 23.578 12.227 1 33.12 312 GLY B C 1
ATOM 5422 O O . GLY B 1 312 ? -16.234 24 11.547 1 33.12 312 GLY B O 1
ATOM 5423 N N . VAL B 1 313 ? -14.281 23.031 11.625 1 33.94 313 VAL B N 1
ATOM 5424 C CA . VAL B 1 313 ? -14.664 22.891 10.219 1 33.94 313 VAL B CA 1
ATOM 5425 C C . VAL B 1 313 ? -15.594 21.688 10.055 1 33.94 313 VAL B C 1
ATOM 5427 O O . VAL B 1 313 ? -16.578 21.766 9.328 1 33.94 313 VAL B O 1
ATOM 5430 N N . ILE B 1 314 ? -15.148 20.344 10.289 1 38.09 314 ILE B N 1
ATOM 5431 C CA . ILE B 1 314 ? -15.789 19.328 9.453 1 38.09 314 ILE B CA 1
ATOM 5432 C C . ILE B 1 314 ? -16.953 18.703 10.211 1 38.09 314 ILE B C 1
ATOM 5434 O O . ILE B 1 314 ? -16.75 17.984 11.203 1 38.09 314 ILE B O 1
ATOM 5438 N N . GLU B 1 315 ? -18.094 19.281 10.289 1 38.62 315 GLU B N 1
ATOM 5439 C CA . GLU B 1 315 ? -19.406 18.891 10.797 1 38.62 315 GLU B CA 1
ATOM 5440 C C . GLU B 1 315 ? -19.844 17.547 10.211 1 38.62 315 GLU B C 1
ATOM 5442 O O . GLU B 1 315 ? -20.656 16.828 10.805 1 38.62 315 GLU B O 1
ATOM 5447 N N . ASN B 1 316 ? -19.531 17.312 9.039 1 40.91 316 ASN B N 1
ATOM 5448 C CA . ASN B 1 316 ? -20.141 16.188 8.328 1 40.91 316 ASN B CA 1
ATOM 5449 C C . ASN B 1 316 ? -19.109 15.109 8.008 1 40.91 316 ASN B C 1
ATOM 5451 O O . ASN B 1 316 ? -18.141 15.359 7.285 1 40.91 316 ASN B O 1
ATOM 5455 N N . ALA B 1 317 ? -19.219 14.133 8.898 1 46.66 317 ALA B N 1
ATOM 5456 C CA . ALA B 1 317 ? -18.375 12.961 8.672 1 46.66 317 ALA B CA 1
ATOM 5457 C C . ALA B 1 317 ? -18.188 12.703 7.18 1 46.66 317 ALA B C 1
ATOM 5459 O O . ALA B 1 317 ? -17.125 12.234 6.754 1 46.66 317 ALA B O 1
ATOM 5460 N N . ASP B 1 318 ? -19.234 12.969 6.461 1 48.69 318 ASP B N 1
ATOM 5461 C CA . ASP B 1 318 ? -19.219 12.734 5.02 1 48.69 318 ASP B CA 1
ATOM 5462 C C . ASP B 1 318 ? -18.125 13.555 4.344 1 48.69 318 ASP B C 1
ATOM 5464 O O . ASP B 1 318 ? -17.688 13.227 3.24 1 48.69 318 ASP B O 1
ATOM 5468 N N . THR B 1 319 ? -17.688 14.477 5.219 1 42.34 319 THR B N 1
ATOM 5469 C CA . THR B 1 319 ? -16.781 15.422 4.574 1 42.34 319 THR B CA 1
ATOM 5470 C C . THR B 1 319 ? -15.367 14.859 4.496 1 42.34 319 THR B C 1
ATOM 5472 O O . THR B 1 319 ? -14.609 15.18 3.578 1 42.34 319 THR B O 1
ATOM 5475 N N . PHE B 1 320 ? -15.047 13.953 5.484 1 47.19 320 PHE B N 1
ATOM 5476 C CA . PHE B 1 320 ? -13.68 13.453 5.5 1 47.19 320 PHE B CA 1
ATOM 5477 C C . PHE B 1 320 ? -13.633 12 5.051 1 47.19 320 PHE B C 1
ATOM 5479 O O . PHE B 1 320 ? -12.555 11.453 4.793 1 47.19 320 PHE B O 1
ATOM 5486 N N . GLU B 1 321 ? -14.766 11.43 5.055 1 53.72 321 GLU B N 1
ATOM 5487 C CA . GLU B 1 321 ? -14.805 10.102 4.445 1 53.72 321 GLU B CA 1
ATOM 5488 C C . GLU B 1 321 ? -14.766 10.195 2.922 1 53.72 321 GLU B C 1
ATOM 5490 O O . GLU B 1 321 ? -15.242 11.172 2.338 1 53.72 321 GLU B O 1
ATOM 5495 N N . PRO B 1 322 ? -13.75 9.43 2.377 1 52.25 322 PRO B N 1
ATOM 5496 C CA . PRO B 1 322 ? -13.625 9.523 0.921 1 52.25 322 PRO B CA 1
ATOM 5497 C C . PRO B 1 322 ? -14.969 9.68 0.219 1 52.25 322 PRO B C 1
ATOM 5499 O O . PRO B 1 322 ? -15.031 10.164 -0.914 1 52.25 322 PRO B O 1
ATOM 5502 N N . GLY B 1 323 ? -16 9.719 0.992 1 61.19 323 GLY B N 1
ATOM 5503 C CA . GLY B 1 323 ? -17.328 9.75 0.39 1 61.19 323 GLY B CA 1
ATOM 5504 C C . GLY B 1 323 ? -17.516 8.695 -0.677 1 61.19 323 GLY B C 1
ATOM 5505 O O . GLY B 1 323 ? -18.656 8.406 -1.073 1 61.19 323 GLY B O 1
ATOM 5506 N N . VAL B 1 324 ? -16.406 8.102 -1.077 1 78 324 VAL B N 1
ATOM 5507 C CA . VAL B 1 324 ? -16.5 7.125 -2.16 1 78 324 VAL B CA 1
ATOM 5508 C C . VAL B 1 324 ? -16.547 5.715 -1.583 1 78 324 VAL B C 1
ATOM 5510 O O . VAL B 1 324 ? -16.844 4.754 -2.297 1 78 324 VAL B O 1
ATOM 5513 N N . MET B 1 325 ? -16.312 5.566 -0.336 1 84.62 325 MET B N 1
ATOM 5514 C CA . MET B 1 325 ? -16.422 4.281 0.345 1 84.62 325 MET B CA 1
ATOM 5515 C C . MET B 1 325 ? -17.016 4.449 1.74 1 84.62 325 MET B C 1
ATOM 5517 O O . MET B 1 325 ? -16.516 5.25 2.535 1 84.62 325 MET B O 1
ATOM 5521 N N . THR B 1 326 ? -18.109 3.781 1.979 1 83.62 326 THR B N 1
ATOM 5522 C CA . THR B 1 326 ? -18.75 3.793 3.287 1 83.62 326 THR B CA 1
ATOM 5523 C C . THR B 1 326 ? -18.531 2.467 4.012 1 83.62 326 THR B C 1
ATOM 5525 O O . THR B 1 326 ? -18.203 1.459 3.383 1 83.62 326 THR B O 1
ATOM 5528 N N . PRO B 1 327 ? -18.656 2.475 5.32 1 86.19 327 PRO B N 1
ATOM 5529 C CA . PRO B 1 327 ? -18.516 1.221 6.062 1 86.19 327 PRO B CA 1
ATOM 5530 C C . PRO B 1 327 ? -19.469 0.129 5.578 1 86.19 327 PRO B C 1
ATOM 5532 O O . PRO B 1 327 ? -19.078 -1.041 5.504 1 86.19 327 PRO B O 1
ATOM 5535 N N . GLU B 1 328 ? -20.703 0.477 5.172 1 85.19 328 GLU B N 1
ATOM 5536 C CA . GLU B 1 328 ? -21.703 -0.481 4.723 1 85.19 328 GLU B CA 1
ATOM 5537 C C . GLU B 1 328 ? -21.281 -1.154 3.42 1 85.19 328 GLU B C 1
ATOM 5539 O O . GLU B 1 328 ? -21.594 -2.326 3.191 1 85.19 328 GLU B O 1
ATOM 5544 N N . MET B 1 329 ? -20.562 -0.461 2.617 1 90.5 329 MET B N 1
ATOM 5545 C CA . MET B 1 329 ? -20.141 -0.981 1.322 1 90.5 329 MET B CA 1
ATOM 5546 C C . MET B 1 329 ? -19.203 -2.17 1.498 1 90.5 329 MET B C 1
ATOM 5548 O O . MET B 1 329 ? -19.094 -3.025 0.616 1 90.5 329 MET B O 1
ATOM 5552 N N . VAL B 1 330 ? -18.516 -2.244 2.688 1 95.25 330 VAL B N 1
ATOM 5553 C CA . VAL B 1 330 ? -17.531 -3.303 2.861 1 95.25 330 VAL B CA 1
ATOM 5554 C C . VAL B 1 330 ? -17.938 -4.199 4.031 1 95.25 330 VAL B C 1
ATOM 5556 O O . VAL B 1 330 ? -17.125 -5.004 4.508 1 95.25 330 VAL B O 1
ATOM 5559 N N . GLY B 1 331 ? -19.125 -4.02 4.543 1 90.5 331 GLY B N 1
ATOM 5560 C CA . GLY B 1 331 ? -19.656 -4.844 5.617 1 90.5 331 GLY B CA 1
ATOM 5561 C C . GLY B 1 331 ? -19.125 -4.465 6.98 1 90.5 331 GLY B C 1
ATOM 5562 O O . GLY B 1 331 ? -19.094 -5.293 7.898 1 90.5 331 GLY B O 1
ATOM 5563 N N . ALA B 1 332 ? -18.562 -3.244 7.086 1 87.62 332 ALA B N 1
ATOM 5564 C CA . ALA B 1 332 ? -18.047 -2.758 8.367 1 87.62 332 ALA B CA 1
ATOM 5565 C C . ALA B 1 332 ? -19.125 -1.975 9.117 1 87.62 332 ALA B C 1
ATOM 5567 O O . ALA B 1 332 ? -20.172 -1.632 8.547 1 87.62 332 ALA B O 1
ATOM 5568 N N . THR B 1 333 ? -18.969 -1.969 10.438 1 74.12 333 THR B N 1
ATOM 5569 C CA . THR B 1 333 ? -19.828 -1.132 11.266 1 74.12 333 THR B CA 1
ATOM 5570 C C . THR B 1 333 ? -19.062 0.078 11.789 1 74.12 333 THR B C 1
ATOM 5572 O O . THR B 1 333 ? -17.859 0.002 12.023 1 74.12 333 THR B O 1
ATOM 5575 N N . ARG B 1 334 ? -19.719 1.213 11.758 1 61.59 334 ARG B N 1
ATOM 5576 C CA . ARG B 1 334 ? -19.109 2.459 12.203 1 61.59 334 ARG B CA 1
ATOM 5577 C C . ARG B 1 334 ? -18.844 2.436 13.711 1 61.59 334 ARG B C 1
ATOM 5579 O O . ARG B 1 334 ? -19.703 2.021 14.484 1 61.59 334 ARG B O 1
ATOM 5586 N N . GLU B 1 335 ? -17.578 2.268 14.047 1 56.25 335 GLU B N 1
ATOM 5587 C CA . GLU B 1 335 ? -17.281 2.496 15.453 1 56.25 335 GLU B CA 1
ATOM 5588 C C . GLU B 1 335 ? -16.875 3.947 15.703 1 56.25 335 GLU B C 1
ATOM 5590 O O . GLU B 1 335 ? -16.094 4.52 14.945 1 56.25 335 GLU B O 1
ATOM 5595 N N . LEU B 1 336 ? -17.734 4.75 16.125 1 54.28 336 LEU B N 1
ATOM 5596 C CA . LEU B 1 336 ? -17.375 6.137 16.422 1 54.28 336 LEU B CA 1
ATOM 5597 C C . LEU B 1 336 ? -16.375 6.207 17.562 1 54.28 336 LEU B C 1
ATOM 5599 O O . LEU B 1 336 ? -16.609 5.664 18.641 1 54.28 336 LEU B O 1
ATOM 5603 N N . VAL B 1 337 ? -15.117 6.539 17.266 1 57.66 337 VAL B N 1
ATOM 5604 C CA . VAL B 1 337 ? -14.086 6.629 18.297 1 57.66 337 VAL B CA 1
ATOM 5605 C C . VAL B 1 337 ? -13.758 8.094 18.578 1 57.66 337 VAL B C 1
ATOM 5607 O O . VAL B 1 337 ? -13.523 8.875 17.656 1 57.66 337 VAL B O 1
ATOM 5610 N N . LEU B 1 338 ? -14.102 8.617 19.828 1 65.25 338 LEU B N 1
ATOM 5611 C CA . LEU B 1 338 ? -13.648 9.914 20.312 1 65.25 338 LEU B CA 1
ATOM 5612 C C . LEU B 1 338 ? -12.328 9.781 21.062 1 65.25 338 LEU B C 1
ATOM 5614 O O . LEU B 1 338 ? -12 8.695 21.562 1 65.25 338 LEU B O 1
ATOM 5618 N N . GLY B 1 339 ? -11.352 10.805 20.891 1 61.59 339 GLY B N 1
ATOM 5619 C CA . GLY B 1 339 ? -10.07 10.742 21.578 1 61.59 339 GLY B CA 1
ATOM 5620 C C . GLY B 1 339 ? -9.492 12.109 21.906 1 61.59 339 GLY B C 1
ATOM 5621 O O . GLY B 1 339 ? -10.234 13.086 22 1 61.59 339 GLY B O 1
ATOM 5622 N N . LYS B 1 340 ? -8.188 12.094 22.188 1 62.28 340 LYS B N 1
ATOM 5623 C CA . LYS B 1 340 ? -7.422 13.266 22.609 1 62.28 340 LYS B CA 1
ATOM 5624 C C . LYS B 1 340 ? -7.59 14.414 21.625 1 62.28 340 LYS B C 1
ATOM 5626 O O . LYS B 1 340 ? -7.559 15.586 22.016 1 62.28 340 LYS B O 1
ATOM 5631 N N . HIS B 1 341 ? -7.988 14.062 20.469 1 59.94 341 HIS B N 1
ATOM 5632 C CA . HIS B 1 341 ? -7.984 15.078 19.422 1 59.94 341 HIS B CA 1
ATOM 5633 C C . HIS B 1 341 ? -9.406 15.477 19.047 1 59.94 341 HIS B C 1
ATOM 5635 O O . HIS B 1 341 ? -9.602 16.219 18.078 1 59.94 341 HIS B O 1
ATOM 5641 N N . THR B 1 342 ? -10.273 15.039 19.844 1 68.12 342 THR B N 1
ATOM 5642 C CA . THR B 1 342 ? -11.68 15.305 19.578 1 68.12 342 THR B CA 1
ATOM 5643 C C . THR B 1 342 ? -12.023 16.75 19.906 1 68.12 342 THR B C 1
ATOM 5645 O O . THR B 1 342 ? -11.594 17.281 20.938 1 68.12 342 THR B O 1
ATOM 5648 N N . GLY B 1 343 ? -12.688 17.453 19.016 1 66.12 343 GLY B N 1
ATOM 5649 C CA . GLY B 1 343 ? -13.141 18.828 19.25 1 66.12 343 GLY B CA 1
ATOM 5650 C C . GLY B 1 343 ? -14.547 18.891 19.828 1 66.12 343 GLY B C 1
ATOM 5651 O O . GLY B 1 343 ? -15.227 17.875 19.922 1 66.12 343 GLY B O 1
ATOM 5652 N N . THR B 1 344 ? -14.898 20.078 20.328 1 77.25 344 THR B N 1
ATOM 5653 C CA . THR B 1 344 ? -16.188 20.328 20.969 1 77.25 344 THR B CA 1
ATOM 5654 C C . THR B 1 344 ? -17.328 20.031 20.016 1 77.25 344 THR B C 1
ATOM 5656 O O . THR B 1 344 ? -18.375 19.5 20.422 1 77.25 344 THR B O 1
ATOM 5659 N N . HIS B 1 345 ? -17.125 20.266 18.828 1 71.88 345 HIS B N 1
ATOM 5660 C CA . HIS B 1 345 ? -18.188 20.062 17.859 1 71.88 345 HIS B CA 1
ATOM 5661 C C . HIS B 1 345 ? -18.516 18.578 17.703 1 71.88 345 HIS B C 1
ATOM 5663 O O . HIS B 1 345 ? -19.688 18.188 17.719 1 71.88 345 HIS B O 1
ATOM 5669 N N . SER B 1 346 ? -17.469 17.828 17.609 1 73.62 346 SER B N 1
ATOM 5670 C CA . SER B 1 346 ? -17.656 16.391 17.5 1 73.62 346 SER B CA 1
ATOM 5671 C C . SER B 1 346 ? -18.359 15.828 18.734 1 73.62 346 SER B C 1
ATOM 5673 O O . SER B 1 346 ? -19.234 14.969 18.625 1 73.62 346 SER B O 1
ATOM 5675 N N . VAL B 1 347 ? -17.969 16.297 19.812 1 80.75 347 VAL B N 1
ATOM 5676 C CA . VAL B 1 347 ? -18.562 15.836 21.062 1 80.75 347 VAL B CA 1
ATOM 5677 C C . VAL B 1 347 ? -20.047 16.234 21.109 1 80.75 347 VAL B C 1
ATOM 5679 O O . VAL B 1 347 ? -20.891 15.414 21.484 1 80.75 347 VAL B O 1
ATOM 5682 N N . ARG B 1 348 ? -20.328 17.391 20.672 1 81.44 348 ARG B N 1
ATOM 5683 C CA . ARG B 1 348 ? -21.703 17.859 20.672 1 81.44 348 ARG B CA 1
ATOM 5684 C C . ARG B 1 348 ? -22.562 16.953 19.781 1 81.44 348 ARG B C 1
ATOM 5686 O O . ARG B 1 348 ? -23.641 16.516 20.188 1 81.44 348 ARG B O 1
ATOM 5693 N N . GLU B 1 349 ? -22.094 16.672 18.656 1 74.81 349 GLU B N 1
ATOM 5694 C CA . GLU B 1 349 ? -22.844 15.867 17.688 1 74.81 349 GLU B CA 1
ATOM 5695 C C . GLU B 1 349 ? -23.125 14.477 18.25 1 74.81 349 GLU B C 1
ATOM 5697 O O . GLU B 1 349 ? -24.219 13.945 18.094 1 74.81 349 GLU B O 1
ATOM 5702 N N . ARG B 1 350 ? -22.188 14 18.844 1 78.75 350 ARG B N 1
ATOM 5703 C CA . ARG B 1 350 ? -22.344 12.648 19.391 1 78.75 350 ARG B CA 1
ATOM 5704 C C . ARG B 1 350 ? -23.266 12.641 20.594 1 78.75 350 ARG B C 1
ATOM 5706 O O . ARG B 1 350 ? -24 11.672 20.812 1 78.75 350 ARG B O 1
ATOM 5713 N N . LEU B 1 351 ? -23.203 13.648 21.281 1 84.88 351 LEU B N 1
ATOM 5714 C CA . LEU B 1 351 ? -24.125 13.773 22.406 1 84.88 351 LEU B CA 1
ATOM 5715 C C . LEU B 1 351 ? -25.562 13.891 21.922 1 84.88 351 LEU B C 1
ATOM 5717 O O . LEU B 1 351 ? -26.469 13.227 22.469 1 84.88 351 LEU B O 1
ATOM 5721 N N . ILE B 1 352 ? -25.766 14.594 20.859 1 80.38 352 ILE B N 1
ATOM 5722 C CA . ILE B 1 352 ? -27.109 14.758 20.297 1 80.38 352 ILE B CA 1
ATOM 5723 C C . ILE B 1 352 ? -27.578 13.438 19.703 1 80.38 352 ILE B C 1
ATOM 5725 O O . ILE B 1 352 ? -28.734 13.031 19.906 1 80.38 352 ILE B O 1
ATOM 5729 N N . GLU B 1 353 ? -26.656 12.797 19.062 1 73.75 353 GLU B N 1
ATOM 5730 C CA . GLU B 1 353 ? -26.953 11.484 18.516 1 73.75 353 GLU B CA 1
ATOM 5731 C C . GLU B 1 353 ? -27.359 10.5 19.609 1 73.75 353 GLU B C 1
ATOM 5733 O O . GLU B 1 353 ? -28.188 9.625 19.375 1 73.75 353 GLU B O 1
ATOM 5738 N N . ALA B 1 354 ? -26.797 10.648 20.688 1 76.69 354 ALA B N 1
ATOM 5739 C CA . ALA B 1 354 ? -27.062 9.766 21.828 1 76.69 354 ALA B CA 1
ATOM 5740 C C . ALA B 1 354 ? -28.312 10.195 22.578 1 76.69 354 ALA B C 1
ATOM 5742 O O . ALA B 1 354 ? -28.672 9.602 23.594 1 76.69 354 ALA B O 1
ATOM 5743 N N . GLY B 1 355 ? -28.922 11.281 22.078 1 78.62 355 GLY B N 1
ATOM 5744 C CA . GLY B 1 355 ? -30.203 11.695 22.641 1 78.62 355 GLY B CA 1
ATOM 5745 C C . GLY B 1 355 ? -30.062 12.781 23.703 1 78.62 355 GLY B C 1
ATOM 5746 O O . GLY B 1 355 ? -30.984 13.016 24.484 1 78.62 355 GLY B O 1
ATOM 5747 N N . TYR B 1 356 ? -28.844 13.352 23.734 1 87.12 356 TYR B N 1
ATOM 5748 C CA . TYR B 1 356 ? -28.641 14.414 24.719 1 87.12 356 TYR B CA 1
ATOM 5749 C C . TYR B 1 356 ? -28.906 15.789 24.094 1 87.12 356 TYR B C 1
ATOM 5751 O O . TYR B 1 356 ? -28.938 15.922 22.875 1 87.12 356 TYR B O 1
ATOM 5759 N N . ASN B 1 357 ? -29.266 16.781 24.875 1 88.69 357 ASN B N 1
ATOM 5760 C CA . ASN B 1 357 ? -29.391 18.188 24.516 1 88.69 357 ASN B CA 1
ATOM 5761 C C . ASN B 1 357 ? -28.406 19.062 25.297 1 88.69 357 ASN B C 1
ATOM 5763 O O . ASN B 1 357 ? -28.812 19.797 26.203 1 88.69 357 ASN B O 1
ATOM 5767 N N . PRO B 1 358 ? -27.094 19.016 24.922 1 90.38 358 PRO B N 1
ATOM 5768 C CA . PRO B 1 358 ? -26.062 19.656 25.734 1 90.38 358 PRO B CA 1
ATOM 5769 C C . PRO B 1 358 ? -25.969 21.156 25.5 1 90.38 358 PRO B C 1
ATOM 5771 O O . PRO B 1 358 ? -26.188 21.625 24.375 1 90.38 358 PRO B O 1
ATOM 5774 N N . THR B 1 359 ? -25.781 21.906 26.594 1 89.5 359 THR B N 1
ATOM 5775 C CA . THR B 1 359 ? -25.391 23.297 26.469 1 89.5 359 THR B CA 1
ATOM 5776 C C . THR B 1 359 ? -23.938 23.422 26.016 1 89.5 359 THR B C 1
ATOM 5778 O O . THR B 1 359 ? -23.188 22.422 26.016 1 89.5 359 THR B O 1
ATOM 5781 N N . ASP B 1 360 ? -23.594 24.609 25.594 1 89.06 360 ASP B N 1
ATOM 5782 C CA . ASP B 1 360 ? -22.234 24.859 25.172 1 89.06 360 ASP B CA 1
ATOM 5783 C C . ASP B 1 360 ? -21.234 24.516 26.281 1 89.06 360 ASP B C 1
ATOM 5785 O O . ASP B 1 360 ? -20.172 23.953 26.016 1 89.06 360 ASP B O 1
ATOM 5789 N N . GLU B 1 361 ? -21.625 24.922 27.406 1 89.75 361 GLU B N 1
ATOM 5790 C CA . GLU B 1 361 ? -20.766 24.688 28.547 1 89.75 361 GLU B CA 1
ATOM 5791 C C . GLU B 1 361 ? -20.625 23.188 28.828 1 89.75 361 GLU B C 1
ATOM 5793 O O . GLU B 1 361 ? -19.547 22.703 29.156 1 89.75 361 GLU B O 1
ATOM 5798 N N . GLU B 1 362 ? -21.734 22.5 28.734 1 91.31 362 GLU B N 1
ATOM 5799 C CA . GLU B 1 362 ? -21.703 21.062 28.969 1 91.31 362 GLU B CA 1
ATOM 5800 C C . GLU B 1 362 ? -20.875 20.344 27.906 1 91.31 362 GLU B C 1
ATOM 5802 O O . GLU B 1 362 ? -20.125 19.422 28.234 1 91.31 362 GLU B O 1
ATOM 5807 N N . VAL B 1 363 ? -20.938 20.766 26.703 1 91.06 363 VAL B N 1
ATOM 5808 C CA . VAL B 1 363 ? -20.141 20.188 25.625 1 91.06 363 VAL B CA 1
ATOM 5809 C C . VAL B 1 363 ? -18.656 20.375 25.922 1 91.06 363 VAL B C 1
ATOM 5811 O O . VAL B 1 363 ? -17.859 19.453 25.719 1 91.06 363 VAL B O 1
ATOM 5814 N N . ARG B 1 364 ? -18.344 21.516 26.422 1 88.12 364 ARG B N 1
ATOM 5815 C CA . ARG B 1 364 ? -16.953 21.797 26.75 1 88.12 364 ARG B CA 1
ATOM 5816 C C . ARG B 1 364 ? -16.453 20.891 27.859 1 88.12 364 ARG B C 1
ATOM 5818 O O . ARG B 1 364 ? -15.328 20.391 27.812 1 88.12 364 ARG B O 1
ATOM 5825 N N . GLN B 1 365 ? -17.266 20.75 28.797 1 90.38 365 GLN B N 1
ATOM 5826 C CA . GLN B 1 365 ? -16.891 19.891 29.922 1 90.38 365 GLN B CA 1
ATOM 5827 C C . GLN B 1 365 ? -16.734 18.438 29.484 1 90.38 365 GLN B C 1
ATOM 5829 O O . GLN B 1 365 ? -15.766 17.781 29.875 1 90.38 365 GLN B O 1
ATOM 5834 N N . VAL B 1 366 ? -17.625 18.047 28.719 1 90.88 366 VAL B N 1
ATOM 5835 C CA . VAL B 1 366 ? -17.562 16.672 28.234 1 90.88 366 VAL B CA 1
ATOM 5836 C C . VAL B 1 366 ? -16.344 16.5 27.328 1 90.88 366 VAL B C 1
ATOM 5838 O O . VAL B 1 366 ? -15.656 15.484 27.375 1 90.88 366 VAL B O 1
ATOM 5841 N N . THR B 1 367 ? -16.125 17.484 26.531 1 86.69 367 THR B N 1
ATOM 5842 C CA . THR B 1 367 ? -14.977 17.453 25.641 1 86.69 367 THR B CA 1
ATOM 5843 C C . THR B 1 367 ? -13.672 17.312 26.422 1 86.69 367 THR B C 1
ATOM 5845 O O . THR B 1 367 ? -12.773 16.562 26.031 1 86.69 367 THR B O 1
ATOM 5848 N N . ARG B 1 368 ? -13.586 18.078 27.469 1 84.94 368 ARG B N 1
ATOM 5849 C CA . ARG B 1 368 ? -12.414 18 28.328 1 84.94 368 ARG B CA 1
ATOM 5850 C C . ARG B 1 368 ? -12.219 16.578 28.859 1 84.94 368 ARG B C 1
ATOM 5852 O O . ARG B 1 368 ? -11.094 16.078 28.906 1 84.94 368 ARG B O 1
ATOM 5859 N N . ARG B 1 369 ? -13.273 15.969 29.203 1 85.06 369 ARG B N 1
ATOM 5860 C CA . ARG B 1 369 ? -13.203 14.609 29.719 1 85.06 369 ARG B CA 1
ATOM 5861 C C . ARG B 1 369 ? -12.797 13.625 28.625 1 85.06 369 ARG B C 1
ATOM 5863 O O . ARG B 1 369 ? -12.031 12.695 28.875 1 85.06 369 ARG B O 1
ATOM 5870 N N . VAL B 1 370 ? -13.352 13.859 27.5 1 83.19 370 VAL B N 1
ATOM 5871 C CA . VAL B 1 370 ? -13.039 13.023 26.344 1 83.19 370 VAL B CA 1
ATOM 5872 C C . VAL B 1 370 ? -11.547 13.125 26.016 1 83.19 370 VAL B C 1
ATOM 5874 O O . VAL B 1 370 ? -10.891 12.102 25.812 1 83.19 370 VAL B O 1
ATOM 5877 N N . LYS B 1 371 ? -11.07 14.305 26 1 77 371 LYS B N 1
ATOM 5878 C CA . LYS B 1 371 ? -9.656 14.531 25.703 1 77 371 LYS B CA 1
ATOM 5879 C C . LYS B 1 371 ? -8.766 13.914 26.781 1 77 371 LYS B C 1
ATOM 5881 O O . LYS B 1 371 ? -7.746 13.297 26.469 1 77 371 LYS B O 1
ATOM 5886 N N . ASP B 1 372 ? -9.211 14.094 28.062 1 78.75 372 ASP B N 1
ATOM 5887 C CA . ASP B 1 372 ? -8.461 13.523 29.188 1 78.75 372 ASP B CA 1
ATOM 5888 C C . ASP B 1 372 ? -8.445 12 29.125 1 78.75 372 ASP B C 1
ATOM 5890 O O . ASP B 1 372 ? -7.406 11.375 29.344 1 78.75 372 ASP B O 1
ATOM 5894 N N . TYR B 1 373 ? -9.602 11.531 28.844 1 77.38 373 TYR B N 1
ATOM 5895 C CA . TYR B 1 373 ? -9.734 10.078 28.734 1 77.38 373 TYR B CA 1
ATOM 5896 C C . TYR B 1 373 ? -8.914 9.547 27.562 1 77.38 373 TYR B C 1
ATOM 5898 O O . TYR B 1 373 ? -8.25 8.516 27.672 1 77.38 373 TYR B O 1
ATOM 5906 N N . GLY B 1 374 ? -8.945 10.219 26.516 1 71.56 374 GLY B N 1
ATOM 5907 C CA . GLY B 1 374 ? -8.18 9.844 25.328 1 71.56 374 GLY B CA 1
ATOM 5908 C C . GLY B 1 374 ? -6.684 9.969 25.516 1 71.56 374 GLY B C 1
ATOM 5909 O O . GLY B 1 374 ? -5.91 9.211 24.922 1 71.56 374 GLY B O 1
ATOM 5910 N N . ALA B 1 375 ? -6.305 10.969 26.359 1 66.69 375 ALA B N 1
ATOM 5911 C CA . ALA B 1 375 ? -4.887 11.18 26.641 1 66.69 375 ALA B CA 1
ATOM 5912 C C . ALA B 1 375 ? -4.281 9.977 27.359 1 66.69 375 ALA B C 1
ATOM 5914 O O . ALA B 1 375 ? -3.066 9.766 27.312 1 66.69 375 ALA B O 1
ATOM 5915 N N . GLU B 1 376 ? -5.172 9.219 27.953 1 62.12 376 GLU B N 1
ATOM 5916 C CA . GLU B 1 376 ? -4.723 8.008 28.641 1 62.12 376 GLU B CA 1
ATOM 5917 C C . GLU B 1 376 ? -4.766 6.801 27.703 1 62.12 376 GLU B C 1
ATOM 5919 O O . GLU B 1 376 ? -4.75 5.656 28.172 1 62.12 376 GLU B O 1
ATOM 5924 N N . LYS B 1 377 ? -4.809 7.074 26.484 1 59.88 377 LYS B N 1
ATOM 5925 C CA . LYS B 1 377 ? -4.754 6.062 25.438 1 59.88 377 LYS B CA 1
ATOM 5926 C C . LYS B 1 377 ? -5.98 5.16 25.484 1 59.88 377 LYS B C 1
ATOM 5928 O O . LYS B 1 377 ? -5.887 3.963 25.188 1 59.88 377 LYS B O 1
ATOM 5933 N N . ARG B 1 378 ? -7.152 5.695 26.016 1 61.84 378 ARG B N 1
ATOM 5934 C CA . ARG B 1 378 ? -8.391 4.922 26.062 1 61.84 378 ARG B CA 1
ATOM 5935 C C . ARG B 1 378 ? -9.367 5.395 24.984 1 61.84 378 ARG B C 1
ATOM 5937 O O . ARG B 1 378 ? -9.398 6.582 24.656 1 61.84 378 ARG B O 1
ATOM 5944 N N . GLN B 1 379 ? -10 4.391 24.375 1 63.84 379 GLN B N 1
ATOM 5945 C CA . GLN B 1 379 ? -10.992 4.715 23.359 1 63.84 379 GLN B CA 1
ATOM 5946 C C . GLN B 1 379 ? -12.305 5.184 23.984 1 63.84 379 GLN B C 1
ATOM 5948 O O . GLN B 1 379 ? -12.797 4.566 24.938 1 63.84 379 GLN B O 1
ATOM 5953 N N . VAL B 1 380 ? -12.703 6.41 23.547 1 71.31 380 VAL B N 1
ATOM 5954 C CA . VAL B 1 380 ? -14 6.891 24.016 1 71.31 380 VAL B CA 1
ATOM 5955 C C . VAL B 1 380 ? -15.109 6.367 23.109 1 71.31 380 VAL B C 1
ATOM 5957 O O . VAL B 1 380 ? -15.312 6.887 22 1 71.31 380 VAL B O 1
ATOM 5960 N N . THR B 1 381 ? -15.688 5.254 23.516 1 68.5 381 THR B N 1
ATOM 5961 C CA . THR B 1 381 ? -16.859 4.699 22.844 1 68.5 381 THR B CA 1
ATOM 5962 C C . THR B 1 381 ? -18.109 5.512 23.172 1 68.5 381 THR B C 1
ATOM 5964 O O . THR B 1 381 ? -18.062 6.418 24 1 68.5 381 THR B O 1
ATOM 5967 N N . MET B 1 382 ? -19.109 5.125 22.438 1 72.31 382 MET B N 1
ATOM 5968 C CA . MET B 1 382 ? -20.375 5.816 22.703 1 72.31 382 MET B CA 1
ATOM 5969 C C . MET B 1 382 ? -20.812 5.582 24.156 1 72.31 382 MET B C 1
ATOM 5971 O O . MET B 1 382 ? -21.344 6.488 24.797 1 72.31 382 MET B O 1
ATOM 5975 N N . ASP B 1 383 ? -20.469 4.457 24.641 1 69.81 383 ASP B N 1
ATOM 5976 C CA . ASP B 1 383 ? -20.828 4.168 26.016 1 69.81 383 ASP B CA 1
ATOM 5977 C C . ASP B 1 383 ? -20.062 5.059 26.984 1 69.81 383 ASP B C 1
ATOM 5979 O O . ASP B 1 383 ? -20.609 5.543 27.969 1 69.81 383 ASP B O 1
ATOM 5983 N N . VAL B 1 384 ? -18.875 5.234 26.672 1 79.5 384 VAL B N 1
ATOM 5984 C CA . VAL B 1 384 ? -18.031 6.074 27.5 1 79.5 384 VAL B CA 1
ATOM 5985 C C . VAL B 1 384 ? -18.484 7.531 27.406 1 79.5 384 VAL B C 1
ATOM 5987 O O . VAL B 1 384 ? -18.547 8.234 28.422 1 79.5 384 VAL B O 1
ATOM 5990 N N . LEU B 1 385 ? -18.875 7.922 26.266 1 84.56 385 LEU B N 1
ATOM 5991 C CA . LEU B 1 385 ? -19.359 9.289 26.062 1 84.56 385 LEU B CA 1
ATOM 5992 C C . LEU B 1 385 ? -20.625 9.555 26.859 1 84.56 385 LEU B C 1
ATOM 5994 O O . LEU B 1 385 ? -20.766 10.609 27.484 1 84.56 385 LEU B O 1
ATOM 5998 N N . GLU B 1 386 ? -21.484 8.586 26.844 1 83.31 386 GLU B N 1
ATOM 5999 C CA . GLU B 1 386 ? -22.719 8.711 27.594 1 83.31 386 GLU B CA 1
ATOM 6000 C C . GLU B 1 386 ? -22.453 8.781 29.094 1 83.31 386 GLU B C 1
ATOM 6002 O O . GLU B 1 386 ? -23.109 9.539 29.812 1 83.31 386 GLU B O 1
ATOM 6007 N N . ARG B 1 387 ? -21.5 8.047 29.469 1 85.75 387 ARG B N 1
ATOM 6008 C CA . ARG B 1 387 ? -21.094 8.109 30.875 1 85.75 387 ARG B CA 1
ATOM 6009 C C . ARG B 1 387 ? -20.594 9.5 31.234 1 85.75 387 ARG B C 1
ATOM 6011 O O . ARG B 1 387 ? -20.938 10.023 32.312 1 85.75 387 ARG B O 1
ATOM 6018 N N . PHE B 1 388 ? -19.781 10.055 30.391 1 90.25 388 PHE B N 1
ATOM 6019 C CA . PHE B 1 388 ? -19.281 11.406 30.625 1 90.25 388 PHE B CA 1
ATOM 6020 C C . PHE B 1 388 ? -20.422 12.414 30.656 1 90.25 388 PHE B C 1
ATOM 6022 O O . PHE B 1 388 ? -20.438 13.32 31.484 1 90.25 388 PHE B O 1
ATOM 6029 N N . ALA B 1 389 ? -21.344 12.25 29.781 1 91.44 389 ALA B N 1
ATOM 6030 C CA . ALA B 1 389 ? -22.5 13.141 29.719 1 91.44 389 ALA B CA 1
ATOM 6031 C C . ALA B 1 389 ? -23.312 13.086 31 1 91.44 389 ALA B C 1
ATOM 6033 O O . ALA B 1 389 ? -23.719 14.117 31.547 1 91.44 389 ALA B O 1
ATOM 6034 N N . ASP B 1 390 ? -23.453 11.93 31.5 1 88.75 390 ASP B N 1
ATOM 6035 C CA . ASP B 1 390 ? -24.219 11.727 32.719 1 88.75 390 ASP B CA 1
ATOM 6036 C C . ASP B 1 390 ? -23.484 12.336 33.938 1 88.75 390 ASP B C 1
ATOM 6038 O O . ASP B 1 390 ? -24.109 12.945 34.781 1 88.75 390 ASP B O 1
ATOM 6042 N N . GLU B 1 391 ? -22.234 12.18 33.906 1 91.06 391 GLU B N 1
ATOM 6043 C CA . GLU B 1 391 ? -21.422 12.711 35 1 91.06 391 GLU B CA 1
ATOM 6044 C C . GLU B 1 391 ? -21.453 14.234 35 1 91.06 391 GLU B C 1
ATOM 6046 O O . GLU B 1 391 ? -21.406 14.852 36.094 1 91.06 391 GLU B O 1
ATOM 6051 N N . VAL B 1 392 ? -21.469 14.812 33.812 1 91.75 392 VAL B N 1
ATOM 6052 C CA . VAL B 1 392 ? -21.5 16.266 33.688 1 91.75 392 VAL B CA 1
ATOM 6053 C C . VAL B 1 392 ? -22.906 16.781 33.906 1 91.75 392 VAL B C 1
ATOM 6055 O O . VAL B 1 392 ? -23.109 17.953 34.219 1 91.75 392 VAL B O 1
ATOM 6058 N N . GLY B 1 393 ? -23.969 15.953 33.812 1 87.81 393 GLY B N 1
ATOM 6059 C CA . GLY B 1 393 ? -25.359 16.312 34.031 1 87.81 393 GLY B CA 1
ATOM 6060 C C . GLY B 1 393 ? -26.031 16.828 32.781 1 87.81 393 GLY B C 1
ATOM 6061 O O . GLY B 1 393 ? -26.891 17.719 32.844 1 87.81 393 GLY B O 1
ATOM 6062 N N . VAL B 1 394 ? -25.578 16.266 31.656 1 90.94 394 VAL B N 1
ATOM 6063 C CA . VAL B 1 394 ? -26.203 16.688 30.406 1 90.94 394 VAL B CA 1
ATOM 6064 C C . VAL B 1 394 ? -27.609 16.109 30.297 1 90.94 394 VAL B C 1
ATOM 6066 O O . VAL B 1 394 ? -27.812 14.906 30.5 1 90.94 394 VAL B O 1
ATOM 6069 N N . GLU B 1 395 ? -28.594 16.969 29.984 1 84.19 395 GLU B N 1
ATOM 6070 C CA . GLU B 1 395 ? -29.984 16.547 29.906 1 84.19 395 GLU B CA 1
ATOM 6071 C C . GLU B 1 395 ? -30.281 15.812 28.609 1 84.19 395 GLU B C 1
ATOM 6073 O O . GLU B 1 395 ? -29.719 16.156 27.562 1 84.19 395 GLU B O 1
ATOM 6078 N N . ARG B 1 396 ? -31.078 14.828 28.703 1 80.94 396 ARG B N 1
ATOM 6079 C CA . ARG B 1 396 ? -31.547 14.148 27.5 1 80.94 396 ARG B CA 1
ATOM 6080 C C . ARG B 1 396 ? -32.656 14.93 26.828 1 80.94 396 ARG B C 1
ATOM 6082 O O . ARG B 1 396 ? -33.469 15.57 27.5 1 80.94 396 ARG B O 1
ATOM 6089 N N . ALA B 1 397 ? -32.812 15.203 25.578 1 72.56 397 ALA B N 1
ATOM 6090 C CA . ALA B 1 397 ? -33.75 16.031 24.812 1 72.56 397 ALA B CA 1
ATOM 6091 C C . ALA B 1 397 ? -35.188 15.688 25.172 1 72.56 397 ALA B C 1
ATOM 6093 O O . ALA B 1 397 ? -36.031 16.578 25.234 1 72.56 397 ALA B O 1
ATOM 6094 N N . GLY B 1 398 ? -35.719 14.578 25.578 1 58.81 398 GLY B N 1
ATOM 6095 C CA . GLY B 1 398 ? -37.094 14.195 25.828 1 58.81 398 GLY B CA 1
ATOM 6096 C C . GLY B 1 398 ? -37.5 14.305 27.281 1 58.81 398 GLY B C 1
ATOM 6097 O O . GLY B 1 398 ? -38.625 14.023 27.641 1 58.81 398 GLY B O 1
ATOM 6098 N N . THR B 1 399 ? -36.781 14.508 28.25 1 45.88 399 THR B N 1
ATOM 6099 C CA . THR B 1 399 ? -37.312 14.562 29.609 1 45.88 399 THR B CA 1
ATOM 6100 C C . THR B 1 399 ? -38 15.914 29.859 1 45.88 399 THR B C 1
ATOM 6102 O O . THR B 1 399 ? -37.312 16.938 30 1 45.88 399 THR B O 1
ATOM 6105 N N . GLU B 1 400 ? -39 16.297 29.172 1 40.56 400 GLU B N 1
ATOM 6106 C CA . GLU B 1 400 ? -39.969 17.281 29.672 1 40.56 400 GLU B CA 1
ATOM 6107 C C . GLU B 1 400 ? -40.344 17 31.109 1 40.56 400 GLU B C 1
ATOM 6109 O O . GLU B 1 400 ? -40.812 15.898 31.438 1 40.56 400 GLU B O 1
ATOM 6114 N N . GLU B 1 401 ? -39.75 17.453 32.125 1 35.88 401 GLU B N 1
ATOM 6115 C CA . GLU B 1 401 ? -40.375 17.547 33.438 1 35.88 401 GLU B CA 1
ATOM 6116 C C . GLU B 1 401 ? -41.75 18.203 33.312 1 35.88 401 GLU B C 1
ATOM 6118 O O . GLU B 1 401 ? -41.875 19.312 32.812 1 35.88 401 GLU B O 1
ATOM 6123 N N . VAL B 1 402 ? -42.906 17.453 33.219 1 35.62 402 VAL B N 1
ATOM 6124 C CA . VAL B 1 402 ? -44.25 17.812 33.688 1 35.62 402 VAL B CA 1
ATOM 6125 C C . VAL B 1 402 ? -44.188 18.281 35.156 1 35.62 402 VAL B C 1
ATOM 6127 O O . VAL B 1 402 ? -43.969 17.469 36.062 1 35.62 402 VAL B O 1
ATOM 6130 N N . HIS B 1 403 ? -43.469 19.234 35.5 1 27.89 403 HIS B N 1
ATOM 6131 C CA . HIS B 1 403 ? -43.938 19.891 36.719 1 27.89 403 HIS B CA 1
ATOM 6132 C C . HIS B 1 403 ? -45.344 20.484 36.531 1 27.89 403 HIS B C 1
ATOM 6134 O O . HIS B 1 403 ? -45.531 21.391 35.719 1 27.89 403 HIS B O 1
ATOM 6140 N N . ALA B 1 404 ? -46.406 19.594 36.594 1 24.41 404 ALA B N 1
ATOM 6141 C CA . ALA B 1 404 ? -47.656 20.031 37.188 1 24.41 404 ALA B CA 1
ATOM 6142 C C . ALA B 1 404 ? -47.594 20.141 38.688 1 24.41 404 ALA B C 1
ATOM 6144 O O . ALA B 1 404 ? -46.938 19.328 39.344 1 24.41 404 ALA B O 1
#

InterPro domains:
  IPR000891 Pyruvate carboxyltransferase [PF00682] (27-282)
  IPR000891 Pyruvate carboxyltransferase [PS50991] (26-276)
  IPR002034 Alpha-isopropylmalate/homocitrate synthase, conserved site [PS00815] (33-49)
  IPR002034 Alpha-isopropylmalate/homocitrate synthase, conserved site [PS00816] (211-224)
  IPR013785 Aldolase-type TIM barrel [G3DSA:3.20.20.70] (19-287)
  IPR050073 2-IPM synthase/homocitrate synthase-like [PTHR10277] (24-389)
  IPR054691 2-isopropylmalate synthase/homocitrate synthase, post-catalytic domain [PF22617] (296-377)

Organism: NCBI:txid1457250

Sequence (808 aa):
MRVRRSLRRIEFFQGTLDSTSEIDEARIFDTTLRDGEQSPGTSFSYEDKREIAALLDEMGTHVIEAGFPVNSDAEFEAVRDIANSTSTTVCGLARVVEEDVEAALDSGVELVHVFVSTSDIQLQDSMHATREDALQRAVTSVERVKDAGVECMFSPMDATRTEEAFLIDVVEAVTDAGTDWINIPDTTGVATPGRFEKMVGKVVAHTDARVDVHTHDDFGLAAANALSGYEAGAAQAQVSVNGIGERAGNAAYEEVVMALESLYDVDTGIDTTRITELSRVIEEKSSIDVPGNKPVVGGNAFSHESGIHAAGVIENADTFEPGVMTPEMVGATRELVLGKHTGTHSVRERLIEAGYNPTDEEVRQVTRRVKDYGAEKRQVTMDVLERFADEVGVERAGTEEVHAMRVRRSLRRIEFFQGTLDSTSEIDEARIFDTTLRDGEQSPGTSFSYEDKREIAALLDEMGTHVIEAGFPVNSDAEFEAVRDIANSTSTTVCGLARVVEEDVEAALDSGVELVHVFVSTSDIQLQDSMHATREDALQRAVTSVERVKDAGVECMFSPMDATRTEEAFLIDVVEAVTDAGTDWINIPDTTGVATPGRFEKMVGKVVAHTDARVDVHTHDDFGLAAANALSGYEAGAAQAQVSVNGIGERAGNAAYEEVVMALESLYDVDTGIDTTRITELSRVIEEKSSIDVPGNKPVVGGNAFSHESGIHAAGVIENADTFEPGVMTPEMVGATRELVLGKHTGTHSVRERLIEAGYNPTDEEVRQVTRRVKDYGAEKRQVTMDVLERFADEVGVERAGTEEVHA

Nearest PDB structures (foldseek):
  6ktq-assembly1_B  TM=9.278E-01  e=6.405E-34  Sulfolobus acidocaldarius DSM 639
  3ivs-assembly1_B  TM=8.188E-01  e=1.554E-26  Schizosaccharomyces pombe
  3ivs-assembly1_A  TM=8.054E-01  e=1.122E-26  Schizosaccharomyces pombe
  3ivt-assembly1_A  TM=7.554E-01  e=1.041E-25  Schizosaccharomyces pombe
  3ivt-assembly1_B  TM=7.527E-01  e=2.767E-25  Schizosaccharomyces pombe

Foldseek 3Di:
DPPPCPPCPVVLVPPPPPLPQLFAFEAEAEECQAQLQQFVPFDFDLVLLLVLLVVCQVQPHAEYASYQQLPDVRSLQSQLVSQVPGPHQYEHEAELDPSSLVSRVVSNGQEYEYEDAQAPVCCVPPVVHDLVRRLVSLLVSLLVCVVSVGAYEYEHACQLRHDLVSSLVSLLSNLVSPHQEYEYENNQQPDALVRLLVSLLVSVVRHPHAYEYWHACQPHHQLSNQVSNSSSRHRYYYEYDLQGGPPRHHRHPLSNVLCCCQVSVHDNSGQQLCSLVSNVSSCVNRVPDDDQPRDPHHVCNLEDQCQVPQVDDDLDSCVPNSVSDDCSSNNHDDFHWYALRHHLSNLCVLCVVVQFDADSVLSVQLNVVRNVCRVVVDTCGSVNSVVSSVVSPTHGNPPPPPPD/DPPPCVPPPVVLVPPPPPLPLLFAFEAEAEECQAQLQQFVPFDFDLVLLLVLLVVCQVQPHAEYASYQLLPDVRSLQSQLVSQVPGPHQYEHEAELDPSSLVSRVVSNGQEYEYEDAQAPVCCVPPVVHDLVRRLVSLLVSLLVCVVSVGAYEYEHACQLRHDLVSSLVSLLSNLVSPHQEYEYENNQQPDALVRLLVSLLVSVVRHPHAYEYWHACQPHHQLSNQVSNSSSRHRYYYAYDLQGGDPRHHRHPLSNVLCCCQVSVHDNSGQQLCSLVSNVSSCVNRVPDDDQPRDPHHVCNLEDQCQVPQVDDDLDSCVPNSVSDDCRSNNHDDFHWYALRHHLSNLCVLCVVVQFDADSVLSVQLNVVRNVCRVVVDTCTSVNSVVSSVVSPTHGNPPPPPPD

Radius of gyration: 27.56 Å; Cα contacts (8 Å, |Δi|>4): 1884; chains: 2; bounding box: 91×83×68 Å

pLDDT: mean 85.66, std 19.78, range [18.7, 98.94]

Secondary structure (DSSP, 8-state):
------------S-SS-----S-S--EEEE-TTTTGGGSTT----HHHHHHHHHHHHHHT-SEEEEE-GGG-HHHHHHHHHHHHH-SSEEEEEEESSHHHHHHHHHTT-SEEEEEEE-SHHHIIIII---HHHHHHHHHHHHHHHHHTT-EEEEEEETGGGS-HHHHHHHHHHHHHHT-SEEEEEETTS---HHHHHHHHHHHHHT-SSEEEEEEB-TTS-HHHHHHHHHHTT-SEEEEBGGG-SSTT-B-BHHHHHHIIIIIS-------GGGHHHHHHHHHHHH-----TT-TTTSTTTT----SGGGGTT---GGGTS-SS--TGGGT------B-TT--HHHHHHHHHHTTB---HHHHHHHHHHHHHHHHTT--B-HHHHHHHHHHHTPPBTT------/------------S-SS-----S-S--EEEE-TTTTGGGSTT----HHHHHHHHHHHHHHT-SEEEEE-GGG-HHHHHHHHHHHHH-SSEEEEEEESSHHHHHHHHHTT-SEEEEEEE-SHHHIIIII---HHHHHHHHHHHHHHHHHTT-EEEEEEETGGGS-HHHHHHHHHHHHHHT-SEEEEEETTS---HHHHHHHHHHHHHT-SSEEEEEEB-TTS-HHHHHHHHHHTT-SEEEEBGGG-SSTT-B-BHHHHHHIIIIIS-------GGGHHHHHHHHHHHH-----TT-TTTSTTTT----SGGGGTT---GGGTS-SS--GGGGT------B-TT--HHHHHHHHHHTTB---HHHHHHHHHHHHHHHHTT--B-HHHHHHHHHHHTPPBTT------